Protein AF-0000000087745327 (afdb_homodimer)

Secondary structure (DSSP, 8-state):
----------------------GGGSPPTT-EE-HHHHHHHHHHH-HHHHHHHHHHHHHHHHHHHHHGGGS-EEEEEEEEEE-S--EES-SS-EEEEPEEEETTTTEEEE-B-B-TTT-PBPEETTEEPBSEEEEE-GGGGEE--SEEEEEEEEEEEEEE-TTHHHHHHHHHHHHHHHHHHHHHHHHHHHHHHHHHHHHHHHHHHHHHHHHHHHHHHHHHHHHHHHHHHHHTSS-HHHHHHHHHHHHHHHHHHHHHHHHHHHHHHHHHHHTTS-TT---EETTTT-S-------------HHHHHHH-HHHHHHHHHHHHHHHHHHHHHHTTS-EEEEEEEEEEEESB-BTBSBSS-EEEEEEEEEEEEEEE-TTHHHHHHHHHHHHHHHHHHHHHHHHHHHHHHHHHHHHHHHHHHHHHHHHHHHHHHHHHHHHHHHHHHHHTSS-HHHHHHHHHHHHHHHHHHHHHHHHHHHHHHHHHHHHT---SSTT-/----------------------GGGSPPTT-EE-HHHHHHHHHHH-HHHHHHHHHHHHHHHHHHHHHHTTS-EEEEEEEEEEES--EES-SS-EEEEEEEEETTTTEEEE-BPBPTTT--B-EETTEEPBS-EEEE-GGGGEE--SEEEEEEEEEEEEEEETTHHHHHHHHHHHHHHHHHHHHHHHHHHHHHHHHHHHHHHHHHHHHHHHHHHHHHHHHHHHHHHHHHHHHTSS-HHHHHHHHHHHHHHHHHHHHHHHHHHHHHHHHHHHTTS-TT---EETTTT-S-------------HHHHHHH-HHHHHHHHHHHHHHHHHHHHHHTTS-EEEEEEEEEEEESB-BTBSBSS-EEEEEEEEEEE-----TTHHHHHHHHHHHHHHHHHHHHHHHHHHHHHHHHHHHHHHHHHHHHHHHHHHHHHHHHHHHHHHHHHHHHTSS-HHHHHHHHHHHHHHHHHHHHHHHHHHHHHHHHHHHTT---SSTT-

Nearest PDB structures (foldseek):
  1ek9-assembly1_A  TM=8.538E-01  e=6.662E-20  Escherichia coli
  5bun-assembly1_B  TM=8.657E-01  e=1.248E-19  Salmonella enterica subsp. enterica serovar Typhi
  7ng9-assembly1_A  TM=8.838E-01  e=9.818E-19  Klebsiella quasipneumoniae
  5azs-assembly1_B  TM=8.705E-01  e=4.509E-18  Pseudomonas aeruginosa PAO1
  5azs-assembly1_A  TM=8.547E-01  e=1.731E-17  Pseudomonas aeruginosa PAO1

Sequence (984 aa):
MAKRRLLIALLAPLALGAAAVSPSDIPSEGSVMNLEQCRQLALANNKDLRRSAQQIKVAGYEKDQAFAAYLPSLDFAGGYMYNQKGISVLESDQLLPIKSFNPETKGYEFDFVKNPIDGKPVMVDGKPIPSQVAYLPKEALSYDLHNVFFGAVTLTQPIFMGGKIVAMNKITGYAEQLATAMHDNSAQDVIYAVDAAYWQVVSLKAKQKLAVSYVNLLDTLSHNVSLMVKEGVATKRDQLTVDVKLNSAQIDLTKVDNGLVLSRMALAQVCGLPVHTVFTLADEDAETISTTAPVAKSYDMQQVYASRDDLRALELGVKIYKEKETVARASMMPNLALVGAYSFSNPNMFDGFQKKFNGMFSVGAMLTIPIWHWGSNYNKLRAAKAQTVAANLQLDNAREMVDLQVNQASFKADEAFKTFSMTESNLAKADENLRCAQLGFRDGVMTVDNVMEAQTAWLKAHSENIDARIDVYLCDVYLNKVLGRLDVQAAQMAKRRLLIALLAPLALGAAAVSPSDIPSEGSVMNLEQCRQLALANNKDLRRSAQQIKVAGYEKDQAFAAYLPSLDFAGGYMYNQKGISVLESDQLLPIKSFNPETKGYEFDFVKNPIDGKPVMVDGKPIPSQVAYLPKEALSYDLHNVFFGAVTLTQPIFMGGKIVAMNKITGYAEQLATAMHDNSAQDVIYAVDAAYWQVVSLKAKQKLAVSYVNLLDTLSHNVSLMVKEGVATKRDQLTVDVKLNSAQIDLTKVDNGLVLSRMALAQVCGLPVHTVFTLADEDAETISTTAPVAKSYDMQQVYASRDDLRALELGVKIYKEKETVARASMMPNLALVGAYSFSNPNMFDGFQKKFNGMFSVGAMLTIPIWHWGSNYNKLRAAKAQTVAANLQLDNAREMVDLQVNQASFKADEAFKTFSMTESNLAKADENLRCAQLGFRDGVMTVDNVMEAQTAWLKAHSENIDARIDVYLCDVYLNKVLGRLDVQAAQ

Foldseek 3Di:
DCPPVPPPPCPPPPPPPPVPPPPVLFDDFAAADELLSLLLLLCVFAPVLVVLVVQLVVLVVQLVVLLCLQAKDKDKDWDKDFDPDWDWPDPFKDWAFFFDQDVVVRDTHFAFPADPPPRHFDADVRHTHGPGTDIGGRVNRIADPRIKIKMKIKIKHWDDLLCQSVLSSLLSVLVSVLSVLVSVLVSLVLSLQLLVLLLQLLLLLLLLVLLVVLLVLLVVLLVVLVVCVVVVNHDPVLNVVSVVVSVVSVVVSVVSVVSNLQSQLSSCNSSNHHSNRHYHYPNNPPPDLPQDQLPPDDDDLVLLCVLRSVLVSLVSVLVSLVSVLSNLSSVQAKIKMKMKMKMWMAQDCPPHGRRDIDIDIDIDMDMDHDDDDPCPSVVSSVVSVVVSVVSVVVSVVVSVVLVVQLVVLSVQLVVLVVQLVVLVVQQVVLVVQLVVQVVCVVVVNHDSVSNVVSSVSNSVSSSSNSVSSSSNVSSSSSSCSSSSNNPSVVSD/DPPPPPPPPPPPPPPPPPPDPPPVLFDDFAAADELLSLLLLLCVFAPVLVVLVVQLVVLVVQLVVLVCLQAKDKDKDWDKDFDPDWDFPDPFKDWAFDWDQDPVVRDTDFAFDADPVPRHFDDDVRHTHGPGTDIGGRVVGIADPRIKIKMKMKIKHWDDLLCQSVLSSLLSVLVSVLSVLVSVLVSLVLSLQLLVLQLQLLLLLLLLVLLVVLLVLLVVLLVVQVVCVVVVNHPPVLNVVSVVVSVVSVVVSVVSVVSNLQSQLSSCNSSNHHSNRHYHYPNNPPPDPPQDQLDPDDDDLVLLCVLRSVLVSLVSVLVSLVSVLSNLSSVQAKIKMKMKMKMWMAQDCPPHGRRDIDIDIDIDMDIDHDDDDPCPSVVSSVVSVVVSVVSVVVSVVVSVVLVVQLVVLSVQLVVLVVQLVVLVVQLVVLVVQLVVQVVCVVVVNHDSVSNVVSSVSNSVSSSSNSVSSSSNVSSSSVSCSSSSNNPSPVSD

pLDDT: mean 88.42, std 15.2, range [24.06, 98.75]

Organism: NCBI:txid2094150

InterPro domains:
  IPR003423 Outer membrane efflux protein [PF02321] (302-484)
  IPR051906 Outer membrane protein TolC-like [PTHR30026] (1-487)

Solvent-accessible surface area (backbone atoms only — not comparable to full-atom values): 50349 Å² total; per-residue (Å²): 134,85,82,69,80,72,80,76,73,82,74,72,76,76,71,75,70,69,81,62,68,58,73,82,74,55,75,56,82,68,36,73,41,46,70,68,56,45,43,38,39,19,74,74,37,18,62,69,57,51,53,36,52,50,45,29,49,54,29,47,52,49,25,53,55,38,51,53,64,72,45,64,47,78,50,79,52,69,53,77,45,79,38,96,61,58,51,59,78,43,95,50,67,40,73,40,71,44,62,42,77,35,81,90,72,71,40,74,38,75,41,54,36,54,38,89,86,76,66,44,63,42,62,59,96,84,38,71,39,53,35,36,26,26,44,42,57,29,69,78,47,43,45,85,45,34,63,33,37,40,33,32,42,38,36,41,31,65,73,38,52,42,49,28,59,63,25,47,33,49,34,28,48,38,44,25,53,28,32,47,26,51,35,54,42,47,48,50,52,49,47,52,50,43,52,53,30,53,48,48,32,30,46,32,46,48,47,41,55,48,34,52,52,52,40,51,53,38,49,54,47,43,53,53,42,51,55,30,34,76,71,68,77,40,52,70,65,56,44,51,54,44,48,52,53,39,51,53,41,50,50,51,39,49,51,36,52,51,47,32,53,50,33,43,25,49,36,23,42,55,29,36,41,62,48,82,59,57,64,44,53,62,62,45,77,49,89,67,82,82,72,74,76,77,70,87,74,85,73,56,67,70,57,30,56,69,44,27,36,67,55,48,28,41,52,35,47,31,51,34,34,50,30,46,26,42,37,34,49,14,68,58,34,49,33,34,30,38,37,35,34,43,35,35,24,23,48,32,41,60,67,3,75,40,89,44,80,47,68,43,47,35,42,32,39,43,37,39,34,60,69,43,50,77,54,23,54,56,24,49,25,51,26,31,48,32,49,27,51,30,40,48,34,51,44,53,50,48,52,54,51,48,54,52,48,44,52,50,33,50,50,48,29,52,50,25,48,53,48,29,56,50,29,55,59,42,36,58,52,28,53,51,47,32,52,52,32,54,52,28,39,74,72,67,77,39,52,72,66,52,36,52,50,29,48,51,47,33,51,51,34,52,50,48,33,49,51,26,49,51,43,32,51,52,32,44,52,49,33,33,48,66,46,37,58,59,66,66,56,86,60,103,137,85,78,78,78,74,77,75,76,79,78,73,78,80,74,77,70,72,80,58,72,56,73,82,74,54,74,56,82,68,36,72,42,47,72,67,55,46,42,37,39,20,74,73,37,17,47,69,55,52,30,33,52,30,47,29,51,28,28,47,25,48,26,51,28,38,53,28,65,72,44,57,36,36,35,36,41,33,37,39,38,38,29,74,56,37,42,17,68,38,66,53,64,41,74,21,45,31,26,34,58,36,79,89,73,73,42,76,39,76,41,53,36,50,37,87,86,76,67,44,62,43,60,58,98,84,38,71,38,57,65,46,64,39,82,44,58,30,69,80,46,44,45,84,45,34,62,35,39,39,35,32,41,38,36,42,32,65,73,37,53,41,51,28,61,63,27,46,32,49,32,29,49,39,46,26,52,28,33,47,26,48,35,53,43,46,48,50,52,49,46,50,50,43,51,53,31,53,48,48,34,31,45,33,47,49,46,41,55,48,36,52,52,52,43,51,52,40,51,52,48,44,53,52,43,49,53,30,34,75,71,67,77,41,51,71,64,57,44,52,54,44,49,52,51,39,53,52,42,51,50,50,39,51,51,38,52,51,47,35,55,50,34,43,26,51,35,24,44,54,27,38,43,62,48,83,57,55,63,43,54,62,61,46,77,48,89,68,82,82,71,74,75,78,70,87,74,85,74,55,66,70,57,28,56,70,45,26,35,67,53,51,28,39,52,36,48,30,53,34,34,51,30,45,26,43,37,33,50,14,68,58,35,51,32,34,30,39,38,35,33,44,35,35,25,25,48,32,67,88,87,47,84,40,89,45,80,47,68,48,77,49,77,49,74,48,79,50,66,68,83,82,65,92,54,54,53,57,50,48,25,51,52,31,48,53,48,26,52,54,38,47,50,50,43,52,51,48,53,51,49,49,52,51,48,45,52,50,31,52,50,49,31,52,49,26,47,52,49,30,56,51,29,56,57,42,37,58,52,28,54,50,46,32,52,51,32,54,50,28,39,76,71,66,76,40,50,73,65,53,36,52,50,30,49,51,46,31,51,50,34,52,49,50,32,50,50,26,49,49,43,34,53,50,30,45,52,48,34,34,48,67,47,38,60,59,66,68,56,86,60,102

Radius of gyration: 47.51 Å; Cα contacts (8 Å, |Δi|>4): 1474; chains: 2; bounding box: 69×164×121 Å

Structure (mmCIF, N/CA/C/O backbone):
data_AF-0000000087745327-model_v1
#
loop_
_entity.id
_entity.type
_entity.pdbx_description
1 polymer 'TolC family protein'
#
loop_
_atom_site.group_PDB
_atom_site.id
_atom_site.type_symbol
_atom_site.label_atom_id
_atom_site.label_alt_id
_atom_site.label_comp_id
_atom_site.label_asym_id
_atom_site.label_entity_id
_atom_site.label_seq_id
_atom_site.pdbx_PDB_ins_code
_atom_site.Cartn_x
_atom_site.Cartn_y
_atom_site.Cartn_z
_atom_site.occupancy
_atom_site.B_iso_or_equiv
_atom_site.auth_seq_id
_atom_site.auth_comp_id
_atom_site.auth_asym_id
_atom_site.auth_atom_id
_atom_site.pdbx_PDB_model_num
ATOM 1 N N . MET A 1 1 ? 21.844 -51.781 21.531 1 25.2 1 MET A N 1
ATOM 2 C CA . MET A 1 1 ? 22.344 -50.562 22.156 1 25.2 1 MET A CA 1
ATOM 3 C C . MET A 1 1 ? 22.453 -49.438 21.125 1 25.2 1 MET A C 1
ATOM 5 O O . MET A 1 1 ? 22.984 -49.625 20.031 1 25.2 1 MET A O 1
ATOM 9 N N . ALA A 1 2 ? 21.453 -48.344 21.359 1 25.78 2 ALA A N 1
ATOM 10 C CA . ALA A 1 2 ? 20.641 -47.469 20.516 1 25.78 2 ALA A CA 1
ATOM 11 C C . ALA A 1 2 ? 21.469 -46.375 19.891 1 25.78 2 ALA A C 1
ATOM 13 O O . ALA A 1 2 ? 21.953 -45.469 20.594 1 25.78 2 ALA A O 1
ATOM 14 N N . LYS A 1 3 ? 22.297 -46.656 18.859 1 24.67 3 LYS A N 1
ATOM 15 C CA . LYS A 1 3 ? 23.344 -45.875 18.203 1 24.67 3 LYS A CA 1
ATOM 16 C C . LYS A 1 3 ? 22.797 -44.562 17.672 1 24.67 3 LYS A C 1
ATOM 18 O O . LYS A 1 3 ? 22.297 -44.5 16.547 1 24.67 3 LYS A O 1
ATOM 23 N N . ARG A 1 4 ? 22.016 -43.812 18.531 1 26.84 4 ARG A N 1
ATOM 24 C CA . ARG A 1 4 ? 21.281 -42.594 18.266 1 26.84 4 ARG A CA 1
ATOM 25 C C . ARG A 1 4 ? 22.219 -41.469 17.844 1 26.84 4 ARG A C 1
ATOM 27 O O . ARG A 1 4 ? 22.734 -40.75 18.688 1 26.84 4 ARG A O 1
ATOM 34 N N . ARG A 1 5 ? 23.391 -41.781 17.141 1 29.83 5 ARG A N 1
ATOM 35 C CA . ARG A 1 5 ? 24.328 -40.688 16.922 1 29.83 5 ARG A CA 1
ATOM 36 C C . ARG A 1 5 ? 23.641 -39.5 16.266 1 29.83 5 ARG A C 1
ATOM 38 O O . ARG A 1 5 ? 23.047 -39.625 15.188 1 29.83 5 ARG A O 1
ATOM 45 N N . LEU A 1 6 ? 23.062 -38.594 17.141 1 30.16 6 LEU A N 1
ATOM 46 C CA . LEU A 1 6 ? 22.344 -37.344 16.953 1 30.16 6 LEU A CA 1
ATOM 47 C C . LEU A 1 6 ? 23.125 -36.406 16.062 1 30.16 6 LEU A C 1
ATOM 49 O O . LEU A 1 6 ? 24.281 -36.062 16.359 1 30.16 6 LEU A O 1
ATOM 53 N N . LEU A 1 7 ? 23 -36.469 14.734 1 32.5 7 LEU A N 1
ATOM 54 C CA . LEU A 1 7 ? 23.5 -35.562 13.703 1 32.5 7 LEU A CA 1
ATOM 55 C C . LEU A 1 7 ? 23.203 -34.125 14.078 1 32.5 7 LEU A C 1
ATOM 57 O O . LEU A 1 7 ? 22.047 -33.719 14.141 1 32.5 7 LEU A O 1
ATOM 61 N N . ILE A 1 8 ? 23.938 -33.562 15.141 1 31.84 8 ILE A N 1
ATOM 62 C CA . ILE A 1 8 ? 23.906 -32.156 15.516 1 31.84 8 ILE A CA 1
ATOM 63 C C . ILE A 1 8 ? 24.125 -31.281 14.273 1 31.84 8 ILE A C 1
ATOM 65 O O . ILE A 1 8 ? 25.188 -31.344 13.656 1 31.84 8 ILE A O 1
ATOM 69 N N . ALA A 1 9 ? 23.125 -31.109 13.461 1 35.16 9 ALA A N 1
ATOM 70 C CA . ALA A 1 9 ? 23.047 -30.141 12.375 1 35.16 9 ALA A CA 1
ATOM 71 C C . ALA A 1 9 ? 23.594 -28.781 12.805 1 35.16 9 ALA A C 1
ATOM 73 O O . ALA A 1 9 ? 23.188 -28.219 13.82 1 35.16 9 ALA A O 1
ATOM 74 N N . LEU A 1 10 ? 24.844 -28.531 12.484 1 33.44 10 LEU A N 1
ATOM 75 C CA . LEU A 1 10 ? 25.609 -27.281 12.586 1 33.44 10 LEU A CA 1
ATOM 76 C C . LEU A 1 10 ? 24.781 -26.094 12.102 1 33.44 10 LEU A C 1
ATOM 78 O O . LEU A 1 10 ? 24.5 -25.984 10.906 1 33.44 10 LEU A O 1
ATOM 82 N N . LEU A 1 11 ? 23.703 -25.703 12.812 1 33.78 11 LEU A N 1
ATOM 83 C CA . LEU A 1 11 ? 23.016 -24.422 12.602 1 33.78 11 LEU A CA 1
ATOM 84 C C . LEU A 1 11 ? 24.016 -23.281 12.578 1 33.78 11 LEU A C 1
ATOM 86 O O . LEU A 1 11 ? 24.641 -22.969 13.594 1 33.78 11 LEU A O 1
ATOM 90 N N . ALA A 1 12 ? 24.703 -23.062 11.484 1 36.88 12 ALA A N 1
ATOM 91 C CA . ALA A 1 12 ? 25.516 -21.859 11.32 1 36.88 12 ALA A CA 1
ATOM 92 C C . ALA A 1 12 ? 24.75 -20.609 11.766 1 36.88 12 ALA A C 1
ATOM 94 O O . ALA A 1 12 ? 23.625 -20.375 11.32 1 36.88 12 ALA A O 1
ATOM 95 N N . PRO A 1 13 ? 24.891 -20.094 12.977 1 35.47 13 PRO A N 1
ATOM 96 C CA . PRO A 1 13 ? 24.281 -18.797 13.328 1 35.47 13 PRO A CA 1
ATOM 97 C C . PRO A 1 13 ? 24.516 -17.734 12.258 1 35.47 13 PRO A C 1
ATOM 99 O O . PRO A 1 13 ? 25.656 -17.469 11.883 1 35.47 13 PRO A O 1
ATOM 102 N N . LEU A 1 14 ? 23.672 -17.688 11.242 1 34.78 14 LEU A N 1
ATOM 103 C CA . LEU A 1 14 ? 23.656 -16.438 10.484 1 34.78 14 LEU A CA 1
ATOM 104 C C . LEU A 1 14 ? 23.656 -15.234 11.422 1 34.78 14 LEU A C 1
ATOM 106 O O . LEU A 1 14 ? 22.656 -14.984 12.109 1 34.78 14 LEU A O 1
ATOM 110 N N . ALA A 1 15 ? 24.812 -14.977 12.055 1 34.22 15 ALA A N 1
ATOM 111 C CA . ALA A 1 15 ? 24.969 -13.695 12.727 1 34.22 15 ALA A CA 1
ATOM 112 C C . ALA A 1 15 ? 24.406 -12.555 11.883 1 34.22 15 ALA A C 1
ATOM 114 O O . ALA A 1 15 ? 24.969 -12.219 10.836 1 34.22 15 ALA A O 1
ATOM 115 N N . LEU A 1 16 ? 23.109 -12.383 11.859 1 36.94 16 LEU A N 1
ATOM 116 C CA . LEU A 1 16 ? 22.594 -11.062 11.492 1 36.94 16 LEU A CA 1
ATOM 117 C C . LEU A 1 16 ? 23.438 -9.961 12.117 1 36.94 16 LEU A C 1
ATOM 119 O O . LEU A 1 16 ? 23.422 -9.766 13.336 1 36.94 16 LEU A O 1
ATOM 123 N N . GLY A 1 17 ? 24.656 -9.734 11.57 1 35.28 17 GLY A N 1
ATOM 124 C CA . GLY A 1 17 ? 25.422 -8.562 11.969 1 35.28 17 GLY A CA 1
ATOM 125 C C . GLY A 1 17 ? 24.578 -7.312 12.109 1 35.28 17 GLY A C 1
ATOM 126 O O . GLY A 1 17 ? 24.031 -6.816 11.125 1 35.28 17 GLY A O 1
ATOM 127 N N . ALA A 1 18 ? 23.859 -7.184 13.141 1 40.09 18 ALA A N 1
ATOM 128 C CA . ALA A 1 18 ? 23.5 -5.801 13.422 1 40.09 18 ALA A CA 1
ATOM 129 C C . ALA A 1 18 ? 24.656 -4.852 13.102 1 40.09 18 ALA A C 1
ATOM 131 O O . ALA A 1 18 ? 25.734 -4.977 13.672 1 40.09 18 ALA A O 1
ATOM 132 N N . ALA A 1 19 ? 24.844 -4.297 12 1 44.88 19 ALA A N 1
ATOM 133 C CA . ALA A 1 19 ? 25.828 -3.244 11.727 1 44.88 19 ALA A CA 1
ATOM 134 C C . ALA A 1 19 ? 25.938 -2.279 12.906 1 44.88 19 ALA A C 1
ATOM 136 O O . ALA A 1 19 ? 25.078 -1.405 13.078 1 44.88 19 ALA A O 1
ATOM 137 N N . ALA A 1 20 ? 26.391 -2.754 14.016 1 48.91 20 ALA A N 1
ATOM 138 C CA . ALA A 1 20 ? 26.812 -1.907 15.133 1 48.91 20 ALA A CA 1
ATOM 139 C C . ALA A 1 20 ? 27.562 -0.676 14.625 1 48.91 20 ALA A C 1
ATOM 141 O O . ALA A 1 20 ? 28.266 -0.737 13.617 1 48.91 20 ALA A O 1
ATOM 142 N N . VAL A 1 21 ? 27.047 0.539 14.883 1 54.56 21 VAL A N 1
ATOM 143 C CA . VAL A 1 21 ? 27.812 1.768 14.656 1 54.56 21 VAL A CA 1
ATOM 144 C C . VAL A 1 21 ? 29.297 1.496 14.812 1 54.56 21 VAL A C 1
ATOM 146 O O . VAL A 1 21 ? 29.734 0.887 15.797 1 54.56 21 VAL A O 1
ATOM 149 N N . SER A 1 22 ? 30.016 1.552 13.789 1 54.66 22 SER A N 1
ATOM 150 C CA . SER A 1 22 ? 31.453 1.474 13.992 1 54.66 22 SER A CA 1
ATOM 151 C C . SER A 1 22 ? 31.906 2.396 15.117 1 54.66 22 SER A C 1
ATOM 153 O O . SER A 1 22 ? 31.531 3.57 15.156 1 54.66 22 SER A O 1
ATOM 155 N N . PRO A 1 23 ? 32.344 1.863 16.234 1 54.56 23 PRO A N 1
ATOM 156 C CA . PRO A 1 23 ? 32.844 2.678 17.344 1 54.56 23 PRO A CA 1
ATOM 157 C C . PRO A 1 23 ? 33.625 3.912 16.859 1 54.56 23 PRO A C 1
ATOM 159 O O . PRO A 1 23 ? 33.719 4.895 17.609 1 54.56 23 PRO A O 1
ATOM 162 N N . SER A 1 24 ? 34.125 3.824 15.719 1 54.91 24 SER A N 1
ATOM 163 C CA . SER A 1 24 ? 34.938 4.93 15.234 1 54.91 24 SER A CA 1
ATOM 164 C C . SER A 1 24 ? 34.094 6.16 14.938 1 54.91 24 SER A C 1
ATOM 166 O O . SER A 1 24 ? 34.594 7.277 14.867 1 54.91 24 SER A O 1
ATOM 168 N N . ASP A 1 25 ? 32.781 5.949 14.812 1 63.41 25 ASP A N 1
ATOM 169 C CA . ASP A 1 25 ? 31.984 7.105 14.398 1 63.41 25 ASP A CA 1
ATOM 170 C C . ASP A 1 25 ? 31.391 7.816 15.617 1 63.41 25 ASP A C 1
ATOM 172 O O . ASP A 1 25 ? 30.703 8.828 15.469 1 63.41 25 ASP A O 1
ATOM 176 N N . ILE A 1 26 ? 31.719 7.234 16.781 1 66.94 26 ILE A N 1
ATOM 177 C CA . ILE A 1 26 ? 31.203 7.836 18 1 66.94 26 ILE A CA 1
ATOM 178 C C . ILE A 1 26 ? 32.125 8.961 18.469 1 66.94 26 ILE A C 1
ATOM 180 O O . ILE A 1 26 ? 33.312 8.734 18.703 1 66.94 26 ILE A O 1
ATOM 184 N N . PRO A 1 27 ? 31.609 10.164 18.359 1 69 27 PRO A N 1
ATOM 185 C CA . PRO A 1 27 ? 32.438 11.273 18.828 1 69 27 PRO A CA 1
ATOM 186 C C . PRO A 1 27 ? 32.875 11.102 20.281 1 69 27 PRO A C 1
ATOM 188 O O . PRO A 1 27 ? 32.188 10.492 21.078 1 69 27 PRO A O 1
ATOM 191 N N . SER A 1 28 ? 34.219 11.422 20.516 1 70.06 28 SER A N 1
ATOM 192 C CA . SER A 1 28 ? 34.75 11.383 21.875 1 70.06 28 SER A CA 1
ATOM 193 C C . SER A 1 28 ? 33.938 12.273 22.812 1 70.06 28 SER A C 1
ATOM 195 O O . SER A 1 28 ? 33.312 13.234 22.375 1 70.06 28 SER A O 1
ATOM 197 N N . GLU A 1 29 ? 33.812 11.828 24.031 1 69.75 29 GLU A N 1
ATOM 198 C CA . GLU A 1 29 ? 33.125 12.617 25.047 1 69.75 29 GLU A CA 1
ATOM 199 C C . GLU A 1 29 ? 33.656 14.047 25.109 1 69.75 29 GLU A C 1
ATOM 201 O O . GLU A 1 29 ? 34.875 14.25 25.219 1 69.75 29 GLU A O 1
ATOM 206 N N . GLY A 1 30 ? 32.812 14.961 24.844 1 72.12 30 GLY A N 1
ATOM 207 C CA . GLY A 1 30 ? 33.188 16.359 24.938 1 72.12 30 GLY A CA 1
ATOM 208 C C . GLY A 1 30 ? 33.562 16.969 23.609 1 72.12 30 GLY A C 1
ATOM 209 O O . GLY A 1 30 ? 33.969 18.125 23.547 1 72.12 30 GLY A O 1
ATOM 210 N N . SER A 1 31 ? 33.406 16.219 22.625 1 83.81 31 SER A N 1
ATOM 211 C CA . SER A 1 31 ? 33.781 16.75 21.312 1 83.81 31 SER A CA 1
ATOM 212 C C . SER A 1 31 ? 32.75 17.75 20.797 1 83.81 31 SER A C 1
ATOM 214 O O . SER A 1 31 ? 31.594 17.719 21.203 1 83.81 31 SER A O 1
ATOM 216 N N . VAL A 1 32 ? 33.281 18.75 19.984 1 90.5 32 VAL A N 1
ATOM 217 C CA . VAL A 1 32 ? 32.438 19.766 19.375 1 90.5 32 VAL A CA 1
ATOM 218 C C . VAL A 1 32 ? 32.031 19.344 17.969 1 90.5 32 VAL A C 1
ATOM 220 O O . VAL A 1 32 ? 32.906 19.031 17.141 1 90.5 32 VAL A O 1
ATOM 223 N N . MET A 1 33 ? 30.797 19.172 17.766 1 91.94 33 MET A N 1
ATOM 224 C CA . MET A 1 33 ? 30.297 18.75 16.453 1 91.94 33 MET A CA 1
ATOM 225 C C . MET A 1 33 ? 29.594 19.891 15.742 1 91.94 33 MET A C 1
ATOM 227 O O . MET A 1 33 ? 28.891 20.688 16.359 1 91.94 33 MET A O 1
ATOM 231 N N . ASN A 1 34 ? 29.906 20.016 14.43 1 92.38 34 ASN A N 1
ATOM 232 C CA . ASN A 1 34 ? 29.172 20.984 13.609 1 92.38 34 ASN A CA 1
ATOM 233 C C . ASN A 1 34 ? 28.016 20.312 12.867 1 92.38 34 ASN A C 1
ATOM 235 O O . ASN A 1 34 ? 27.828 19.109 12.969 1 92.38 34 ASN A O 1
ATOM 239 N N . LEU A 1 35 ? 27.25 21.125 12.242 1 92.62 35 LEU A N 1
ATOM 240 C CA . LEU A 1 35 ? 26.047 20.656 11.578 1 92.62 35 LEU A CA 1
ATOM 241 C C . LEU A 1 35 ? 26.391 19.625 10.492 1 92.62 35 LEU A C 1
ATOM 243 O O . LEU A 1 35 ? 25.734 18.594 10.398 1 92.62 35 LEU A O 1
ATOM 247 N N . GLU A 1 36 ? 27.438 19.859 9.711 1 92.06 36 GLU A N 1
ATOM 248 C CA . GLU A 1 36 ? 27.828 18.969 8.625 1 92.06 36 GLU A CA 1
ATOM 249 C C . GLU A 1 36 ? 28.281 17.609 9.156 1 92.06 36 GLU A C 1
ATOM 251 O O . GLU A 1 36 ? 28 16.578 8.555 1 92.06 36 GLU A O 1
ATOM 256 N N . GLN A 1 37 ? 28.953 17.688 10.273 1 92.69 37 GLN A N 1
ATOM 257 C CA . GLN A 1 37 ? 29.391 16.438 10.891 1 92.69 37 GLN A CA 1
ATOM 258 C C . GLN A 1 37 ? 28.203 15.625 11.383 1 92.69 37 GLN A C 1
ATOM 260 O O . GLN A 1 37 ? 28.188 14.398 11.25 1 92.69 37 GLN A O 1
ATOM 265 N N . CYS A 1 38 ? 27.219 16.312 11.953 1 94.69 38 CYS A N 1
ATOM 266 C CA . CYS A 1 38 ? 26.016 15.617 12.398 1 94.69 38 CYS A CA 1
ATOM 267 C C . CYS A 1 38 ? 25.266 14.992 11.227 1 94.69 38 CYS A C 1
ATOM 269 O O . CYS A 1 38 ? 24.781 13.867 11.32 1 94.69 38 CYS A O 1
ATOM 271 N N . ARG A 1 39 ? 25.188 15.734 10.109 1 94.81 39 ARG A N 1
ATOM 272 C CA . ARG A 1 39 ? 24.547 15.219 8.906 1 94.81 39 ARG A CA 1
ATOM 273 C C . ARG A 1 39 ? 25.25 13.961 8.406 1 94.81 39 ARG A C 1
ATOM 275 O O . ARG A 1 39 ? 24.594 12.969 8.078 1 94.81 39 ARG A O 1
ATOM 282 N N . GLN A 1 40 ? 26.578 13.969 8.406 1 93.5 40 GLN A N 1
ATOM 283 C CA . GLN A 1 40 ? 27.359 12.844 7.914 1 93.5 40 GLN A CA 1
ATOM 284 C C . GLN A 1 40 ? 27.188 11.617 8.812 1 93.5 40 GLN A C 1
ATOM 286 O O . GLN A 1 40 ? 27.062 10.492 8.328 1 93.5 40 GLN A O 1
ATOM 291 N N . LEU A 1 41 ? 27.188 11.945 10.094 1 92.94 41 LEU A N 1
ATOM 292 C CA . LEU A 1 41 ? 27 10.844 11.039 1 92.94 41 LEU A CA 1
ATOM 293 C C . LEU A 1 41 ? 25.625 10.203 10.844 1 92.94 41 LEU A C 1
ATOM 295 O O . LEU A 1 41 ? 25.5 8.977 10.906 1 92.94 41 LEU A O 1
ATOM 299 N N . ALA A 1 42 ? 24.594 11.016 10.695 1 95.19 42 ALA A N 1
ATOM 300 C CA . ALA A 1 42 ? 23.234 10.508 10.508 1 95.19 42 ALA A CA 1
ATOM 301 C C . ALA A 1 42 ? 23.141 9.695 9.219 1 95.19 42 ALA A C 1
ATOM 303 O O . ALA A 1 42 ? 22.516 8.625 9.203 1 95.19 42 ALA A O 1
ATOM 304 N N . LEU A 1 43 ? 23.766 10.188 8.148 1 94.31 43 LEU A N 1
ATOM 305 C CA . LEU A 1 43 ? 23.703 9.492 6.867 1 94.31 43 LEU A CA 1
ATOM 306 C C . LEU A 1 43 ? 24.406 8.141 6.949 1 94.31 43 LEU A C 1
ATOM 308 O O . LEU A 1 43 ? 24.016 7.191 6.262 1 94.31 43 LEU A O 1
ATOM 312 N N . ALA A 1 44 ? 25.359 8.055 7.812 1 91.94 44 ALA A N 1
ATOM 313 C CA . ALA A 1 44 ? 26.141 6.832 7.91 1 91.94 44 ALA A CA 1
ATOM 314 C C . ALA A 1 44 ? 25.516 5.855 8.906 1 91.94 44 ALA A C 1
ATOM 316 O O . ALA A 1 44 ? 25.609 4.641 8.727 1 91.94 44 ALA A O 1
ATOM 317 N N . ASN A 1 45 ? 24.828 6.445 9.953 1 92.75 45 ASN A N 1
ATOM 318 C CA . ASN A 1 45 ? 24.547 5.562 11.078 1 92.75 45 ASN A CA 1
ATOM 319 C C . ASN A 1 45 ? 23.047 5.508 11.375 1 92.75 45 ASN A C 1
ATOM 321 O O . ASN A 1 45 ? 22.594 4.66 12.148 1 92.75 45 ASN A O 1
ATOM 325 N N . ASN A 1 46 ? 22.25 6.379 10.836 1 94.88 46 ASN A N 1
ATOM 326 C CA . ASN A 1 46 ? 20.828 6.387 11.133 1 94.88 46 ASN A CA 1
ATOM 327 C C . ASN A 1 46 ? 20.172 5.043 10.805 1 94.88 46 ASN A C 1
ATOM 329 O O . ASN A 1 46 ? 20.328 4.531 9.695 1 94.88 46 ASN A O 1
ATOM 333 N N . LYS A 1 47 ? 19.422 4.508 11.789 1 94.88 47 LYS A N 1
ATOM 334 C CA . LYS A 1 47 ? 18.906 3.15 11.672 1 94.88 47 LYS A CA 1
ATOM 335 C C . LYS A 1 47 ? 17.797 3.076 10.625 1 94.88 47 LYS A C 1
ATOM 337 O O . LYS A 1 47 ? 17.641 2.055 9.953 1 94.88 47 LYS A O 1
ATOM 342 N N . ASP A 1 48 ? 17 4.035 10.508 1 94.31 48 ASP A N 1
ATOM 343 C CA . ASP A 1 48 ? 15.953 4.043 9.484 1 94.31 48 ASP A CA 1
ATOM 344 C C . ASP A 1 48 ? 16.562 4.043 8.078 1 94.31 48 ASP A C 1
ATOM 346 O O . ASP A 1 48 ? 16.047 3.391 7.172 1 94.31 48 ASP A O 1
ATOM 350 N N . LEU A 1 49 ? 17.609 4.805 7.859 1 94.75 49 LEU A N 1
ATOM 351 C CA . LEU A 1 49 ? 18.281 4.844 6.57 1 94.75 49 LEU A CA 1
ATOM 352 C C . LEU A 1 49 ? 18.953 3.504 6.266 1 94.75 49 LEU A C 1
ATOM 354 O O . LEU A 1 49 ? 18.922 3.043 5.121 1 94.75 49 LEU A O 1
ATOM 358 N N . ARG A 1 50 ? 19.469 2.887 7.273 1 95.12 50 ARG A N 1
ATOM 359 C CA . ARG A 1 50 ? 20.078 1.571 7.086 1 95.12 50 ARG A CA 1
ATOM 360 C C . ARG A 1 50 ? 19.031 0.527 6.734 1 95.12 50 ARG A C 1
ATOM 362 O O . ARG A 1 50 ? 19.281 -0.374 5.934 1 95.12 50 ARG A O 1
ATOM 369 N N . ARG A 1 51 ? 17.953 0.636 7.426 1 96.12 51 ARG A N 1
ATOM 370 C CA . ARG A 1 51 ? 16.844 -0.253 7.098 1 96.12 51 ARG A CA 1
ATOM 371 C C . ARG A 1 51 ? 16.422 -0.087 5.645 1 96.12 51 ARG A C 1
ATOM 373 O O . ARG A 1 51 ? 16.172 -1.073 4.945 1 96.12 51 ARG A O 1
ATOM 380 N N . SER A 1 52 ? 16.312 1.12 5.164 1 96 52 SER A N 1
ATOM 381 C CA . SER A 1 52 ? 15.945 1.395 3.781 1 96 52 SER A CA 1
ATOM 382 C C . SER A 1 52 ? 17 0.865 2.812 1 96 52 SER A C 1
ATOM 384 O O . SER A 1 52 ? 16.672 0.424 1.71 1 96 52 SER A O 1
ATOM 386 N N . ALA A 1 53 ? 18.234 0.921 3.197 1 96.62 53 ALA A N 1
ATOM 387 C CA . ALA A 1 53 ? 19.312 0.381 2.369 1 96.62 53 ALA A CA 1
ATOM 388 C C . ALA A 1 53 ? 19.172 -1.128 2.195 1 96.62 53 ALA A C 1
ATOM 390 O O . ALA A 1 53 ? 19.469 -1.667 1.125 1 96.62 53 ALA A O 1
ATOM 391 N N . GLN A 1 54 ? 18.75 -1.807 3.293 1 97.44 54 GLN A N 1
ATOM 392 C CA . GLN A 1 54 ? 18.516 -3.244 3.199 1 97.44 54 GLN A CA 1
ATOM 393 C C . GLN A 1 54 ? 17.391 -3.551 2.215 1 97.44 54 GLN A C 1
ATOM 395 O O . GLN A 1 54 ? 17.422 -4.578 1.535 1 97.44 54 GLN A O 1
ATOM 400 N N . GLN A 1 55 ? 16.484 -2.652 2.135 1 97.62 55 GLN A N 1
ATOM 401 C CA . GLN A 1 55 ? 15.383 -2.857 1.203 1 97.62 55 GLN A CA 1
ATOM 402 C C . GLN A 1 55 ? 15.859 -2.777 -0.244 1 97.62 55 GLN A C 1
ATOM 404 O O . GLN A 1 55 ? 15.32 -3.455 -1.119 1 97.62 55 GLN A O 1
ATOM 409 N N . ILE A 1 56 ? 16.844 -1.949 -0.531 1 98 56 ILE A N 1
ATOM 410 C CA . ILE A 1 56 ? 17.438 -1.906 -1.861 1 98 56 ILE A CA 1
ATOM 411 C C . ILE A 1 56 ? 18.078 -3.256 -2.186 1 98 56 ILE A C 1
ATOM 413 O O . ILE A 1 56 ? 17.922 -3.77 -3.297 1 98 56 ILE A O 1
ATOM 417 N N . LYS A 1 57 ? 18.688 -3.881 -1.182 1 98.12 57 LYS A N 1
ATOM 418 C CA . LYS A 1 57 ? 19.312 -5.191 -1.379 1 98.12 57 LYS A CA 1
ATOM 419 C C . LYS A 1 57 ? 18.25 -6.258 -1.655 1 98.12 57 LYS A C 1
ATOM 421 O O . LYS A 1 57 ? 18.422 -7.105 -2.529 1 98.12 57 LYS A O 1
ATOM 426 N N . VAL A 1 58 ? 17.25 -6.191 -0.882 1 98.19 58 VAL A N 1
ATOM 427 C CA . VAL A 1 58 ? 16.156 -7.137 -1.081 1 98.19 58 VAL A CA 1
ATOM 428 C C . VAL A 1 58 ? 15.641 -7.031 -2.514 1 98.19 58 VAL A C 1
ATOM 430 O O . VAL A 1 58 ? 15.5 -8.047 -3.205 1 98.19 58 VAL A O 1
ATOM 433 N N . ALA A 1 59 ? 15.398 -5.812 -3.018 1 98.19 59 ALA A N 1
ATOM 434 C CA . ALA A 1 59 ? 14.906 -5.59 -4.375 1 98.19 59 ALA A CA 1
ATOM 435 C C . ALA A 1 59 ? 15.93 -6.062 -5.41 1 98.19 59 ALA A C 1
ATOM 437 O O . ALA A 1 59 ? 15.555 -6.586 -6.461 1 98.19 59 ALA A O 1
ATOM 438 N N . GLY A 1 60 ? 17.203 -5.863 -5.074 1 98.31 60 GLY A N 1
ATOM 439 C CA . GLY A 1 60 ? 18.25 -6.336 -5.965 1 98.31 60 GLY A CA 1
ATOM 440 C C . GLY A 1 60 ? 18.266 -7.848 -6.121 1 98.31 60 GLY A C 1
ATOM 441 O O . GLY A 1 60 ? 18.391 -8.359 -7.234 1 98.31 60 GLY A O 1
ATOM 442 N N . TYR A 1 61 ? 18.047 -8.578 -5.023 1 98.19 61 TYR A N 1
ATOM 443 C CA . TYR A 1 61 ? 18.016 -10.039 -5.066 1 98.19 61 TYR A CA 1
ATOM 444 C C . TYR A 1 61 ? 16.781 -10.539 -5.793 1 98.19 61 TYR A C 1
ATOM 446 O O . TYR A 1 61 ? 16.828 -11.555 -6.484 1 98.19 61 TYR A O 1
ATOM 454 N N . GLU A 1 62 ? 15.734 -9.844 -5.703 1 98 62 GLU A N 1
ATOM 455 C CA . GLU A 1 62 ? 14.516 -10.203 -6.422 1 98 62 GLU A CA 1
ATOM 456 C C . GLU A 1 62 ? 14.68 -9.984 -7.922 1 98 62 GLU A C 1
ATOM 458 O O . GLU A 1 62 ? 14.141 -10.758 -8.727 1 98 62 GLU A O 1
ATOM 463 N N . LYS A 1 63 ? 15.359 -8.938 -8.266 1 98.31 63 LYS A N 1
ATOM 464 C CA . LYS A 1 63 ? 15.664 -8.695 -9.68 1 98.31 63 LYS A CA 1
ATOM 465 C C . LYS A 1 63 ? 16.516 -9.828 -10.258 1 98.31 63 LYS A C 1
ATOM 467 O O . LYS A 1 63 ? 16.234 -10.32 -11.352 1 98.31 63 LYS A O 1
ATOM 472 N N . ASP A 1 64 ? 17.484 -10.297 -9.477 1 98 64 ASP A N 1
ATOM 473 C CA . ASP A 1 64 ? 18.328 -11.406 -9.898 1 98 64 ASP A CA 1
ATOM 474 C C . ASP A 1 64 ? 17.516 -12.695 -10.031 1 98 64 ASP A C 1
ATOM 476 O O . ASP A 1 64 ? 17.75 -13.484 -10.953 1 98 64 ASP A O 1
ATOM 480 N N . GLN A 1 65 ? 16.641 -12.828 -9.125 1 97.5 65 GLN A N 1
ATOM 481 C CA . GLN A 1 65 ? 15.758 -13.984 -9.188 1 97.5 65 GLN A CA 1
ATOM 482 C C . GLN A 1 65 ? 14.906 -13.961 -10.445 1 97.5 65 GLN A C 1
ATOM 484 O O . GLN A 1 65 ? 14.719 -14.992 -11.102 1 97.5 65 GLN A O 1
ATOM 489 N N . ALA A 1 66 ? 14.398 -12.828 -10.789 1 96.75 66 ALA A N 1
ATOM 490 C CA . ALA A 1 66 ? 13.578 -12.695 -11.984 1 96.75 66 ALA A CA 1
ATOM 491 C C . ALA A 1 66 ? 14.398 -12.93 -13.25 1 96.75 66 ALA A C 1
ATOM 493 O O . ALA A 1 66 ? 13.898 -13.5 -14.219 1 96.75 66 ALA A O 1
ATOM 494 N N . PHE A 1 67 ? 15.656 -12.547 -13.242 1 97.25 67 PHE A N 1
ATOM 495 C CA . PHE A 1 67 ? 16.531 -12.719 -14.391 1 97.25 67 PHE A CA 1
ATOM 496 C C . PHE A 1 67 ? 16.781 -14.203 -14.656 1 97.25 67 PHE A C 1
ATOM 498 O O . PHE A 1 67 ? 16.922 -14.617 -15.812 1 97.25 67 PHE A O 1
ATOM 505 N N . ALA A 1 68 ? 16.797 -14.984 -13.539 1 96.81 68 ALA A N 1
ATOM 506 C CA . ALA A 1 68 ? 17.062 -16.406 -13.664 1 96.81 68 ALA A CA 1
ATOM 507 C C . ALA A 1 68 ? 15.969 -17.109 -14.461 1 96.81 68 ALA A C 1
ATOM 509 O O . ALA A 1 68 ? 16.188 -18.188 -15.016 1 96.81 68 ALA A O 1
ATOM 510 N N . ALA A 1 69 ? 14.844 -16.453 -14.625 1 95.88 69 ALA A N 1
ATOM 511 C CA . ALA A 1 69 ? 13.719 -17.047 -15.352 1 95.88 69 ALA A CA 1
ATOM 512 C C . ALA A 1 69 ? 13.984 -17.078 -16.844 1 95.88 69 ALA A C 1
ATOM 514 O O . ALA A 1 69 ? 13.344 -17.828 -17.594 1 95.88 69 ALA A O 1
ATOM 515 N N . TYR A 1 70 ? 15 -16.266 -17.406 1 96.06 70 TYR A N 1
ATOM 516 C CA . TYR A 1 70 ? 15.383 -16.266 -18.828 1 96.06 70 TYR A CA 1
ATOM 517 C C . TYR A 1 70 ? 16.188 -17.516 -19.172 1 96.06 70 TYR A C 1
ATOM 519 O O . TYR A 1 70 ? 16.266 -17.891 -20.344 1 96.06 70 TYR A O 1
ATOM 527 N N . LEU A 1 71 ? 16.734 -18.188 -18.109 1 96.75 71 LEU A N 1
ATOM 528 C CA . LEU A 1 71 ? 17.703 -19.25 -18.328 1 96.75 71 LEU A CA 1
ATOM 529 C C . LEU A 1 71 ? 17.078 -20.625 -18.078 1 96.75 71 LEU A C 1
ATOM 531 O O . LEU A 1 71 ? 16.062 -20.734 -17.391 1 96.75 71 LEU A O 1
ATOM 535 N N . PRO A 1 72 ? 17.625 -21.703 -18.688 1 96.69 72 PRO A N 1
ATOM 536 C CA . PRO A 1 72 ? 17.078 -23.047 -18.484 1 96.69 72 PRO A CA 1
ATOM 537 C C . PRO A 1 72 ? 17.203 -23.531 -17.047 1 96.69 72 PRO A C 1
ATOM 539 O O . PRO A 1 72 ? 18.141 -23.172 -16.344 1 96.69 72 PRO A O 1
ATOM 542 N N . SER A 1 73 ? 16.312 -24.219 -16.656 1 97 73 SER A N 1
ATOM 543 C CA . SER A 1 73 ? 16.359 -24.891 -15.359 1 97 73 SER A CA 1
ATOM 544 C C . SER A 1 73 ? 16.672 -26.375 -15.508 1 97 73 SER A C 1
ATOM 546 O O . SER A 1 73 ? 16.266 -27.016 -16.484 1 97 73 SER A O 1
ATOM 548 N N . LEU A 1 74 ? 17.5 -26.891 -14.562 1 97.5 74 LEU A N 1
ATOM 549 C CA . LEU A 1 74 ? 17.906 -28.297 -14.523 1 97.5 74 LEU A CA 1
ATOM 550 C C . LEU A 1 74 ? 17.391 -28.969 -13.258 1 97.5 74 LEU A C 1
ATOM 552 O O . LEU A 1 74 ? 17.734 -28.562 -12.148 1 97.5 74 LEU A O 1
ATOM 556 N N . ASP A 1 75 ? 16.578 -30.016 -13.414 1 97.88 75 ASP A N 1
ATOM 557 C CA . ASP A 1 75 ? 16 -30.703 -12.266 1 97.88 75 ASP A CA 1
ATOM 558 C C . ASP A 1 75 ? 16.141 -32.219 -12.422 1 97.88 75 ASP A C 1
ATOM 560 O O . ASP A 1 75 ? 16.25 -32.719 -13.539 1 97.88 75 ASP A O 1
ATOM 564 N N . PHE A 1 76 ? 16.203 -32.938 -11.266 1 97.25 76 PHE A N 1
ATOM 565 C CA . PHE A 1 76 ? 16.203 -34.406 -11.227 1 97.25 76 PHE A CA 1
ATOM 566 C C . PHE A 1 76 ? 14.961 -34.938 -10.531 1 97.25 76 PHE A C 1
ATOM 568 O O . PHE A 1 76 ? 14.547 -34.406 -9.5 1 97.25 76 PHE A O 1
ATOM 575 N N . ALA A 1 77 ? 14.328 -35.875 -11.234 1 97.25 77 ALA A N 1
ATOM 576 C CA . ALA A 1 77 ? 13.227 -36.625 -10.625 1 97.25 77 ALA A CA 1
ATOM 577 C C . ALA A 1 77 ? 13.422 -38.125 -10.781 1 97.25 77 ALA A C 1
ATOM 579 O O . ALA A 1 77 ? 13.75 -38.594 -11.875 1 97.25 77 ALA A O 1
ATOM 580 N N . GLY A 1 78 ? 13.344 -38.875 -9.75 1 96.06 78 GLY A N 1
ATOM 581 C CA . GLY A 1 78 ? 13.453 -40.312 -9.797 1 96.06 78 GLY A CA 1
ATOM 582 C C . GLY A 1 78 ? 12.734 -41 -8.648 1 96.06 78 GLY A C 1
ATOM 583 O O . GLY A 1 78 ? 12.203 -40.344 -7.754 1 96.06 78 GLY A O 1
ATOM 584 N N . GLY A 1 79 ? 12.562 -42.344 -8.891 1 95.75 79 GLY A N 1
ATOM 585 C CA . GLY A 1 79 ? 11.867 -43.094 -7.855 1 95.75 79 GLY A CA 1
ATOM 586 C C . GLY A 1 79 ? 11.914 -44.594 -8.062 1 95.75 79 GLY A C 1
ATOM 587 O O . GLY A 1 79 ? 12.555 -45.094 -9 1 95.75 79 GLY A O 1
ATOM 588 N N . TYR A 1 80 ? 11.461 -45.312 -6.98 1 96.12 80 TYR A N 1
ATOM 589 C CA . TYR A 1 80 ? 11.258 -46.781 -6.969 1 96.12 80 TYR A CA 1
ATOM 590 C C . TYR A 1 80 ? 9.805 -47.125 -6.695 1 96.12 80 TYR A C 1
ATOM 592 O O . TYR A 1 80 ? 9.156 -46.5 -5.844 1 96.12 80 TYR A O 1
ATOM 600 N N . MET A 1 81 ? 9.352 -47.969 -7.547 1 96.38 81 MET A N 1
ATOM 601 C CA . MET A 1 81 ? 7.969 -48.406 -7.367 1 96.38 81 MET A CA 1
ATOM 602 C C . MET A 1 81 ? 7.883 -49.906 -7.32 1 96.38 81 MET A C 1
ATOM 604 O O . MET A 1 81 ? 8.461 -50.594 -8.164 1 96.38 81 MET A O 1
ATOM 608 N N . TYR A 1 82 ? 7.125 -50.406 -6.344 1 97.25 82 TYR A N 1
ATOM 609 C CA . TYR A 1 82 ? 6.781 -51.812 -6.293 1 97.25 82 TYR A CA 1
ATOM 610 C C . TYR A 1 82 ? 5.332 -52.031 -6.715 1 97.25 82 TYR A C 1
ATOM 612 O O . TYR A 1 82 ? 4.41 -51.5 -6.09 1 97.25 82 TYR A O 1
ATOM 620 N N . ASN A 1 83 ? 5.211 -52.812 -7.797 1 95.81 83 ASN A N 1
ATOM 621 C CA . ASN A 1 83 ? 3.885 -53.156 -8.281 1 95.81 83 ASN A CA 1
ATOM 622 C C . ASN A 1 83 ? 3.531 -54.594 -7.926 1 95.81 83 ASN A C 1
ATOM 624 O O . ASN A 1 83 ? 4.363 -55.5 -8.062 1 95.81 83 ASN A O 1
ATOM 628 N N . GLN A 1 84 ? 2.281 -54.719 -7.469 1 95.69 84 GLN A N 1
ATOM 629 C CA . GLN A 1 84 ? 1.846 -56.031 -7.082 1 95.69 84 GLN A CA 1
ATOM 630 C C . GLN A 1 84 ? 1.798 -56.969 -8.289 1 95.69 84 GLN A C 1
ATOM 632 O O . GLN A 1 84 ? 2.055 -58.188 -8.172 1 95.69 84 GLN A O 1
ATOM 637 N N . LYS A 1 85 ? 1.385 -56.438 -9.484 1 93.5 85 LYS A N 1
ATOM 638 C CA . LYS A 1 85 ? 1.208 -57.25 -10.688 1 93.5 85 LYS A CA 1
ATOM 639 C C . LYS A 1 85 ? 2.062 -56.719 -11.836 1 93.5 85 LYS A C 1
ATOM 641 O O . LYS A 1 85 ? 2.396 -55.531 -11.883 1 93.5 85 LYS A O 1
ATOM 646 N N . GLY A 1 86 ? 2.484 -57.719 -12.648 1 89.69 86 GLY A N 1
ATOM 647 C CA . GLY A 1 86 ? 3.104 -57.344 -13.914 1 89.69 86 GLY A CA 1
ATOM 648 C C . GLY A 1 86 ? 2.104 -57.156 -15.039 1 89.69 86 GLY A C 1
ATOM 649 O O . GLY A 1 86 ? 0.903 -57.031 -14.789 1 89.69 86 GLY A O 1
ATOM 650 N N . ILE A 1 87 ? 2.697 -57 -16.266 1 90.5 87 ILE A N 1
ATOM 651 C CA . ILE A 1 87 ? 1.831 -56.812 -17.422 1 90.5 87 ILE A CA 1
ATOM 652 C C . ILE A 1 87 ? 1.945 -58.031 -18.344 1 90.5 87 ILE A C 1
ATOM 654 O O . ILE A 1 87 ? 3.039 -58.562 -18.547 1 90.5 87 ILE A O 1
ATOM 658 N N . SER A 1 88 ? 0.736 -58.562 -18.781 1 90.56 88 SER A N 1
ATOM 659 C CA . SER A 1 88 ? 0.682 -59.594 -19.797 1 90.56 88 SER A CA 1
ATOM 660 C C . SER A 1 88 ? -0.171 -59.188 -20.984 1 90.56 88 SER A C 1
ATOM 662 O O . SER A 1 88 ? -1.325 -58.781 -20.812 1 90.56 88 SER A O 1
ATOM 664 N N . VAL A 1 89 ? 0.427 -59.219 -22.094 1 85.88 89 VAL A N 1
ATOM 665 C CA . VAL A 1 89 ? -0.279 -58.781 -23.297 1 85.88 89 VAL A CA 1
ATOM 666 C C . VAL A 1 89 ? -1.307 -59.844 -23.703 1 85.88 89 VAL A C 1
ATOM 668 O O . VAL A 1 89 ? -2.391 -59.5 -24.188 1 85.88 89 VAL A O 1
ATOM 671 N N . LEU A 1 90 ? -0.903 -61.094 -23.5 1 90.19 90 LEU A N 1
ATOM 672 C CA . LEU A 1 90 ? -1.775 -62.188 -23.891 1 90.19 90 LEU A CA 1
ATOM 673 C C . LEU A 1 90 ? -2.512 -62.75 -22.672 1 90.19 90 LEU A C 1
ATOM 675 O O . LEU A 1 90 ? -1.94 -62.844 -21.594 1 90.19 90 LEU A O 1
ATOM 679 N N . GLU A 1 91 ? -3.762 -63.062 -22.891 1 90.56 91 GLU A N 1
ATOM 680 C CA . GLU A 1 91 ? -4.555 -63.688 -21.828 1 90.56 91 GLU A CA 1
ATOM 681 C C . GLU A 1 91 ? -4.133 -65.125 -21.594 1 90.56 91 GLU A C 1
ATOM 683 O O . GLU A 1 91 ? -4.145 -65.625 -20.453 1 90.56 91 GLU A O 1
ATOM 688 N N . SER A 1 92 ? -3.795 -65.812 -22.734 1 90.94 92 SER A N 1
ATOM 689 C CA . SER A 1 92 ? -3.381 -67.188 -22.719 1 90.94 92 SER A CA 1
ATOM 690 C C . SER A 1 92 ? -2.469 -67.562 -23.891 1 90.94 92 SER A C 1
ATOM 692 O O . SER A 1 92 ? -2.225 -66.688 -24.75 1 90.94 92 SER A O 1
ATOM 694 N N . ASP A 1 93 ? -1.918 -68.75 -23.844 1 90.62 93 ASP A N 1
ATOM 695 C CA . ASP A 1 93 ? -1.118 -69.188 -24.969 1 90.62 93 ASP A CA 1
ATOM 696 C C . ASP A 1 93 ? -1.902 -69.062 -26.281 1 90.62 93 ASP A C 1
ATOM 698 O O . ASP A 1 93 ? -3.109 -69.312 -26.297 1 90.62 93 ASP A O 1
ATOM 702 N N . GLN A 1 94 ? -1.104 -68.625 -27.281 1 90.38 94 GLN A N 1
ATOM 703 C CA . GLN A 1 94 ? -1.755 -68.5 -28.578 1 90.38 94 GLN A CA 1
ATOM 704 C C . GLN A 1 94 ? -1.263 -69.562 -29.562 1 90.38 94 GLN A C 1
ATOM 706 O O . GLN A 1 94 ? -0.082 -69.875 -29.562 1 90.38 94 GLN A O 1
ATOM 711 N N . LEU A 1 95 ? -2.211 -70.062 -30.344 1 90.19 95 LEU A N 1
ATOM 712 C CA . LEU A 1 95 ? -1.909 -70.938 -31.484 1 90.19 95 LEU A CA 1
ATOM 713 C C . LEU A 1 95 ? -2.162 -70.25 -32.812 1 90.19 95 LEU A C 1
ATOM 715 O O . LEU A 1 95 ? -3.311 -69.938 -33.156 1 90.19 95 LEU A O 1
ATOM 719 N N . LEU A 1 96 ? -1.053 -70 -33.438 1 88.69 96 LEU A N 1
ATOM 720 C CA . LEU A 1 96 ? -1.152 -69.25 -34.719 1 88.69 96 LEU A CA 1
ATOM 721 C C . LEU A 1 96 ? -1.184 -70.188 -35.906 1 88.69 96 LEU A C 1
ATOM 723 O O . LEU A 1 96 ? -0.205 -70.875 -36.156 1 88.69 96 LEU A O 1
ATOM 727 N N . PRO A 1 97 ? -2.246 -70.125 -36.594 1 88.19 97 PRO A N 1
ATOM 728 C CA . PRO A 1 97 ? -2.311 -71 -37.75 1 88.19 97 PRO A CA 1
ATOM 729 C C . PRO A 1 97 ? -1.285 -70.688 -38.812 1 88.19 97 PRO A C 1
ATOM 731 O O . PRO A 1 97 ? -1.015 -69.5 -39.094 1 88.19 97 PRO A O 1
ATOM 734 N N . ILE A 1 98 ? -0.744 -71.688 -39.406 1 86.38 98 ILE A N 1
ATOM 735 C CA . ILE A 1 98 ? 0.272 -71.562 -40.438 1 86.38 98 ILE A CA 1
ATOM 736 C C . ILE A 1 98 ? -0.376 -71.625 -41.844 1 86.38 98 ILE A C 1
ATOM 738 O O . ILE A 1 98 ? -1.266 -72.5 -42.031 1 86.38 98 ILE A O 1
ATOM 742 N N . LYS A 1 99 ? 0.04 -70.812 -42.688 1 85.56 99 LYS A N 1
ATOM 743 C CA . LYS A 1 99 ? -0.369 -70.875 -44.062 1 85.56 99 LYS A CA 1
ATOM 744 C C . LYS A 1 99 ? 0.73 -71.5 -44.938 1 85.56 99 LYS A C 1
ATOM 746 O O . LYS A 1 99 ? 1.917 -71.312 -44.656 1 85.56 99 LYS A O 1
ATOM 751 N N . SER A 1 100 ? 0.361 -72.312 -45.875 1 83.38 100 SER A N 1
ATOM 752 C CA . SER A 1 100 ? 1.306 -72.875 -46.812 1 83.38 100 SER A CA 1
ATOM 753 C C . SER A 1 100 ? 1.095 -72.312 -48.219 1 83.38 100 SER A C 1
ATOM 755 O O . SER A 1 100 ? -0.02 -71.938 -48.594 1 83.38 100 SER A O 1
ATOM 757 N N . PHE A 1 101 ? 2.244 -72.25 -48.812 1 82.88 101 PHE A N 1
ATOM 758 C CA . PHE A 1 101 ? 2.186 -71.75 -50.188 1 82.88 101 PHE A CA 1
ATOM 759 C C . PHE A 1 101 ? 1.587 -72.812 -51.125 1 82.88 101 PHE A C 1
ATOM 761 O O . PHE A 1 101 ? 2.008 -73.938 -51.125 1 82.88 101 PHE A O 1
ATOM 768 N N . ASN A 1 102 ? 0.573 -72.375 -51.812 1 81.56 102 ASN A N 1
ATOM 769 C CA . ASN A 1 102 ? -0.015 -73.25 -52.844 1 81.56 102 ASN A CA 1
ATOM 770 C C . ASN A 1 102 ? 0.463 -72.812 -54.25 1 81.56 102 ASN A C 1
ATOM 772 O O . ASN A 1 102 ? 0.115 -71.688 -54.719 1 81.56 102 ASN A O 1
ATOM 776 N N . PRO A 1 103 ? 1.294 -73.5 -54.938 1 85.69 103 PRO A N 1
ATOM 777 C CA . PRO A 1 103 ? 1.829 -73.125 -56.25 1 85.69 103 PRO A CA 1
ATOM 778 C C . PRO A 1 103 ? 0.734 -72.875 -57.281 1 85.69 103 PRO A C 1
ATOM 780 O O . PRO A 1 103 ? 0.946 -72.125 -58.219 1 85.69 103 PRO A O 1
ATOM 783 N N . GLU A 1 104 ? -0.396 -73.562 -57.125 1 86 104 GLU A N 1
ATOM 784 C CA . GLU A 1 104 ? -1.486 -73.438 -58.062 1 86 104 GLU A CA 1
ATOM 785 C C . GLU A 1 104 ? -2.129 -72.062 -57.969 1 86 104 GLU A C 1
ATOM 787 O O . GLU A 1 104 ? -2.387 -71.375 -58.969 1 86 104 GLU A O 1
ATOM 792 N N . THR A 1 105 ? -2.273 -71.688 -56.656 1 85.69 105 THR A N 1
ATOM 793 C CA . THR A 1 105 ? -2.951 -70.375 -56.469 1 85.69 105 THR A CA 1
ATOM 794 C C . THR A 1 105 ? -1.938 -69.25 -56.25 1 85.69 105 THR A C 1
ATOM 796 O O . THR A 1 105 ? -2.309 -68.125 -56.156 1 85.69 105 THR A O 1
ATOM 799 N N . LYS A 1 106 ? -0.665 -69.688 -56.344 1 89.81 106 LYS A N 1
ATOM 800 C CA . LYS A 1 106 ? 0.442 -68.75 -56.156 1 89.81 106 LYS A CA 1
ATOM 801 C C . LYS A 1 106 ? 0.221 -67.875 -54.938 1 89.81 106 LYS A C 1
ATOM 803 O O . LYS A 1 106 ? 0.441 -66.688 -54.969 1 89.81 106 LYS A O 1
ATOM 808 N N . GLY A 1 107 ? -0.5 -68.438 -53.875 1 86.81 107 GLY A N 1
ATOM 809 C CA . GLY A 1 107 ? -0.743 -67.75 -52.625 1 86.81 107 GLY A CA 1
ATOM 810 C C . GLY A 1 107 ? -0.616 -68.625 -51.406 1 86.81 107 GLY A C 1
ATOM 811 O O . GLY A 1 107 ? -0.428 -69.875 -51.531 1 86.81 107 GLY A O 1
ATOM 812 N N . TYR A 1 108 ? -0.511 -67.938 -50.188 1 86.56 108 TYR A N 1
ATOM 813 C CA . TYR A 1 108 ? -0.477 -68.688 -48.938 1 86.56 108 TYR A CA 1
ATOM 814 C C . TYR A 1 108 ? -1.886 -69.062 -48.5 1 86.56 108 TYR A C 1
ATOM 816 O O . TYR A 1 108 ? -2.775 -68.188 -48.469 1 86.56 108 TYR A O 1
ATOM 824 N N . GLU A 1 109 ? -2.082 -70.312 -48.344 1 84.62 109 GLU A N 1
ATOM 825 C CA . GLU A 1 109 ? -3.383 -70.75 -47.875 1 84.62 109 GLU A CA 1
ATOM 826 C C . GLU A 1 109 ? -3.252 -71.625 -46.594 1 84.62 109 GLU A C 1
ATOM 828 O O . GLU A 1 109 ? -2.191 -72.188 -46.344 1 84.62 109 GLU A O 1
ATOM 833 N N . PHE A 1 110 ? -4.32 -71.5 -45.781 1 85.25 110 PHE A N 1
ATOM 834 C CA . PHE A 1 110 ? -4.328 -72.312 -44.594 1 85.25 110 PHE A CA 1
ATOM 835 C C . PHE A 1 110 ? -4.359 -73.812 -44.938 1 85.25 110 PHE A C 1
ATOM 837 O O . PHE A 1 110 ? -5.043 -74.188 -45.875 1 85.25 110 PHE A O 1
ATOM 844 N N . ASP A 1 111 ? -3.533 -74.562 -44.312 1 79.88 111 ASP A N 1
ATOM 845 C CA . ASP A 1 111 ? -3.588 -76 -44.469 1 79.88 111 ASP A CA 1
ATOM 846 C C . ASP A 1 111 ? -4.469 -76.625 -43.375 1 79.88 111 ASP A C 1
ATOM 848 O O . ASP A 1 111 ? -4.164 -76.562 -42.188 1 79.88 111 ASP A O 1
ATOM 852 N N . PHE A 1 112 ? -5.609 -77.25 -43.812 1 83.69 112 PHE A N 1
ATOM 853 C CA . PHE A 1 112 ? -6.555 -77.812 -42.875 1 83.69 112 PHE A CA 1
ATOM 854 C C . PHE A 1 112 ? -6.426 -79.312 -42.844 1 83.69 112 PHE A C 1
ATOM 856 O O . PHE A 1 112 ? -6.012 -79.938 -43.812 1 83.69 112 PHE A O 1
ATOM 863 N N . VAL A 1 113 ? -6.688 -79.875 -41.656 1 82.81 113 VAL A N 1
ATOM 864 C CA . VAL A 1 113 ? -6.73 -81.312 -41.531 1 82.81 113 VAL A CA 1
ATOM 865 C C . VAL A 1 113 ? -7.902 -81.875 -42.344 1 82.81 113 VAL A C 1
ATOM 867 O O . VAL A 1 113 ? -9.031 -81.438 -42.219 1 82.81 113 VAL A O 1
ATOM 870 N N . LYS A 1 114 ? -7.598 -82.812 -43.281 1 82.12 114 LYS A N 1
ATOM 871 C CA . LYS A 1 114 ? -8.633 -83.375 -44.125 1 82.12 114 LYS A CA 1
ATOM 872 C C . LYS A 1 114 ? -8.984 -84.812 -43.688 1 82.12 114 LYS A C 1
ATOM 874 O O . LYS A 1 114 ? -8.117 -85.5 -43.188 1 82.12 114 LYS A O 1
ATOM 879 N N . ASN A 1 115 ? -10.219 -85.062 -43.656 1 76.56 115 ASN A N 1
ATOM 880 C CA . ASN A 1 115 ? -10.672 -86.438 -43.438 1 76.56 115 ASN A CA 1
ATOM 881 C C . ASN A 1 115 ? -10.203 -87.375 -44.562 1 76.56 115 ASN A C 1
ATOM 883 O O . ASN A 1 115 ? -10.352 -87.062 -45.75 1 76.56 115 ASN A O 1
ATOM 887 N N . PRO A 1 116 ? -9.445 -88.438 -44.281 1 74.81 116 PRO A N 1
ATOM 888 C CA . PRO A 1 116 ? -8.906 -89.312 -45.312 1 74.81 116 PRO A CA 1
ATOM 889 C C . PRO A 1 116 ? -9.992 -89.938 -46.188 1 74.81 116 PRO A C 1
ATOM 891 O O . PRO A 1 116 ? -9.727 -90.312 -47.312 1 74.81 116 PRO A O 1
ATOM 894 N N . ILE A 1 117 ? -11.219 -90 -45.625 1 75.38 117 ILE A N 1
ATOM 895 C CA . ILE A 1 117 ? -12.281 -90.75 -46.344 1 75.38 117 ILE A CA 1
ATOM 896 C C . ILE A 1 117 ? -12.914 -89.812 -47.375 1 75.38 117 ILE A C 1
ATOM 898 O O . ILE A 1 117 ? -13.062 -90.188 -48.531 1 75.38 117 ILE A O 1
ATOM 902 N N . ASP A 1 118 ? -13.25 -88.562 -46.969 1 74.94 118 ASP A N 1
ATOM 903 C CA . ASP A 1 118 ? -14.023 -87.75 -47.906 1 74.94 118 ASP A CA 1
ATOM 904 C C . ASP A 1 118 ? -13.203 -86.562 -48.375 1 74.94 118 ASP A C 1
ATOM 906 O O . ASP A 1 118 ? -13.625 -85.812 -49.281 1 74.94 118 ASP A O 1
ATOM 910 N N . GLY A 1 119 ? -11.961 -86.375 -48 1 74.62 119 GLY A N 1
ATOM 911 C CA . GLY A 1 119 ? -11.055 -85.312 -48.438 1 74.62 119 GLY A CA 1
ATOM 912 C C . GLY A 1 119 ? -11.477 -83.938 -47.969 1 74.62 119 GLY A C 1
ATOM 913 O O . GLY A 1 119 ? -10.883 -82.938 -48.344 1 74.62 119 GLY A O 1
ATOM 914 N N . LYS A 1 120 ? -12.578 -83.875 -47.188 1 78 120 LYS A N 1
ATOM 915 C CA . LYS A 1 120 ? -13.07 -82.562 -46.719 1 78 120 LYS A CA 1
ATOM 916 C C . LYS A 1 120 ? -12.398 -82.188 -45.406 1 78 120 LYS A C 1
ATOM 918 O O . LYS A 1 120 ? -11.977 -83.062 -44.625 1 78 120 LYS A O 1
ATOM 923 N N . PRO A 1 121 ? -12.25 -80.875 -45.125 1 79.56 121 PRO A N 1
ATOM 924 C CA . PRO A 1 121 ? -11.594 -80.438 -43.906 1 79.56 121 PRO A CA 1
ATOM 925 C C . PRO A 1 121 ? -12.375 -80.812 -42.656 1 79.56 121 PRO A C 1
ATOM 927 O O . PRO A 1 121 ? -13.609 -80.812 -42.656 1 79.56 121 PRO A O 1
ATOM 930 N N . VAL A 1 122 ? -11.68 -81.375 -41.625 1 79.19 122 VAL A N 1
ATOM 931 C CA . VAL A 1 122 ? -12.266 -81.75 -40.344 1 79.19 122 VAL A CA 1
ATOM 932 C C . VAL A 1 122 ? -12.711 -80.5 -39.594 1 79.19 122 VAL A C 1
ATOM 934 O O . VAL A 1 122 ? -11.938 -79.562 -39.438 1 79.19 122 VAL A O 1
ATOM 937 N N . MET A 1 123 ? -14.008 -80.375 -39.25 1 78.5 123 MET A N 1
ATOM 938 C CA . MET A 1 123 ? -14.57 -79.188 -38.594 1 78.5 123 MET A CA 1
ATOM 939 C C . MET A 1 123 ? -14.742 -79.5 -37.094 1 78.5 123 MET A C 1
ATOM 941 O O . MET A 1 123 ? -15.273 -80.5 -36.688 1 78.5 123 MET A O 1
ATOM 945 N N . VAL A 1 124 ? -14.094 -78.75 -36.25 1 74.81 124 VAL A N 1
ATOM 946 C CA . VAL A 1 124 ? -14.359 -78.812 -34.812 1 74.81 124 VAL A CA 1
ATOM 947 C C . VAL A 1 124 ? -15.047 -77.5 -34.406 1 74.81 124 VAL A C 1
ATOM 949 O O . VAL A 1 124 ? -14.523 -76.375 -34.625 1 74.81 124 VAL A O 1
ATOM 952 N N . ASP A 1 125 ? -16.25 -77.562 -33.75 1 78.56 125 ASP A N 1
ATOM 953 C CA . ASP A 1 125 ? -17.094 -76.5 -33.312 1 78.56 125 ASP A CA 1
ATOM 954 C C . ASP A 1 125 ? -17.359 -75.5 -34.469 1 78.56 125 ASP A C 1
ATOM 956 O O . ASP A 1 125 ? -17.312 -74.312 -34.281 1 78.56 125 ASP A O 1
ATOM 960 N N . GLY A 1 126 ? -17.375 -76.125 -35.719 1 75.12 126 GLY A N 1
ATOM 961 C CA . GLY A 1 126 ? -17.766 -75.375 -36.906 1 75.12 126 GLY A CA 1
ATOM 962 C C . GLY A 1 126 ? -16.594 -74.688 -37.562 1 75.12 126 GLY A C 1
ATOM 963 O O . GLY A 1 126 ? -16.781 -73.875 -38.531 1 75.12 126 GLY A O 1
ATOM 964 N N . LYS A 1 127 ? -15.461 -74.625 -37.125 1 83.31 127 LYS A N 1
ATOM 965 C CA . LYS A 1 127 ? -14.281 -74.062 -37.75 1 83.31 127 LYS A CA 1
ATOM 966 C C . LYS A 1 127 ? -13.297 -75.125 -38.188 1 83.31 127 LYS A C 1
ATOM 968 O O . LYS A 1 127 ? -13.102 -76.125 -37.5 1 83.31 127 LYS A O 1
ATOM 973 N N . PRO A 1 128 ? -12.727 -74.938 -39.406 1 82.94 128 PRO A N 1
ATOM 974 C CA . PRO A 1 128 ? -11.734 -75.938 -39.844 1 82.94 128 PRO A CA 1
ATOM 975 C C . PRO A 1 128 ? -10.477 -75.938 -38.969 1 82.94 128 PRO A C 1
ATOM 977 O O . PRO A 1 128 ? -10.062 -74.875 -38.5 1 82.94 128 PRO A O 1
ATOM 980 N N . ILE A 1 129 ? -9.992 -77.062 -38.75 1 84.56 129 ILE A N 1
ATOM 981 C CA . ILE A 1 129 ? -8.828 -77.25 -37.875 1 84.56 129 ILE A CA 1
ATOM 982 C C . ILE A 1 129 ? -7.551 -77.125 -38.719 1 84.56 129 ILE A C 1
ATOM 984 O O . ILE A 1 129 ? -7.328 -77.938 -39.625 1 84.56 129 ILE A O 1
ATOM 988 N N . PRO A 1 130 ? -6.727 -76.125 -38.438 1 87 130 PRO A N 1
ATOM 989 C CA . PRO A 1 130 ? -5.453 -76.062 -39.156 1 87 130 PRO A CA 1
ATOM 990 C C . PRO A 1 130 ? -4.539 -77.25 -38.875 1 87 130 PRO A C 1
ATOM 992 O O . PRO A 1 130 ? -4.488 -77.75 -37.75 1 87 130 PRO A O 1
ATOM 995 N N . SER A 1 131 ? -3.908 -77.688 -39.938 1 86.38 131 SER A N 1
ATOM 996 C CA . SER A 1 131 ? -3.025 -78.875 -39.812 1 86.38 131 SER A CA 1
ATOM 997 C C . SER A 1 131 ? -1.831 -78.562 -38.906 1 86.38 131 SER A C 1
ATOM 999 O O . SER A 1 131 ? -1.371 -79.438 -38.156 1 86.38 131 SER A O 1
ATOM 1001 N N . GLN A 1 132 ? -1.341 -77.25 -39.062 1 86.81 132 GLN A N 1
ATOM 1002 C CA . GLN A 1 132 ? -0.184 -76.875 -38.281 1 86.81 132 GLN A CA 1
ATOM 1003 C C . GLN A 1 132 ? -0.417 -75.5 -37.656 1 86.81 132 GLN A C 1
ATOM 1005 O O . GLN A 1 132 ? -1.09 -74.625 -38.25 1 86.81 132 GLN A O 1
ATOM 1010 N N . VAL A 1 133 ? -0.033 -75.375 -36.406 1 89.31 133 VAL A N 1
ATOM 1011 C CA . VAL A 1 133 ? -0.133 -74.062 -35.719 1 89.31 133 VAL A CA 1
ATOM 1012 C C . VAL A 1 133 ? 1.206 -73.75 -35.094 1 89.31 133 VAL A C 1
ATOM 1014 O O . VAL A 1 133 ? 1.947 -74.625 -34.656 1 89.31 133 VAL A O 1
ATOM 1017 N N . ALA A 1 134 ? 1.498 -72.438 -35.125 1 89.88 134 ALA A N 1
ATOM 1018 C CA . ALA A 1 134 ? 2.658 -71.938 -34.375 1 89.88 134 ALA A CA 1
ATOM 1019 C C . ALA A 1 134 ? 2.285 -71.625 -32.938 1 89.88 134 ALA A C 1
ATOM 1021 O O . ALA A 1 134 ? 1.326 -70.875 -32.688 1 89.88 134 ALA A O 1
ATOM 1022 N N . TYR A 1 135 ? 3.053 -72.125 -32.031 1 89.69 135 TYR A N 1
ATOM 1023 C CA . TYR A 1 135 ? 2.791 -71.938 -30.594 1 89.69 135 TYR A CA 1
ATOM 1024 C C . TYR A 1 135 ? 3.461 -70.688 -30.078 1 89.69 135 TYR A C 1
ATOM 1026 O O . TYR A 1 135 ? 4.688 -70.562 -30.141 1 89.69 135 TYR A O 1
ATOM 1034 N N . LEU A 1 136 ? 2.645 -69.812 -29.562 1 90.06 136 LEU A N 1
ATOM 1035 C CA . LEU A 1 136 ? 3.121 -68.562 -28.906 1 90.06 136 LEU A CA 1
ATOM 1036 C C . LEU A 1 136 ? 2.727 -68.562 -27.438 1 90.06 136 LEU A C 1
ATOM 1038 O O . LEU A 1 136 ? 1.568 -68.312 -27.094 1 90.06 136 LEU A O 1
ATOM 1042 N N . PRO A 1 137 ? 3.611 -68.812 -26.578 1 88.69 137 PRO A N 1
ATOM 1043 C CA . PRO A 1 137 ? 3.264 -68.875 -25.156 1 88.69 137 PRO A CA 1
ATOM 1044 C C . PRO A 1 137 ? 2.934 -67.5 -24.578 1 88.69 137 PRO A C 1
ATOM 1046 O O . PRO A 1 137 ? 3.52 -66.5 -24.969 1 88.69 137 PRO A O 1
ATOM 1049 N N . LYS A 1 138 ? 2.053 -67.5 -23.625 1 89.81 138 LYS A N 1
ATOM 1050 C CA . LYS A 1 138 ? 1.664 -66.25 -22.922 1 89.81 138 LYS A CA 1
ATOM 1051 C C . LYS A 1 138 ? 2.879 -65.562 -22.312 1 89.81 138 LYS A C 1
ATOM 1053 O O . LYS A 1 138 ? 2.957 -64.375 -22.297 1 89.81 138 LYS A O 1
ATOM 1058 N N . GLU A 1 139 ? 3.867 -66.312 -21.828 1 85.94 139 GLU A N 1
ATOM 1059 C CA . GLU A 1 139 ? 5.047 -65.812 -21.125 1 85.94 139 GLU A CA 1
ATOM 1060 C C . GLU A 1 139 ? 5.926 -64.938 -22.047 1 85.94 139 GLU A C 1
ATOM 1062 O O . GLU A 1 139 ? 6.688 -64.125 -21.594 1 85.94 139 GLU A O 1
ATOM 1067 N N . ALA A 1 140 ? 5.734 -65.188 -23.359 1 84.12 140 ALA A N 1
ATOM 1068 C CA . ALA A 1 140 ? 6.562 -64.5 -24.344 1 84.12 140 ALA A CA 1
ATOM 1069 C C . ALA A 1 140 ? 6.223 -63 -24.359 1 84.12 140 ALA A C 1
ATOM 1071 O O . ALA A 1 140 ? 7.066 -62.188 -24.719 1 84.12 140 ALA A O 1
ATOM 1072 N N . LEU A 1 141 ? 5.043 -62.719 -23.922 1 89.25 141 LEU A N 1
ATOM 1073 C CA . LEU A 1 141 ? 4.602 -61.344 -23.922 1 89.25 141 LEU A CA 1
ATOM 1074 C C . LEU A 1 141 ? 4.113 -60.906 -22.547 1 89.25 141 LEU A C 1
ATOM 1076 O O . LEU A 1 141 ? 3.098 -60.219 -22.422 1 89.25 141 LEU A O 1
ATOM 1080 N N . SER A 1 142 ? 4.707 -61.531 -21.547 1 89 142 SER A N 1
ATOM 1081 C CA . SER A 1 142 ? 4.496 -61.156 -20.156 1 89 142 SER A CA 1
ATOM 1082 C C . SER A 1 142 ? 5.723 -60.438 -19.594 1 89 142 SER A C 1
ATOM 1084 O O . SER A 1 142 ? 6.848 -60.938 -19.75 1 89 142 SER A O 1
ATOM 1086 N N . TYR A 1 143 ? 5.453 -59.312 -18.953 1 90.75 143 TYR A N 1
ATOM 1087 C CA . TYR A 1 143 ? 6.539 -58.469 -18.469 1 90.75 143 TYR A CA 1
ATOM 1088 C C . TYR A 1 143 ? 6.469 -58.312 -16.953 1 90.75 143 TYR A C 1
ATOM 1090 O O . TYR A 1 143 ? 5.438 -57.906 -16.406 1 90.75 143 TYR A O 1
ATOM 1098 N N . ASP A 1 144 ? 7.598 -58.656 -16.344 1 91.25 144 ASP A N 1
ATOM 1099 C CA . ASP A 1 144 ? 7.699 -58.5 -14.898 1 91.25 144 ASP A CA 1
ATOM 1100 C C . ASP A 1 144 ? 8.016 -57.062 -14.516 1 91.25 144 ASP A C 1
ATOM 1102 O O . ASP A 1 144 ? 9.172 -56.656 -14.562 1 91.25 144 ASP A O 1
ATOM 1106 N N . LEU A 1 145 ? 7.062 -56.375 -14.016 1 92.25 145 LEU A N 1
ATOM 1107 C CA . LEU A 1 145 ? 7.207 -54.969 -13.625 1 92.25 145 LEU A CA 1
ATOM 1108 C C . LEU A 1 145 ? 7.012 -54.812 -12.117 1 92.25 145 LEU A C 1
ATOM 1110 O O . LEU A 1 145 ? 6.543 -53.781 -11.664 1 92.25 145 LEU A O 1
ATOM 1114 N N . HIS A 1 146 ? 7.293 -55.875 -11.367 1 93.19 146 HIS A N 1
ATOM 1115 C CA . HIS A 1 146 ? 7.141 -55.781 -9.922 1 93.19 146 HIS A CA 1
ATOM 1116 C C . HIS A 1 146 ? 8.016 -54.688 -9.336 1 93.19 146 HIS A C 1
ATOM 1118 O O . HIS A 1 146 ? 7.539 -53.844 -8.562 1 93.19 146 HIS A O 1
ATOM 1124 N N . ASN A 1 147 ? 9.32 -54.719 -9.711 1 94.81 147 ASN A N 1
ATOM 1125 C CA . ASN A 1 147 ? 10.25 -53.688 -9.289 1 94.81 147 ASN A CA 1
ATOM 1126 C C . ASN A 1 147 ? 10.602 -52.75 -10.438 1 94.81 147 ASN A C 1
ATOM 1128 O O . ASN A 1 147 ? 11.195 -53.156 -11.43 1 94.81 147 ASN A O 1
ATOM 1132 N N . VAL A 1 148 ? 10.273 -51.562 -10.297 1 95.12 148 VAL A N 1
ATOM 1133 C CA . VAL A 1 148 ? 10.547 -50.594 -11.336 1 95.12 148 VAL A CA 1
ATOM 1134 C C . VAL A 1 148 ? 11.336 -49.406 -10.758 1 95.12 148 VAL A C 1
ATOM 1136 O O . VAL A 1 148 ? 10.891 -48.75 -9.812 1 95.12 148 VAL A O 1
ATOM 1139 N N . PHE A 1 149 ? 12.562 -49.219 -11.219 1 96.88 149 PHE A N 1
ATOM 1140 C CA . PHE A 1 149 ? 13.375 -48.031 -10.93 1 96.88 149 PHE A CA 1
ATOM 1141 C C . PHE A 1 149 ? 13.352 -47.062 -12.102 1 96.88 149 PHE A C 1
ATOM 1143 O O . PHE A 1 149 ? 13.477 -47.469 -13.258 1 96.88 149 PHE A O 1
ATOM 1150 N N . PHE A 1 150 ? 13.117 -45.875 -11.797 1 95.62 150 PHE A N 1
ATOM 1151 C CA . PHE A 1 150 ? 13.094 -44.875 -12.867 1 95.62 150 PHE A CA 1
ATOM 1152 C C . PHE A 1 150 ? 13.688 -43.562 -12.406 1 95.62 150 PHE A C 1
ATOM 1154 O O . PHE A 1 150 ? 13.773 -43.281 -11.211 1 95.62 150 PHE A O 1
ATOM 1161 N N . GLY A 1 151 ? 14.188 -42.75 -13.289 1 96.31 151 GLY A N 1
ATOM 1162 C CA . GLY A 1 151 ? 14.719 -41.406 -13.055 1 96.31 151 GLY A CA 1
ATOM 1163 C C . GLY A 1 151 ? 14.906 -40.625 -14.336 1 96.31 151 GLY A C 1
ATOM 1164 O O . GLY A 1 151 ? 14.938 -41.188 -15.43 1 96.31 151 GLY A O 1
ATOM 1165 N N . ALA A 1 152 ? 14.953 -39.344 -14.195 1 97.25 152 ALA A N 1
ATOM 1166 C CA . ALA A 1 152 ? 15.164 -38.469 -15.359 1 97.25 152 ALA A CA 1
ATOM 1167 C C . ALA A 1 152 ? 15.773 -37.125 -14.945 1 97.25 152 ALA A C 1
ATOM 1169 O O . ALA A 1 152 ? 15.43 -36.594 -13.898 1 97.25 152 ALA A O 1
ATOM 1170 N N . VAL A 1 153 ? 16.781 -36.656 -15.625 1 97.94 153 VAL A N 1
ATOM 1171 C CA . VAL A 1 153 ? 17.281 -35.312 -15.57 1 97.94 153 VAL A CA 1
A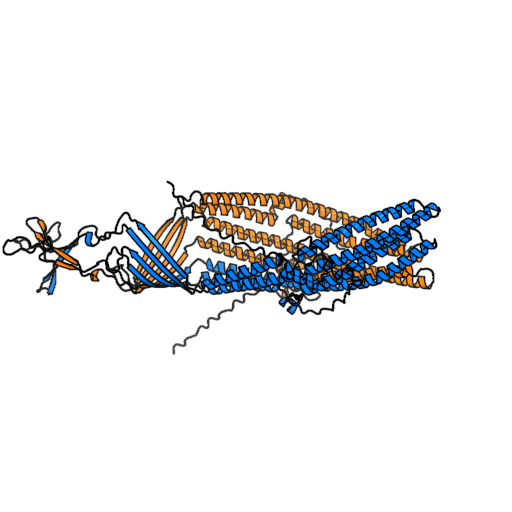TOM 1172 C C . VAL A 1 153 ? 16.656 -34.469 -16.703 1 97.94 153 VAL A C 1
ATOM 1174 O O . VAL A 1 153 ? 16.766 -34.844 -17.875 1 97.94 153 VAL A O 1
ATOM 1177 N N . THR A 1 154 ? 15.984 -33.438 -16.297 1 97.88 154 THR A N 1
ATOM 1178 C CA . THR A 1 154 ? 15.234 -32.688 -17.297 1 97.88 154 THR A CA 1
ATOM 1179 C C . THR A 1 154 ? 15.727 -31.234 -17.344 1 97.88 154 THR A C 1
ATOM 1181 O O . THR A 1 154 ? 15.844 -30.578 -16.312 1 97.88 154 THR A O 1
ATOM 1184 N N . LEU A 1 155 ? 16.047 -30.734 -18.516 1 98 155 LEU A N 1
ATOM 1185 C CA . LEU A 1 155 ? 16.375 -29.344 -18.797 1 98 155 LEU A CA 1
ATOM 1186 C C . LEU A 1 155 ? 15.219 -28.641 -19.5 1 98 155 LEU A C 1
ATOM 1188 O O . LEU A 1 155 ? 14.734 -29.109 -20.531 1 98 155 LEU A O 1
ATOM 1192 N N . THR A 1 156 ? 14.734 -27.578 -18.859 1 97.62 156 THR A N 1
ATOM 1193 C CA . THR A 1 156 ? 13.633 -26.828 -19.438 1 97.62 156 THR A CA 1
ATOM 1194 C C . THR A 1 156 ? 14.055 -25.391 -19.734 1 97.62 156 THR A C 1
ATOM 1196 O O . THR A 1 156 ? 14.531 -24.672 -18.859 1 97.62 156 THR A O 1
ATOM 1199 N N . GLN A 1 157 ? 13.844 -24.938 -20.969 1 97.75 157 GLN A N 1
ATOM 1200 C CA . GLN A 1 157 ? 14.164 -23.578 -21.406 1 97.75 157 GLN A CA 1
ATOM 1201 C C . GLN A 1 157 ? 12.938 -22.875 -21.984 1 97.75 157 GLN A C 1
ATOM 1203 O O . GLN A 1 157 ? 12.492 -23.188 -23.078 1 97.75 157 GLN A O 1
ATOM 1208 N N . PRO A 1 158 ? 12.445 -21.891 -21.188 1 96.75 158 PRO A N 1
ATOM 1209 C CA . PRO A 1 158 ? 11.352 -21.125 -21.781 1 96.75 158 PRO A CA 1
ATOM 1210 C C . PRO A 1 158 ? 11.805 -20.297 -22.984 1 96.75 158 PRO A C 1
ATOM 1212 O O . PRO A 1 158 ? 12.828 -19.625 -22.938 1 96.75 158 PRO A O 1
ATOM 1215 N N . ILE A 1 159 ? 11.094 -20.422 -24.078 1 96.69 159 ILE A N 1
ATOM 1216 C CA . ILE A 1 159 ? 11.422 -19.688 -25.297 1 96.69 159 ILE A CA 1
ATOM 1217 C C . ILE A 1 159 ? 10.492 -18.484 -25.453 1 96.69 159 ILE A C 1
ATOM 1219 O O . ILE A 1 159 ? 10.945 -17.375 -25.719 1 96.69 159 ILE A O 1
ATOM 1223 N N . PHE A 1 160 ?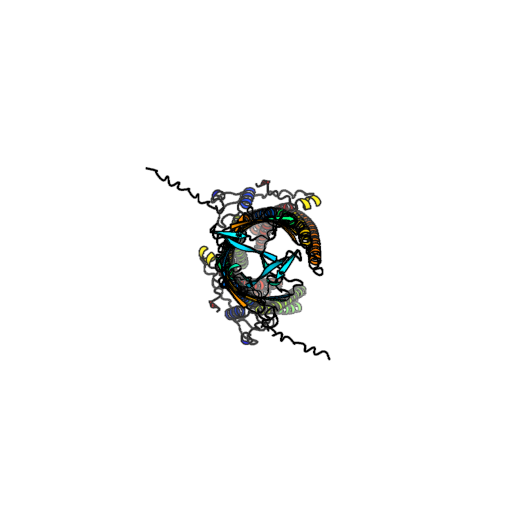 9.273 -18.75 -25.375 1 97.38 160 PHE A N 1
ATOM 1224 C CA . PHE A 1 160 ? 8.258 -17.703 -25.453 1 97.38 160 PHE A CA 1
ATOM 1225 C C . PHE A 1 160 ? 7.164 -17.906 -24.422 1 97.38 160 PHE A C 1
ATOM 1227 O O . PHE A 1 160 ? 6.441 -18.906 -24.469 1 97.38 160 PHE A O 1
ATOM 1234 N N . MET A 1 161 ? 7.043 -16.953 -23.5 1 96.56 161 MET A N 1
ATOM 1235 C CA . MET A 1 161 ? 6.043 -17.016 -22.438 1 96.56 161 MET A CA 1
ATOM 1236 C C . MET A 1 161 ? 5.105 -15.82 -22.484 1 96.56 161 MET A C 1
ATOM 1238 O O . MET A 1 161 ? 4.746 -15.258 -21.453 1 96.56 161 MET A O 1
ATOM 1242 N N . GLY A 1 162 ? 4.801 -15.328 -23.719 1 96.12 162 GLY A N 1
ATOM 1243 C CA . GLY A 1 162 ? 3.877 -14.219 -23.906 1 96.12 162 GLY A CA 1
ATOM 1244 C C . GLY A 1 162 ? 4.434 -12.891 -23.438 1 96.12 162 GLY A C 1
ATOM 1245 O O . GLY A 1 162 ? 3.689 -11.922 -23.266 1 96.12 162 GLY A O 1
ATOM 1246 N N . GLY A 1 163 ? 5.648 -12.82 -23.109 1 96.75 163 GLY A N 1
ATOM 1247 C CA . GLY A 1 163 ? 6.277 -11.594 -22.641 1 96.75 163 GLY A CA 1
ATOM 1248 C C . GLY A 1 163 ? 6.293 -11.469 -21.125 1 96.75 163 GLY A C 1
ATOM 1249 O O . GLY A 1 163 ? 6.707 -10.438 -20.594 1 96.75 163 GLY A O 1
ATOM 1250 N N . LYS A 1 164 ? 5.809 -12.484 -20.391 1 97.5 164 LYS A N 1
ATOM 1251 C CA . LYS A 1 164 ? 5.715 -12.461 -18.938 1 97.5 164 LYS A CA 1
ATOM 1252 C C . LYS A 1 164 ? 7.098 -12.344 -18.297 1 97.5 164 LYS A C 1
ATOM 1254 O O . LYS A 1 164 ? 7.293 -11.562 -17.359 1 97.5 164 LYS A O 1
ATOM 1259 N N . ILE A 1 165 ? 8.07 -13.078 -18.797 1 97.5 165 ILE A N 1
ATOM 1260 C CA . ILE A 1 165 ? 9.414 -13.086 -18.234 1 97.5 165 ILE A CA 1
ATOM 1261 C C . ILE A 1 165 ? 10.055 -11.711 -18.406 1 97.5 165 ILE A C 1
ATOM 1263 O O . ILE A 1 165 ? 10.625 -11.164 -17.453 1 97.5 165 ILE A O 1
ATOM 1267 N N . VAL A 1 166 ? 9.977 -11.148 -19.641 1 97.81 166 VAL A N 1
ATOM 1268 C CA . VAL A 1 166 ? 10.531 -9.828 -19.906 1 97.81 166 VAL A CA 1
ATOM 1269 C C . VAL A 1 166 ? 9.859 -8.797 -19.016 1 97.81 166 VAL A C 1
ATOM 1271 O O . VAL A 1 166 ? 10.531 -7.957 -18.406 1 97.81 166 VAL A O 1
ATOM 1274 N N . ALA A 1 167 ? 8.508 -8.898 -18.906 1 98.19 167 ALA A N 1
ATOM 1275 C CA . ALA A 1 167 ? 7.75 -7.953 -18.078 1 98.19 167 ALA A CA 1
ATOM 1276 C C . ALA A 1 167 ? 8.141 -8.07 -16.609 1 98.19 167 ALA A C 1
ATOM 1278 O O . ALA A 1 167 ? 8.32 -7.055 -15.922 1 98.19 167 ALA A O 1
ATOM 1279 N N . MET A 1 168 ? 8.289 -9.273 -16.125 1 98.12 168 MET A N 1
ATOM 1280 C CA . MET A 1 168 ? 8.664 -9.484 -14.734 1 98.12 168 MET A CA 1
ATOM 1281 C C . MET A 1 168 ? 10.055 -8.938 -14.453 1 98.12 168 MET A C 1
ATOM 1283 O O . MET A 1 168 ? 10.312 -8.391 -13.375 1 98.12 168 MET A O 1
ATOM 1287 N N . ASN A 1 169 ? 10.969 -9.117 -15.391 1 98.31 169 ASN A N 1
ATOM 1288 C CA . ASN A 1 169 ? 12.305 -8.547 -15.242 1 98.31 169 ASN A CA 1
ATOM 1289 C C . ASN A 1 169 ? 12.258 -7.02 -15.18 1 98.31 169 ASN A C 1
ATOM 1291 O O . ASN A 1 169 ? 12.953 -6.41 -14.367 1 98.31 169 ASN A O 1
ATOM 1295 N N . LYS A 1 170 ? 11.461 -6.445 -16 1 98.5 170 LYS A N 1
ATOM 1296 C CA . LYS A 1 170 ? 11.305 -4.996 -15.961 1 98.5 170 LYS A CA 1
ATOM 1297 C C . LYS A 1 170 ? 10.688 -4.539 -14.648 1 98.5 170 LYS A C 1
ATOM 1299 O O . LYS A 1 170 ? 11.125 -3.547 -14.055 1 98.5 170 LYS A O 1
ATOM 1304 N N . ILE A 1 171 ? 9.641 -5.238 -14.148 1 98.56 171 ILE A N 1
ATOM 1305 C CA . ILE A 1 171 ? 8.961 -4.906 -12.906 1 98.56 171 ILE A CA 1
ATOM 1306 C C . ILE A 1 171 ? 9.969 -4.887 -11.758 1 98.56 171 ILE A C 1
ATOM 1308 O O . ILE A 1 171 ? 10.023 -3.926 -10.984 1 98.56 171 ILE A O 1
ATOM 1312 N N . THR A 1 172 ? 10.781 -5.961 -11.672 1 98.31 172 THR A N 1
ATOM 1313 C CA . THR A 1 172 ? 11.742 -6.043 -10.578 1 98.31 172 THR A CA 1
ATOM 1314 C C . THR A 1 172 ? 12.844 -5.004 -10.75 1 98.31 172 THR A C 1
ATOM 1316 O O . THR A 1 172 ? 13.383 -4.492 -9.766 1 98.31 172 THR A O 1
ATOM 1319 N N . GLY A 1 173 ? 13.242 -4.711 -12.016 1 98.62 173 GLY A N 1
ATOM 1320 C CA . GLY A 1 173 ? 14.156 -3.607 -12.25 1 98.62 173 GLY A CA 1
ATOM 1321 C C . GLY A 1 173 ? 13.625 -2.275 -11.75 1 98.62 173 GLY A C 1
ATOM 1322 O O . GLY A 1 173 ? 14.328 -1.54 -11.055 1 98.62 173 GLY A O 1
ATOM 1323 N N . TYR A 1 174 ? 12.391 -1.94 -12.117 1 98.75 174 TYR A N 1
ATOM 1324 C CA . TYR A 1 174 ? 11.75 -0.72 -11.641 1 98.75 174 TYR A CA 1
ATOM 1325 C C . TYR A 1 174 ? 11.609 -0.735 -10.125 1 98.75 174 TYR A C 1
ATOM 1327 O O . TYR A 1 174 ? 11.742 0.304 -9.469 1 98.75 174 TYR A O 1
ATOM 1335 N N . ALA A 1 175 ? 11.336 -1.894 -9.555 1 98.31 175 ALA A N 1
ATOM 1336 C CA . ALA A 1 175 ? 11.203 -2.018 -8.109 1 98.31 175 ALA A CA 1
ATOM 1337 C C . ALA A 1 175 ? 12.516 -1.678 -7.402 1 98.31 175 ALA A C 1
ATOM 1339 O O . ALA A 1 175 ? 12.508 -1.079 -6.324 1 98.31 175 ALA A O 1
ATOM 1340 N N . GLU A 1 176 ? 13.609 -2.098 -7.996 1 98.44 176 GLU A N 1
ATOM 1341 C CA . GLU A 1 176 ? 14.906 -1.748 -7.43 1 98.44 176 GLU A CA 1
ATOM 1342 C C . GLU A 1 176 ? 15.148 -0.242 -7.484 1 98.44 176 GLU A C 1
ATOM 1344 O O . GLU A 1 176 ? 15.602 0.357 -6.504 1 98.44 176 GLU A O 1
ATOM 1349 N N . GLN A 1 177 ? 14.867 0.344 -8.602 1 98.44 177 GLN A N 1
ATOM 1350 C CA . GLN A 1 177 ? 14.977 1.793 -8.727 1 98.44 177 GLN A CA 1
ATOM 1351 C C . GLN A 1 177 ? 14.062 2.506 -7.742 1 98.44 177 GLN A C 1
ATOM 1353 O O . GLN A 1 177 ? 14.422 3.543 -7.184 1 98.44 177 GLN A O 1
ATOM 1358 N N . LEU A 1 178 ? 12.852 1.982 -7.586 1 98.06 178 LEU A N 1
ATOM 1359 C CA . LEU A 1 178 ? 11.891 2.541 -6.648 1 98.06 178 LEU A CA 1
ATOM 1360 C C . LEU A 1 178 ? 12.43 2.506 -5.223 1 98.06 178 LEU A C 1
ATOM 1362 O O . LEU A 1 178 ? 12.312 3.484 -4.48 1 98.06 178 LEU A O 1
ATOM 1366 N N . ALA A 1 179 ? 13.031 1.387 -4.84 1 97.62 179 ALA A N 1
ATOM 1367 C CA . ALA A 1 179 ? 13.625 1.266 -3.512 1 97.62 179 ALA A CA 1
ATOM 1368 C C . ALA A 1 179 ? 14.742 2.291 -3.316 1 97.62 179 ALA A C 1
ATOM 1370 O O . ALA A 1 179 ? 14.883 2.867 -2.236 1 97.62 179 ALA A O 1
ATOM 1371 N N . THR A 1 180 ? 15.523 2.506 -4.363 1 97.56 180 THR A N 1
ATOM 1372 C CA . THR A 1 180 ? 16.594 3.494 -4.305 1 97.56 180 THR A CA 1
ATOM 1373 C C . THR A 1 180 ? 16.016 4.898 -4.137 1 97.56 180 THR A C 1
ATOM 1375 O O . THR A 1 180 ? 16.516 5.684 -3.324 1 97.56 180 THR A O 1
ATOM 1378 N N . ALA A 1 181 ? 14.977 5.191 -4.887 1 96.44 181 ALA A N 1
ATOM 1379 C CA . ALA A 1 181 ? 14.336 6.496 -4.77 1 96.44 181 ALA A CA 1
ATOM 1380 C C . ALA A 1 181 ? 13.773 6.703 -3.365 1 96.44 181 ALA A C 1
ATOM 1382 O O . ALA A 1 181 ? 13.867 7.797 -2.805 1 96.44 181 ALA A O 1
ATOM 1383 N N . MET A 1 182 ? 13.188 5.73 -2.789 1 96.62 182 MET A N 1
ATOM 1384 C CA . MET A 1 182 ? 12.641 5.809 -1.437 1 96.62 182 MET A CA 1
ATOM 1385 C C . MET A 1 182 ? 13.758 6.016 -0.413 1 96.62 182 MET A C 1
ATOM 1387 O O . MET A 1 182 ? 13.578 6.746 0.565 1 96.62 182 MET A O 1
ATOM 1391 N N . HIS A 1 183 ? 14.875 5.336 -0.658 1 96.44 183 HIS A N 1
ATOM 1392 C CA . HIS A 1 183 ? 16.031 5.531 0.206 1 96.44 183 HIS A CA 1
ATOM 1393 C C . HIS A 1 183 ? 16.516 6.973 0.151 1 96.44 183 HIS A C 1
ATOM 1395 O O . HIS A 1 183 ? 16.812 7.574 1.188 1 96.44 183 HIS A O 1
ATOM 1401 N N . ASP A 1 184 ? 16.609 7.484 -1.046 1 94.62 184 ASP A N 1
ATOM 1402 C CA . ASP A 1 184 ? 17.062 8.867 -1.219 1 94.62 184 ASP A CA 1
ATOM 1403 C C . ASP A 1 184 ? 16.094 9.844 -0.544 1 94.62 184 ASP A C 1
ATOM 1405 O O . ASP A 1 184 ? 16.516 10.828 0.058 1 94.62 184 ASP A O 1
ATOM 1409 N N . ASN A 1 185 ? 14.812 9.586 -0.653 1 94.12 185 ASN A N 1
ATOM 1410 C CA . ASN A 1 185 ? 13.812 10.406 0.025 1 94.12 185 ASN A CA 1
ATOM 1411 C C . ASN A 1 185 ? 13.969 10.344 1.541 1 94.12 185 ASN A C 1
ATOM 1413 O O . ASN A 1 185 ? 13.852 11.359 2.229 1 94.12 185 ASN A O 1
ATOM 1417 N N . SER A 1 186 ? 14.242 9.18 2.027 1 94.12 186 SER A N 1
ATOM 1418 C CA . SER A 1 186 ? 14.461 9 3.459 1 94.12 186 SER A CA 1
ATOM 1419 C C . SER A 1 186 ? 15.711 9.734 3.926 1 94.12 186 SER A C 1
ATOM 1421 O O . SER A 1 186 ? 15.75 10.266 5.039 1 94.12 186 SER A O 1
ATOM 1423 N N . ALA A 1 187 ? 16.703 9.711 3.068 1 94.44 187 ALA A N 1
ATOM 1424 C CA . ALA A 1 187 ? 17.922 10.43 3.395 1 94.44 187 ALA A CA 1
ATOM 1425 C C . ALA A 1 187 ? 17.656 11.922 3.559 1 94.44 187 ALA A C 1
ATOM 1427 O O . ALA A 1 187 ? 18.172 12.555 4.48 1 94.44 187 ALA A O 1
ATOM 1428 N N . GLN A 1 188 ? 16.859 12.453 2.713 1 93.44 188 GLN A N 1
ATOM 1429 C CA . GLN A 1 188 ? 16.5 13.867 2.816 1 93.44 188 GLN A CA 1
ATOM 1430 C C . GLN A 1 188 ? 15.711 14.141 4.094 1 93.44 188 GLN A C 1
ATOM 1432 O O . GLN A 1 188 ? 15.914 15.164 4.746 1 93.44 188 GLN A O 1
ATOM 1437 N N . ASP A 1 189 ? 14.805 13.242 4.418 1 94.12 189 ASP A N 1
ATOM 1438 C CA . ASP A 1 189 ? 14.031 13.375 5.648 1 94.12 189 ASP A CA 1
ATOM 1439 C C . ASP A 1 189 ? 14.945 13.352 6.875 1 94.12 189 ASP A C 1
ATOM 1441 O O . ASP A 1 189 ? 14.734 14.109 7.824 1 94.12 189 ASP A O 1
ATOM 1445 N N . VAL A 1 190 ? 15.945 12.508 6.797 1 95 190 VAL A N 1
ATOM 1446 C CA . VAL A 1 190 ? 16.875 12.375 7.922 1 95 190 VAL A CA 1
ATOM 1447 C C . VAL A 1 190 ? 17.703 13.648 8.055 1 95 190 VAL A C 1
ATOM 1449 O O . VAL A 1 190 ? 17.922 14.141 9.164 1 95 190 VAL A O 1
ATOM 1452 N N . ILE A 1 191 ? 18.172 14.195 6.969 1 94.44 191 ILE A N 1
ATOM 1453 C CA . ILE A 1 191 ? 18.953 15.43 6.996 1 94.44 191 ILE A CA 1
ATOM 1454 C C . ILE A 1 191 ? 18.109 16.562 7.598 1 94.44 191 ILE A C 1
ATOM 1456 O O . ILE A 1 191 ? 18.609 17.312 8.438 1 94.44 191 ILE A O 1
ATOM 1460 N N . TYR A 1 192 ? 16.859 16.656 7.207 1 94.5 192 TYR A N 1
ATOM 1461 C CA . TYR A 1 192 ? 15.977 17.672 7.766 1 94.5 192 TYR A CA 1
ATOM 1462 C C . TYR A 1 192 ? 15.766 17.453 9.258 1 94.5 192 TYR A C 1
ATOM 1464 O O . TYR A 1 192 ? 15.742 18.422 10.039 1 94.5 192 TYR A O 1
ATOM 1472 N N . ALA A 1 193 ? 15.617 16.25 9.602 1 95.56 193 ALA A N 1
ATOM 1473 C CA . ALA A 1 193 ? 15.414 15.93 11.016 1 95.56 193 ALA A CA 1
ATOM 1474 C C . ALA A 1 193 ? 16.641 16.297 11.844 1 95.56 193 ALA A C 1
ATOM 1476 O O . ALA A 1 193 ? 16.516 16.797 12.961 1 95.56 193 ALA A O 1
ATOM 1477 N N . VAL A 1 194 ? 17.828 16.078 11.273 1 96.12 194 VAL A N 1
ATOM 1478 C CA . VAL A 1 194 ? 19.062 16.422 11.953 1 96.12 194 VAL A CA 1
ATOM 1479 C C . VAL A 1 194 ? 19.156 17.938 12.117 1 96.12 194 VAL A C 1
ATOM 1481 O O . VAL A 1 194 ? 19.469 18.438 13.203 1 96.12 194 VAL A O 1
ATOM 1484 N N . ASP A 1 195 ? 18.828 18.672 11.055 1 94.75 195 ASP A N 1
ATOM 1485 C CA . ASP A 1 195 ? 18.875 20.125 11.117 1 94.75 195 ASP A CA 1
ATOM 1486 C C . ASP A 1 195 ? 17.906 20.656 12.188 1 94.75 195 ASP A C 1
ATOM 1488 O O . ASP A 1 195 ? 18.281 21.531 12.977 1 94.75 195 ASP A O 1
ATOM 1492 N N . ALA A 1 196 ? 16.719 20.094 12.18 1 94.94 196 ALA A N 1
ATOM 1493 C CA . ALA A 1 196 ? 15.711 20.516 13.148 1 94.94 196 ALA A CA 1
ATOM 1494 C C . ALA A 1 196 ? 16.172 20.219 14.578 1 94.94 196 ALA A C 1
ATOM 1496 O O . ALA A 1 196 ? 16.047 21.078 15.461 1 94.94 196 ALA A O 1
ATOM 1497 N N . ALA A 1 197 ? 16.766 19.109 14.742 1 96.5 197 ALA A N 1
ATOM 1498 C CA . ALA A 1 197 ? 17.219 18.734 16.078 1 96.5 197 ALA A CA 1
ATOM 1499 C C . ALA A 1 197 ? 18.438 19.562 16.484 1 96.5 197 ALA A C 1
ATOM 1501 O O . ALA A 1 197 ? 18.547 19.984 17.641 1 96.5 197 ALA A O 1
ATOM 1502 N N . TYR A 1 198 ? 19.422 19.797 15.594 1 95.69 198 TYR A N 1
ATOM 1503 C CA . TYR A 1 198 ? 20.625 20.578 15.844 1 95.69 198 TYR A CA 1
ATOM 1504 C C . TYR A 1 198 ? 20.281 22 16.297 1 95.69 198 TYR A C 1
ATOM 1506 O O . TYR A 1 198 ? 20.75 22.453 17.328 1 95.69 198 TYR A O 1
ATOM 1514 N N . TRP A 1 199 ? 19.375 22.531 15.531 1 94.12 199 TRP A N 1
ATOM 1515 C CA . TRP A 1 199 ? 19.047 23.922 15.812 1 94.12 199 TRP A CA 1
ATOM 1516 C C . TRP A 1 199 ? 18.125 24.031 17.031 1 94.12 199 TRP A C 1
ATOM 1518 O O . TRP A 1 199 ? 18.062 25.078 17.688 1 94.12 199 TRP A O 1
ATOM 1528 N N . GLN A 1 200 ? 17.391 22.969 17.312 1 94.56 200 GLN A N 1
ATOM 1529 C CA . GLN A 1 200 ? 16.625 22.953 18.547 1 94.56 200 GLN A CA 1
ATOM 1530 C C . GLN A 1 200 ? 17.547 22.969 19.766 1 94.56 200 GLN A C 1
ATOM 1532 O O . GLN A 1 200 ? 17.266 23.672 20.75 1 94.56 200 GLN A O 1
ATOM 1537 N N . VAL A 1 201 ? 18.656 22.266 19.703 1 95.5 201 VAL A N 1
ATOM 1538 C CA . VAL A 1 201 ? 19.625 22.281 20.781 1 95.5 201 VAL A CA 1
ATOM 1539 C C . VAL A 1 201 ? 20.234 23.672 20.922 1 95.5 201 VAL A C 1
ATOM 1541 O O . VAL A 1 201 ? 20.344 24.203 22.031 1 95.5 201 VAL A O 1
ATOM 1544 N N . VAL A 1 202 ? 20.594 24.234 19.812 1 94.44 202 VAL A N 1
ATOM 1545 C CA . VAL A 1 202 ? 21.188 25.562 19.812 1 94.44 202 VAL A CA 1
ATOM 1546 C C . VAL A 1 202 ? 20.188 26.578 20.391 1 94.44 202 VAL A C 1
ATOM 1548 O O . VAL A 1 202 ? 20.562 27.438 21.188 1 94.44 202 VAL A O 1
ATOM 1551 N N . SER A 1 203 ? 18.891 26.422 19.984 1 93.56 203 SER A N 1
ATOM 1552 C CA . SER A 1 203 ? 17.844 27.312 20.469 1 93.56 203 SER A CA 1
ATOM 1553 C C . SER A 1 203 ? 17.656 27.188 21.969 1 93.56 203 SER A C 1
ATOM 1555 O O . SER A 1 203 ? 17.609 28.188 22.688 1 93.56 203 SER A O 1
ATOM 1557 N N . LEU A 1 204 ? 17.641 26 22.453 1 95 204 LEU A N 1
ATOM 1558 C CA . LEU A 1 204 ? 17.406 25.766 23.875 1 95 204 LEU A CA 1
ATOM 1559 C C . LEU A 1 204 ? 18.609 26.203 24.703 1 95 204 LEU A C 1
ATOM 1561 O O . LEU A 1 204 ? 18.453 26.672 25.828 1 95 204 LEU A O 1
ATOM 1565 N N . LYS A 1 205 ? 19.797 26.016 24.219 1 95.19 205 LYS A N 1
ATOM 1566 C CA . LYS A 1 205 ? 20.984 26.5 24.922 1 95.19 205 LYS A CA 1
ATOM 1567 C C . LYS A 1 205 ? 20.969 28.031 25.047 1 95.19 205 LYS A C 1
ATOM 1569 O O . LYS A 1 205 ? 21.281 28.578 26.094 1 95.19 205 LYS A O 1
ATOM 1574 N N . ALA A 1 206 ? 20.625 28.672 23.922 1 93.81 206 ALA A N 1
ATOM 1575 C CA . ALA A 1 206 ? 20.5 30.125 23.969 1 93.81 206 ALA A CA 1
ATOM 1576 C C . ALA A 1 206 ? 19.422 30.562 24.953 1 93.81 206 ALA A C 1
ATOM 1578 O O . ALA A 1 206 ? 19.594 31.531 25.688 1 93.81 206 ALA A O 1
ATOM 1579 N N . LYS A 1 207 ? 18.344 29.859 24.984 1 94.75 207 LYS A N 1
ATOM 1580 C CA . LYS A 1 207 ? 17.25 30.172 25.906 1 94.75 207 LYS A CA 1
ATOM 1581 C C . LYS A 1 207 ? 17.641 29.891 27.344 1 94.75 207 LYS A C 1
ATOM 1583 O O . LYS A 1 207 ? 17.172 30.562 28.266 1 94.75 207 LYS A O 1
ATOM 1588 N N . GLN A 1 208 ? 18.484 28.906 27.516 1 95.81 208 GLN A N 1
ATOM 1589 C CA . GLN A 1 208 ? 19 28.641 28.844 1 95.81 208 GLN A CA 1
ATOM 1590 C C . GLN A 1 208 ? 19.828 29.812 29.359 1 95.81 208 GLN A C 1
ATOM 1592 O O . GLN A 1 208 ? 19.656 30.234 30.516 1 95.81 208 GLN A O 1
ATOM 1597 N N . LYS A 1 209 ? 20.672 30.312 28.547 1 95 209 LYS A N 1
ATOM 1598 C CA . LYS A 1 209 ? 21.469 31.469 28.922 1 95 209 LYS A CA 1
ATOM 1599 C C . LYS A 1 209 ? 20.578 32.656 29.234 1 95 209 LYS A C 1
ATOM 1601 O O . LYS A 1 209 ? 20.828 33.406 30.203 1 95 209 LYS A O 1
ATOM 1606 N N . LEU A 1 210 ? 19.594 32.719 28.359 1 94.62 210 LEU A N 1
ATOM 1607 C CA . LEU A 1 210 ? 18.641 33.812 28.562 1 94.62 210 LEU A CA 1
ATOM 1608 C C . LEU A 1 210 ? 17.891 33.625 29.875 1 94.62 210 LEU A C 1
ATOM 1610 O O . LEU A 1 210 ? 17.688 34.594 30.625 1 94.62 210 LEU A O 1
ATOM 1614 N N . ALA A 1 211 ? 17.469 32.438 30.156 1 96.31 211 ALA A N 1
ATOM 1615 C CA . ALA A 1 211 ? 16.734 32.156 31.391 1 96.31 211 ALA A CA 1
ATOM 1616 C C . ALA A 1 211 ? 17.594 32.406 32.625 1 96.31 211 ALA A C 1
ATOM 1618 O O . ALA A 1 211 ? 17.109 32.906 33.625 1 96.31 211 ALA A O 1
ATOM 1619 N N . VAL A 1 212 ? 18.828 32.094 32.562 1 96.56 212 VAL A N 1
ATOM 1620 C CA . VAL A 1 212 ? 19.766 32.344 33.656 1 96.56 212 VAL A CA 1
ATOM 1621 C C . VAL A 1 212 ? 19.891 33.844 33.875 1 96.56 212 VAL A C 1
ATOM 1623 O O . VAL A 1 212 ? 19.844 34.312 35.031 1 96.56 212 VAL A O 1
ATOM 1626 N N . SER A 1 213 ? 20.016 34.531 32.781 1 95.38 213 SER A N 1
ATOM 1627 C CA . SER A 1 213 ? 20.109 36 32.875 1 95.38 213 SER A CA 1
ATOM 1628 C C . SER A 1 213 ? 18.844 36.594 33.5 1 95.38 213 SER A C 1
ATOM 1630 O O . SER A 1 213 ? 18.922 37.531 34.281 1 95.38 213 SER A O 1
ATOM 1632 N N . TYR A 1 214 ? 17.672 36.125 33.125 1 95.56 214 TYR A N 1
ATOM 1633 C CA . TYR A 1 214 ? 16.391 36.594 33.625 1 95.56 214 TYR A CA 1
ATOM 1634 C C . TYR A 1 214 ? 16.281 36.312 35.125 1 95.56 214 TYR A C 1
ATOM 1636 O O . TYR A 1 214 ? 15.844 37.188 35.875 1 95.56 214 TYR A O 1
ATOM 1644 N N . VAL A 1 215 ? 16.766 35.125 35.562 1 96.56 215 VAL A N 1
ATOM 1645 C CA . VAL A 1 215 ? 16.75 34.781 37 1 96.56 215 VAL A CA 1
ATOM 1646 C C . VAL A 1 215 ? 17.688 35.719 37.75 1 96.56 215 VAL A C 1
ATOM 1648 O O . VAL A 1 215 ? 17.344 36.188 38.844 1 96.56 215 VAL A O 1
ATOM 1651 N N . ASN A 1 216 ? 18.812 36 37.25 1 96.19 216 ASN A N 1
ATOM 1652 C CA . ASN A 1 216 ? 19.766 36.906 37.906 1 96.19 216 ASN A CA 1
ATOM 1653 C C . ASN A 1 216 ? 19.188 38.312 38.031 1 96.19 216 ASN A C 1
ATOM 1655 O O . ASN A 1 216 ? 19.391 39 39.062 1 96.19 216 ASN A O 1
ATOM 1659 N N . LEU A 1 217 ? 18.516 38.688 36.969 1 94.25 217 LEU A N 1
ATOM 1660 C CA . LEU A 1 217 ? 17.875 40.031 37 1 94.25 217 LEU A CA 1
ATOM 1661 C C . LEU A 1 217 ? 16.844 40.094 38.125 1 94.25 217 LEU A C 1
ATOM 1663 O O . LEU A 1 217 ? 16.781 41.062 38.875 1 94.25 217 LEU A O 1
ATOM 1667 N N . LEU A 1 218 ? 16.047 39.062 38.25 1 95.31 218 LEU A N 1
ATOM 1668 C CA . LEU A 1 218 ? 15.008 39 39.25 1 95.31 218 LEU A CA 1
ATOM 1669 C C . LEU A 1 218 ? 15.609 38.875 40.656 1 95.31 218 LEU A C 1
ATOM 1671 O O . LEU A 1 218 ? 15.078 39.406 41.625 1 95.31 218 LEU A O 1
ATOM 1675 N N . ASP A 1 219 ? 16.672 38.156 40.75 1 95 219 ASP A N 1
ATOM 1676 C CA . ASP A 1 219 ? 17.359 38 42 1 95 219 ASP A CA 1
ATOM 1677 C C . ASP A 1 219 ? 17.906 39.344 42.5 1 95 219 ASP A C 1
ATOM 1679 O O . ASP A 1 219 ? 17.797 39.656 43.688 1 95 219 ASP A O 1
ATOM 1683 N N . THR A 1 220 ? 18.5 40.094 41.656 1 94.12 220 THR A N 1
ATOM 1684 C CA . THR A 1 220 ? 19.016 41.438 41.969 1 94.12 220 THR A CA 1
ATOM 1685 C C . THR A 1 220 ? 17.859 42.344 42.406 1 94.12 220 THR A C 1
ATOM 1687 O O . THR A 1 220 ? 18 43.125 43.344 1 94.12 220 THR A O 1
ATOM 1690 N N . LEU A 1 221 ? 16.766 42.219 41.656 1 93.69 221 LEU A N 1
ATOM 1691 C CA . LEU A 1 221 ? 15.602 43 42 1 93.69 221 LEU A CA 1
ATOM 1692 C C . LEU A 1 221 ? 15.062 42.625 43.375 1 93.69 221 LEU A C 1
ATOM 1694 O O . LEU A 1 221 ? 14.695 43.5 44.156 1 93.69 221 LEU A O 1
ATOM 1698 N N . SER A 1 222 ? 14.992 41.375 43.625 1 94.44 222 SER A N 1
ATOM 1699 C CA . SER A 1 222 ? 14.523 40.875 44.906 1 94.44 222 SER A CA 1
ATOM 1700 C C . SER A 1 222 ? 15.398 41.375 46.062 1 94.44 222 SER A C 1
ATOM 1702 O O . SER A 1 222 ? 14.891 41.812 47.094 1 94.44 222 SER A O 1
ATOM 1704 N N . HIS A 1 223 ? 16.656 41.406 45.875 1 93.81 223 HIS A N 1
ATOM 1705 C CA . HIS A 1 223 ? 17.594 41.906 46.875 1 93.81 223 HIS A CA 1
ATOM 1706 C C . HIS A 1 223 ? 17.391 43.406 47.094 1 93.81 223 HIS A C 1
ATOM 1708 O O . HIS A 1 223 ? 17.359 43.844 48.25 1 93.81 223 HIS A O 1
ATOM 1714 N N . ASN A 1 224 ? 17.25 44.125 46.031 1 92.56 224 ASN A N 1
ATOM 1715 C CA . ASN A 1 224 ? 17.062 45.562 46.156 1 92.56 224 ASN A CA 1
ATOM 1716 C C . ASN A 1 224 ? 15.758 45.906 46.844 1 92.56 224 ASN A C 1
ATOM 1718 O O . ASN A 1 224 ? 15.727 46.781 47.719 1 92.56 224 ASN A O 1
ATOM 1722 N N . VAL A 1 225 ? 14.719 45.188 46.469 1 93.5 225 VAL A N 1
ATOM 1723 C CA . VAL A 1 225 ? 13.414 45.438 47.062 1 93.5 225 VAL A CA 1
ATOM 1724 C C . VAL A 1 225 ? 13.445 45.031 48.562 1 93.5 225 VAL A C 1
ATOM 1726 O O . VAL A 1 225 ? 12.812 45.719 49.375 1 93.5 225 VAL A O 1
ATOM 1729 N N . SER A 1 226 ? 14.141 44.031 48.938 1 93.44 226 SER A N 1
ATOM 1730 C CA . SER A 1 226 ? 14.289 43.656 50.312 1 93.44 226 SER A CA 1
ATOM 1731 C C . SER A 1 226 ? 14.945 44.75 51.156 1 93.44 226 SER A C 1
ATOM 1733 O O . SER A 1 226 ? 14.516 45 52.281 1 93.44 226 SER A O 1
ATOM 1735 N N . LEU A 1 227 ? 15.914 45.406 50.562 1 92.19 227 LEU A N 1
ATOM 1736 C CA . LEU A 1 227 ? 16.578 46.5 51.25 1 92.19 227 LEU A CA 1
ATOM 1737 C C . LEU A 1 227 ? 15.648 47.719 51.375 1 92.19 227 LEU A C 1
ATOM 1739 O O . LEU A 1 227 ? 15.648 48.375 52.406 1 92.19 227 LEU A O 1
ATOM 1743 N N . MET A 1 228 ? 14.875 47.906 50.438 1 92 228 MET A N 1
ATOM 1744 C CA . MET A 1 228 ? 13.945 49.031 50.438 1 92 228 MET A CA 1
ATOM 1745 C C . MET A 1 228 ? 12.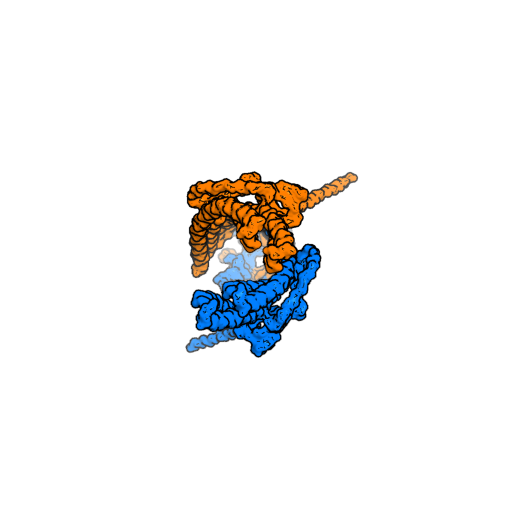828 48.812 51.438 1 92 228 MET A C 1
ATOM 1747 O O . MET A 1 228 ? 12.336 49.75 52.031 1 92 228 MET A O 1
ATOM 1751 N N . VAL A 1 229 ? 12.398 47.594 51.594 1 91.69 229 VAL A N 1
ATOM 1752 C CA . VAL A 1 229 ? 11.383 47.281 52.594 1 91.69 229 VAL A CA 1
ATOM 1753 C C . VAL A 1 229 ? 11.938 47.531 53.969 1 91.69 229 VAL A C 1
ATOM 1755 O O . VAL A 1 229 ? 11.234 48.062 54.844 1 91.69 229 VAL A O 1
ATOM 1758 N N . LYS A 1 230 ? 13.117 47.219 54.156 1 91.5 230 LYS A N 1
ATOM 1759 C CA . LYS A 1 230 ? 13.773 47.438 55.438 1 91.5 230 LYS A CA 1
ATOM 1760 C C . LYS A 1 230 ? 13.883 48.906 55.75 1 91.5 230 LYS A C 1
ATOM 1762 O O . LYS A 1 230 ? 13.797 49.344 56.906 1 91.5 230 LYS A O 1
ATOM 1767 N N . GLU A 1 231 ? 13.969 49.688 54.688 1 91 231 GLU A N 1
ATOM 1768 C CA . GLU A 1 231 ? 14.102 51.125 54.812 1 91 231 GLU A CA 1
ATOM 1769 C C . GLU A 1 231 ? 12.734 51.812 54.812 1 91 231 GLU A C 1
ATOM 1771 O O . GLU A 1 231 ? 12.633 53.031 55 1 91 231 GLU A O 1
ATOM 1776 N N . GLY A 1 232 ? 11.586 51.094 54.562 1 87.19 232 GLY A N 1
ATOM 1777 C CA . GLY A 1 232 ? 10.219 51.562 54.594 1 87.19 232 GLY A CA 1
ATOM 1778 C C . GLY A 1 232 ? 9.797 52.25 53.312 1 87.19 232 GLY A C 1
ATOM 1779 O O . GLY A 1 232 ? 8.828 53.031 53.312 1 87.19 232 GLY A O 1
ATOM 1780 N N . VAL A 1 233 ? 10.547 52 52.25 1 86.75 233 VAL A N 1
ATOM 1781 C CA . VAL A 1 233 ? 10.281 52.688 51 1 86.75 233 VAL A CA 1
ATOM 1782 C C . VAL A 1 233 ? 9.492 51.781 50.062 1 86.75 233 VAL A C 1
ATOM 1784 O O . VAL A 1 233 ? 8.859 52.25 49.094 1 86.75 233 VAL A O 1
ATOM 1787 N N . ALA A 1 234 ? 9.578 50.469 50.344 1 87.88 234 ALA A N 1
ATOM 1788 C CA . ALA A 1 234 ? 8.797 49.5 49.594 1 87.88 234 ALA A CA 1
ATOM 1789 C C . ALA A 1 234 ? 7.918 48.656 50.5 1 87.88 234 ALA A C 1
ATOM 1791 O O . ALA A 1 234 ? 8.086 48.656 51.719 1 87.88 234 ALA A O 1
ATOM 1792 N N . THR A 1 235 ? 6.887 48.031 49.969 1 91.19 235 THR A N 1
ATOM 1793 C CA . THR A 1 235 ? 5.945 47.25 50.781 1 91.19 235 THR A CA 1
ATOM 1794 C C . THR A 1 235 ? 6.305 45.781 50.75 1 91.19 235 THR A C 1
ATOM 1796 O O . THR A 1 235 ? 7.035 45.312 49.875 1 91.19 235 THR A O 1
ATOM 1799 N N . LYS A 1 236 ? 5.742 45.094 51.688 1 92.5 236 LYS A N 1
ATOM 1800 C CA . LYS A 1 236 ? 5.906 43.656 51.719 1 92.5 236 LYS A CA 1
ATOM 1801 C C . LYS A 1 236 ? 5.223 43 50.531 1 92.5 236 LYS A C 1
ATOM 1803 O O . LYS A 1 236 ? 5.664 41.938 50.062 1 92.5 236 LYS A O 1
ATOM 1808 N N . ARG A 1 237 ? 4.242 43.625 50.094 1 91.62 237 ARG A N 1
ATOM 1809 C CA . ARG A 1 237 ? 3.553 43.125 48.906 1 91.62 237 ARG A CA 1
ATOM 1810 C C . ARG A 1 237 ? 4.48 43.156 47.688 1 91.62 237 ARG A C 1
ATOM 1812 O O . ARG A 1 237 ? 4.477 42.219 46.906 1 91.62 237 ARG A O 1
ATOM 1819 N N . ASP A 1 238 ? 5.266 44.156 47.594 1 92.75 238 ASP A N 1
ATOM 1820 C CA . ASP A 1 238 ? 6.223 44.25 46.5 1 92.75 238 ASP A CA 1
ATOM 1821 C C . ASP A 1 238 ? 7.242 43.125 46.531 1 92.75 238 ASP A C 1
ATOM 1823 O O . ASP A 1 238 ? 7.559 42.531 45.5 1 92.75 238 ASP A O 1
ATOM 1827 N N . GLN A 1 239 ? 7.66 42.906 47.719 1 92.94 239 GLN A N 1
ATOM 1828 C CA . GLN A 1 239 ? 8.641 41.844 47.906 1 92.94 239 GLN A CA 1
ATOM 1829 C C . GLN A 1 239 ? 8.062 40.5 47.531 1 92.94 239 GLN A C 1
ATOM 1831 O O . GLN A 1 239 ? 8.711 39.719 46.844 1 92.94 239 GLN A O 1
ATOM 1836 N N . LEU A 1 240 ? 6.863 40.25 47.969 1 94.12 240 LEU A N 1
ATOM 1837 C CA . LEU A 1 240 ? 6.219 39 47.688 1 94.12 240 LEU A CA 1
ATOM 1838 C C . LEU A 1 240 ? 6 38.812 46.188 1 94.12 240 LEU A C 1
ATOM 1840 O O . LEU A 1 240 ? 6.137 37.719 45.656 1 94.12 240 LEU A O 1
ATOM 1844 N N . THR A 1 241 ? 5.66 39.844 45.438 1 94.56 241 THR A N 1
ATOM 1845 C CA . THR A 1 241 ? 5.422 39.781 44 1 94.56 241 THR A CA 1
ATOM 1846 C C . THR A 1 241 ? 6.703 39.438 43.25 1 94.56 241 THR A C 1
ATOM 1848 O O . THR A 1 241 ? 6.684 38.625 42.312 1 94.56 241 THR A O 1
ATOM 1851 N N . VAL A 1 242 ? 7.789 40 43.656 1 94.88 242 VAL A N 1
ATOM 1852 C CA . VAL A 1 242 ? 9.07 39.719 43 1 94.88 242 VAL A CA 1
ATOM 1853 C C . VAL A 1 242 ? 9.492 38.281 43.281 1 94.88 242 VAL A C 1
ATOM 1855 O O . VAL A 1 242 ? 9.992 37.594 42.406 1 94.88 242 VAL A O 1
ATOM 1858 N N . ASP A 1 243 ? 9.211 37.875 44.5 1 95.06 243 ASP A N 1
ATOM 1859 C CA . ASP A 1 243 ? 9.609 36.531 44.906 1 95.06 243 ASP A CA 1
ATOM 1860 C C . ASP A 1 243 ? 8.812 35.469 44.125 1 95.06 243 ASP A C 1
ATOM 1862 O O . ASP A 1 243 ? 9.352 34.438 43.75 1 95.06 243 ASP A O 1
ATOM 1866 N N . VAL A 1 244 ? 7.602 35.75 43.969 1 95.5 244 VAL A N 1
ATOM 1867 C CA . VAL A 1 244 ? 6.766 34.812 43.188 1 95.5 244 VAL A CA 1
ATOM 1868 C C . VAL A 1 244 ? 7.289 34.719 41.781 1 95.5 244 VAL A C 1
ATOM 1870 O O . VAL A 1 244 ? 7.379 33.656 41.188 1 95.5 244 VAL A O 1
ATOM 1873 N N . LYS A 1 245 ? 7.551 35.844 41.125 1 96 245 LYS A N 1
ATOM 1874 C CA . LYS A 1 245 ? 8.078 35.875 39.781 1 96 245 LYS A CA 1
ATOM 1875 C C . LYS A 1 245 ? 9.438 35.188 39.688 1 96 245 LYS A C 1
ATOM 1877 O O . LYS A 1 245 ? 9.742 34.5 38.719 1 96 245 LYS A O 1
ATOM 1882 N N . LEU A 1 246 ? 10.305 35.375 40.719 1 95.56 246 LEU A N 1
ATOM 1883 C CA . LEU A 1 246 ? 11.602 34.719 40.781 1 95.56 246 LEU A CA 1
ATOM 1884 C C . LEU A 1 246 ? 11.438 33.219 40.844 1 95.56 246 LEU A C 1
ATOM 1886 O O . LEU A 1 246 ? 12.156 32.469 40.125 1 95.56 246 LEU A O 1
ATOM 1890 N N . ASN A 1 247 ? 10.469 32.75 41.625 1 95.94 247 ASN A N 1
ATOM 1891 C CA . ASN A 1 247 ? 10.195 31.312 41.688 1 95.94 247 ASN A CA 1
ATOM 1892 C C . ASN A 1 247 ? 9.727 30.75 40.344 1 95.94 247 ASN A C 1
ATOM 1894 O O . ASN A 1 247 ? 10.133 29.656 39.969 1 95.94 247 ASN A O 1
ATOM 1898 N N . SER A 1 248 ? 8.836 31.453 39.719 1 96.25 248 SER A N 1
ATOM 1899 C CA . SER A 1 248 ? 8.359 31.047 38.406 1 96.25 248 SER A CA 1
ATOM 1900 C C . SER A 1 248 ? 9.5 30.984 37.375 1 96.25 248 SER A C 1
ATOM 1902 O O . SER A 1 248 ? 9.531 30.094 36.531 1 96.25 248 SER A O 1
ATOM 1904 N N . ALA A 1 249 ? 10.359 31.938 37.438 1 96.5 249 ALA A N 1
ATOM 1905 C CA . ALA A 1 249 ? 11.508 31.969 36.531 1 96.5 249 ALA A CA 1
ATOM 1906 C C . ALA A 1 249 ? 12.438 30.797 36.781 1 96.5 249 ALA A C 1
ATOM 1908 O O . ALA A 1 249 ? 13.031 30.25 35.844 1 96.5 249 ALA A O 1
ATOM 1909 N N . GLN A 1 250 ? 12.539 30.391 38.062 1 96.75 250 GLN A N 1
ATOM 1910 C CA . GLN A 1 250 ? 13.375 29.25 38.375 1 96.75 250 GLN A CA 1
ATOM 1911 C C . GLN A 1 250 ? 12.773 27.953 37.812 1 96.75 250 GLN A C 1
ATOM 1913 O O . GLN A 1 250 ? 13.508 27.062 37.375 1 96.75 250 GLN A O 1
ATOM 1918 N N . ILE A 1 251 ? 11.508 27.875 37.875 1 96 251 ILE A N 1
ATOM 1919 C CA . ILE A 1 251 ? 10.82 26.719 37.312 1 96 251 ILE A CA 1
ATOM 1920 C C . ILE A 1 251 ? 11.055 26.703 35.781 1 96 251 ILE A C 1
ATOM 1922 O O . ILE A 1 251 ? 11.328 25.641 35.219 1 96 251 ILE A O 1
ATOM 1926 N N . ASP A 1 252 ? 10.875 27.812 35.125 1 96.12 252 ASP A N 1
ATOM 1927 C CA . ASP A 1 252 ? 11.086 27.906 33.688 1 96.12 252 ASP A CA 1
ATOM 1928 C C . ASP A 1 252 ? 12.516 27.531 33.312 1 96.12 252 ASP A C 1
ATOM 1930 O O . ASP A 1 252 ? 12.75 26.891 32.281 1 96.12 252 ASP A O 1
ATOM 1934 N N . LEU A 1 253 ? 13.5 27.984 34.125 1 97 253 LEU A N 1
ATOM 1935 C CA . LEU A 1 253 ? 14.891 27.609 33.875 1 97 253 LEU A CA 1
ATOM 1936 C C . LEU A 1 253 ? 15.055 26.094 33.969 1 97 253 LEU A C 1
ATOM 1938 O O . LEU A 1 253 ? 15.742 25.5 33.125 1 97 253 LEU A O 1
ATOM 1942 N N . THR A 1 254 ? 14.375 25.438 34.906 1 97.19 254 THR A N 1
ATOM 1943 C CA . THR A 1 254 ? 14.422 23.984 35.031 1 97.19 254 THR A CA 1
ATOM 1944 C C . THR A 1 254 ? 13.836 23.312 33.781 1 97.19 254 THR A C 1
ATOM 1946 O O . THR A 1 254 ? 14.375 22.328 33.312 1 97.19 254 THR A O 1
ATOM 1949 N N . LYS A 1 255 ? 12.711 23.812 33.312 1 97 255 LYS A N 1
ATOM 1950 C CA . LYS A 1 255 ? 12.078 23.281 32.125 1 97 255 LYS A CA 1
ATOM 1951 C C . LYS A 1 255 ? 13.023 23.359 30.922 1 97 255 LYS A C 1
ATOM 1953 O O . LYS A 1 255 ? 13.109 22.422 30.125 1 97 255 LYS A O 1
ATOM 1958 N N . VAL A 1 256 ? 13.648 24.484 30.75 1 97.38 256 VAL A N 1
ATOM 1959 C CA . VAL A 1 256 ? 14.57 24.688 29.641 1 97.38 256 VAL A CA 1
ATOM 1960 C C . VAL A 1 256 ? 15.758 23.719 29.766 1 97.38 256 VAL A C 1
ATOM 1962 O O . VAL A 1 256 ? 16.219 23.156 28.781 1 97.38 256 VAL A O 1
ATOM 1965 N N . ASP A 1 257 ? 16.25 23.531 31.016 1 96.81 257 ASP A N 1
ATOM 1966 C CA . ASP A 1 257 ? 17.359 22.625 31.266 1 96.81 257 ASP A CA 1
ATOM 1967 C C . ASP A 1 257 ? 16.984 21.188 30.859 1 96.81 257 ASP A C 1
ATOM 1969 O O . ASP A 1 257 ? 17.766 20.5 30.203 1 96.81 257 ASP A O 1
ATOM 1973 N N . ASN A 1 258 ? 15.844 20.797 31.312 1 96.88 258 ASN A N 1
ATOM 1974 C CA . ASN A 1 258 ? 15.359 19.469 30.953 1 96.88 258 ASN A CA 1
ATOM 1975 C C . ASN A 1 258 ? 15.18 19.344 29.438 1 96.88 258 ASN A C 1
ATOM 1977 O O . ASN A 1 258 ? 15.508 18.297 28.859 1 96.88 258 ASN A O 1
ATOM 1981 N N . GLY A 1 259 ? 14.586 20.375 28.875 1 97 259 GLY A N 1
ATOM 1982 C CA . GLY A 1 259 ? 14.414 20.375 27.438 1 97 259 GLY A CA 1
ATOM 1983 C C . GLY A 1 259 ? 15.727 20.281 26.688 1 97 259 GLY A C 1
ATOM 1984 O O . GLY A 1 259 ? 15.797 19.609 25.641 1 97 259 GLY A O 1
ATOM 1985 N N . LEU A 1 260 ? 16.703 20.953 27.156 1 96 260 LEU A N 1
ATOM 1986 C CA . LEU A 1 260 ? 18.031 20.922 26.531 1 96 260 LEU A CA 1
ATOM 1987 C C . LEU A 1 260 ? 18.609 19.5 26.562 1 96 260 LEU A C 1
ATOM 1989 O O . LEU A 1 260 ? 19.109 19.016 25.547 1 96 260 LEU A O 1
ATOM 1993 N N . VAL A 1 261 ? 18.469 18.797 27.672 1 95.56 261 VAL A N 1
ATOM 1994 C CA . VAL A 1 261 ? 18.953 17.438 27.812 1 95.56 261 VAL A CA 1
ATOM 1995 C C . VAL A 1 261 ? 18.219 16.516 26.844 1 95.56 261 VAL A C 1
ATOM 1997 O O . VAL A 1 261 ? 18.828 15.727 26.141 1 95.56 261 VAL A O 1
ATOM 2000 N N . LEU A 1 262 ? 16.906 16.656 26.828 1 96.31 262 LEU A N 1
ATOM 2001 C CA . LEU A 1 262 ? 16.094 15.805 25.953 1 96.31 262 LEU A CA 1
ATOM 2002 C C . LEU A 1 262 ? 16.406 16.078 24.484 1 96.31 262 LEU A C 1
ATOM 2004 O O . LEU A 1 262 ? 16.406 15.148 23.672 1 96.31 262 LEU A O 1
ATOM 2008 N N . SER A 1 263 ? 16.562 17.344 24.156 1 97.06 263 SER A N 1
ATOM 2009 C CA . SER A 1 263 ? 16.875 17.672 22.766 1 97.06 263 SER A CA 1
ATOM 2010 C C . SER A 1 263 ? 18.234 17.109 22.344 1 97.06 263 SER A C 1
ATOM 2012 O O . SER A 1 263 ? 18.406 16.688 21.203 1 97.06 263 SER A O 1
ATOM 2014 N N . ARG A 1 264 ? 19.188 17.125 23.234 1 95.25 264 ARG A N 1
ATOM 2015 C CA . ARG A 1 264 ? 20.484 16.531 22.953 1 95.25 264 ARG A CA 1
ATOM 2016 C C . ARG A 1 264 ? 20.375 15.031 22.734 1 95.25 264 ARG A C 1
ATOM 2018 O O . ARG A 1 264 ? 21.016 14.477 21.844 1 95.25 264 ARG A O 1
ATOM 2025 N N . MET A 1 265 ? 19.578 14.438 23.547 1 95.5 265 MET A N 1
ATOM 2026 C CA . MET A 1 265 ? 19.328 13.008 23.391 1 95.5 265 MET A CA 1
ATOM 2027 C C . MET A 1 265 ? 18.672 12.711 22.047 1 95.5 265 MET A C 1
ATOM 2029 O O . MET A 1 265 ? 19.031 11.742 21.375 1 95.5 265 MET A O 1
ATOM 2033 N N . ALA A 1 266 ? 17.719 13.492 21.719 1 96.62 266 ALA A N 1
ATOM 2034 C CA . ALA A 1 266 ? 17.031 13.32 20.438 1 96.62 266 ALA A CA 1
ATOM 2035 C C . ALA A 1 266 ? 17.984 13.492 19.266 1 96.62 266 ALA A C 1
ATOM 2037 O O . ALA A 1 266 ? 17.906 12.766 18.281 1 96.62 266 ALA A O 1
ATOM 2038 N N . LEU A 1 267 ? 18.859 14.492 19.359 1 96.75 267 LEU A N 1
ATOM 2039 C CA . LEU A 1 267 ? 19.859 14.711 18.312 1 96.75 267 LEU A CA 1
ATOM 2040 C C . LEU A 1 267 ? 20.781 13.5 18.188 1 96.75 267 LEU A C 1
ATOM 2042 O O . LEU A 1 267 ? 21.094 13.062 17.078 1 96.75 267 LEU A O 1
ATOM 2046 N N . ALA A 1 268 ? 21.188 12.969 19.312 1 95.25 268 ALA A N 1
ATOM 2047 C CA . ALA A 1 268 ? 22.016 11.773 19.297 1 95.25 268 ALA A CA 1
ATOM 2048 C C . ALA A 1 268 ? 21.312 10.617 18.594 1 95.25 268 ALA A C 1
ATOM 2050 O O . ALA A 1 268 ? 21.906 9.914 17.781 1 95.25 268 ALA A O 1
ATOM 2051 N N . GLN A 1 269 ? 20.062 10.438 18.938 1 95.88 269 GLN A N 1
ATOM 2052 C CA . GLN A 1 269 ? 19.281 9.367 18.328 1 95.88 269 GLN A CA 1
ATOM 2053 C C . GLN A 1 269 ? 19.188 9.523 16.812 1 95.88 269 GLN A C 1
ATOM 2055 O O . GLN A 1 269 ? 19.359 8.555 16.078 1 95.88 269 GLN A O 1
ATOM 2060 N N . VAL A 1 270 ? 18.891 10.703 16.297 1 96.19 270 VAL A N 1
ATOM 2061 C CA . VAL A 1 270 ? 18.734 10.945 14.867 1 96.19 270 VAL A CA 1
ATOM 2062 C C . VAL A 1 270 ? 20.062 10.75 14.148 1 96.19 270 VAL A C 1
ATOM 2064 O O . VAL A 1 270 ? 20.109 10.336 12.992 1 96.19 270 VAL A O 1
ATOM 2067 N N . CYS A 1 271 ? 21.172 11.031 14.859 1 95.12 271 CYS A N 1
ATOM 2068 C CA . CYS A 1 271 ? 22.516 10.867 14.297 1 95.12 271 CYS A CA 1
ATOM 2069 C C . CYS A 1 271 ? 22.938 9.406 14.328 1 95.12 271 CYS A C 1
ATOM 2071 O O . CYS A 1 271 ? 24 9.055 13.82 1 95.12 271 CYS A O 1
ATOM 2073 N N . GLY A 1 272 ? 22.156 8.547 14.922 1 93.56 272 GLY A N 1
ATOM 2074 C CA . GLY A 1 272 ? 22.453 7.121 14.984 1 93.56 272 GLY A CA 1
ATOM 2075 C C . GLY A 1 272 ? 23.422 6.758 16.094 1 93.56 272 GLY A C 1
ATOM 2076 O O . GLY A 1 272 ? 24.062 5.711 16.047 1 93.56 272 GLY A O 1
ATOM 2077 N N . LEU A 1 273 ? 23.562 7.66 17.078 1 92.38 273 LEU A N 1
ATOM 2078 C CA . LEU A 1 273 ? 24.422 7.449 18.234 1 92.38 273 LEU A CA 1
ATOM 2079 C C . LEU A 1 273 ? 23.625 6.965 19.438 1 92.38 273 LEU A C 1
ATOM 2081 O O . LEU A 1 273 ? 22.391 7.105 19.469 1 92.38 273 LEU A O 1
ATOM 2085 N N . PRO A 1 274 ? 24.312 6.352 20.359 1 92.19 274 PRO A N 1
ATOM 2086 C CA . PRO A 1 274 ? 23.594 6.082 21.609 1 92.19 274 PRO A CA 1
ATOM 2087 C C . PRO A 1 274 ? 22.984 7.34 22.219 1 92.19 274 PRO A C 1
ATOM 2089 O O . PRO A 1 274 ? 23.609 8.406 22.203 1 92.19 274 PRO A O 1
ATOM 2092 N N . VAL A 1 275 ? 21.781 7.234 22.719 1 91.81 275 VAL A N 1
ATOM 2093 C CA . VAL A 1 275 ? 20.969 8.375 23.141 1 91.81 275 VAL A CA 1
ATOM 2094 C C . VAL A 1 275 ? 21.672 9.133 24.25 1 91.81 275 VAL A C 1
ATOM 2096 O O . VAL A 1 275 ? 21.484 10.344 24.406 1 91.81 275 VAL A O 1
ATOM 2099 N N . HIS A 1 276 ? 22.641 8.539 25 1 90.5 276 HIS A N 1
ATOM 2100 C CA . HIS A 1 276 ? 23.281 9.18 26.141 1 90.5 276 HIS A CA 1
ATOM 2101 C C . HIS A 1 276 ? 24.656 9.727 25.766 1 90.5 276 HIS A C 1
ATOM 2103 O O . HIS A 1 276 ? 25.422 10.125 26.641 1 90.5 276 HIS A O 1
ATOM 2109 N N . THR A 1 277 ? 24.984 9.734 24.516 1 89.19 277 THR A N 1
ATOM 2110 C CA . THR A 1 277 ? 26.25 10.328 24.062 1 89.19 277 THR A CA 1
ATOM 2111 C C . THR A 1 277 ? 26.266 11.828 24.328 1 89.19 277 THR A C 1
ATOM 2113 O O . THR A 1 277 ? 25.312 12.539 23.984 1 89.19 277 THR A O 1
ATOM 2116 N N . VAL A 1 278 ? 27.328 12.273 24.969 1 86.56 278 VAL A N 1
ATOM 2117 C CA . VAL A 1 278 ? 27.391 13.68 25.328 1 86.56 278 VAL A CA 1
ATOM 2118 C C . VAL A 1 278 ? 28.375 14.406 24.406 1 86.56 278 VAL A C 1
ATOM 2120 O O . VAL A 1 278 ? 29.531 14 24.266 1 86.56 278 VAL A O 1
ATOM 2123 N N . PHE A 1 279 ? 27.906 15.312 23.641 1 88 279 PHE A N 1
ATOM 2124 C CA . PHE A 1 279 ? 28.719 16.188 22.797 1 88 279 PHE A CA 1
ATOM 2125 C C . PHE A 1 279 ? 28.156 17.594 22.766 1 88 279 PHE A C 1
ATOM 2127 O O . PHE A 1 279 ? 27.016 17.812 23.188 1 88 279 PHE A O 1
ATOM 2134 N N . THR A 1 280 ? 29.016 18.547 22.453 1 90.81 280 THR A N 1
ATOM 2135 C CA . THR A 1 280 ? 28.594 19.922 22.328 1 90.81 280 THR A CA 1
ATOM 2136 C C . THR A 1 280 ? 28.578 20.375 20.875 1 90.81 280 THR A C 1
ATOM 2138 O O . THR A 1 280 ? 29.219 19.734 20.016 1 90.81 280 THR A O 1
ATOM 2141 N N . LEU A 1 281 ? 27.75 21.344 20.609 1 93.62 281 LEU A N 1
ATOM 2142 C CA . LEU A 1 281 ? 27.625 21.797 19.234 1 93.62 281 LEU A CA 1
ATOM 2143 C C . LEU A 1 281 ? 28.422 23.078 19 1 93.62 281 LEU A C 1
ATOM 2145 O O . LEU A 1 281 ? 28.547 23.906 19.922 1 93.62 281 LEU A O 1
ATOM 2149 N N . ALA A 1 282 ? 28.922 23.234 17.812 1 90.44 282 ALA A N 1
ATOM 2150 C CA . ALA A 1 282 ? 29.766 24.391 17.469 1 90.44 282 ALA A CA 1
ATOM 2151 C C . ALA A 1 282 ? 28.984 25.688 17.562 1 90.44 282 ALA A C 1
ATOM 2153 O O . ALA A 1 282 ? 29.547 26.734 17.922 1 90.44 282 ALA A O 1
ATOM 2154 N N . ASP A 1 283 ? 27.672 25.656 17.375 1 89.12 283 ASP A N 1
ATOM 2155 C CA . ASP A 1 283 ? 26.875 26.875 17.297 1 89.12 283 ASP A CA 1
ATOM 2156 C C . ASP A 1 283 ? 26.203 27.188 18.625 1 89.12 283 ASP A C 1
ATOM 2158 O O . ASP A 1 283 ? 25.5 28.188 18.75 1 89.12 283 ASP A O 1
ATOM 2162 N N . GLU A 1 284 ? 26.453 26.453 19.594 1 87.75 284 GLU A N 1
ATOM 2163 C CA . GLU A 1 284 ? 25.812 26.656 20.891 1 87.75 284 GLU A CA 1
ATOM 2164 C C . GLU A 1 284 ? 26.281 27.953 21.547 1 87.75 284 GLU A C 1
ATOM 2166 O O . GLU A 1 284 ? 25.516 28.609 22.266 1 87.75 284 GLU A O 1
ATOM 2171 N N . ASP A 1 285 ? 27.562 28.219 21.344 1 77.19 285 ASP A N 1
ATOM 2172 C CA . ASP A 1 285 ? 28.078 29.406 22.016 1 77.19 285 ASP A CA 1
ATOM 2173 C C . ASP A 1 285 ? 28.266 30.562 21.047 1 77.19 285 ASP A C 1
ATOM 2175 O O . ASP A 1 285 ? 28.891 31.578 21.375 1 77.19 285 ASP A O 1
ATOM 2179 N N . ALA A 1 286 ? 27.766 30.297 19.781 1 70 286 ALA A N 1
ATOM 2180 C CA . ALA A 1 286 ? 27.922 31.375 18.812 1 70 286 ALA A CA 1
ATOM 2181 C C . ALA A 1 286 ? 26.969 32.531 19.125 1 70 286 ALA A C 1
ATOM 2183 O O . ALA A 1 286 ? 25.844 32.312 19.578 1 70 286 ALA A O 1
ATOM 2184 N N . GLU A 1 287 ? 27.5 33.719 19.375 1 61.12 287 GLU A N 1
ATOM 2185 C CA . GLU A 1 287 ? 26.703 34.906 19.719 1 61.12 287 GLU A CA 1
ATOM 2186 C C . GLU A 1 287 ? 25.656 35.188 18.641 1 61.12 287 GLU A C 1
ATOM 2188 O O . GLU A 1 287 ? 24.562 35.656 18.953 1 61.12 287 GLU A O 1
ATOM 2193 N N . THR A 1 288 ? 26.047 35.094 17.25 1 59.59 288 THR A N 1
ATOM 2194 C CA . THR A 1 288 ? 25.094 35.469 16.203 1 59.59 288 THR A CA 1
ATOM 2195 C C . THR A 1 288 ? 24.859 34.312 15.242 1 59.59 288 THR A C 1
ATOM 2197 O O . THR A 1 288 ? 25.797 33.781 14.68 1 59.59 288 THR A O 1
ATOM 2200 N N . ILE A 1 289 ? 23.719 33.594 15.484 1 60.72 289 ILE A N 1
ATOM 2201 C CA . ILE A 1 289 ? 23.297 32.688 14.422 1 60.72 289 ILE A CA 1
ATOM 2202 C C . ILE A 1 289 ? 23.094 33.469 13.125 1 60.72 289 ILE A C 1
ATOM 2204 O O . ILE A 1 289 ? 22.25 34.375 13.055 1 60.72 289 ILE A O 1
ATOM 2208 N N . SER A 1 290 ? 24.234 33.688 12.297 1 56.69 290 SER A N 1
ATOM 2209 C CA . SER A 1 290 ? 24.156 34.469 11.055 1 56.69 290 SER A CA 1
ATOM 2210 C C . SER A 1 290 ? 23.062 33.938 10.141 1 56.69 290 SER A C 1
ATOM 2212 O O . SER A 1 290 ? 23.031 32.75 9.828 1 56.69 290 SER A O 1
ATOM 2214 N N . THR A 1 291 ? 21.891 34.594 10.203 1 60.84 291 THR A N 1
ATOM 2215 C CA . THR A 1 291 ? 20.828 34.188 9.297 1 60.84 291 THR A CA 1
ATOM 2216 C C . THR A 1 291 ? 20.891 34.938 7.984 1 60.84 291 THR A C 1
ATOM 2218 O O . THR A 1 291 ? 20.922 36.188 7.98 1 60.84 291 THR A O 1
ATOM 2221 N N . THR A 1 292 ? 21.531 34.375 6.965 1 56.47 292 THR A N 1
ATOM 2222 C CA . THR A 1 292 ? 21.484 35 5.656 1 56.47 292 THR A CA 1
ATOM 2223 C C . THR A 1 292 ? 20.078 34.906 5.059 1 56.47 292 THR A C 1
ATOM 2225 O O . THR A 1 292 ? 19.391 33.906 5.277 1 56.47 292 THR A O 1
ATOM 2228 N N . ALA A 1 293 ? 19.484 36.094 4.508 1 55.41 293 ALA A N 1
ATOM 2229 C CA . ALA A 1 293 ? 18.188 36.188 3.844 1 55.41 293 ALA A CA 1
ATOM 2230 C C . ALA A 1 293 ? 17.969 35 2.912 1 55.41 293 ALA A C 1
ATOM 2232 O O . ALA A 1 293 ? 18.891 34.562 2.236 1 55.41 293 ALA A O 1
ATOM 2233 N N . PRO A 1 294 ? 16.719 34.438 3.15 1 58.59 294 PRO A N 1
ATOM 2234 C CA . PRO A 1 294 ? 16.422 33.375 2.166 1 58.59 294 PRO A CA 1
ATOM 2235 C C . PRO A 1 294 ? 16.562 33.875 0.727 1 58.59 294 PRO A C 1
ATOM 2237 O O . PRO A 1 294 ? 16.125 35 0.408 1 58.59 294 PRO A O 1
ATOM 2240 N N . VAL A 1 295 ? 17.594 33.625 -0.035 1 52.94 295 VAL A N 1
ATOM 2241 C CA . VAL A 1 295 ? 17.719 34 -1.441 1 52.94 295 VAL A CA 1
ATOM 2242 C C . VAL A 1 295 ? 16.422 33.656 -2.174 1 52.94 295 VAL A C 1
ATOM 2244 O O . VAL A 1 295 ? 15.867 32.562 -2.004 1 52.94 295 VAL A O 1
ATOM 2247 N N . ALA A 1 296 ? 15.625 34.844 -2.564 1 55.44 296 ALA A N 1
ATOM 2248 C CA . ALA A 1 296 ? 14.461 34.688 -3.436 1 55.44 296 ALA A CA 1
ATOM 2249 C C . ALA A 1 296 ? 14.648 33.531 -4.395 1 55.44 296 ALA A C 1
ATOM 2251 O O . ALA A 1 296 ? 15.445 33.594 -5.332 1 55.44 296 ALA A O 1
ATOM 2252 N N . LYS A 1 297 ? 14.281 32.25 -4.078 1 62.28 297 LYS A N 1
ATOM 2253 C CA . LYS A 1 297 ? 14.602 31.109 -4.934 1 62.28 297 LYS A CA 1
ATOM 2254 C C . LYS A 1 297 ? 13.531 30.906 -6 1 62.28 297 LYS A C 1
ATOM 2256 O O . LYS A 1 297 ? 12.352 30.719 -5.676 1 62.28 297 LYS A O 1
ATOM 2261 N N . SER A 1 298 ? 13.742 31.75 -7.156 1 74.38 298 SER A N 1
ATOM 2262 C CA . SER A 1 298 ? 12.961 31.359 -8.32 1 74.38 298 SER A CA 1
ATOM 2263 C C . SER A 1 298 ? 13.133 29.875 -8.641 1 74.38 298 SER A C 1
ATOM 2265 O O . SER A 1 298 ? 14.25 29.359 -8.57 1 74.38 298 SER A O 1
ATOM 2267 N N . TYR A 1 299 ? 12.07 29.234 -8.547 1 83.75 299 TYR A N 1
ATOM 2268 C CA . TYR A 1 299 ? 12.117 27.828 -8.914 1 83.75 299 TYR A CA 1
ATOM 2269 C C . TYR A 1 299 ? 11.148 27.531 -10.055 1 83.75 299 TYR A C 1
ATOM 2271 O O . TYR A 1 299 ? 10.164 28.234 -10.242 1 83.75 299 TYR A O 1
ATOM 2279 N N . ASP A 1 300 ? 11.688 26.656 -10.867 1 89.12 300 ASP A N 1
ATOM 2280 C CA . ASP A 1 300 ? 10.875 26.109 -11.945 1 89.12 300 ASP A CA 1
ATOM 2281 C C . ASP A 1 300 ? 10.18 24.828 -11.508 1 89.12 300 ASP A C 1
ATOM 2283 O O . ASP A 1 300 ? 10.844 23.844 -11.164 1 89.12 300 ASP A O 1
ATOM 2287 N N . MET A 1 301 ? 8.914 24.906 -11.562 1 91.06 301 MET A N 1
ATOM 2288 C CA . MET A 1 301 ? 8.133 23.781 -11.062 1 91.06 301 MET A CA 1
ATOM 2289 C C . MET A 1 301 ? 8.445 22.516 -11.844 1 91.06 301 MET A C 1
ATOM 2291 O O . MET A 1 301 ? 8.414 21.422 -11.289 1 91.06 301 MET A O 1
ATOM 2295 N N . GLN A 1 302 ? 8.75 22.672 -13.047 1 91.62 302 GLN A N 1
ATOM 2296 C CA . GLN A 1 302 ? 9.078 21.484 -13.844 1 91.62 302 GLN A CA 1
ATOM 2297 C C . GLN A 1 302 ? 10.359 20.828 -13.336 1 91.62 302 GLN A C 1
ATOM 2299 O O . GLN A 1 302 ? 10.453 19.594 -13.289 1 91.62 302 GLN A O 1
ATOM 2304 N N . GLN A 1 303 ? 11.266 21.594 -12.961 1 91.88 303 GLN A N 1
ATOM 2305 C CA . GLN A 1 303 ? 12.5 21.078 -12.391 1 91.88 303 GLN A CA 1
ATOM 2306 C C . GLN A 1 303 ? 12.266 20.469 -11.016 1 91.88 303 GLN A C 1
ATOM 2308 O O . GLN A 1 303 ? 12.883 19.469 -10.656 1 91.88 303 GLN A O 1
ATOM 2313 N N . VAL A 1 304 ? 11.375 21.078 -10.266 1 93.88 304 VAL A N 1
ATOM 2314 C CA . VAL A 1 304 ? 11.039 20.562 -8.938 1 93.88 304 VAL A CA 1
ATOM 2315 C C . VAL A 1 304 ? 10.43 19.172 -9.055 1 93.88 304 VAL A C 1
ATOM 2317 O O . VAL A 1 304 ? 10.812 18.266 -8.328 1 93.88 304 VAL A O 1
ATOM 2320 N N . TYR A 1 305 ? 9.555 19.016 -10.062 1 94.06 305 TYR A N 1
ATOM 2321 C CA . TYR A 1 305 ? 8.922 17.719 -10.273 1 94.06 305 TYR A CA 1
ATOM 2322 C C . TYR A 1 305 ? 9.961 16.656 -10.594 1 94.06 305 TYR A C 1
ATOM 2324 O O . TYR A 1 305 ? 9.844 15.508 -10.133 1 94.06 305 TYR A O 1
ATOM 2332 N N . ALA A 1 306 ? 10.953 17.016 -11.281 1 92 306 ALA A N 1
ATOM 2333 C CA . ALA A 1 306 ? 11.961 16.062 -11.727 1 92 306 ALA A CA 1
ATOM 2334 C C . ALA A 1 306 ? 12.945 15.742 -10.609 1 92 306 ALA A C 1
ATOM 2336 O O . ALA A 1 306 ? 13.547 14.664 -10.594 1 92 306 ALA A O 1
ATOM 2337 N N . SER A 1 307 ? 13.07 16.625 -9.695 1 91.56 307 SER A N 1
ATOM 2338 C CA . SER A 1 307 ? 14.086 16.469 -8.656 1 91.56 307 SER A CA 1
ATOM 2339 C C . SER A 1 307 ? 13.531 15.758 -7.43 1 91.56 307 SER A C 1
ATOM 2341 O O . SER A 1 307 ? 14.281 15.305 -6.57 1 91.56 307 SER A O 1
ATOM 2343 N N . ARG A 1 308 ? 12.227 15.641 -7.363 1 93.88 308 ARG A N 1
ATOM 2344 C CA . ARG A 1 308 ? 11.594 15.055 -6.188 1 93.88 308 ARG A CA 1
ATOM 2345 C C . ARG A 1 308 ? 11.594 13.531 -6.27 1 93.88 308 ARG A C 1
ATOM 2347 O O . ARG A 1 308 ? 11.016 12.953 -7.191 1 93.88 308 ARG A O 1
ATOM 2354 N N . ASP A 1 309 ? 12.211 12.898 -5.207 1 93.94 309 ASP A N 1
ATOM 2355 C CA . ASP A 1 309 ? 12.344 11.445 -5.191 1 93.94 309 ASP A CA 1
ATOM 2356 C C . ASP A 1 309 ? 11 10.766 -4.941 1 93.94 309 ASP A C 1
ATOM 2358 O O . ASP A 1 309 ? 10.766 9.656 -5.414 1 93.94 309 ASP A O 1
ATOM 2362 N N . ASP A 1 310 ? 10.125 11.391 -4.227 1 94.75 310 ASP A N 1
ATOM 2363 C CA . ASP A 1 310 ? 8.812 10.805 -3.973 1 94.75 310 ASP A CA 1
ATOM 2364 C C . ASP A 1 310 ? 7.984 10.719 -5.258 1 94.75 310 ASP A C 1
ATOM 2366 O O . ASP A 1 310 ? 7.293 9.734 -5.492 1 94.75 310 ASP A O 1
ATOM 2370 N N . LEU A 1 311 ? 8.062 11.781 -6.098 1 96.69 311 LEU A N 1
ATOM 2371 C CA . LEU A 1 311 ? 7.383 11.742 -7.387 1 96.69 311 LEU A CA 1
ATOM 2372 C C . LEU A 1 311 ? 8.016 10.703 -8.305 1 96.69 311 LEU A C 1
ATOM 2374 O O . LEU A 1 311 ? 7.316 10.008 -9.039 1 96.69 311 LEU A O 1
ATOM 2378 N N . ARG A 1 312 ? 9.344 10.633 -8.242 1 96.31 312 ARG A N 1
ATOM 2379 C CA . ARG A 1 312 ? 10.031 9.617 -9.031 1 96.31 312 ARG A CA 1
ATOM 2380 C C . ARG A 1 312 ? 9.578 8.211 -8.633 1 96.31 312 ARG A C 1
ATOM 2382 O O . ARG A 1 312 ? 9.367 7.359 -9.5 1 96.31 312 ARG A O 1
ATOM 2389 N N . ALA A 1 313 ? 9.445 7.965 -7.332 1 97.06 313 ALA A N 1
ATOM 2390 C CA . ALA A 1 313 ? 8.961 6.68 -6.84 1 97.06 313 ALA A CA 1
ATOM 2391 C C . ALA A 1 313 ? 7.57 6.371 -7.383 1 97.06 313 ALA A C 1
ATOM 2393 O O . ALA A 1 313 ? 7.301 5.246 -7.816 1 97.06 313 ALA A O 1
ATOM 2394 N N . LEU A 1 314 ? 6.668 7.375 -7.422 1 97.44 314 LEU A N 1
ATOM 2395 C CA . LEU A 1 314 ? 5.316 7.184 -7.926 1 97.44 314 LEU A CA 1
ATOM 2396 C C . LEU A 1 314 ? 5.324 6.938 -9.43 1 97.44 314 LEU A C 1
ATOM 2398 O O . LEU A 1 314 ? 4.527 6.148 -9.938 1 97.44 314 LEU A O 1
ATOM 2402 N N . GLU A 1 315 ? 6.23 7.633 -10.141 1 98.12 315 GLU A N 1
ATOM 2403 C CA . GLU A 1 315 ? 6.371 7.402 -11.578 1 98.12 315 GLU A CA 1
ATOM 2404 C C . GLU A 1 315 ? 6.801 5.965 -11.867 1 98.12 315 GLU A C 1
ATOM 2406 O O . GLU A 1 315 ? 6.277 5.328 -12.781 1 98.12 315 GLU A O 1
ATOM 2411 N N . LEU A 1 316 ? 7.785 5.5 -11.07 1 98.38 316 LEU A N 1
ATOM 2412 C CA . LEU A 1 316 ? 8.219 4.113 -11.203 1 98.38 316 LEU A CA 1
ATOM 2413 C C . LEU A 1 316 ? 7.086 3.156 -10.852 1 98.38 316 LEU A C 1
ATOM 2415 O O . LEU A 1 316 ? 6.949 2.094 -11.469 1 98.38 316 LEU A O 1
ATOM 2419 N N . GLY A 1 317 ? 6.27 3.537 -9.875 1 97.88 317 GLY A N 1
ATOM 2420 C CA . GLY A 1 317 ? 5.082 2.758 -9.562 1 97.88 317 GLY A CA 1
ATOM 2421 C C . GLY A 1 317 ? 4.141 2.611 -10.75 1 97.88 317 GLY A C 1
ATOM 2422 O O . GLY A 1 317 ? 3.639 1.519 -11.016 1 97.88 317 GLY A O 1
ATOM 2423 N N . VAL A 1 318 ? 3.908 3.689 -11.484 1 98.44 318 VAL A N 1
ATOM 2424 C CA . VAL A 1 318 ? 3.059 3.664 -12.672 1 98.44 318 VAL A CA 1
ATOM 2425 C C . VAL A 1 318 ? 3.662 2.729 -13.719 1 98.44 318 VAL A C 1
ATOM 2427 O O . VAL A 1 318 ? 2.945 1.945 -14.352 1 98.44 318 VAL A O 1
ATOM 2430 N N . LYS A 1 319 ? 4.961 2.77 -13.891 1 98.56 319 LYS A N 1
ATOM 2431 C CA . LYS A 1 319 ? 5.637 1.887 -14.836 1 98.56 319 LYS A CA 1
ATOM 2432 C C . LYS A 1 319 ? 5.473 0.423 -14.438 1 98.56 319 LYS A C 1
ATOM 2434 O O . LYS A 1 319 ? 5.297 -0.444 -15.297 1 98.56 319 LYS A O 1
ATOM 2439 N N . ILE A 1 320 ? 5.559 0.154 -13.164 1 98.62 320 ILE A N 1
ATOM 2440 C CA . ILE A 1 320 ? 5.375 -1.202 -12.664 1 98.62 320 ILE A CA 1
ATOM 2441 C C . ILE A 1 320 ? 3.971 -1.693 -13 1 98.62 320 ILE A C 1
ATOM 2443 O O . ILE A 1 320 ? 3.799 -2.807 -13.5 1 98.62 320 ILE A O 1
ATOM 2447 N N . TYR A 1 321 ? 2.953 -0.859 -12.766 1 98.56 321 TYR A N 1
ATOM 2448 C CA . TYR A 1 321 ? 1.581 -1.247 -13.07 1 98.56 321 TYR A CA 1
ATOM 2449 C C . TYR A 1 321 ? 1.395 -1.464 -14.562 1 98.56 321 TYR A C 1
ATOM 2451 O O . TYR A 1 321 ? 0.634 -2.342 -14.977 1 98.56 321 TYR A O 1
ATOM 2459 N N . LYS A 1 322 ? 2.049 -0.638 -15.359 1 98.56 322 LYS A N 1
ATOM 2460 C CA . LYS A 1 322 ? 1.982 -0.823 -16.812 1 98.56 322 LYS A CA 1
ATOM 2461 C C . LYS A 1 322 ? 2.549 -2.18 -17.219 1 98.56 322 LYS A C 1
ATOM 2463 O O . LYS A 1 322 ? 1.985 -2.861 -18.078 1 98.56 322 LYS A O 1
ATOM 2468 N N . GLU A 1 323 ? 3.672 -2.58 -16.594 1 98.56 323 GLU A N 1
ATOM 2469 C CA . GLU A 1 323 ? 4.25 -3.891 -16.875 1 98.56 323 GLU A CA 1
ATOM 2470 C C . GLU A 1 323 ? 3.357 -5.012 -16.344 1 98.56 323 GLU A C 1
ATOM 2472 O O . GLU A 1 323 ? 3.334 -6.109 -16.906 1 98.56 323 GLU A O 1
ATOM 2477 N N . LYS A 1 324 ? 2.625 -4.746 -15.305 1 98.38 324 LYS A N 1
ATOM 2478 C CA . LYS A 1 324 ? 1.676 -5.734 -14.797 1 98.38 324 LYS A CA 1
ATOM 2479 C C . LYS A 1 324 ? 0.555 -5.984 -15.797 1 98.38 324 LYS A C 1
ATOM 2481 O O . LYS A 1 324 ? -0.004 -7.082 -15.852 1 98.38 324 LYS A O 1
ATOM 2486 N N . GLU A 1 325 ? 0.226 -4.953 -16.625 1 98.38 325 GLU A N 1
ATOM 2487 C CA . GLU A 1 325 ? -0.69 -5.168 -17.734 1 98.38 325 GLU A CA 1
ATOM 2488 C C . GLU A 1 325 ? -0.139 -6.203 -18.703 1 98.38 325 GLU A C 1
ATOM 2490 O O . GLU A 1 325 ? -0.878 -7.062 -19.188 1 98.38 325 GLU A O 1
ATOM 2495 N N . THR A 1 326 ? 1.161 -6.059 -18.953 1 98.06 326 THR A N 1
ATOM 2496 C CA . THR A 1 326 ? 1.812 -6.984 -19.875 1 98.06 326 THR A CA 1
ATOM 2497 C C . THR A 1 326 ? 1.8 -8.406 -19.312 1 98.06 326 THR A C 1
ATOM 2499 O O . THR A 1 326 ? 1.604 -9.367 -20.047 1 98.06 326 THR A O 1
ATOM 2502 N N . VAL A 1 327 ? 1.986 -8.492 -18.031 1 97.88 327 VAL A N 1
ATOM 2503 C CA . VAL A 1 327 ? 1.926 -9.797 -17.375 1 97.88 327 VAL A CA 1
ATOM 2504 C C . VAL A 1 327 ? 0.521 -10.383 -17.531 1 97.88 327 VAL A C 1
ATOM 2506 O O . VAL A 1 327 ? 0.363 -11.57 -17.812 1 97.88 327 VAL A O 1
ATOM 2509 N N . ALA A 1 328 ? -0.502 -9.539 -17.328 1 97.38 328 ALA A N 1
ATOM 2510 C CA . ALA A 1 328 ? -1.884 -9.992 -17.469 1 97.38 328 ALA A CA 1
ATOM 2511 C C . ALA A 1 328 ? -2.18 -10.391 -18.906 1 97.38 328 ALA A C 1
ATOM 2513 O O . ALA A 1 328 ? -2.869 -11.383 -19.156 1 97.38 328 ALA A O 1
ATOM 2514 N N . ARG A 1 329 ? -1.64 -9.672 -19.875 1 97.25 329 ARG A N 1
ATOM 2515 C CA . ARG A 1 329 ? -1.828 -9.984 -21.281 1 97.25 329 ARG A CA 1
ATOM 2516 C C . ARG A 1 329 ? -1.152 -11.297 -21.656 1 97.25 329 ARG A C 1
ATOM 2518 O O . ARG A 1 329 ? -1.662 -12.055 -22.484 1 97.25 329 ARG A O 1
ATOM 2525 N N . ALA A 1 330 ? -0.065 -11.555 -20.938 1 97.12 330 ALA A N 1
ATOM 2526 C CA . ALA A 1 330 ? 0.71 -12.758 -21.219 1 97.12 330 ALA A CA 1
ATOM 2527 C C . ALA A 1 330 ? -0.094 -14.016 -20.906 1 97.12 330 ALA A C 1
ATOM 2529 O O . ALA A 1 330 ? 0.151 -15.078 -21.484 1 97.12 330 ALA A O 1
ATOM 2530 N N . SER A 1 331 ? -1.064 -13.891 -20.047 1 93.69 331 SER A N 1
ATOM 2531 C CA . SER A 1 331 ? -1.875 -15.047 -19.656 1 93.69 331 SER A CA 1
ATOM 2532 C C . SER A 1 331 ? -2.762 -15.5 -20.812 1 93.69 331 SER A C 1
ATOM 2534 O O . SER A 1 331 ? -3.24 -16.641 -20.828 1 93.69 331 SER A O 1
ATOM 2536 N N . MET A 1 332 ? -2.941 -14.703 -21.859 1 95.69 332 MET A N 1
ATOM 2537 C CA . MET A 1 332 ? -3.768 -15.047 -23.016 1 95.69 332 MET A CA 1
ATOM 2538 C C . MET A 1 332 ? -2.902 -15.469 -24.203 1 95.69 332 MET A C 1
ATOM 2540 O O . MET A 1 332 ? -3.424 -15.852 -25.25 1 95.69 332 MET A O 1
ATOM 2544 N N . MET A 1 333 ? -1.621 -15.438 -24.031 1 97 333 MET A N 1
ATOM 2545 C CA . MET A 1 333 ? -0.694 -15.727 -25.109 1 97 333 MET A CA 1
ATOM 2546 C C . MET A 1 333 ? -0.198 -17.172 -25.047 1 97 333 MET A C 1
ATOM 2548 O O . MET A 1 333 ? -0.241 -17.781 -23.969 1 97 333 MET A O 1
ATOM 2552 N N . PRO A 1 334 ? 0.257 -17.734 -26.141 1 97 334 PRO A N 1
ATOM 2553 C CA . PRO A 1 334 ? 0.839 -19.078 -26.109 1 97 334 PRO A CA 1
ATOM 2554 C C . PRO A 1 334 ? 2.15 -19.141 -25.328 1 97 334 PRO A C 1
ATOM 2556 O O . PRO A 1 334 ? 2.863 -18.141 -25.234 1 97 334 PRO A O 1
ATOM 2559 N N . ASN A 1 335 ? 2.393 -20.234 -24.75 1 97.38 335 ASN A N 1
ATOM 2560 C CA . ASN A 1 335 ? 3.658 -20.531 -24.078 1 97.38 335 ASN A CA 1
ATOM 2561 C C . ASN A 1 335 ? 4.438 -21.625 -24.797 1 97.38 335 ASN A C 1
ATOM 2563 O O . ASN A 1 335 ? 3.889 -22.688 -25.109 1 97.38 335 ASN A O 1
ATOM 2567 N N . LEU A 1 336 ? 5.688 -21.344 -25.156 1 98.06 336 LEU A N 1
ATOM 2568 C CA . LEU A 1 336 ? 6.57 -22.281 -25.828 1 98.06 336 LEU A CA 1
ATOM 2569 C C . LEU A 1 336 ? 7.824 -22.547 -25 1 98.06 336 LEU A C 1
ATOM 2571 O O . LEU A 1 336 ? 8.492 -21.609 -24.562 1 98.06 336 LEU A O 1
ATOM 2575 N N . ALA A 1 337 ? 8.109 -23.781 -24.766 1 97.88 337 ALA A N 1
ATOM 2576 C CA . ALA A 1 337 ? 9.305 -24.156 -24.016 1 97.88 337 ALA A CA 1
ATOM 2577 C C . ALA A 1 337 ? 10.039 -25.312 -24.688 1 97.88 337 ALA A C 1
ATOM 2579 O O . ALA A 1 337 ? 9.414 -26.188 -25.297 1 97.88 337 ALA A O 1
ATOM 2580 N N . LEU A 1 338 ? 11.352 -25.297 -24.641 1 98.12 338 LEU A N 1
ATOM 2581 C CA . LEU A 1 338 ? 12.188 -26.422 -25.031 1 98.12 338 LEU A CA 1
ATOM 2582 C C . LEU A 1 338 ? 12.5 -27.312 -23.844 1 98.12 338 LEU A C 1
ATOM 2584 O O . LEU A 1 338 ? 12.781 -26.812 -22.75 1 98.12 338 LEU A O 1
ATOM 2588 N N . VAL A 1 339 ? 12.383 -28.516 -24.062 1 97.56 339 VAL A N 1
ATOM 2589 C CA . VAL A 1 339 ? 12.641 -29.453 -22.969 1 97.56 339 VAL A CA 1
ATOM 2590 C C . VAL A 1 339 ? 13.648 -30.5 -23.438 1 97.56 339 VAL A C 1
ATOM 2592 O O . VAL A 1 339 ? 13.531 -31.062 -24.531 1 97.56 339 VAL A O 1
ATOM 2595 N N . GLY A 1 340 ? 14.656 -30.719 -22.719 1 97.31 340 GLY A N 1
ATOM 2596 C CA . GLY A 1 340 ? 15.602 -31.812 -22.844 1 97.31 340 GLY A CA 1
ATOM 2597 C C . GLY A 1 340 ? 15.672 -32.688 -21.609 1 97.31 340 GLY A C 1
ATOM 2598 O O . GLY A 1 340 ? 15.719 -32.188 -20.484 1 97.31 340 GLY A O 1
ATOM 2599 N N . ALA A 1 341 ? 15.57 -33.938 -21.875 1 97.06 341 ALA A N 1
ATOM 2600 C CA . ALA A 1 341 ? 15.586 -34.844 -20.703 1 97.06 341 ALA A CA 1
ATOM 2601 C C . ALA A 1 341 ? 16.406 -36.094 -20.969 1 97.06 341 ALA A C 1
ATOM 2603 O O . ALA A 1 341 ? 16.484 -36.562 -22.109 1 97.06 341 ALA A O 1
ATOM 2604 N N . TYR A 1 342 ? 17.172 -36.531 -20.016 1 97.5 342 TYR A N 1
ATOM 2605 C CA . TYR A 1 342 ? 17.781 -37.875 -19.984 1 97.5 342 TYR A CA 1
ATOM 2606 C C . TYR A 1 342 ? 17.078 -38.75 -18.969 1 97.5 342 TYR A C 1
ATOM 2608 O O . TYR A 1 342 ? 17.156 -38.531 -17.766 1 97.5 342 TYR A O 1
ATOM 2616 N N . SER A 1 343 ? 16.422 -39.719 -19.453 1 96.38 343 SER A N 1
ATOM 2617 C CA . SER A 1 343 ? 15.672 -40.594 -18.578 1 96.38 343 SER A CA 1
ATOM 2618 C C . SER A 1 343 ? 16.281 -42 -18.562 1 96.38 343 SER A C 1
ATOM 2620 O O . SER A 1 343 ? 16.844 -42.438 -19.547 1 96.38 343 SER A O 1
ATOM 2622 N N . PHE A 1 344 ? 16.172 -42.688 -17.422 1 95.69 344 PHE A N 1
ATOM 2623 C CA . PHE A 1 344 ? 16.625 -44.062 -17.266 1 95.69 344 PHE A CA 1
ATOM 2624 C C . PHE A 1 344 ? 15.625 -44.875 -16.453 1 95.69 344 PHE A C 1
ATOM 2626 O O . PHE A 1 344 ? 14.867 -44.312 -15.664 1 95.69 344 PHE A O 1
ATOM 2633 N N . SER A 1 345 ? 15.555 -46.031 -16.719 1 95 345 SER A N 1
ATOM 2634 C CA . SER A 1 345 ? 14.648 -46.906 -15.984 1 95 345 SER A CA 1
ATOM 2635 C C . SER A 1 345 ? 15.188 -48.344 -15.938 1 95 345 SER A C 1
ATOM 2637 O O . SER A 1 345 ? 16.031 -48.719 -16.75 1 95 345 SER A O 1
ATOM 2639 N N . ASN A 1 346 ? 14.742 -49.094 -14.977 1 94.94 346 ASN A N 1
ATOM 2640 C CA . ASN A 1 346 ? 14.922 -50.531 -14.789 1 94.94 346 ASN A CA 1
ATOM 2641 C C . ASN A 1 346 ? 13.648 -51.188 -14.258 1 94.94 346 ASN A C 1
ATOM 2643 O O . ASN A 1 346 ? 13.227 -50.906 -13.133 1 94.94 346 ASN A O 1
ATOM 2647 N N . PRO A 1 347 ? 13.117 -52.156 -15.023 1 93.12 347 PRO A N 1
ATOM 2648 C CA . PRO A 1 347 ? 13.477 -52.656 -16.344 1 93.12 347 PRO A CA 1
ATOM 2649 C C . PRO A 1 347 ? 13.273 -51.625 -17.453 1 93.12 347 PRO A C 1
ATOM 2651 O O . PRO A 1 347 ? 12.766 -50.531 -17.203 1 93.12 347 PRO A O 1
ATOM 2654 N N . ASN A 1 348 ? 13.891 -51.875 -18.719 1 90.38 348 ASN A N 1
ATOM 2655 C CA . ASN A 1 348 ? 13.695 -51.031 -19.891 1 90.38 348 ASN A CA 1
ATOM 2656 C C . ASN A 1 348 ? 13.148 -51.812 -21.078 1 90.38 348 ASN A C 1
ATOM 2658 O O . ASN A 1 348 ? 13.156 -53.062 -21.062 1 90.38 348 ASN A O 1
ATOM 2662 N N . MET A 1 349 ? 12.602 -51.062 -22.109 1 88.56 349 MET A N 1
ATOM 2663 C CA . MET A 1 349 ? 11.984 -51.719 -23.25 1 88.56 349 MET A CA 1
ATOM 2664 C C . MET A 1 349 ? 12.586 -51.219 -24.562 1 88.56 349 MET A C 1
ATOM 2666 O O . MET A 1 349 ? 11.93 -51.25 -25.609 1 88.56 349 MET A O 1
ATOM 2670 N N . PHE A 1 350 ? 13.852 -50.781 -24.547 1 88.06 350 PHE A N 1
ATOM 2671 C CA . PHE A 1 350 ? 14.477 -50.219 -25.75 1 88.06 350 PHE A CA 1
ATOM 2672 C C . PHE A 1 350 ? 14.875 -51.344 -26.719 1 88.06 350 PHE A C 1
ATOM 2674 O O . PHE A 1 350 ? 14.789 -51.156 -27.938 1 88.06 350 PHE A O 1
ATOM 2681 N N . ASP A 1 351 ? 15.391 -52.375 -26.156 1 86.19 351 ASP A N 1
ATOM 2682 C CA . ASP A 1 351 ? 15.766 -53.562 -26.906 1 86.19 351 ASP A CA 1
ATOM 2683 C C . ASP A 1 351 ? 15.086 -54.812 -26.344 1 86.19 351 ASP A C 1
ATOM 2685 O O . ASP A 1 351 ? 15.75 -55.812 -26.062 1 86.19 351 ASP A O 1
ATOM 2689 N N . GLY A 1 352 ? 13.711 -54.656 -26.219 1 86.88 352 GLY A N 1
ATOM 2690 C CA . GLY A 1 352 ? 12.977 -55.688 -25.531 1 86.88 352 GLY A CA 1
ATOM 2691 C C . GLY A 1 352 ? 12.891 -55.469 -24.031 1 86.88 352 GLY A C 1
ATOM 2692 O O . GLY A 1 352 ? 13.445 -54.5 -23.516 1 86.88 352 GLY A O 1
ATOM 2693 N N . PHE A 1 353 ? 12.18 -56.312 -23.422 1 86.81 353 PHE A N 1
ATOM 2694 C CA . PHE A 1 353 ? 12.062 -56.188 -21.984 1 86.81 353 PHE A CA 1
ATOM 2695 C C . PHE A 1 353 ? 13.328 -56.719 -21.297 1 86.81 353 PHE A C 1
ATOM 2697 O O . PHE A 1 353 ? 13.648 -57.906 -21.391 1 86.81 353 PHE A O 1
ATOM 2704 N N . GLN A 1 354 ? 14.094 -55.844 -20.703 1 89.69 354 GLN A N 1
ATOM 2705 C CA . GLN A 1 354 ? 15.328 -56.188 -20 1 89.69 354 GLN A CA 1
ATOM 2706 C C . GLN A 1 354 ? 15.328 -55.656 -18.578 1 89.69 354 GLN A C 1
ATOM 2708 O O . GLN A 1 354 ? 14.969 -54.5 -18.344 1 89.69 354 GLN A O 1
ATOM 2713 N N . LYS A 1 355 ? 15.773 -56.438 -17.609 1 90.94 355 LYS A N 1
ATOM 2714 C CA . LYS A 1 355 ? 15.867 -56.031 -16.219 1 90.94 355 LYS A CA 1
ATOM 2715 C C . LYS A 1 355 ? 17.234 -55.406 -15.922 1 90.94 355 LYS A C 1
ATOM 2717 O O . LYS A 1 355 ? 17.969 -55.875 -15.062 1 90.94 355 LYS A O 1
ATOM 2722 N N . LYS A 1 356 ? 17.578 -54.438 -16.609 1 92.94 356 LYS A N 1
ATOM 2723 C CA . LYS A 1 356 ? 18.812 -53.656 -16.422 1 92.94 356 LYS A CA 1
ATOM 2724 C C . LYS A 1 356 ? 18.562 -52.188 -16.625 1 92.94 356 LYS A C 1
ATOM 2726 O O . LYS A 1 356 ? 17.625 -51.781 -17.328 1 92.94 356 LYS A O 1
ATOM 2731 N N . PHE A 1 357 ? 19.484 -51.406 -16.078 1 93.69 357 PHE A N 1
ATOM 2732 C CA . PHE A 1 357 ? 19.359 -49.969 -16.234 1 93.69 357 PHE A CA 1
ATOM 2733 C C . PHE A 1 357 ? 19.766 -49.531 -17.641 1 93.69 357 PHE A C 1
ATOM 2735 O O . PHE A 1 357 ? 20.781 -50 -18.172 1 93.69 357 PHE A O 1
ATOM 2742 N N . ASN A 1 358 ? 18.984 -48.781 -18.25 1 93.12 358 ASN A N 1
ATOM 2743 C CA . ASN A 1 358 ? 19.266 -48.125 -19.516 1 93.12 358 ASN A CA 1
ATOM 2744 C C . ASN A 1 358 ? 18.531 -46.812 -19.641 1 93.12 358 ASN A C 1
ATOM 2746 O O . ASN A 1 358 ? 17.562 -46.562 -18.922 1 93.12 358 ASN A O 1
ATOM 2750 N N . GLY A 1 359 ? 19.188 -45.906 -20.406 1 93 359 GLY A N 1
ATOM 2751 C CA . GLY A 1 359 ? 18.578 -44.594 -20.5 1 93 359 GLY A CA 1
ATOM 2752 C C . GLY A 1 359 ? 18.516 -44.094 -21.938 1 93 359 GLY A C 1
ATOM 2753 O O . GLY A 1 359 ? 18.938 -44.781 -22.859 1 93 359 GLY A O 1
ATOM 2754 N N . MET A 1 360 ? 17.844 -43.094 -22.094 1 94.5 360 MET A N 1
ATOM 2755 C CA . MET A 1 360 ? 17.734 -42.438 -23.391 1 94.5 360 MET A CA 1
ATOM 2756 C C . MET A 1 360 ? 17.641 -40.906 -23.203 1 94.5 360 MET A C 1
ATOM 2758 O O . MET A 1 360 ? 17.125 -40.438 -22.188 1 94.5 360 MET A O 1
ATOM 2762 N N . PHE A 1 361 ? 18.094 -40.188 -24.219 1 96.25 361 PHE A N 1
ATOM 2763 C CA . PHE A 1 361 ? 17.891 -38.75 -24.219 1 96.25 361 PHE A CA 1
ATOM 2764 C C . PHE A 1 361 ? 16.719 -38.375 -25.109 1 96.25 361 PHE A C 1
ATOM 2766 O O . PHE A 1 361 ? 16.469 -39.031 -26.109 1 96.25 361 PHE A O 1
ATOM 2773 N N . SER A 1 362 ? 15.969 -37.531 -24.719 1 96.75 362 SER A N 1
ATOM 2774 C CA . SER A 1 362 ? 14.875 -36.969 -25.484 1 96.75 362 SER A CA 1
ATOM 2775 C C . SER A 1 362 ? 14.945 -35.438 -25.516 1 96.75 362 SER A C 1
ATOM 2777 O O . SER A 1 362 ? 15.344 -34.812 -24.531 1 96.75 362 SER A O 1
ATOM 2779 N N . VAL A 1 363 ? 14.711 -34.781 -26.688 1 97.44 363 VAL A N 1
ATOM 2780 C CA . VAL A 1 363 ? 14.664 -33.344 -26.859 1 97.44 363 VAL A CA 1
ATOM 2781 C C . VAL A 1 363 ? 13.383 -32.938 -27.578 1 97.44 363 VAL A C 1
ATOM 2783 O O . VAL A 1 363 ? 12.961 -33.625 -28.516 1 97.44 363 VAL A O 1
ATOM 2786 N N . GLY A 1 364 ? 12.758 -31.969 -27.047 1 97.25 364 GLY A N 1
ATOM 2787 C CA . GLY A 1 364 ? 11.508 -31.578 -27.688 1 97.25 364 GLY A CA 1
ATOM 2788 C C . GLY A 1 364 ? 11.07 -30.172 -27.344 1 97.25 364 GLY A C 1
ATOM 2789 O O . GLY A 1 364 ? 11.773 -29.453 -26.609 1 97.25 364 GLY A O 1
ATOM 2790 N N . ALA A 1 365 ? 9.953 -29.703 -28.016 1 97.88 365 ALA A N 1
ATOM 2791 C CA . ALA A 1 365 ? 9.312 -28.406 -27.797 1 97.88 365 ALA A CA 1
ATOM 2792 C C . ALA A 1 365 ? 7.848 -28.594 -27.391 1 97.88 365 ALA A C 1
ATOM 2794 O O . ALA A 1 365 ? 7.148 -29.453 -27.938 1 97.88 365 ALA A O 1
ATOM 2795 N N . MET A 1 366 ? 7.543 -27.891 -26.312 1 97.69 366 MET A N 1
ATOM 2796 C CA . MET A 1 366 ? 6.176 -27.953 -25.812 1 97.69 366 MET A CA 1
ATOM 2797 C C . MET A 1 366 ? 5.473 -26.609 -25.969 1 97.69 366 MET A C 1
ATOM 2799 O O . MET A 1 366 ? 6.027 -25.562 -25.625 1 97.69 366 MET A O 1
ATOM 2803 N N . LEU A 1 367 ? 4.211 -26.656 -26.578 1 97.94 367 LEU A N 1
ATOM 2804 C CA . LEU A 1 367 ? 3.41 -25.453 -26.812 1 97.94 367 LEU A CA 1
ATOM 2805 C C . LEU A 1 367 ? 2.07 -25.547 -26.094 1 97.94 367 LEU A C 1
ATOM 2807 O O . LEU A 1 367 ? 1.373 -26.562 -26.188 1 97.94 367 LEU A O 1
ATOM 2811 N N . THR A 1 368 ? 1.726 -24.562 -25.281 1 97.62 368 THR A N 1
ATOM 2812 C CA . THR A 1 368 ? 0.418 -24.453 -24.641 1 97.62 368 THR A CA 1
ATOM 2813 C C . THR A 1 368 ? -0.275 -23.156 -25.047 1 97.62 368 THR A C 1
ATOM 2815 O O . THR A 1 368 ? 0.32 -22.078 -24.969 1 97.62 368 THR A O 1
ATOM 2818 N N . ILE A 1 369 ? -1.556 -23.203 -25.469 1 97.19 369 ILE A N 1
ATOM 2819 C CA . ILE A 1 369 ? -2.309 -22.047 -25.938 1 97.19 369 ILE A CA 1
ATOM 2820 C C . ILE A 1 369 ? -3.678 -22.016 -25.266 1 97.19 369 ILE A C 1
ATOM 2822 O O . ILE A 1 369 ? -4.504 -22.906 -25.484 1 97.19 369 ILE A O 1
ATOM 2826 N N . PRO A 1 370 ? -3.902 -21.031 -24.438 1 96.12 370 PRO A N 1
ATOM 2827 C CA . PRO A 1 370 ? -5.285 -20.859 -23.984 1 96.12 370 PRO A CA 1
ATOM 2828 C C . PRO A 1 370 ? -6.215 -20.406 -25.125 1 96.12 370 PRO A C 1
ATOM 2830 O O . PRO A 1 370 ? -5.945 -19.406 -25.781 1 96.12 370 PRO A O 1
ATOM 2833 N N . ILE A 1 371 ? -7.246 -21.125 -25.281 1 96.19 371 ILE A N 1
ATOM 2834 C CA . ILE A 1 371 ? -8.078 -20.859 -26.453 1 96.19 371 ILE A CA 1
ATOM 2835 C C . ILE A 1 371 ? -9.289 -20.031 -26.047 1 96.19 371 ILE A C 1
ATOM 2837 O O . ILE A 1 371 ? -9.516 -18.938 -26.594 1 96.19 371 ILE A O 1
ATOM 2841 N N . TRP A 1 372 ? -10.086 -20.562 -25.172 1 96 372 TRP A N 1
ATOM 2842 C CA . TRP A 1 372 ? -11.328 -19.875 -24.844 1 96 372 TRP A CA 1
ATOM 2843 C C . TRP A 1 372 ? -11.633 -20 -23.344 1 96 372 TRP A C 1
ATOM 2845 O O . TRP A 1 372 ? -11.836 -21.109 -22.844 1 96 372 TRP A O 1
ATOM 2855 N N . HIS A 1 373 ? -11.695 -18.859 -22.672 1 95.44 373 HIS A N 1
ATOM 2856 C CA . HIS A 1 373 ? -11.953 -18.828 -21.234 1 95.44 373 HIS A CA 1
ATOM 2857 C C . HIS A 1 373 ? -13.008 -17.797 -20.875 1 95.44 373 HIS A C 1
ATOM 2859 O O . HIS A 1 373 ? -12.945 -17.156 -19.828 1 95.44 373 HIS A O 1
ATOM 2865 N N . TRP A 1 374 ? -13.945 -17.547 -21.797 1 95.75 374 TRP A N 1
ATOM 2866 C CA . TRP A 1 374 ? -15.125 -16.719 -21.625 1 95.75 374 TRP A CA 1
ATOM 2867 C C . TRP A 1 374 ? -14.742 -15.336 -21.109 1 95.75 374 TRP A C 1
ATOM 2869 O O . TRP A 1 374 ? -15.398 -14.805 -20.203 1 95.75 374 TRP A O 1
ATOM 2879 N N . GLY A 1 375 ? -13.664 -14.836 -21.422 1 95.31 375 GLY A N 1
ATOM 2880 C CA . GLY A 1 375 ? -13.266 -13.469 -21.125 1 95.31 375 GLY A CA 1
ATOM 2881 C C . GLY A 1 375 ? -12.578 -13.336 -19.781 1 95.31 375 GLY A C 1
ATOM 2882 O O . GLY A 1 375 ? -12.281 -12.219 -19.344 1 95.31 375 GLY A O 1
ATOM 2883 N N . SER A 1 376 ? -12.305 -14.367 -19.062 1 95.5 376 SER A N 1
ATOM 2884 C CA . SER A 1 376 ? -11.656 -14.297 -17.766 1 95.5 376 SER A CA 1
ATOM 2885 C C . SER A 1 376 ? -10.305 -13.602 -17.859 1 95.5 376 SER A C 1
ATOM 2887 O O . SER A 1 376 ? -10.047 -12.633 -17.141 1 95.5 376 SER A O 1
ATOM 2889 N N . ASN A 1 377 ? -9.477 -14.023 -18.797 1 94.88 377 ASN A N 1
ATOM 2890 C CA . ASN A 1 377 ? -8.156 -13.43 -18.969 1 94.88 377 ASN A CA 1
ATOM 2891 C C . ASN A 1 377 ? -8.25 -11.992 -19.469 1 94.88 377 ASN A C 1
ATOM 2893 O O . ASN A 1 377 ? -7.441 -11.141 -19.094 1 94.88 377 ASN A O 1
ATOM 2897 N N . TYR A 1 378 ? -9.195 -11.773 -20.312 1 96.62 378 TYR A N 1
ATOM 2898 C CA . TYR A 1 378 ? -9.383 -10.422 -20.812 1 96.62 378 TYR A CA 1
ATOM 2899 C C . TYR A 1 378 ? -9.797 -9.469 -19.703 1 96.62 378 TYR A C 1
ATOM 2901 O O . TYR A 1 378 ? -9.336 -8.328 -19.641 1 96.62 378 TYR A O 1
ATOM 2909 N N . ASN A 1 379 ? -10.688 -9.953 -18.859 1 97.5 379 ASN A N 1
ATOM 2910 C CA . ASN A 1 379 ? -11.117 -9.133 -17.734 1 97.5 379 ASN A CA 1
ATOM 2911 C C . ASN A 1 379 ? -9.977 -8.906 -16.734 1 97.5 379 ASN A C 1
ATOM 2913 O O . ASN A 1 379 ? -9.898 -7.855 -16.094 1 97.5 379 ASN A O 1
ATOM 2917 N N . LYS A 1 380 ? -9.109 -9.875 -16.594 1 96.88 380 LYS A N 1
ATOM 2918 C CA . LYS A 1 380 ? -7.906 -9.672 -15.781 1 96.88 380 LYS A CA 1
ATOM 2919 C C . LYS A 1 380 ? -7.055 -8.539 -16.344 1 96.88 380 LYS A C 1
ATOM 2921 O O . LYS A 1 380 ? -6.516 -7.727 -15.578 1 96.88 380 LYS A O 1
ATOM 2926 N N . LEU A 1 381 ? -6.879 -8.445 -17.703 1 97.75 381 LEU A N 1
ATOM 2927 C CA . LEU A 1 381 ? -6.148 -7.367 -18.359 1 97.75 381 LEU A CA 1
ATOM 2928 C C . LEU A 1 381 ? -6.84 -6.027 -18.125 1 97.75 381 LEU A C 1
ATOM 2930 O O . LEU A 1 381 ? -6.184 -5.031 -17.828 1 97.75 381 LEU A O 1
ATOM 2934 N N . ARG A 1 382 ? -8.148 -6.059 -18.25 1 98 382 ARG A N 1
ATOM 2935 C CA . ARG A 1 382 ? -8.898 -4.82 -18.047 1 98 382 ARG A CA 1
ATOM 2936 C C . ARG A 1 382 ? -8.758 -4.32 -16.609 1 98 382 ARG A C 1
ATOM 2938 O O . ARG A 1 382 ? -8.648 -3.115 -16.375 1 98 382 ARG A O 1
ATOM 2945 N N . ALA A 1 383 ? -8.812 -5.246 -15.648 1 98 383 ALA A N 1
ATOM 2946 C CA . ALA A 1 383 ? -8.594 -4.875 -14.25 1 98 383 ALA A CA 1
ATOM 2947 C C . ALA A 1 383 ? -7.207 -4.262 -14.062 1 98 383 ALA A C 1
ATOM 2949 O O . ALA A 1 383 ? -7.059 -3.254 -13.367 1 98 383 ALA A O 1
ATOM 2950 N N . ALA A 1 384 ? -6.207 -4.863 -14.703 1 98.19 384 ALA A N 1
ATOM 2951 C CA . ALA A 1 384 ? -4.844 -4.344 -14.609 1 98.19 384 ALA A CA 1
ATOM 2952 C C . ALA A 1 384 ? -4.754 -2.945 -15.219 1 98.19 384 ALA A C 1
ATOM 2954 O O . ALA A 1 384 ? -4.062 -2.072 -14.68 1 98.19 384 ALA A O 1
ATOM 2955 N N . LYS A 1 385 ? -5.402 -2.727 -16.328 1 98.56 385 LYS A N 1
ATOM 2956 C CA . LYS A 1 385 ? -5.414 -1.411 -16.953 1 98.56 385 LYS A CA 1
ATOM 2957 C C . LYS A 1 385 ? -6.059 -0.368 -16.047 1 98.56 385 LYS A C 1
ATOM 2959 O O . LYS A 1 385 ? -5.57 0.758 -15.945 1 98.56 385 LYS A O 1
ATOM 2964 N N . ALA A 1 386 ? -7.164 -0.752 -15.422 1 98.44 386 ALA A N 1
ATOM 2965 C CA . ALA A 1 386 ? -7.828 0.159 -14.492 1 98.44 386 ALA A CA 1
ATOM 2966 C C . ALA A 1 386 ? -6.91 0.514 -13.328 1 98.44 386 ALA A C 1
ATOM 2968 O O . ALA A 1 386 ? -6.91 1.652 -12.852 1 98.44 386 ALA A O 1
ATOM 2969 N N . GLN A 1 387 ? -6.133 -0.409 -12.914 1 98.06 387 GLN A N 1
ATOM 2970 C CA . GLN A 1 387 ? -5.176 -0.149 -11.844 1 98.06 387 GLN A CA 1
ATOM 2971 C C . GLN A 1 387 ? -4.094 0.823 -12.305 1 98.06 387 GLN A C 1
ATOM 2973 O O . GLN A 1 387 ? -3.629 1.656 -11.523 1 98.06 387 GLN A O 1
ATOM 2978 N N . THR A 1 388 ? -3.648 0.681 -13.531 1 98.44 388 THR A N 1
ATOM 2979 C CA . THR A 1 388 ? -2.666 1.608 -14.086 1 98.44 388 THR A CA 1
ATOM 2980 C C . THR A 1 388 ? -3.227 3.027 -14.125 1 98.44 388 THR A C 1
ATOM 2982 O O . THR A 1 388 ? -2.533 3.984 -13.773 1 98.44 388 THR A O 1
ATOM 2985 N N . VAL A 1 389 ? -4.496 3.145 -14.5 1 98.38 389 VAL A N 1
ATOM 2986 C CA . VAL A 1 389 ? -5.141 4.453 -14.531 1 98.38 389 VAL A CA 1
ATOM 2987 C C . VAL A 1 389 ? -5.215 5.027 -13.117 1 98.38 389 VAL A C 1
ATOM 2989 O O . VAL A 1 389 ? -4.934 6.211 -12.906 1 98.38 389 VAL A O 1
ATOM 2992 N N . ALA A 1 390 ? -5.59 4.234 -12.141 1 97.5 390 ALA A N 1
ATOM 2993 C CA . ALA A 1 390 ? -5.645 4.664 -10.75 1 97.5 390 ALA A CA 1
ATOM 2994 C C . ALA A 1 390 ? -4.277 5.152 -10.273 1 97.5 390 ALA A C 1
ATOM 2996 O O . ALA A 1 390 ? -4.184 6.156 -9.562 1 97.5 390 ALA A O 1
ATOM 2997 N N . ALA A 1 391 ? -3.227 4.473 -10.688 1 97.56 391 ALA A N 1
ATOM 2998 C CA . ALA A 1 391 ? -1.874 4.863 -10.297 1 97.56 391 ALA A CA 1
ATOM 2999 C C . ALA A 1 391 ? -1.489 6.203 -10.922 1 97.56 391 ALA A C 1
ATOM 3001 O O . ALA A 1 391 ? -0.826 7.023 -10.281 1 97.56 391 ALA A O 1
ATOM 3002 N N . ASN A 1 392 ? -1.875 6.402 -12.141 1 98.06 392 ASN A N 1
ATOM 3003 C CA . ASN A 1 392 ? -1.614 7.68 -12.797 1 98.06 392 ASN A CA 1
ATOM 3004 C C . ASN A 1 392 ? -2.332 8.828 -12.094 1 98.06 392 ASN A C 1
ATOM 3006 O O . ASN A 1 392 ? -1.771 9.914 -11.945 1 98.06 392 ASN A O 1
ATOM 3010 N N . LEU A 1 393 ? -3.551 8.578 -11.703 1 97 393 LEU A N 1
ATOM 3011 C CA . LEU A 1 393 ? -4.312 9.594 -10.977 1 97 393 LEU A CA 1
ATOM 3012 C C . LEU A 1 393 ? -3.658 9.914 -9.641 1 97 393 LEU A C 1
ATOM 3014 O O . LEU A 1 393 ? -3.646 11.07 -9.211 1 97 393 LEU A O 1
ATOM 3018 N N . GLN A 1 394 ? -3.105 8.984 -8.992 1 96.81 394 GLN A N 1
ATOM 3019 C CA . GLN A 1 394 ? -2.375 9.195 -7.75 1 96.81 394 GLN A CA 1
ATOM 3020 C C . GLN A 1 394 ? -1.134 10.055 -7.98 1 96.81 394 GLN A C 1
ATOM 3022 O O . GLN A 1 394 ? -0.82 10.93 -7.172 1 96.81 394 GLN A O 1
ATOM 3027 N N . LEU A 1 395 ? -0.415 9.766 -9.07 1 97.12 395 LEU A N 1
ATOM 3028 C CA . LEU A 1 395 ? 0.753 10.562 -9.43 1 97.12 395 LEU A CA 1
ATOM 3029 C C . LEU A 1 395 ? 0.364 12.016 -9.695 1 97.12 395 LEU A C 1
ATOM 3031 O O . LEU A 1 395 ? 1.03 12.938 -9.219 1 97.12 395 LEU A O 1
ATOM 3035 N N . ASP A 1 396 ? -0.743 12.188 -10.359 1 95.88 396 ASP A N 1
ATOM 3036 C CA . ASP A 1 396 ? -1.216 13.531 -10.656 1 95.88 396 ASP A CA 1
ATOM 3037 C C . ASP A 1 396 ? -1.59 14.281 -9.375 1 95.88 396 ASP A C 1
ATOM 3039 O O . ASP A 1 396 ? -1.265 15.461 -9.219 1 95.88 396 ASP A O 1
ATOM 3043 N N . ASN A 1 397 ? -2.264 13.609 -8.484 1 95.62 397 ASN A N 1
ATOM 3044 C CA . ASN A 1 397 ? -2.607 14.203 -7.195 1 95.62 397 ASN A CA 1
ATOM 3045 C C . ASN A 1 397 ? -1.361 14.586 -6.402 1 95.62 397 ASN A C 1
ATOM 3047 O O . ASN A 1 397 ? -1.308 15.664 -5.805 1 95.62 397 ASN A O 1
ATOM 3051 N N . ALA A 1 398 ? -0.397 13.742 -6.477 1 95.88 398 ALA A N 1
ATOM 3052 C CA . ALA A 1 398 ? 0.849 14.008 -5.762 1 95.88 398 ALA A CA 1
ATOM 3053 C C . ALA A 1 398 ? 1.563 15.227 -6.336 1 95.88 398 ALA A C 1
ATOM 3055 O O . ALA A 1 398 ? 2.141 16.016 -5.59 1 95.88 398 ALA A O 1
ATOM 3056 N N . ARG A 1 399 ? 1.552 15.383 -7.582 1 95.56 399 ARG A N 1
ATOM 3057 C CA . ARG A 1 399 ? 2.162 16.531 -8.227 1 95.56 399 ARG A CA 1
ATOM 3058 C C . ARG A 1 399 ? 1.503 17.828 -7.766 1 95.56 399 ARG A C 1
ATOM 3060 O O . ARG A 1 399 ? 2.191 18.812 -7.457 1 95.56 399 ARG A O 1
ATOM 3067 N N . GLU A 1 400 ? 0.204 17.797 -7.684 1 94.25 400 GLU A N 1
ATOM 3068 C CA . GLU A 1 400 ? -0.528 18.969 -7.223 1 94.25 400 GLU A CA 1
ATOM 3069 C C . GLU A 1 400 ? -0.227 19.266 -5.754 1 94.25 400 GLU A C 1
ATOM 3071 O O . GLU A 1 400 ? -0.093 20.422 -5.363 1 94.25 400 GLU A O 1
ATOM 3076 N N . MET A 1 401 ? -0.087 18.25 -4.988 1 95 401 MET A N 1
ATOM 3077 C CA . MET A 1 401 ? 0.228 18.422 -3.576 1 95 401 MET A CA 1
ATOM 3078 C C . MET A 1 401 ? 1.638 18.984 -3.398 1 95 401 MET A C 1
ATOM 3080 O O . MET A 1 401 ? 1.891 19.766 -2.484 1 95 401 MET A O 1
ATOM 3084 N N . VAL A 1 402 ? 2.537 18.562 -4.285 1 95.38 402 VAL A N 1
ATOM 3085 C CA . VAL A 1 402 ? 3.896 19.094 -4.25 1 95.38 402 VAL A CA 1
ATOM 3086 C C . VAL A 1 402 ? 3.879 20.578 -4.586 1 95.38 402 VAL A C 1
ATOM 3088 O O . VAL A 1 402 ? 4.582 21.375 -3.959 1 95.38 402 VAL A O 1
ATOM 3091 N N . ASP A 1 403 ? 3.064 20.938 -5.508 1 94.06 403 ASP A N 1
ATOM 3092 C CA . ASP A 1 403 ? 2.922 22.344 -5.863 1 94.06 403 ASP A CA 1
ATOM 3093 C C . ASP A 1 403 ? 2.443 23.172 -4.668 1 94.06 403 ASP A C 1
ATOM 3095 O O . ASP A 1 403 ? 3.01 24.219 -4.359 1 94.06 403 ASP A O 1
ATOM 3099 N N . LEU A 1 404 ? 1.479 22.656 -3.982 1 92.69 404 LEU A N 1
ATOM 3100 C CA . LEU A 1 404 ? 0.965 23.312 -2.789 1 92.69 404 LEU A CA 1
ATOM 3101 C C . LEU A 1 404 ? 2.035 23.391 -1.706 1 92.69 404 LEU A C 1
ATOM 3103 O O . LEU A 1 404 ? 2.193 24.438 -1.056 1 92.69 404 LEU A O 1
ATOM 3107 N N . GLN A 1 405 ? 2.729 22.391 -1.595 1 94.5 405 GLN A N 1
ATOM 3108 C CA . GLN A 1 405 ? 3.764 22.312 -0.567 1 94.5 405 GLN A CA 1
ATOM 3109 C C . GLN A 1 405 ? 4.883 23.312 -0.842 1 94.5 405 GLN A C 1
ATOM 3111 O O . GLN A 1 405 ? 5.383 23.953 0.078 1 94.5 405 GLN A O 1
ATOM 3116 N N . VAL A 1 406 ? 5.297 23.422 -2.082 1 94.31 406 VAL A N 1
ATOM 3117 C CA . VAL A 1 406 ? 6.363 24.344 -2.457 1 94.31 406 VAL A CA 1
ATOM 3118 C C . VAL A 1 406 ? 5.922 25.781 -2.193 1 94.31 406 VAL A C 1
ATOM 3120 O O . VAL A 1 406 ? 6.676 26.578 -1.612 1 94.31 406 VAL A O 1
ATOM 3123 N N . ASN A 1 407 ? 4.703 26.125 -2.535 1 93.25 407 ASN A N 1
ATOM 3124 C CA . ASN A 1 407 ? 4.195 27.469 -2.279 1 93.25 407 ASN A CA 1
ATOM 3125 C C . ASN A 1 407 ? 4.078 27.75 -0.784 1 93.25 407 ASN A C 1
ATOM 3127 O O . ASN A 1 407 ? 4.449 28.828 -0.321 1 93.25 407 ASN A O 1
ATOM 3131 N N . GLN A 1 408 ? 3.625 26.75 -0.07 1 93.69 408 GLN A N 1
ATOM 3132 C CA . GLN A 1 408 ? 3.527 26.891 1.379 1 93.69 408 GLN A CA 1
ATOM 3133 C C . GLN A 1 408 ? 4.898 27.125 2.002 1 93.69 408 GLN A C 1
ATOM 3135 O O . GLN A 1 408 ? 5.062 28.016 2.842 1 93.69 408 GLN A O 1
ATOM 3140 N N . ALA A 1 409 ? 5.824 26.344 1.544 1 94.5 409 ALA A N 1
ATOM 3141 C CA . ALA A 1 409 ? 7.176 26.469 2.078 1 94.5 409 ALA A CA 1
ATOM 3142 C C . ALA A 1 409 ? 7.785 27.828 1.711 1 94.5 409 ALA A C 1
ATOM 3144 O O . ALA A 1 409 ? 8.469 28.438 2.527 1 94.5 409 ALA A O 1
ATOM 3145 N N . SER A 1 410 ? 7.547 28.312 0.54 1 93.5 410 SER A N 1
ATOM 3146 C CA . SER A 1 410 ? 8.062 29.594 0.086 1 93.5 410 SER A CA 1
ATOM 3147 C C . SER A 1 410 ? 7.469 30.75 0.898 1 93.5 410 SER A C 1
ATOM 3149 O O . SER A 1 410 ? 8.203 31.609 1.377 1 93.5 410 SER A O 1
ATOM 3151 N N . PHE A 1 411 ? 6.148 30.688 1.098 1 92.31 411 PHE A N 1
ATOM 3152 C CA . PHE A 1 411 ? 5.484 31.719 1.881 1 92.31 411 PHE A CA 1
ATOM 3153 C C . PHE A 1 411 ? 5.969 31.688 3.326 1 92.31 411 PHE A C 1
ATOM 3155 O O . PHE A 1 411 ? 6.207 32.75 3.922 1 92.31 411 PHE A O 1
ATOM 3162 N N . LYS A 1 412 ? 6.152 30.5 3.848 1 93.69 412 LYS A N 1
ATOM 3163 C CA . LYS A 1 412 ? 6.602 30.375 5.23 1 93.69 412 LYS A CA 1
ATOM 3164 C C . LYS A 1 412 ? 8.023 30.906 5.398 1 93.69 412 LYS A C 1
ATOM 3166 O O . LYS A 1 412 ? 8.359 31.5 6.426 1 93.69 412 LYS A O 1
ATOM 3171 N N . ALA A 1 413 ? 8.867 30.703 4.41 1 92.69 413 ALA A N 1
ATOM 3172 C CA . ALA A 1 413 ? 10.234 31.219 4.453 1 92.69 413 ALA A CA 1
ATOM 3173 C C . ALA A 1 413 ? 10.234 32.75 4.434 1 92.69 413 ALA A C 1
ATOM 3175 O O . ALA A 1 413 ? 10.969 33.375 5.199 1 92.69 413 ALA A O 1
ATOM 3176 N N . ASP A 1 414 ? 9.367 33.281 3.637 1 91.12 414 ASP A N 1
ATOM 3177 C CA . ASP A 1 414 ? 9.258 34.719 3.559 1 91.12 414 ASP A CA 1
ATOM 3178 C C . ASP A 1 414 ? 8.727 35.312 4.867 1 91.12 414 ASP A C 1
ATOM 3180 O O . ASP A 1 414 ? 9.219 36.344 5.34 1 91.12 414 ASP A O 1
ATOM 3184 N N . GLU A 1 415 ? 7.758 34.625 5.398 1 92 415 GLU A N 1
ATOM 3185 C CA . GLU A 1 415 ? 7.176 35.062 6.664 1 92 415 GLU A CA 1
ATOM 3186 C C . GLU A 1 415 ? 8.203 34.969 7.797 1 92 415 GLU A C 1
ATOM 3188 O O . GLU A 1 415 ? 8.25 35.844 8.656 1 92 415 GLU A O 1
ATOM 3193 N N . ALA A 1 416 ? 8.969 33.969 7.742 1 93.56 416 ALA A N 1
ATOM 3194 C CA . ALA A 1 416 ? 9.984 33.781 8.773 1 93.56 416 ALA A CA 1
ATOM 3195 C C . ALA A 1 416 ? 11.016 34.906 8.727 1 93.56 416 ALA A C 1
ATOM 3197 O O . ALA A 1 416 ? 11.422 35.438 9.766 1 93.56 416 ALA A O 1
ATOM 3198 N N . PHE A 1 417 ? 11.406 35.312 7.594 1 91.44 417 PHE A N 1
ATOM 3199 C CA . PHE A 1 417 ? 12.391 36.375 7.441 1 91.44 417 PHE A CA 1
ATOM 3200 C C . PHE A 1 417 ? 11.82 37.719 7.91 1 91.44 417 PHE A C 1
ATOM 3202 O O . PHE A 1 417 ? 12.5 38.5 8.594 1 91.44 417 PHE A O 1
ATOM 3209 N N . LYS A 1 418 ? 10.57 38 7.547 1 90.12 418 LYS A N 1
ATOM 3210 C CA . LYS A 1 418 ? 9.922 39.219 7.984 1 90.12 418 LYS A CA 1
ATOM 3211 C C . LYS A 1 418 ? 9.781 39.25 9.5 1 90.12 418 LYS A C 1
ATOM 3213 O O . LYS A 1 418 ? 9.992 40.312 10.125 1 90.12 418 LYS A O 1
ATOM 3218 N N . THR A 1 419 ? 9.461 38.094 10.016 1 91.56 419 THR A N 1
ATOM 3219 C CA . THR A 1 419 ? 9.328 38 11.461 1 91.56 419 THR A CA 1
ATOM 3220 C C . THR A 1 419 ? 10.672 38.219 12.148 1 91.56 419 THR A C 1
ATOM 3222 O O . THR A 1 419 ? 10.742 38.906 13.164 1 91.56 419 THR A O 1
ATOM 3225 N N . PHE A 1 420 ? 11.719 37.781 11.641 1 92.56 420 PHE A N 1
ATOM 3226 C CA . PHE A 1 420 ? 13.055 37.969 12.188 1 92.56 420 PHE A CA 1
ATOM 3227 C C . PHE A 1 420 ? 13.438 39.438 12.195 1 92.56 420 PHE A C 1
ATOM 3229 O O . PHE A 1 420 ? 13.914 39.969 13.203 1 92.56 420 PHE A O 1
ATOM 3236 N N . SER A 1 421 ? 13.172 40.031 11.031 1 90 421 SER A N 1
ATOM 3237 C CA . SER A 1 421 ? 13.484 41.469 10.922 1 90 421 SER A CA 1
ATOM 3238 C C . SER A 1 421 ? 12.727 42.281 11.961 1 90 421 SER A C 1
ATOM 3240 O O . SER A 1 421 ? 13.281 43.188 12.562 1 90 421 SER A O 1
ATOM 3242 N N . MET A 1 422 ? 11.531 41.844 12.195 1 89.25 422 MET A N 1
ATOM 3243 C CA . MET A 1 422 ? 10.711 42.531 13.18 1 89.25 422 MET A CA 1
ATOM 3244 C C . MET A 1 422 ? 11.25 42.312 14.594 1 89.25 422 MET A C 1
ATOM 3246 O O . MET A 1 422 ? 11.328 43.25 15.383 1 89.25 422 MET A O 1
ATOM 3250 N N . THR A 1 423 ? 11.633 41.125 14.883 1 91.31 423 THR A N 1
ATOM 3251 C CA . THR A 1 423 ? 12.117 40.812 16.219 1 91.31 423 THR A CA 1
ATOM 3252 C C . THR A 1 423 ? 13.453 41.5 16.5 1 91.31 423 THR A C 1
ATOM 3254 O O . THR A 1 423 ? 13.742 41.875 17.641 1 91.31 423 THR A O 1
ATOM 3257 N N . GLU A 1 424 ? 14.25 41.688 15.508 1 88.69 424 GLU A N 1
ATOM 3258 C CA . GLU A 1 424 ? 15.516 42.406 15.664 1 88.69 424 GLU A CA 1
ATOM 3259 C C . GLU A 1 424 ? 15.273 43.875 16.094 1 88.69 424 GLU A C 1
ATOM 3261 O O . GLU A 1 424 ? 15.969 44.375 16.984 1 88.69 424 GLU A O 1
ATOM 3266 N N . SER A 1 425 ? 14.289 44.406 15.469 1 86.06 425 SER A N 1
ATOM 3267 C CA . SER A 1 425 ? 13.945 45.781 15.828 1 86.06 425 SER A CA 1
ATOM 3268 C C . SER A 1 425 ? 13.383 45.844 17.25 1 86.06 425 SER A C 1
ATOM 3270 O O . SER A 1 425 ? 13.594 46.844 17.953 1 86.06 425 SER A O 1
ATOM 3272 N N . ASN A 1 426 ? 12.703 44.812 17.641 1 86.5 426 ASN A N 1
ATOM 3273 C CA . ASN A 1 426 ? 12.094 44.781 18.969 1 86.5 426 ASN A CA 1
ATOM 3274 C C . ASN A 1 426 ? 13.148 44.562 20.047 1 86.5 426 ASN A C 1
ATOM 3276 O O . ASN A 1 426 ? 12.961 45 21.188 1 86.5 426 ASN A O 1
ATOM 3280 N N . LEU A 1 427 ? 14.227 43.969 19.734 1 88.88 427 LEU A N 1
ATOM 3281 C CA . LEU A 1 427 ? 15.289 43.719 20.688 1 88.88 427 LEU A CA 1
ATOM 3282 C C . LEU A 1 427 ? 15.898 45.031 21.203 1 88.88 427 LEU A C 1
ATOM 3284 O O . LEU A 1 427 ? 16.062 45.188 22.406 1 88.88 427 LEU A O 1
ATOM 3288 N N . ALA A 1 428 ? 16.156 45.875 20.281 1 84.5 428 ALA A N 1
ATOM 3289 C CA . ALA A 1 428 ? 16.75 47.156 20.641 1 84.5 428 ALA A CA 1
ATOM 3290 C C . ALA A 1 428 ? 15.828 47.938 21.547 1 84.5 428 ALA A C 1
ATOM 3292 O O . ALA A 1 428 ? 16.281 48.562 22.516 1 84.5 428 ALA A O 1
ATOM 3293 N N . LYS A 1 429 ? 14.641 47.812 21.266 1 84.12 429 LYS A N 1
ATOM 3294 C CA . LYS A 1 429 ? 13.656 48.562 22.047 1 84.12 429 LYS A CA 1
ATOM 3295 C C . LYS A 1 429 ? 13.5 47.969 23.438 1 84.12 429 LYS A C 1
ATOM 3297 O O . LYS A 1 429 ? 13.344 48.688 24.422 1 84.12 429 LYS A O 1
ATOM 3302 N N . ALA A 1 430 ? 13.492 46.656 23.516 1 87.69 430 ALA A N 1
ATOM 3303 C CA . ALA A 1 430 ? 13.344 45.969 24.797 1 87.69 430 ALA A CA 1
ATOM 3304 C C . ALA A 1 430 ? 14.555 46.219 25.688 1 87.69 430 ALA A C 1
ATOM 3306 O O . ALA A 1 430 ? 14.406 46.438 26.906 1 87.69 430 ALA A O 1
ATOM 3307 N N . ASP A 1 431 ? 15.695 46.344 25.156 1 89.88 431 ASP A N 1
ATOM 3308 C CA . ASP A 1 431 ? 16.906 46.625 25.906 1 89.88 431 ASP A CA 1
ATOM 3309 C C . ASP A 1 431 ? 16.875 48.031 26.484 1 89.88 431 ASP A C 1
ATOM 3311 O O . ASP A 1 431 ? 17.203 48.25 27.641 1 89.88 431 ASP A O 1
ATOM 3315 N N . GLU A 1 432 ? 16.484 48.906 25.609 1 87.56 432 GLU A N 1
ATOM 3316 C CA . GLU A 1 432 ? 16.406 50.312 26.062 1 87.56 432 GLU A CA 1
ATOM 3317 C C . GLU A 1 432 ? 15.32 50.469 27.109 1 87.56 432 GLU A C 1
ATOM 3319 O O . GLU A 1 432 ? 15.5 51.25 28.078 1 87.56 432 GLU A O 1
ATOM 3324 N N . ASN A 1 433 ? 14.258 49.812 26.922 1 85.44 433 ASN A N 1
ATOM 3325 C CA . ASN A 1 433 ? 13.172 49.844 27.906 1 85.44 433 ASN A CA 1
ATOM 3326 C C . ASN A 1 433 ? 13.625 49.344 29.266 1 85.44 433 ASN A C 1
ATOM 3328 O O . ASN A 1 433 ? 13.273 49.906 30.297 1 85.44 433 ASN A O 1
ATOM 3332 N N . LEU A 1 434 ? 14.336 48.312 29.297 1 90.44 434 LEU A N 1
ATOM 3333 C CA . LEU A 1 434 ? 14.836 47.75 30.547 1 90.44 434 LEU A CA 1
ATOM 3334 C C . LEU A 1 434 ? 15.828 48.688 31.203 1 90.44 434 LEU A C 1
ATOM 3336 O O . LEU A 1 434 ? 15.773 48.906 32.406 1 90.44 434 LEU A O 1
ATOM 3340 N N . ARG A 1 435 ? 16.656 49.281 30.391 1 91 435 ARG A N 1
ATOM 3341 C CA . ARG A 1 435 ? 17.641 50.25 30.906 1 91 435 ARG A CA 1
ATOM 3342 C C . ARG A 1 435 ? 16.938 51.438 31.562 1 91 435 ARG A C 1
ATOM 3344 O O . ARG A 1 435 ? 17.297 51.844 32.656 1 91 435 ARG A O 1
ATOM 3351 N N . CYS A 1 436 ? 15.961 51.938 30.891 1 87.25 436 CYS A N 1
ATOM 3352 C CA . CYS A 1 436 ? 15.219 53.062 31.406 1 87.25 436 CYS A CA 1
ATOM 3353 C C . CYS A 1 436 ? 14.477 52.719 32.688 1 87.25 436 CYS A C 1
ATOM 3355 O O . CYS A 1 436 ? 14.438 53.531 33.625 1 87.25 436 CYS A O 1
ATOM 3357 N N . ALA A 1 437 ? 13.914 51.5 32.719 1 88.56 437 ALA A N 1
ATOM 3358 C CA . ALA A 1 437 ? 13.172 51.062 33.906 1 88.56 437 ALA A CA 1
ATOM 3359 C C . ALA A 1 437 ? 14.109 50.875 35.094 1 88.56 437 ALA A C 1
ATOM 3361 O O . ALA A 1 437 ? 13.758 51.25 36.219 1 88.56 437 ALA A O 1
ATOM 3362 N N . GLN A 1 438 ? 15.242 50.438 34.875 1 90.12 438 GLN A N 1
ATOM 3363 C CA . GLN A 1 438 ? 16.219 50.25 35.969 1 90.12 438 GLN A CA 1
ATOM 3364 C C . GLN A 1 438 ? 16.719 51.562 36.5 1 90.12 438 GLN A C 1
ATOM 3366 O O . GLN A 1 438 ? 16.828 51.75 37.719 1 90.12 438 GLN A O 1
ATOM 3371 N N . LEU A 1 439 ? 16.922 52.531 35.594 1 88.56 439 LEU A N 1
ATOM 3372 C CA . LEU A 1 439 ? 17.375 53.844 36 1 88.56 439 LEU A CA 1
ATOM 3373 C C . LEU A 1 439 ? 16.266 54.594 36.75 1 88.56 439 LEU A C 1
ATOM 3375 O O . LEU A 1 439 ? 16.531 55.281 37.75 1 88.56 439 LEU A O 1
ATOM 3379 N N . GLY A 1 440 ? 15.148 54.469 36.25 1 88 440 GLY A N 1
ATOM 3380 C CA . GLY A 1 440 ? 14.016 55.094 36.875 1 88 440 GLY A CA 1
ATOM 3381 C C . GLY A 1 440 ? 13.727 54.562 38.281 1 88 440 GLY A C 1
ATOM 3382 O O . GLY A 1 440 ? 13.281 55.281 39.156 1 88 440 GLY A O 1
ATOM 3383 N N . PHE A 1 441 ? 13.875 53.312 38.406 1 88.25 441 PHE A N 1
ATOM 3384 C CA . PHE A 1 441 ? 13.68 52.688 39.719 1 88.25 441 PHE A CA 1
ATOM 3385 C C . PHE A 1 441 ? 14.727 53.156 40.719 1 88.25 441 PHE A C 1
ATOM 3387 O O . PHE A 1 441 ? 14.406 53.438 41.875 1 88.25 441 PHE A O 1
ATOM 3394 N N . ARG A 1 442 ? 15.883 53.344 40.25 1 85.12 442 ARG A N 1
ATOM 3395 C CA . ARG A 1 442 ? 16.969 53.812 41.094 1 85.12 442 ARG A CA 1
ATOM 3396 C C . ARG A 1 442 ? 16.734 55.281 41.531 1 85.12 442 ARG A C 1
ATOM 3398 O O . ARG A 1 442 ? 17.047 55.625 42.688 1 85.12 442 ARG A O 1
ATOM 3405 N N . ASP A 1 443 ? 16.125 55.969 40.656 1 87.5 443 ASP A N 1
ATOM 3406 C CA . ASP A 1 443 ? 15.859 57.406 40.938 1 87.5 443 ASP A CA 1
ATOM 3407 C C . ASP A 1 443 ? 14.539 57.594 41.656 1 87.5 443 ASP A C 1
ATOM 3409 O O . ASP A 1 443 ? 14.18 58.688 42.031 1 87.5 443 ASP A O 1
ATOM 3413 N N . GLY A 1 444 ? 13.734 56.5 41.812 1 82.94 444 GLY A N 1
ATOM 3414 C CA . GLY A 1 444 ? 12.5 56.531 42.594 1 82.94 444 GLY A CA 1
ATOM 3415 C C . GLY A 1 444 ? 11.305 56.969 41.75 1 82.94 444 GLY A C 1
ATOM 3416 O O . GLY A 1 444 ? 10.234 57.25 42.312 1 82.94 444 GLY A O 1
ATOM 3417 N N . VAL A 1 445 ? 11.477 56.938 40.469 1 84.31 445 VAL A N 1
ATOM 3418 C CA . VAL A 1 445 ? 10.422 57.469 39.594 1 84.31 445 VAL A CA 1
ATOM 3419 C C . VAL A 1 445 ? 9.586 56.312 39.062 1 84.31 445 VAL A C 1
ATOM 3421 O O . VAL A 1 445 ? 8.445 56.5 38.625 1 84.31 445 VAL A O 1
ATOM 3424 N N . MET A 1 446 ? 10.141 55.094 39.125 1 86.62 446 MET A N 1
ATOM 3425 C CA . MET A 1 446 ? 9.43 53.906 38.625 1 86.62 446 MET A CA 1
ATOM 3426 C C . MET A 1 446 ? 9.195 52.906 39.719 1 86.62 446 MET A C 1
ATOM 3428 O O . MET A 1 446 ? 9.984 52.844 40.688 1 86.62 446 MET A O 1
ATOM 3432 N N . THR A 1 447 ? 8.102 52.188 39.594 1 88.69 447 THR A N 1
ATOM 3433 C CA . THR A 1 447 ? 7.734 51.219 40.625 1 88.69 447 THR A CA 1
ATOM 3434 C C . THR A 1 447 ? 8.328 49.844 40.312 1 88.69 447 THR A C 1
ATOM 3436 O O . THR A 1 447 ? 8.883 49.625 39.25 1 88.69 447 THR A O 1
ATOM 3439 N N . VAL A 1 448 ? 8.195 49 41.281 1 89.69 448 VAL A N 1
ATOM 3440 C CA . VAL A 1 448 ? 8.672 47.625 41.156 1 89.69 448 VAL A CA 1
ATOM 3441 C C . VAL A 1 448 ? 7.93 46.938 40.031 1 89.69 448 VAL A C 1
ATOM 3443 O O . VAL A 1 448 ? 8.531 46.156 39.25 1 89.69 448 VAL A O 1
ATOM 3446 N N . ASP A 1 449 ? 6.719 47.281 39.875 1 88.19 449 ASP A N 1
ATOM 3447 C CA . ASP A 1 449 ? 5.887 46.688 38.844 1 88.19 449 ASP A CA 1
ATOM 3448 C C . ASP A 1 449 ? 6.379 47.094 37.438 1 88.19 449 ASP A C 1
ATOM 3450 O O . ASP A 1 449 ? 6.375 46.25 36.531 1 88.19 449 ASP A O 1
ATOM 3454 N N . ASN A 1 450 ? 6.828 48.281 37.344 1 87.62 450 ASN A N 1
ATOM 3455 C CA . ASN A 1 450 ? 7.348 48.75 36.062 1 87.62 450 ASN A CA 1
ATOM 3456 C C . ASN A 1 450 ? 8.625 48.031 35.656 1 87.62 450 ASN A C 1
ATOM 3458 O O . ASN A 1 450 ? 8.797 47.656 34.5 1 87.62 450 ASN A O 1
ATOM 3462 N N . VAL A 1 451 ? 9.422 47.844 36.656 1 89.81 451 VAL A N 1
ATOM 3463 C CA . VAL A 1 451 ? 10.688 47.156 36.375 1 89.81 451 VAL A CA 1
ATOM 3464 C C . VAL A 1 451 ? 10.422 45.719 36.031 1 89.81 451 VAL A C 1
ATOM 3466 O O . VAL A 1 451 ? 11.008 45.188 35.062 1 89.81 451 VAL A O 1
ATOM 3469 N N . MET A 1 452 ? 9.508 45.094 36.688 1 91.69 452 MET A N 1
ATOM 3470 C CA . MET A 1 452 ? 9.18 43.688 36.406 1 91.69 452 MET A CA 1
ATOM 3471 C C . MET A 1 452 ? 8.57 43.531 35.031 1 91.69 452 MET A C 1
ATOM 3473 O O . MET A 1 452 ? 8.867 42.562 34.312 1 91.69 452 MET A O 1
ATOM 3477 N N . GLU A 1 453 ? 7.801 44.37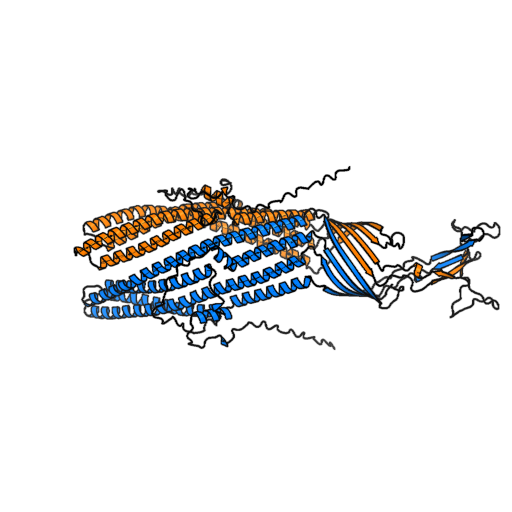5 34.625 1 89.12 453 GLU A N 1
ATOM 3478 C CA . GLU A 1 453 ? 7.199 44.375 33.312 1 89.12 453 GLU A CA 1
ATOM 3479 C C . GLU A 1 453 ? 8.258 44.531 32.219 1 89.12 453 GLU A C 1
ATOM 3481 O O . GLU A 1 453 ? 8.203 43.844 31.188 1 89.12 453 GLU A O 1
ATOM 3486 N N . ALA A 1 454 ? 9.156 45.438 32.469 1 88.75 454 ALA A N 1
ATOM 3487 C CA . ALA A 1 454 ? 10.25 45.656 31.516 1 88.75 454 ALA A CA 1
ATOM 3488 C C . ALA A 1 454 ? 11.125 44.406 31.406 1 88.75 454 ALA A C 1
ATOM 3490 O O . ALA A 1 454 ? 11.586 44.031 30.328 1 88.75 454 ALA A O 1
ATOM 3491 N N . GLN A 1 455 ? 11.312 43.781 32.562 1 91.81 455 GLN A N 1
ATOM 3492 C CA . GLN A 1 455 ? 12.109 42.562 32.562 1 91.81 455 GLN A CA 1
ATOM 3493 C C . GLN A 1 455 ? 11.406 41.438 31.812 1 91.81 455 GLN A C 1
ATOM 3495 O O . GLN A 1 455 ? 12.047 40.688 31.062 1 91.81 455 GLN A O 1
ATOM 3500 N N . THR A 1 456 ? 10.172 41.312 31.984 1 91.56 456 THR A N 1
ATOM 3501 C CA . THR A 1 456 ? 9.391 40.281 31.281 1 91.56 456 THR A CA 1
ATOM 3502 C C . THR A 1 456 ? 9.398 40.562 29.781 1 91.56 456 THR A C 1
ATOM 3504 O O . THR A 1 456 ? 9.531 39.656 28.969 1 91.56 456 THR A O 1
ATOM 3507 N N . ALA A 1 457 ? 9.211 41.781 29.391 1 88.31 457 ALA A N 1
ATOM 3508 C CA . ALA A 1 457 ? 9.25 42.156 27.984 1 88.31 457 ALA A CA 1
ATOM 3509 C C . ALA A 1 457 ? 10.617 41.875 27.375 1 88.31 457 ALA A C 1
ATOM 3511 O O . ALA A 1 457 ? 10.703 41.5 26.203 1 88.31 457 ALA A O 1
ATOM 3512 N N . TRP A 1 458 ? 11.625 42.188 28.156 1 92.31 458 TRP A N 1
ATOM 3513 C CA . TRP A 1 458 ? 12.992 41.906 27.734 1 92.31 458 TRP A CA 1
ATOM 3514 C C . TRP A 1 458 ? 13.164 40.406 27.469 1 92.31 458 TRP A C 1
ATOM 3516 O O . TRP A 1 458 ? 13.68 40 26.422 1 92.31 458 TRP A O 1
ATOM 3526 N N . LEU A 1 459 ? 12.711 39.594 28.328 1 93.44 459 LEU A N 1
ATOM 3527 C CA . LEU A 1 459 ? 12.797 38.125 28.172 1 93.44 459 LEU A CA 1
ATOM 3528 C C . LEU A 1 459 ? 12.031 37.656 26.953 1 93.44 459 LEU A C 1
ATOM 3530 O O . LEU A 1 459 ? 12.531 36.844 26.172 1 93.44 459 LEU A O 1
ATOM 3534 N N . LYS A 1 460 ? 10.852 38.125 26.781 1 91.94 460 LYS A N 1
ATOM 3535 C CA . LYS A 1 460 ? 10 37.75 25.672 1 91.94 460 LYS A CA 1
ATOM 3536 C C . LYS A 1 460 ? 10.633 38.125 24.344 1 91.94 460 LYS A C 1
ATOM 3538 O O . LYS A 1 460 ? 10.648 37.344 23.391 1 91.94 460 LYS A O 1
ATOM 3543 N N . ALA A 1 461 ? 11.109 39.344 24.25 1 91.12 461 ALA A N 1
ATOM 3544 C CA . ALA A 1 461 ? 11.711 39.844 23.016 1 91.12 461 ALA A CA 1
ATOM 3545 C C . ALA A 1 461 ? 12.93 39 22.625 1 91.12 461 ALA A C 1
ATOM 3547 O O . ALA A 1 461 ? 13.086 38.656 21.453 1 91.12 461 ALA A O 1
ATOM 3548 N N . HIS A 1 462 ? 13.75 38.75 23.625 1 93.06 462 HIS A N 1
ATOM 3549 C CA . HIS A 1 462 ? 14.953 37.969 23.344 1 93.06 462 HIS A CA 1
ATOM 3550 C C . HIS A 1 462 ? 14.602 36.531 22.969 1 93.06 462 HIS A C 1
ATOM 3552 O O . HIS A 1 462 ? 15.195 35.969 22.062 1 93.06 462 HIS A O 1
ATOM 3558 N N . SER A 1 463 ? 13.688 35.969 23.641 1 94.06 463 SER A N 1
ATOM 3559 C CA . SER A 1 463 ? 13.25 34.594 23.344 1 94.06 463 SER A CA 1
ATOM 3560 C C . SER A 1 463 ? 12.656 34.5 21.953 1 94.06 463 SER A C 1
ATOM 3562 O O . SER A 1 463 ? 12.961 33.562 21.203 1 94.06 463 SER A O 1
ATOM 3564 N N . GLU A 1 464 ? 11.836 35.469 21.594 1 92.44 464 GLU A N 1
ATOM 3565 C CA . GLU A 1 464 ? 11.211 35.5 20.281 1 92.44 464 GLU A CA 1
ATOM 3566 C C . GLU A 1 464 ? 12.25 35.656 19.172 1 92.44 464 GLU A C 1
ATOM 3568 O O . GLU A 1 464 ? 12.102 35.125 18.078 1 92.44 464 GLU A O 1
ATOM 3573 N N . ASN A 1 465 ? 13.219 36.5 19.438 1 92.75 465 ASN A N 1
ATOM 3574 C CA . ASN A 1 465 ? 14.281 36.688 18.453 1 92.75 465 ASN A CA 1
ATOM 3575 C C . ASN A 1 465 ? 15.062 35.406 18.219 1 92.75 465 ASN A C 1
ATOM 3577 O O . ASN A 1 465 ? 15.391 35.062 17.078 1 92.75 465 ASN A O 1
ATOM 3581 N N . ILE A 1 466 ? 15.32 34.625 19.25 1 91.5 466 ILE A N 1
ATOM 3582 C CA . ILE A 1 466 ? 16 33.344 19.125 1 91.5 466 ILE A CA 1
ATOM 3583 C C . ILE A 1 466 ? 15.172 32.375 18.266 1 91.5 466 ILE A C 1
ATOM 3585 O O . ILE A 1 466 ? 15.695 31.75 17.344 1 91.5 466 ILE A O 1
ATOM 3589 N N . ASP A 1 467 ? 13.891 32.312 18.562 1 92.75 467 ASP A N 1
ATOM 3590 C CA . ASP A 1 467 ? 12.984 31.453 17.812 1 92.75 467 ASP A CA 1
ATOM 3591 C C . ASP A 1 467 ? 12.922 31.859 16.344 1 92.75 467 ASP A C 1
ATOM 3593 O O . ASP A 1 467 ? 12.914 31.016 15.453 1 92.75 467 ASP A O 1
ATOM 3597 N N . ALA A 1 468 ? 12.766 33.156 16.125 1 92.88 468 ALA A N 1
ATOM 3598 C CA . ALA A 1 468 ? 12.664 33.656 14.766 1 92.88 468 ALA A CA 1
ATOM 3599 C C . ALA A 1 468 ? 13.922 33.344 13.961 1 92.88 468 ALA A C 1
ATOM 3601 O O . ALA A 1 468 ? 13.844 33.031 12.781 1 92.88 468 ALA A O 1
ATOM 3602 N N . ARG A 1 469 ? 15.086 33.5 14.562 1 90.62 469 ARG A N 1
ATOM 3603 C CA . ARG A 1 469 ? 16.344 33.188 13.891 1 90.62 469 ARG A CA 1
ATOM 3604 C C . ARG A 1 469 ? 16.406 31.719 13.469 1 90.62 469 ARG A C 1
ATOM 3606 O O . ARG A 1 469 ? 16.781 31.422 12.328 1 90.62 469 ARG A O 1
ATOM 3613 N N . ILE A 1 470 ? 16.094 30.891 14.312 1 91.38 470 ILE A N 1
ATOM 3614 C CA . ILE A 1 470 ? 16.125 29.469 14.039 1 91.38 470 ILE A CA 1
ATOM 3615 C C . ILE A 1 470 ? 15.078 29.109 12.992 1 91.38 470 ILE A C 1
ATOM 3617 O O . ILE A 1 470 ? 15.32 28.281 12.117 1 91.38 470 ILE A O 1
ATOM 3621 N N . ASP A 1 471 ? 13.93 29.734 13.102 1 92.56 471 ASP A N 1
ATOM 3622 C CA . ASP A 1 471 ? 12.852 29.484 12.148 1 92.56 471 ASP A CA 1
ATOM 3623 C C . ASP A 1 471 ? 13.273 29.844 10.727 1 92.56 471 ASP A C 1
ATOM 3625 O O . ASP A 1 471 ? 12.867 29.188 9.766 1 92.56 471 ASP A O 1
ATOM 3629 N N . VAL A 1 472 ? 13.977 30.953 10.578 1 91.94 472 VAL A N 1
ATOM 3630 C CA . VAL A 1 472 ? 14.461 31.344 9.258 1 91.94 472 VAL A CA 1
ATOM 3631 C C . VAL A 1 472 ? 15.336 30.234 8.68 1 91.94 472 VAL A C 1
ATOM 3633 O O . VAL A 1 472 ? 15.18 29.859 7.516 1 91.94 472 VAL A O 1
ATOM 3636 N N . TYR A 1 473 ? 16.172 29.672 9.477 1 89.62 473 TYR A N 1
ATOM 3637 C CA . TYR A 1 473 ? 17.062 28.609 9.023 1 89.62 473 TYR A CA 1
ATOM 3638 C C . TYR A 1 473 ? 16.266 27.359 8.664 1 89.62 473 TYR A C 1
ATOM 3640 O O . TYR A 1 473 ? 16.484 26.766 7.602 1 89.62 473 TYR A O 1
ATOM 3648 N N . LEU A 1 474 ? 15.422 26.984 9.531 1 91.19 474 LEU A N 1
ATOM 3649 C CA . LEU A 1 474 ? 14.688 25.734 9.336 1 91.19 474 LEU A CA 1
ATOM 3650 C C . LEU A 1 474 ? 13.75 25.844 8.133 1 91.19 474 LEU A C 1
ATOM 3652 O O . LEU A 1 474 ? 13.547 24.859 7.414 1 91.19 474 LEU A O 1
ATOM 3656 N N . CYS A 1 475 ? 13.094 27 7.953 1 93 475 CYS A N 1
ATOM 3657 C CA . CYS A 1 475 ? 12.227 27.203 6.797 1 93 475 CYS A CA 1
ATOM 3658 C C . CYS A 1 475 ? 13.023 27.156 5.5 1 93 475 CYS A C 1
ATOM 3660 O O . CYS A 1 475 ? 12.539 26.656 4.484 1 93 475 CYS A O 1
ATOM 3662 N N . ASP A 1 476 ? 14.242 27.672 5.574 1 89.62 476 ASP A N 1
ATOM 3663 C CA . ASP A 1 476 ? 15.102 27.625 4.402 1 89.62 476 ASP A CA 1
ATOM 3664 C C . ASP A 1 476 ? 15.484 26.188 4.059 1 89.62 476 ASP A C 1
ATOM 3666 O O . ASP A 1 476 ? 15.438 25.797 2.891 1 89.62 476 ASP A O 1
ATOM 3670 N N . VAL A 1 477 ? 15.844 25.406 5.016 1 89.94 477 VAL A N 1
ATOM 3671 C CA . VAL A 1 477 ? 16.203 24 4.809 1 89.94 477 VAL A CA 1
ATOM 3672 C C . VAL A 1 477 ? 14.984 23.234 4.297 1 89.94 477 VAL A C 1
ATOM 3674 O O . VAL A 1 477 ? 15.109 22.406 3.391 1 89.94 477 VAL A O 1
ATOM 3677 N N . TYR A 1 478 ? 13.836 23.516 4.895 1 92.69 478 TYR A N 1
ATOM 3678 C CA . TYR A 1 478 ? 12.617 22.828 4.465 1 92.69 478 TYR A CA 1
ATOM 3679 C C . TYR A 1 478 ? 12.281 23.188 3.021 1 92.69 478 TYR A C 1
ATOM 3681 O O . TYR A 1 478 ? 11.828 22.328 2.256 1 92.69 478 TYR A O 1
ATOM 3689 N N . LEU A 1 479 ? 12.398 24.469 2.709 1 92.62 479 LEU A N 1
ATOM 3690 C CA . LEU A 1 479 ? 12.156 24.875 1.333 1 92.62 479 LEU A CA 1
ATOM 3691 C C . LEU A 1 479 ? 13.078 24.141 0.371 1 92.62 479 LEU A C 1
ATOM 3693 O O . LEU A 1 479 ? 12.641 23.656 -0.674 1 92.62 479 LEU A O 1
ATOM 3697 N N . ASN A 1 480 ? 14.336 24.016 0.722 1 90.75 480 ASN A N 1
ATOM 3698 C CA . ASN A 1 480 ? 15.281 23.297 -0.123 1 90.75 480 ASN A CA 1
ATOM 3699 C C . ASN A 1 480 ? 14.914 21.812 -0.231 1 90.75 480 ASN A C 1
ATOM 3701 O O . ASN A 1 480 ? 15.07 21.203 -1.292 1 90.75 480 ASN A O 1
ATOM 3705 N N . LYS A 1 481 ? 14.43 21.266 0.836 1 91.81 481 LYS A N 1
ATOM 3706 C CA . LYS A 1 481 ? 13.984 19.875 0.818 1 91.81 481 LYS A CA 1
ATOM 3707 C C . LYS A 1 481 ? 12.812 19.688 -0.144 1 91.81 481 LYS A C 1
ATOM 3709 O O . LYS A 1 481 ? 12.812 18.766 -0.958 1 91.81 481 LYS A O 1
ATOM 3714 N N . VAL A 1 482 ? 11.875 20.609 -0.004 1 93.12 482 VAL A N 1
ATOM 3715 C CA . VAL A 1 482 ? 10.656 20.5 -0.801 1 93.12 482 VAL A CA 1
ATOM 3716 C C . VAL A 1 482 ? 10.977 20.734 -2.275 1 93.12 482 VAL A C 1
ATOM 3718 O O . VAL A 1 482 ? 10.305 20.203 -3.158 1 93.12 482 VAL A O 1
ATOM 3721 N N . LEU A 1 483 ? 12.047 21.562 -2.557 1 91.88 483 LEU A N 1
ATOM 3722 C CA . LEU A 1 483 ? 12.477 21.828 -3.926 1 91.88 483 LEU A CA 1
ATOM 3723 C C . LEU A 1 483 ? 13.336 20.688 -4.461 1 91.88 483 LEU A C 1
ATOM 3725 O O . LEU A 1 483 ? 13.664 20.656 -5.648 1 91.88 483 LEU A O 1
ATOM 3729 N N . GLY A 1 484 ? 13.672 19.75 -3.65 1 87.44 484 GLY A N 1
ATOM 3730 C CA . GLY A 1 484 ? 14.484 18.609 -4.066 1 87.44 484 GLY A CA 1
ATOM 3731 C C . GLY A 1 484 ? 15.961 18.953 -4.184 1 87.44 484 GLY A C 1
ATOM 3732 O O . GLY A 1 484 ? 16.672 18.344 -4.988 1 87.44 484 GLY A O 1
ATOM 3733 N N . ARG A 1 485 ? 16.422 19.891 -3.516 1 82 485 ARG A N 1
ATOM 3734 C CA . ARG A 1 485 ? 17.781 20.391 -3.646 1 82 485 ARG A CA 1
ATOM 3735 C C . ARG A 1 485 ? 18.609 20.031 -2.412 1 82 485 ARG A C 1
ATOM 3737 O O . ARG A 1 485 ? 19.766 20.453 -2.293 1 82 485 ARG A O 1
ATOM 3744 N N . LEU A 1 486 ? 18 19.375 -1.517 1 81.94 486 LEU A N 1
ATOM 3745 C CA . LEU A 1 486 ? 18.797 19.062 -0.331 1 81.94 486 LEU A CA 1
ATOM 3746 C C . LEU A 1 486 ? 19.875 18.031 -0.654 1 81.94 486 LEU A C 1
ATOM 3748 O O . LEU A 1 486 ? 19.562 16.938 -1.139 1 81.94 486 LEU A O 1
ATOM 3752 N N . ASP A 1 487 ? 21.094 18.547 -1.214 1 67.06 487 ASP A N 1
ATOM 3753 C CA . ASP A 1 487 ? 22.188 17.703 -1.672 1 67.06 487 ASP A CA 1
ATOM 3754 C C . ASP A 1 487 ? 22.625 16.719 -0.584 1 67.06 487 ASP A C 1
ATOM 3756 O O . ASP A 1 487 ? 23.078 17.125 0.484 1 67.06 487 ASP A O 1
ATOM 3760 N N . VAL A 1 488 ? 22.109 15.57 -0.648 1 64 488 VAL A N 1
ATOM 3761 C CA . VAL A 1 488 ? 22.578 14.492 0.219 1 64 488 VAL A CA 1
ATOM 3762 C C . VAL A 1 488 ? 24.031 14.133 -0.123 1 64 488 VAL A C 1
ATOM 3764 O O . VAL A 1 488 ? 24.734 13.523 0.684 1 64 488 VAL A O 1
ATOM 3767 N N . GLN A 1 489 ? 24.453 14.406 -1.392 1 53.19 489 GLN A N 1
ATOM 3768 C CA . GLN A 1 489 ? 25.781 13.977 -1.797 1 53.19 489 GLN A CA 1
ATOM 3769 C C . GLN A 1 489 ? 26.859 14.883 -1.213 1 53.19 489 GLN A C 1
ATOM 3771 O O . GLN A 1 489 ? 28 14.453 -1.011 1 53.19 489 GLN A O 1
ATOM 3776 N N . ALA A 1 490 ? 26.641 16.219 -1.237 1 40.12 490 ALA A N 1
ATOM 3777 C CA . ALA A 1 490 ? 27.766 16.969 -0.684 1 40.12 490 ALA A CA 1
ATOM 3778 C C . ALA A 1 490 ? 28.141 16.453 0.704 1 40.12 490 ALA A C 1
ATOM 3780 O O . ALA A 1 490 ? 29.203 16.812 1.235 1 40.12 490 ALA A O 1
ATOM 3781 N N . ALA A 1 491 ? 27.312 15.711 1.325 1 37.66 491 ALA A N 1
ATOM 3782 C CA . ALA A 1 491 ? 27.688 15.086 2.59 1 37.66 491 ALA A CA 1
ATOM 3783 C C . ALA A 1 491 ? 28.391 13.758 2.354 1 37.66 491 ALA A C 1
ATOM 3785 O O . ALA A 1 491 ? 28.859 13.109 3.301 1 37.66 491 ALA A O 1
ATOM 3786 N N . GLN A 1 492 ? 28.219 12.992 1.228 1 32.03 492 GLN A N 1
ATOM 3787 C CA . GLN A 1 492 ? 29 11.781 1.006 1 32.03 492 GLN A CA 1
ATOM 3788 C C . GLN A 1 492 ? 30.438 12.117 0.591 1 32.03 492 GLN A C 1
ATOM 3790 O O . GLN A 1 492 ? 30.656 13.023 -0.217 1 32.03 492 GLN A O 1
ATOM 3795 N N . MET B 1 1 ? -9.391 -9.352 -65.562 1 24.27 1 MET B N 1
ATOM 3796 C CA . MET B 1 1 ? -8.805 -8.102 -65.125 1 24.27 1 MET B CA 1
ATOM 3797 C C . MET B 1 1 ? -9.266 -7.781 -63.688 1 24.27 1 MET B C 1
ATOM 3799 O O . MET B 1 1 ? -10.266 -7.082 -63.5 1 24.27 1 MET B O 1
ATOM 3803 N N . ALA B 1 2 ? -9.266 -8.805 -62.75 1 32.09 2 ALA B N 1
ATOM 3804 C CA . ALA B 1 2 ? -9.859 -9.156 -61.469 1 32.09 2 ALA B CA 1
ATOM 3805 C C . ALA B 1 2 ? -9.297 -8.273 -60.344 1 32.09 2 ALA B C 1
ATOM 3807 O O . ALA B 1 2 ? -8.141 -8.43 -59.969 1 32.09 2 ALA B O 1
ATOM 3808 N N . LYS B 1 3 ? -9.625 -6.906 -60.375 1 27.14 3 LYS B N 1
ATOM 3809 C CA . LYS B 1 3 ? -9.188 -5.762 -59.562 1 27.14 3 LYS B CA 1
ATOM 3810 C C . LYS B 1 3 ? -9.398 -6.012 -58.094 1 27.14 3 LYS B C 1
ATOM 3812 O O . LYS B 1 3 ? -10.508 -6.348 -57.656 1 27.14 3 LYS B O 1
ATOM 3817 N N . ARG B 1 4 ? -8.312 -6.465 -57.312 1 24.06 4 ARG B N 1
ATOM 3818 C CA . ARG B 1 4 ? -7.941 -6.793 -55.938 1 24.06 4 ARG B CA 1
ATOM 3819 C C . ARG B 1 4 ? -8.234 -5.629 -55 1 24.06 4 ARG B C 1
ATOM 3821 O O . ARG B 1 4 ? -7.527 -4.621 -55.031 1 24.06 4 ARG B O 1
ATOM 3828 N N . ARG B 1 5 ? -9.562 -5.332 -54.906 1 29 5 ARG B N 1
ATOM 3829 C CA . ARG B 1 5 ? -10.078 -4.258 -54.062 1 29 5 ARG B CA 1
ATOM 3830 C C . ARG B 1 5 ? -9.602 -4.41 -52.625 1 29 5 ARG B C 1
ATOM 3832 O O . ARG B 1 5 ? -9.891 -5.414 -51.969 1 29 5 ARG B O 1
ATOM 3839 N N . LEU B 1 6 ? -8.328 -3.951 -52.344 1 25.84 6 LEU B N 1
ATOM 3840 C CA . LEU B 1 6 ? -7.57 -3.943 -51.094 1 25.84 6 LEU B CA 1
ATOM 3841 C C . LEU B 1 6 ? -8.352 -3.254 -50 1 25.84 6 LEU B C 1
ATOM 3843 O O . LEU B 1 6 ? -8.633 -2.057 -50.094 1 25.84 6 LEU B O 1
ATOM 3847 N N . LEU B 1 7 ? -9.383 -3.898 -49.438 1 27.52 7 LEU B N 1
ATOM 3848 C CA . LEU B 1 7 ? -10.211 -3.391 -48.344 1 27.52 7 LEU B CA 1
ATOM 3849 C C . LEU B 1 7 ? -9.352 -2.957 -47.156 1 27.52 7 LEU B C 1
ATOM 3851 O O . LEU B 1 7 ? -8.68 -3.783 -46.562 1 27.52 7 LEU B O 1
ATOM 3855 N N . ILE B 1 8 ? -8.727 -1.74 -47.25 1 26.72 8 ILE B N 1
ATOM 3856 C CA . ILE B 1 8 ? -7.969 -1.024 -46.219 1 26.72 8 ILE B CA 1
ATOM 3857 C C . ILE B 1 8 ? -8.805 -0.906 -44.938 1 26.72 8 ILE B C 1
ATOM 3859 O O . ILE B 1 8 ? -9.844 -0.251 -44.938 1 26.72 8 ILE B O 1
ATOM 3863 N N . ALA B 1 9 ? -8.938 -2 -44.219 1 27.86 9 ALA B N 1
ATOM 3864 C CA . ALA B 1 9 ? -9.586 -2.018 -42.906 1 27.86 9 ALA B CA 1
ATOM 3865 C C . ALA B 1 9 ? -9.047 -0.903 -42 1 27.86 9 ALA B C 1
ATOM 3867 O O . ALA B 1 9 ? -7.844 -0.833 -41.75 1 27.86 9 ALA B O 1
ATOM 3868 N N . LEU B 1 10 ? -9.703 0.243 -42.031 1 26.28 10 LEU B N 1
ATOM 3869 C CA . LEU B 1 10 ? -9.523 1.455 -41.25 1 26.28 10 LEU B CA 1
ATOM 3870 C C . LEU B 1 10 ? -9.477 1.13 -39.75 1 26.28 10 LEU B C 1
ATOM 3872 O O . LEU B 1 10 ? -10.477 0.694 -39.156 1 26.28 10 LEU B O 1
ATOM 3876 N N . LEU B 1 11 ? -8.297 0.633 -39.188 1 26.27 11 LEU B N 1
ATOM 3877 C CA . LEU B 1 11 ? -7.945 0.492 -37.781 1 26.27 11 LEU B CA 1
ATOM 3878 C C . LEU B 1 11 ? -8.234 1.779 -37.031 1 26.27 11 LEU B C 1
ATOM 3880 O O . LEU B 1 11 ? -7.562 2.793 -37.25 1 26.27 11 LEU B O 1
ATOM 3884 N N . ALA B 1 12 ? -9.453 1.982 -36.594 1 27.64 12 ALA B N 1
ATOM 3885 C CA . ALA B 1 12 ? -9.828 3.129 -35.781 1 27.64 12 ALA B CA 1
ATOM 3886 C C . ALA B 1 12 ? -9.031 3.15 -34.469 1 27.64 12 ALA B C 1
ATOM 3888 O O . ALA B 1 12 ? -8.984 2.152 -33.75 1 27.64 12 ALA B O 1
ATOM 3889 N N . PRO B 1 13 ? -8.023 3.988 -34.312 1 28.83 13 PRO B N 1
ATOM 3890 C CA . PRO B 1 13 ? -7.297 4.184 -33.062 1 28.83 13 PRO B CA 1
ATOM 3891 C C . PRO B 1 13 ? -8.227 4.465 -31.875 1 28.83 13 PRO B C 1
ATOM 3893 O O . PRO B 1 13 ? -9.094 5.34 -31.969 1 28.83 13 PRO B O 1
ATOM 3896 N N . LEU B 1 14 ? -8.578 3.475 -31.094 1 27.69 14 LEU B N 1
ATOM 3897 C CA . LEU B 1 14 ? -9.273 3.678 -29.828 1 27.69 14 LEU B CA 1
ATOM 3898 C C . LEU B 1 14 ? -8.492 4.637 -28.938 1 27.69 14 LEU B C 1
ATOM 3900 O O . LEU B 1 14 ? -7.395 4.312 -28.484 1 27.69 14 LEU B O 1
ATOM 3904 N N . ALA B 1 15 ? -8.609 5.918 -29.156 1 28.17 15 ALA B N 1
ATOM 3905 C CA . ALA B 1 15 ? -8.18 6.977 -28.25 1 28.17 15 ALA B CA 1
ATOM 3906 C C . ALA B 1 15 ? -8.664 6.711 -26.828 1 28.17 15 ALA B C 1
ATOM 3908 O O . ALA B 1 15 ? -9.859 6.773 -26.547 1 28.17 15 ALA B O 1
ATOM 3909 N N . LEU B 1 16 ? -8.078 5.859 -26.109 1 31.78 16 LEU B N 1
ATOM 3910 C CA . LEU B 1 16 ? -8.227 5.801 -24.656 1 31.78 16 LEU B CA 1
ATOM 3911 C C . LEU B 1 16 ? -8.07 7.184 -24.031 1 31.78 16 LEU B C 1
ATOM 3913 O O . LEU B 1 16 ? -6.965 7.738 -24.016 1 31.78 16 LEU B O 1
ATOM 3917 N N . GLY B 1 17 ? -9.078 7.992 -24.094 1 30.17 17 GLY B N 1
ATOM 3918 C CA . GLY B 1 17 ? -9.18 9.328 -23.531 1 30.17 17 GLY B CA 1
ATOM 3919 C C . GLY B 1 17 ? -8.781 9.391 -22.062 1 30.17 17 GLY B C 1
ATOM 3920 O O . GLY B 1 17 ? -9.398 8.727 -21.219 1 30.17 17 GLY B O 1
ATOM 3921 N N . ALA B 1 18 ? -7.59 9.477 -21.688 1 36.06 18 ALA B N 1
ATOM 3922 C CA . ALA B 1 18 ? -7.25 10.07 -20.391 1 36.06 18 ALA B CA 1
ATOM 3923 C C . ALA B 1 18 ? -8.242 11.156 -20.016 1 36.06 18 ALA B C 1
ATOM 3925 O O . ALA B 1 18 ? -8.383 12.156 -20.719 1 36.06 18 ALA B O 1
ATOM 3926 N N . ALA B 1 19 ? -9.289 10.82 -19.391 1 37.34 19 ALA B N 1
ATOM 3927 C CA . ALA B 1 19 ? -10.266 11.812 -18.969 1 37.34 19 ALA B CA 1
ATOM 3928 C C . ALA B 1 19 ? -9.57 13 -18.297 1 37.34 19 ALA B C 1
ATOM 3930 O O . ALA B 1 19 ? -9.281 12.953 -17.094 1 37.34 19 ALA B O 1
ATOM 3931 N N . ALA B 1 20 ? -8.609 13.656 -18.844 1 43.56 20 ALA B N 1
ATOM 3932 C CA . ALA B 1 20 ? -8.234 15.031 -18.516 1 43.56 20 ALA B CA 1
ATOM 3933 C C . ALA B 1 20 ? -9.461 15.859 -18.156 1 43.56 20 ALA B C 1
ATOM 3935 O O . ALA B 1 20 ? -10.562 15.586 -18.625 1 43.56 20 ALA B O 1
ATOM 3936 N N . VAL B 1 21 ? -9.508 16.531 -16.984 1 48.34 21 VAL B N 1
ATOM 3937 C CA . VAL B 1 21 ? -10.562 17.516 -16.75 1 48.34 21 VAL B CA 1
ATOM 3938 C C . VAL B 1 21 ? -11.008 18.109 -18.078 1 48.34 21 VAL B C 1
ATOM 3940 O O . VAL B 1 21 ? -10.18 18.562 -18.875 1 48.34 21 VAL B O 1
ATOM 3943 N N . SER B 1 22 ? -12.133 17.766 -18.547 1 51.19 22 SER B N 1
ATOM 3944 C CA . SER B 1 22 ? -12.609 18.484 -19.734 1 51.19 22 SER B CA 1
ATOM 3945 C C . SER B 1 22 ? -12.383 19.984 -19.609 1 51.19 22 SER B C 1
ATOM 3947 O O . SER B 1 22 ? -12.727 20.578 -18.578 1 51.19 22 SER B O 1
ATOM 3949 N N . PRO B 1 23 ? -11.43 20.516 -20.359 1 51.59 23 PRO B N 1
ATOM 3950 C CA . PRO B 1 23 ? -11.219 21.969 -20.344 1 51.59 23 PRO B CA 1
ATOM 3951 C C . PRO B 1 23 ? -12.508 22.75 -20.062 1 51.59 23 PRO B C 1
ATOM 3953 O O . PRO B 1 23 ? -12.453 23.906 -19.641 1 51.59 23 PRO B O 1
ATOM 3956 N N . SER B 1 24 ? -13.586 22.156 -20.344 1 53.56 24 SER B N 1
ATOM 3957 C CA . SER B 1 24 ? -14.852 22.859 -20.203 1 53.56 24 SER B CA 1
ATOM 3958 C C . SER B 1 24 ? -15.203 23.062 -18.734 1 53.56 24 SER B C 1
ATOM 3960 O O . SER B 1 24 ? -15.984 23.953 -18.391 1 53.56 24 SER B O 1
ATOM 3962 N N . ASP B 1 25 ? -14.578 22.266 -17.844 1 63.62 25 ASP B N 1
ATOM 3963 C CA . ASP B 1 25 ? -14.992 22.391 -16.453 1 63.62 25 ASP B CA 1
ATOM 3964 C C . ASP B 1 25 ? -14.125 23.406 -15.703 1 63.62 25 ASP B C 1
ATOM 3966 O O . ASP B 1 25 ? -14.359 23.688 -14.531 1 63.62 25 ASP B O 1
ATOM 3970 N N . ILE B 1 26 ? -13.148 23.938 -16.469 1 66.88 26 ILE B N 1
ATOM 3971 C CA . ILE B 1 26 ? -12.266 24.922 -15.852 1 66.88 26 ILE B CA 1
ATOM 3972 C C . ILE B 1 26 ? -12.906 26.297 -15.922 1 66.88 26 ILE B C 1
ATOM 3974 O O . ILE B 1 26 ? -13.195 26.812 -17.016 1 66.88 26 ILE B O 1
ATOM 3978 N N . PRO B 1 27 ? -13.305 26.75 -14.734 1 69.5 27 PRO B N 1
ATOM 3979 C CA . PRO B 1 27 ? -13.883 28.094 -14.742 1 69.5 27 PRO B CA 1
ATOM 3980 C C . PRO B 1 27 ? -12.953 29.141 -15.359 1 69.5 27 PRO B C 1
ATOM 3982 O O . PRO B 1 27 ? -11.734 29 -15.289 1 69.5 27 PRO B O 1
ATOM 3985 N N . SER B 1 28 ? -13.547 30 -16.172 1 70.88 28 SER B N 1
ATOM 3986 C CA . SER B 1 28 ? -12.781 31.094 -16.766 1 70.88 28 SER B CA 1
ATOM 3987 C C . SER B 1 28 ? -12.109 31.938 -15.688 1 70.88 28 SER B C 1
ATOM 3989 O O . SER B 1 28 ? -12.578 31.984 -14.547 1 70.88 28 SER B O 1
ATOM 3991 N N . GLU B 1 29 ? -10.969 32.438 -16.016 1 71.62 29 GLU B N 1
ATOM 3992 C CA . GLU B 1 29 ? -10.242 33.312 -15.102 1 71.62 29 GLU B CA 1
ATOM 3993 C C . GLU B 1 29 ? -11.125 34.469 -14.617 1 71.62 29 GLU B C 1
ATOM 3995 O O . GLU B 1 29 ? -11.727 35.156 -15.422 1 71.62 29 GLU B O 1
ATOM 4000 N N . GLY B 1 30 ? -11.344 34.469 -13.352 1 72.19 30 GLY B N 1
ATOM 4001 C CA . GLY B 1 30 ? -12.094 35.562 -12.766 1 72.19 30 GLY B CA 1
ATOM 4002 C C . GLY B 1 30 ? -13.562 35.219 -12.539 1 72.19 30 GLY B C 1
ATOM 4003 O O . GLY B 1 30 ? -14.344 36.062 -12.141 1 72.19 30 GLY B O 1
ATOM 4004 N N . SER B 1 31 ? -13.852 34.062 -12.797 1 84.88 31 SER B N 1
ATOM 4005 C CA . SER B 1 31 ? -15.25 33.656 -12.617 1 84.88 31 SER B CA 1
ATOM 4006 C C . SER B 1 31 ? -15.602 33.531 -11.141 1 84.88 31 SER B C 1
ATOM 4008 O O . SER B 1 31 ? -14.727 33.312 -10.305 1 84.88 31 SER B O 1
ATOM 4010 N N . VAL B 1 32 ? -16.92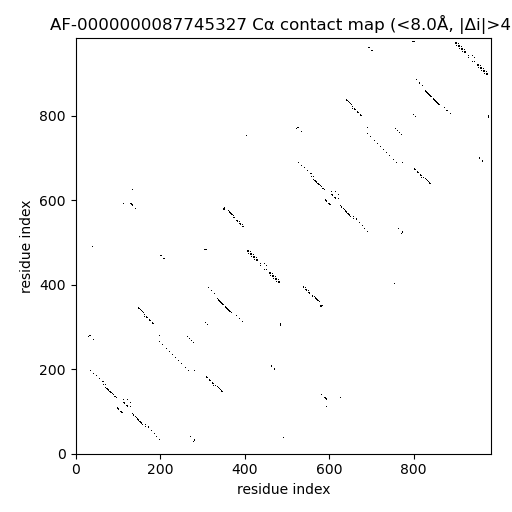2 33.812 -10.852 1 90.88 32 VAL B N 1
ATOM 4011 C CA . VAL B 1 32 ? -17.438 33.719 -9.484 1 90.88 32 VAL B CA 1
ATOM 4012 C C . VAL B 1 32 ? -18.078 32.344 -9.297 1 90.88 32 VAL B C 1
ATOM 4014 O O . VAL B 1 32 ? -18.953 31.953 -10.07 1 90.88 32 VAL B O 1
ATOM 4017 N N . MET B 1 33 ? -17.594 31.609 -8.367 1 92.62 33 MET B N 1
ATOM 4018 C CA . MET B 1 33 ? -18.125 30.266 -8.094 1 92.62 33 MET B CA 1
ATOM 4019 C C . MET B 1 33 ? -18.859 30.234 -6.758 1 92.62 33 MET B C 1
ATOM 4021 O O . MET B 1 33 ? -18.422 30.859 -5.789 1 92.62 33 MET B O 1
ATOM 4025 N N . ASN B 1 34 ? -20 29.531 -6.77 1 92.69 34 ASN B N 1
ATOM 4026 C CA . ASN B 1 34 ? -20.703 29.297 -5.512 1 92.69 34 ASN B CA 1
ATOM 4027 C C . ASN B 1 34 ? -20.359 27.922 -4.934 1 92.69 34 ASN B C 1
ATOM 4029 O O . ASN B 1 34 ? -19.625 27.156 -5.551 1 92.69 34 ASN B O 1
ATOM 4033 N N . LEU B 1 35 ? -20.812 27.703 -3.732 1 92.94 35 LEU B N 1
ATOM 4034 C CA . LEU B 1 35 ? -20.484 26.469 -3.014 1 92.94 35 LEU B CA 1
ATOM 4035 C C . LEU B 1 35 ? -20.953 25.25 -3.783 1 92.94 35 LEU B C 1
ATOM 4037 O O . LEU B 1 35 ? -20.219 24.266 -3.924 1 92.94 35 LEU B O 1
ATOM 4041 N N . GLU B 1 36 ? -22.172 25.266 -4.348 1 92.38 36 GLU B N 1
ATOM 4042 C CA . GLU B 1 36 ? -22.75 24.141 -5.074 1 92.38 36 GLU B CA 1
ATOM 4043 C C . GLU B 1 36 ? -21.938 23.844 -6.336 1 92.38 36 GLU B C 1
ATOM 4045 O O . GLU B 1 36 ? -21.75 22.672 -6.688 1 92.38 36 GLU B O 1
ATOM 4050 N N . GLN B 1 37 ? -21.531 24.891 -6.977 1 93.31 37 GLN B N 1
ATOM 4051 C CA . GLN B 1 37 ? -20.703 24.703 -8.164 1 93.31 37 GLN B CA 1
ATOM 4052 C C . GLN B 1 37 ? -19.375 24.031 -7.82 1 93.31 37 GLN B C 1
ATOM 4054 O O . GLN B 1 37 ? -18.906 23.156 -8.547 1 93.31 37 GLN B O 1
ATOM 4059 N N . CYS B 1 38 ? -18.781 24.453 -6.691 1 95.12 38 CYS B N 1
ATOM 4060 C CA . CYS B 1 38 ? -17.531 23.844 -6.246 1 95.12 38 CYS B CA 1
ATOM 4061 C C . CYS B 1 38 ? -17.734 22.359 -5.914 1 95.12 38 CYS B C 1
ATOM 4063 O O . CYS B 1 38 ? -16.891 21.531 -6.25 1 95.12 38 CYS B O 1
ATOM 4065 N N . ARG B 1 39 ? -18.859 22.062 -5.273 1 95 39 ARG B N 1
ATOM 4066 C CA . ARG B 1 39 ? -19.172 20.672 -4.949 1 95 39 ARG B CA 1
ATOM 4067 C C . ARG B 1 39 ? -19.281 19.828 -6.215 1 95 39 ARG B C 1
ATOM 4069 O O . ARG B 1 39 ? -18.734 18.734 -6.289 1 95 39 ARG B O 1
ATOM 4076 N N . GLN B 1 40 ? -19.953 20.359 -7.227 1 94 40 GLN B N 1
ATOM 4077 C CA . GLN B 1 40 ? -20.172 19.641 -8.477 1 94 40 GLN B CA 1
ATOM 4078 C C . GLN B 1 40 ? -18.844 19.422 -9.211 1 94 40 GLN B C 1
ATOM 4080 O O . GLN B 1 40 ? -18.609 18.344 -9.766 1 94 40 GLN B O 1
ATOM 4085 N N . LEU B 1 41 ? -18.062 20.469 -9.195 1 93.69 41 LEU B N 1
ATOM 4086 C CA . LEU B 1 41 ? -16.75 20.359 -9.836 1 93.69 41 LEU B CA 1
ATOM 4087 C C . LEU B 1 41 ? -15.914 19.281 -9.156 1 93.69 41 LEU B C 1
ATOM 4089 O O . LEU B 1 41 ? -15.234 18.5 -9.82 1 93.69 41 LEU B O 1
ATOM 4093 N N . ALA B 1 42 ? -15.922 19.266 -7.793 1 95.62 42 ALA B N 1
ATOM 4094 C CA . ALA B 1 42 ? -15.141 18.281 -7.035 1 95.62 42 ALA B CA 1
ATOM 4095 C C . ALA B 1 42 ? -15.633 16.859 -7.301 1 95.62 42 ALA B C 1
ATOM 4097 O O . ALA B 1 42 ? -14.836 15.945 -7.48 1 95.62 42 ALA B O 1
ATOM 4098 N N . LEU B 1 43 ? -16.938 16.719 -7.375 1 94.69 43 LEU B N 1
ATOM 4099 C CA . LEU B 1 43 ? -17.5 15.398 -7.613 1 94.69 43 LEU B CA 1
ATOM 4100 C C . LEU B 1 43 ? -17.141 14.898 -9.008 1 94.69 43 LEU B C 1
ATOM 4102 O O . LEU B 1 43 ? -16.984 13.688 -9.219 1 94.69 43 LEU B O 1
ATOM 4106 N N . ALA B 1 44 ? -16.938 15.797 -9.898 1 92.56 44 ALA B N 1
ATOM 4107 C CA . ALA B 1 44 ? -16.672 15.414 -11.281 1 92.56 44 ALA B CA 1
ATOM 4108 C C . ALA B 1 44 ? -15.18 15.227 -11.523 1 92.56 44 ALA B C 1
ATOM 4110 O O . ALA B 1 44 ? -14.773 14.383 -12.328 1 92.56 44 ALA B O 1
ATOM 4111 N N . ASN B 1 45 ? -14.344 15.992 -10.766 1 93.38 45 ASN B N 1
ATOM 4112 C CA . ASN B 1 45 ? -12.969 16.094 -11.219 1 93.38 45 ASN B CA 1
ATOM 4113 C C . ASN B 1 45 ? -11.984 15.672 -10.133 1 93.38 45 ASN B C 1
ATOM 4115 O O . ASN B 1 45 ? -10.789 15.492 -10.406 1 93.38 45 ASN B O 1
ATOM 4119 N N . ASN B 1 46 ? -12.445 15.539 -8.898 1 95.12 46 ASN B N 1
ATOM 4120 C CA . ASN B 1 46 ? -11.523 15.195 -7.816 1 95.12 46 ASN B CA 1
ATOM 4121 C C . ASN B 1 46 ? -10.789 13.891 -8.109 1 95.12 46 ASN B C 1
ATOM 4123 O O . ASN B 1 46 ? -11.406 12.883 -8.438 1 95.12 46 ASN B O 1
ATOM 4127 N N . LYS B 1 47 ? -9.461 13.945 -8.016 1 95.56 47 LYS B N 1
ATOM 4128 C CA . LYS B 1 47 ? -8.625 12.828 -8.438 1 95.56 47 LYS B CA 1
ATOM 4129 C C . LYS B 1 47 ? -8.797 11.633 -7.512 1 95.56 47 LYS B C 1
ATOM 4131 O O . LYS B 1 47 ? -8.727 10.484 -7.953 1 95.56 47 LYS B O 1
ATOM 4136 N N . ASP B 1 48 ? -9.016 11.812 -6.242 1 94.38 48 ASP B N 1
ATOM 4137 C CA . ASP B 1 48 ? -9.227 10.711 -5.305 1 94.38 48 ASP B CA 1
ATOM 4138 C C . ASP B 1 48 ? -10.539 9.992 -5.594 1 94.38 48 ASP B C 1
ATOM 4140 O O . ASP B 1 48 ? -10.617 8.766 -5.477 1 94.38 48 ASP B O 1
ATOM 4144 N N . LEU B 1 49 ? -11.523 10.75 -5.945 1 95.5 49 LEU B N 1
ATOM 4145 C CA . LEU B 1 49 ? -12.805 10.148 -6.297 1 95.5 49 LEU B CA 1
ATOM 4146 C C . LEU B 1 49 ? -12.703 9.367 -7.602 1 95.5 49 LEU B C 1
ATOM 4148 O O . LEU B 1 49 ? -13.281 8.289 -7.73 1 95.5 49 LEU B O 1
ATOM 4152 N N . ARG B 1 50 ? -11.969 9.93 -8.523 1 96.31 50 ARG B N 1
ATOM 4153 C CA . ARG B 1 50 ? -11.766 9.227 -9.789 1 96.31 50 ARG B CA 1
ATOM 4154 C C . ARG B 1 50 ? -10.984 7.934 -9.57 1 96.31 50 ARG B C 1
ATOM 4156 O O . ARG B 1 50 ? -11.25 6.93 -10.242 1 96.31 50 ARG B O 1
ATOM 4163 N N . ARG B 1 51 ? -10.016 7.996 -8.688 1 96.5 51 ARG B N 1
ATOM 4164 C CA . ARG B 1 51 ? -9.273 6.789 -8.344 1 96.5 51 ARG B CA 1
ATOM 4165 C C . ARG B 1 51 ? -10.195 5.734 -7.734 1 96.5 51 ARG B C 1
ATOM 4167 O O . ARG B 1 51 ? -10.109 4.555 -8.086 1 96.5 51 ARG B O 1
ATOM 4174 N N . SER B 1 52 ? -11.055 6.141 -6.848 1 96.19 52 SER B N 1
ATOM 4175 C CA . SER B 1 52 ? -12 5.223 -6.227 1 96.19 52 SER B CA 1
ATOM 4176 C C . SER B 1 52 ? -12.961 4.633 -7.258 1 96.19 52 SER B C 1
ATOM 4178 O O . SER B 1 52 ? -13.367 3.475 -7.145 1 96.19 52 SER B O 1
ATOM 4180 N N . ALA B 1 53 ? -13.344 5.43 -8.234 1 97.25 53 ALA B N 1
ATOM 4181 C CA . ALA B 1 53 ? -14.195 4.941 -9.312 1 97.25 53 ALA B CA 1
ATOM 4182 C C . ALA B 1 53 ? -13.508 3.84 -10.109 1 97.25 53 ALA B C 1
ATOM 4184 O O . ALA B 1 53 ? -14.148 2.879 -10.539 1 97.25 53 ALA B O 1
ATOM 4185 N N . GLN B 1 54 ? -12.203 4.047 -10.312 1 97.81 54 GLN B N 1
ATOM 4186 C CA . GLN B 1 54 ? -11.445 3.012 -11 1 97.81 54 GLN B CA 1
ATOM 4187 C C . GLN B 1 54 ? -11.43 1.71 -10.203 1 97.81 54 GLN B C 1
ATOM 4189 O O . GLN B 1 54 ? -11.43 0.621 -10.781 1 97.81 54 GLN B O 1
ATOM 4194 N N . GLN B 1 55 ? -11.523 1.788 -8.891 1 97.69 55 GLN B N 1
ATOM 4195 C CA . GLN B 1 55 ? -11.531 0.597 -8.047 1 97.69 55 GLN B CA 1
ATOM 4196 C C . GLN B 1 55 ? -12.844 -0.172 -8.195 1 97.69 55 GLN B C 1
ATOM 4198 O O . GLN B 1 55 ? -12.859 -1.4 -8.086 1 97.69 55 GLN B O 1
ATOM 4203 N N . ILE B 1 56 ? -13.922 0.528 -8.461 1 98.25 56 ILE B N 1
ATOM 4204 C CA . ILE B 1 56 ? -15.188 -0.136 -8.75 1 98.25 56 ILE B CA 1
ATOM 4205 C C . ILE B 1 56 ? -15.062 -0.939 -10.047 1 98.25 56 ILE B C 1
ATOM 4207 O O . ILE B 1 56 ? -15.523 -2.078 -10.125 1 98.25 56 ILE B O 1
ATOM 4211 N N . LYS B 1 57 ? -14.367 -0.326 -11 1 98.25 57 LYS B N 1
ATOM 4212 C CA . LYS B 1 57 ? -14.164 -1.025 -12.266 1 98.25 57 LYS B CA 1
ATOM 4213 C C . LYS B 1 57 ? -13.328 -2.285 -12.07 1 98.25 57 LYS B C 1
ATOM 4215 O O . LYS B 1 57 ? -13.656 -3.344 -12.617 1 98.25 57 LYS B O 1
ATOM 4220 N N . VAL B 1 58 ? -12.305 -2.176 -11.289 1 98.31 58 VAL B N 1
ATOM 4221 C CA . VAL B 1 58 ? -11.453 -3.324 -11 1 98.31 58 VAL B CA 1
ATOM 4222 C C . VAL B 1 58 ? -12.281 -4.441 -10.375 1 98.31 58 VAL B C 1
ATOM 4224 O O . VAL B 1 58 ? -12.211 -5.594 -10.805 1 98.31 58 VAL B O 1
ATOM 4227 N N . ALA B 1 59 ? -13.094 -4.102 -9.391 1 98.31 59 ALA B N 1
ATOM 4228 C CA . ALA B 1 59 ? -13.93 -5.09 -8.719 1 98.31 59 ALA B CA 1
ATOM 4229 C C . ALA B 1 59 ? -14.945 -5.695 -9.68 1 98.31 59 ALA B C 1
ATOM 4231 O O . ALA B 1 59 ? -15.258 -6.887 -9.594 1 98.31 59 ALA B O 1
ATOM 4232 N N . GLY B 1 60 ? -15.438 -4.859 -10.562 1 98.44 60 GLY B N 1
ATOM 4233 C CA . GLY B 1 60 ? -16.359 -5.355 -11.57 1 98.44 60 GLY B CA 1
ATOM 4234 C C . GLY B 1 60 ? -15.734 -6.375 -12.5 1 98.44 60 GLY B C 1
ATOM 4235 O O . GLY B 1 60 ? -16.328 -7.41 -12.797 1 98.44 60 GLY B O 1
ATOM 4236 N N . TYR B 1 61 ? -14.547 -6.129 -12.945 1 98.25 61 TYR B N 1
ATOM 4237 C CA . TYR B 1 61 ? -13.844 -7.059 -13.828 1 98.25 61 TYR B CA 1
ATOM 4238 C C . TYR B 1 61 ? -13.508 -8.352 -13.086 1 98.25 61 TYR B C 1
ATOM 4240 O O . TYR B 1 61 ? -13.539 -9.438 -13.68 1 98.25 61 TYR B O 1
ATOM 4248 N N . GLU B 1 62 ? -13.227 -8.281 -11.812 1 97.81 62 GLU B N 1
ATOM 4249 C CA . GLU B 1 62 ? -12.945 -9.469 -11 1 97.81 62 GLU B CA 1
ATOM 4250 C C . GLU B 1 62 ? -14.203 -10.32 -10.828 1 97.81 62 GLU B C 1
ATOM 4252 O O . GLU B 1 62 ? -14.117 -11.547 -10.789 1 97.81 62 GLU B O 1
ATOM 4257 N N . LYS B 1 63 ? -15.328 -9.648 -10.688 1 98.31 63 LYS B N 1
ATOM 4258 C CA . LYS B 1 63 ? -16.594 -10.375 -10.633 1 98.31 63 LYS B CA 1
ATOM 4259 C C . LYS B 1 63 ? -16.859 -11.133 -11.93 1 98.31 63 LYS B C 1
ATOM 4261 O O . LYS B 1 63 ? -17.25 -12.305 -11.898 1 98.31 63 LYS B O 1
ATOM 4266 N N . ASP B 1 64 ? -16.547 -10.492 -13.039 1 97.81 64 ASP B N 1
ATOM 4267 C CA . ASP B 1 64 ? -16.703 -11.141 -14.336 1 97.81 64 ASP B CA 1
ATOM 4268 C C . ASP B 1 64 ? -15.75 -12.312 -14.484 1 97.81 64 ASP B C 1
ATOM 4270 O O . ASP B 1 64 ? -16.109 -13.344 -15.07 1 97.81 64 ASP B O 1
ATOM 4274 N N . GLN B 1 65 ? -14.578 -12.156 -13.945 1 96.94 65 GLN B N 1
ATOM 4275 C CA . GLN B 1 65 ? -13.609 -13.242 -13.961 1 96.94 65 GLN B CA 1
ATOM 4276 C C . GLN B 1 65 ? -14.117 -14.438 -13.156 1 96.94 65 GLN B C 1
ATOM 4278 O O . GLN B 1 65 ? -13.992 -15.586 -13.594 1 96.94 65 GLN B O 1
ATOM 4283 N N . ALA B 1 66 ? -14.641 -14.164 -12.008 1 96.44 66 ALA B N 1
ATOM 4284 C CA . ALA B 1 66 ? -15.156 -15.227 -11.156 1 96.44 66 ALA B CA 1
ATOM 4285 C C . ALA B 1 66 ? -16.328 -15.945 -11.812 1 96.44 66 ALA B C 1
ATOM 4287 O O . ALA B 1 66 ? -16.469 -17.156 -11.68 1 96.44 66 ALA B O 1
ATOM 4288 N N . PHE B 1 67 ? -17.141 -15.266 -12.555 1 97.19 67 PHE B N 1
ATOM 4289 C CA . PHE B 1 67 ? -18.297 -15.859 -13.234 1 97.19 67 PHE B CA 1
ATOM 4290 C C . PHE B 1 67 ? -17.844 -16.828 -14.32 1 97.19 67 PHE B C 1
ATOM 4292 O O . PHE B 1 67 ? -18.484 -17.844 -14.562 1 97.19 67 PHE B O 1
ATOM 4299 N N . ALA B 1 68 ? -16.734 -16.484 -14.883 1 96.38 68 ALA B N 1
ATOM 4300 C CA . ALA B 1 68 ? -16.203 -17.312 -15.961 1 96.38 68 ALA B CA 1
ATOM 4301 C C . ALA B 1 68 ? -15.844 -18.703 -15.453 1 96.38 68 ALA B C 1
ATOM 4303 O O . ALA B 1 68 ? -15.781 -19.672 -16.219 1 96.38 68 ALA B O 1
ATOM 4304 N N . ALA B 1 69 ? -15.641 -18.875 -14.164 1 95.31 69 ALA B N 1
ATOM 4305 C CA . ALA B 1 69 ? -15.25 -20.156 -13.57 1 95.31 69 ALA B CA 1
ATOM 4306 C C . ALA B 1 69 ? -16.391 -21.156 -13.625 1 95.31 69 ALA B C 1
ATOM 4308 O O . ALA B 1 69 ? -16.188 -22.375 -13.492 1 95.31 69 ALA B O 1
ATOM 4309 N N . TYR B 1 70 ? -17.734 -20.703 -13.914 1 96.31 70 TYR B N 1
ATOM 4310 C CA . TYR B 1 70 ? -18.891 -21.562 -14.062 1 96.31 70 TYR B CA 1
ATOM 4311 C C . TYR B 1 70 ? -18.875 -22.266 -15.414 1 96.31 70 TYR B C 1
ATOM 4313 O O . TYR B 1 70 ? -19.531 -23.297 -15.594 1 96.31 70 TYR B O 1
ATOM 4321 N N . LEU B 1 71 ? -18.062 -21.75 -16.312 1 96.75 71 LEU B N 1
ATOM 4322 C CA . LEU B 1 71 ? -18.156 -22.188 -17.703 1 96.75 71 LEU B CA 1
ATOM 4323 C C . LEU B 1 71 ? -16.953 -23.031 -18.109 1 96.75 71 LEU B C 1
ATOM 4325 O O . LEU B 1 71 ? -15.906 -22.969 -17.453 1 96.75 71 LEU B O 1
ATOM 4329 N N . PRO B 1 72 ? -17.109 -23.844 -19.125 1 96.81 72 PRO B N 1
ATOM 4330 C CA . PRO B 1 72 ? -16 -24.719 -19.531 1 96.81 72 PRO B CA 1
ATOM 4331 C C . PRO B 1 72 ? -14.805 -23.938 -20.078 1 96.81 72 PRO B C 1
ATOM 4333 O O . PRO B 1 72 ? -14.977 -22.875 -20.656 1 96.81 72 PRO B O 1
ATOM 4336 N N . SER B 1 73 ? -13.703 -24.453 -19.891 1 96.5 73 SER B N 1
ATOM 4337 C CA . SER B 1 73 ? -12.484 -23.859 -20.453 1 96.5 73 SER B CA 1
ATOM 4338 C C . SER B 1 73 ? -11.938 -24.719 -21.594 1 96.5 73 SER B C 1
ATOM 4340 O O . SER B 1 73 ? -12.008 -25.953 -21.547 1 96.5 73 SER B O 1
ATOM 4342 N N . LEU B 1 74 ? -11.453 -24.062 -22.641 1 97.62 74 LEU B N 1
ATOM 4343 C CA . LEU B 1 74 ? -10.875 -24.719 -23.812 1 97.62 74 LEU B CA 1
ATOM 4344 C C . LEU B 1 74 ? -9.398 -24.375 -23.953 1 97.62 74 LEU B C 1
ATOM 4346 O O . LEU B 1 74 ? -9.039 -23.188 -24.062 1 97.62 74 LEU B O 1
ATOM 4350 N N . ASP B 1 75 ? -8.539 -25.391 -23.969 1 97.69 75 ASP B N 1
ATOM 4351 C CA . ASP B 1 75 ? -7.105 -25.172 -24.078 1 97.69 75 ASP B CA 1
ATOM 4352 C C . ASP B 1 75 ? -6.484 -26.141 -25.094 1 97.69 75 ASP B C 1
ATOM 4354 O O . ASP B 1 75 ? -7.043 -27.203 -25.375 1 97.69 75 ASP B O 1
ATOM 4358 N N . PHE B 1 76 ? -5.398 -25.734 -25.688 1 97.75 76 PHE B N 1
ATOM 4359 C CA . PHE B 1 76 ? -4.613 -26.578 -26.578 1 97.75 76 PHE B CA 1
ATOM 4360 C C . PHE B 1 76 ? -3.229 -26.828 -26 1 97.75 76 PHE B C 1
ATOM 4362 O O . PHE B 1 76 ? -2.607 -25.938 -25.438 1 97.75 76 PHE B O 1
ATOM 4369 N N . ALA B 1 77 ? -2.758 -28.016 -26.016 1 97.62 77 ALA B N 1
ATOM 4370 C CA . ALA B 1 77 ? -1.388 -28.391 -25.672 1 97.62 77 ALA B CA 1
ATOM 4371 C C . ALA B 1 77 ? -0.805 -29.328 -26.734 1 97.62 77 ALA B C 1
ATOM 4373 O O . ALA B 1 77 ? -1.481 -30.234 -27.203 1 97.62 77 ALA B O 1
ATOM 4374 N N . GLY B 1 78 ? 0.347 -29 -27.219 1 97 78 GLY B N 1
ATOM 4375 C CA . GLY B 1 78 ? 1.031 -29.828 -28.203 1 97 78 GLY B CA 1
ATOM 4376 C C . GLY B 1 78 ? 2.539 -29.656 -28.188 1 97 78 GLY B C 1
ATOM 4377 O O . GLY B 1 78 ? 3.064 -28.844 -27.422 1 97 78 GLY B O 1
ATOM 4378 N N . GLY B 1 79 ? 3.172 -30.641 -28.969 1 96.44 79 GLY B N 1
ATOM 4379 C CA . GLY B 1 79 ? 4.621 -30.547 -29 1 96.44 79 GLY B CA 1
ATOM 4380 C C . GLY B 1 79 ? 5.258 -31.562 -29.938 1 96.44 79 GLY B C 1
ATOM 4381 O O . GLY B 1 79 ? 4.555 -32.281 -30.656 1 96.44 79 GLY B O 1
ATOM 4382 N N . TYR B 1 80 ? 6.5 -31.453 -30.047 1 97.31 80 TYR B N 1
ATOM 4383 C CA . TYR B 1 80 ? 7.383 -32.344 -30.797 1 97.31 80 TYR B CA 1
ATOM 4384 C C . TYR B 1 80 ? 8.492 -32.875 -29.891 1 97.31 80 TYR B C 1
ATOM 4386 O O . TYR B 1 80 ? 9.062 -32.156 -29.094 1 97.31 80 TYR B O 1
ATOM 4394 N N . MET B 1 81 ? 8.664 -34.125 -29.984 1 96.06 81 MET B N 1
ATOM 4395 C CA . MET B 1 81 ? 9.711 -34.75 -29.172 1 96.06 81 MET B CA 1
ATOM 4396 C C . MET B 1 81 ? 10.586 -35.656 -30.031 1 96.06 81 MET B C 1
ATOM 4398 O O . MET B 1 81 ? 10.078 -36.469 -30.812 1 96.06 81 MET B O 1
ATOM 4402 N N . TYR B 1 82 ? 11.844 -35.5 -29.984 1 97.5 82 TYR B N 1
ATOM 4403 C CA . TYR B 1 82 ? 12.82 -36.438 -30.562 1 97.5 82 TYR B CA 1
ATOM 4404 C C . TYR B 1 82 ? 13.383 -37.375 -29.5 1 97.5 82 TYR B C 1
ATOM 4406 O O . TYR B 1 82 ? 13.984 -36.906 -28.516 1 97.5 82 TYR B O 1
ATOM 4414 N N . ASN B 1 83 ? 13.18 -38.594 -29.719 1 95.44 83 ASN B N 1
ATOM 4415 C CA . ASN B 1 83 ? 13.711 -39.594 -28.812 1 95.44 83 ASN B CA 1
ATOM 4416 C C . ASN B 1 83 ? 14.891 -40.344 -29.438 1 95.44 83 ASN B C 1
ATOM 4418 O O . ASN B 1 83 ? 14.867 -40.688 -30.609 1 95.44 83 ASN B O 1
ATOM 4422 N N . GLN B 1 84 ? 15.883 -40.594 -28.625 1 94.25 84 GLN B N 1
ATOM 4423 C CA . GLN B 1 84 ? 17.078 -41.281 -29.094 1 94.25 84 GLN B CA 1
ATOM 4424 C C . GLN B 1 84 ? 16.75 -42.719 -29.5 1 94.25 84 GLN B C 1
ATOM 4426 O O . GLN B 1 84 ? 17.297 -43.219 -30.484 1 94.25 84 GLN B O 1
ATOM 4431 N N . LYS B 1 85 ? 15.922 -43.344 -28.688 1 92.31 85 LYS B N 1
ATOM 4432 C CA . LYS B 1 85 ? 15.641 -44.75 -28.906 1 92.31 85 LYS B CA 1
ATOM 4433 C C . LYS B 1 85 ? 14.141 -45 -29.078 1 92.31 85 LYS B C 1
ATOM 4435 O O . LYS B 1 85 ? 13.32 -44.188 -28.625 1 92.31 85 LYS B O 1
ATOM 4440 N N . GLY B 1 86 ? 13.859 -46.031 -29.828 1 89.69 86 GLY B N 1
ATOM 4441 C CA . GLY B 1 86 ? 12.492 -46.531 -29.922 1 89.69 86 GLY B CA 1
ATOM 4442 C C . GLY B 1 86 ? 12.164 -47.594 -28.906 1 89.69 86 GLY B C 1
ATOM 4443 O O . GLY B 1 86 ? 12.891 -47.781 -27.922 1 89.69 86 GLY B O 1
ATOM 4444 N N . ILE B 1 87 ? 11.016 -48.156 -29.109 1 89.12 87 ILE B N 1
ATOM 4445 C CA . ILE B 1 87 ? 10.586 -49.219 -28.203 1 89.12 87 ILE B CA 1
ATOM 4446 C C . ILE B 1 87 ? 10.492 -50.531 -28.969 1 89.12 87 ILE B C 1
ATOM 4448 O O . ILE B 1 87 ? 10.102 -50.562 -30.125 1 89.12 87 ILE B O 1
ATOM 4452 N N . SER B 1 88 ? 10.93 -51.594 -28.266 1 90.94 88 SER B N 1
ATOM 4453 C CA . SER B 1 88 ? 10.797 -52.938 -28.797 1 90.94 88 SER B CA 1
ATOM 4454 C C . SER B 1 88 ? 10.188 -53.875 -27.766 1 90.94 88 SER B C 1
ATOM 4456 O O . SER B 1 88 ? 10.594 -53.875 -26.609 1 90.94 88 SER B O 1
ATOM 4458 N N . VAL B 1 89 ? 9.25 -54.594 -28.234 1 85.69 89 VAL B N 1
ATOM 4459 C CA . VAL B 1 89 ? 8.578 -55.531 -27.328 1 85.69 89 VAL B CA 1
ATOM 4460 C C . VAL B 1 89 ? 9.406 -56.812 -27.172 1 85.69 89 VAL B C 1
ATOM 4462 O O . VAL B 1 89 ? 9.453 -57.406 -26.094 1 85.69 89 VAL B O 1
ATOM 4465 N N . LEU B 1 90 ? 10.07 -57.188 -28.312 1 87.25 90 LEU B N 1
ATOM 4466 C CA . LEU B 1 90 ? 10.875 -58.406 -28.312 1 87.25 90 LEU B CA 1
ATOM 4467 C C . LEU B 1 90 ? 12.359 -58.062 -28.188 1 87.25 90 LEU B C 1
ATOM 4469 O O . LEU B 1 90 ? 12.828 -57.094 -28.766 1 87.25 90 LEU B O 1
ATOM 4473 N N . GLU B 1 91 ? 13.078 -58.844 -27.453 1 84.62 91 GLU B N 1
ATOM 4474 C CA . GLU B 1 91 ? 14.516 -58.656 -27.281 1 84.62 91 GLU B CA 1
ATOM 4475 C C . GLU B 1 91 ? 15.273 -59.156 -28.516 1 84.62 91 GLU B C 1
ATOM 4477 O O . GLU B 1 91 ? 16.312 -58.594 -28.875 1 84.62 91 GLU B O 1
ATOM 4482 N N . SER B 1 92 ? 14.75 -60.281 -29.078 1 86.19 92 SER B N 1
ATOM 4483 C CA . SER B 1 92 ? 15.344 -60.875 -30.266 1 86.19 92 SER B CA 1
ATOM 4484 C C . SER B 1 92 ? 14.297 -61.594 -31.094 1 86.19 92 SER B C 1
ATOM 4486 O O . SER B 1 92 ? 13.141 -61.719 -30.688 1 86.19 92 SER B O 1
ATOM 4488 N N . ASP B 1 93 ? 14.688 -62 -32.219 1 88.94 93 ASP B N 1
ATOM 4489 C CA . ASP B 1 93 ? 13.805 -62.781 -33.062 1 88.94 93 ASP B CA 1
ATOM 4490 C C . ASP B 1 93 ? 13.32 -64 -32.312 1 88.94 93 ASP B C 1
ATOM 4492 O O . ASP B 1 93 ? 14.07 -64.625 -31.547 1 88.94 93 ASP B O 1
ATOM 4496 N N . GLN B 1 94 ? 12.102 -64.312 -32.562 1 86.94 94 GLN B N 1
ATOM 4497 C CA . GLN B 1 94 ? 11.531 -65.438 -31.859 1 86.94 94 GLN B CA 1
ATOM 4498 C C . GLN B 1 94 ? 11.258 -66.562 -32.844 1 86.94 94 GLN B C 1
ATOM 4500 O O . GLN B 1 94 ? 10.844 -66.375 -33.969 1 86.94 94 GLN B O 1
ATOM 4505 N N . LEU B 1 95 ? 11.609 -67.812 -32.344 1 89.25 95 LEU B N 1
ATOM 4506 C CA . LEU B 1 95 ? 11.258 -69 -33.062 1 89.25 95 LEU B CA 1
ATOM 4507 C C . LEU B 1 95 ? 10.109 -69.75 -32.375 1 89.25 95 LEU B C 1
ATOM 4509 O O . LEU B 1 95 ? 10.273 -70.312 -31.266 1 89.25 95 LEU B O 1
ATOM 4513 N N . LEU B 1 96 ? 9.055 -69.75 -33 1 89.62 96 LEU B N 1
ATOM 4514 C CA . LEU B 1 96 ? 7.863 -70.375 -32.438 1 89.62 96 LEU B CA 1
ATOM 4515 C C . LEU B 1 96 ? 7.727 -71.812 -32.875 1 89.62 96 LEU B C 1
ATOM 4517 O O . LEU B 1 96 ? 7.57 -72.125 -34.062 1 89.62 96 LEU B O 1
ATOM 4521 N N . PRO B 1 97 ? 7.695 -72.688 -31.922 1 89.81 97 PRO B N 1
ATOM 4522 C CA . PRO B 1 97 ? 7.547 -74.125 -32.344 1 89.81 97 PRO B CA 1
ATOM 4523 C C . PRO B 1 97 ? 6.184 -74.375 -32.969 1 89.81 97 PRO B C 1
ATOM 4525 O O . PRO B 1 97 ? 5.168 -73.875 -32.531 1 89.81 97 PRO B O 1
ATOM 4528 N N . ILE B 1 98 ? 6.215 -75.25 -33.906 1 90.19 98 ILE B N 1
ATOM 4529 C CA . ILE B 1 98 ? 4.992 -75.625 -34.625 1 90.19 98 ILE B CA 1
ATOM 4530 C C . ILE B 1 98 ? 4.41 -76.938 -34.062 1 90.19 98 ILE B C 1
ATOM 4532 O O . ILE B 1 98 ? 5.148 -77.812 -33.75 1 90.19 98 ILE B O 1
ATOM 4536 N N . LYS B 1 99 ? 3.158 -76.875 -33.812 1 88.62 99 LYS B N 1
ATOM 4537 C CA . LYS B 1 99 ? 2.402 -78.062 -33.406 1 88.62 99 LYS B CA 1
ATOM 4538 C C . LYS B 1 99 ? 1.544 -78.625 -34.531 1 88.62 99 LYS B C 1
ATOM 4540 O O . LYS B 1 99 ? 1.047 -77.812 -35.375 1 88.62 99 LYS B O 1
ATOM 4545 N N . SER B 1 100 ? 1.509 -79.875 -34.625 1 86.81 100 SER B N 1
ATOM 4546 C CA . SER B 1 100 ? 0.66 -80.562 -35.625 1 86.81 100 SER B CA 1
ATOM 4547 C C . SER B 1 100 ? -0.548 -81.188 -34.969 1 86.81 100 SER B C 1
ATOM 4549 O O . SER B 1 100 ? -0.463 -81.688 -33.844 1 86.81 100 SER B O 1
ATOM 4551 N N . PHE B 1 101 ? -1.578 -81.125 -35.719 1 84.81 101 PHE B N 1
ATOM 4552 C CA . PHE B 1 101 ? -2.791 -81.75 -35.188 1 84.81 101 PHE B CA 1
ATOM 4553 C C . PHE B 1 101 ? -2.715 -83.312 -35.344 1 84.81 101 PHE B C 1
ATOM 4555 O O . PHE B 1 101 ? -2.418 -83.812 -36.406 1 84.81 101 PHE B O 1
ATOM 4562 N N . ASN B 1 102 ? -2.924 -83.938 -34.188 1 81 102 ASN B N 1
ATOM 4563 C CA . ASN B 1 102 ? -3.016 -85.375 -34.219 1 81 102 ASN B CA 1
ATOM 4564 C C . ASN B 1 102 ? -4.469 -85.875 -34.188 1 81 102 ASN B C 1
ATOM 4566 O O . ASN B 1 102 ? -5.156 -85.688 -33.188 1 81 102 ASN B O 1
ATOM 4570 N N . PRO B 1 103 ? -4.969 -86.5 -35.156 1 77.75 103 PRO B N 1
ATOM 4571 C CA . PRO B 1 103 ? -6.367 -86.938 -35.219 1 77.75 103 PRO B CA 1
ATOM 4572 C C . PRO B 1 103 ? -6.707 -87.938 -34.156 1 77.75 103 PRO B C 1
ATOM 4574 O O . PRO B 1 103 ? -7.871 -88.062 -33.781 1 77.75 103 PRO B O 1
ATOM 4577 N N . GLU B 1 104 ? -5.723 -88.688 -33.75 1 78.31 104 GLU B N 1
ATOM 4578 C CA . GLU B 1 104 ? -5.969 -89.75 -32.75 1 78.31 104 GLU B CA 1
ATOM 4579 C C . GLU B 1 104 ? -6.25 -89.188 -31.375 1 78.31 104 GLU B C 1
ATOM 4581 O O . GLU B 1 104 ? -7.168 -89.562 -30.672 1 78.31 104 GLU B O 1
ATOM 4586 N N . THR B 1 105 ? -5.465 -88.125 -31.094 1 78.94 105 THR B N 1
ATOM 4587 C CA . THR B 1 105 ? -5.594 -87.562 -29.766 1 78.94 105 THR B CA 1
ATOM 4588 C C . THR B 1 105 ? -6.484 -86.312 -29.812 1 78.94 105 THR B C 1
ATOM 4590 O O . THR B 1 105 ? -6.812 -85.75 -28.781 1 78.94 105 THR B O 1
ATOM 4593 N N . LYS B 1 106 ? -6.965 -85.938 -30.984 1 80 106 LYS B N 1
ATOM 4594 C CA . LYS B 1 106 ? -7.805 -84.812 -31.219 1 80 106 LYS B CA 1
ATOM 4595 C C . LYS B 1 106 ? -7.195 -83.562 -30.578 1 80 106 LYS B C 1
ATOM 4597 O O . LYS B 1 106 ? -7.895 -82.75 -29.938 1 80 106 LYS B O 1
ATOM 4602 N N . GLY B 1 107 ? -5.867 -83.438 -30.547 1 83.62 107 GLY B N 1
ATOM 4603 C CA . GLY B 1 107 ? -5.16 -82.312 -30 1 83.62 107 GLY B CA 1
ATOM 4604 C C . GLY B 1 107 ? -3.902 -81.938 -30.781 1 83.62 107 GLY B C 1
ATOM 4605 O O . GLY B 1 107 ? -3.504 -82.688 -31.688 1 83.62 107 GLY B O 1
ATOM 4606 N N . TYR B 1 108 ? -3.424 -80.688 -30.547 1 86.81 108 TYR B N 1
ATOM 4607 C CA . TYR B 1 108 ? -2.168 -80.312 -31.172 1 86.81 108 TYR B CA 1
ATOM 4608 C C . TYR B 1 108 ? -0.975 -80.812 -30.391 1 86.81 108 TYR B C 1
ATOM 4610 O O . TYR B 1 108 ? -0.947 -80.75 -29.156 1 86.81 108 TYR B O 1
ATOM 4618 N N . GLU B 1 109 ? -0.014 -81.438 -31.094 1 87.25 109 GLU B N 1
ATOM 4619 C CA . GLU B 1 109 ? 1.195 -81.938 -30.484 1 87.25 109 GLU B CA 1
ATOM 4620 C C . GLU B 1 109 ? 2.449 -81.438 -31.188 1 87.25 109 GLU B C 1
ATOM 4622 O O . GLU B 1 109 ? 2.42 -81.188 -32.375 1 87.25 109 GLU B O 1
ATOM 4627 N N . PHE B 1 110 ? 3.525 -81.25 -30.375 1 87.25 110 PHE B N 1
ATOM 4628 C CA . PHE B 1 110 ? 4.789 -80.812 -30.953 1 87.25 110 PHE B CA 1
ATOM 4629 C C . PHE B 1 110 ? 5.383 -81.875 -31.844 1 87.25 110 PHE B C 1
ATOM 4631 O O . PHE B 1 110 ? 5.32 -83.062 -31.5 1 87.25 110 PHE B O 1
ATOM 4638 N N . ASP B 1 111 ? 5.785 -81.5 -32.969 1 78.75 111 ASP B N 1
ATOM 4639 C CA . ASP B 1 111 ? 6.531 -82.375 -33.812 1 78.75 111 ASP B CA 1
ATOM 4640 C C . ASP B 1 111 ? 8.031 -82.25 -33.594 1 78.75 111 ASP B C 1
ATOM 4642 O O . ASP B 1 111 ? 8.625 -81.25 -33.875 1 78.75 111 ASP B O 1
ATOM 4646 N N . PHE B 1 112 ? 8.648 -83.312 -33.031 1 83.31 112 PHE B N 1
ATOM 4647 C CA . PHE B 1 112 ? 10.07 -83.25 -32.719 1 83.31 112 PHE B CA 1
ATOM 4648 C C . PHE B 1 112 ? 10.883 -84 -33.781 1 83.31 112 PHE B C 1
ATOM 4650 O O . PHE B 1 112 ? 10.367 -84.938 -34.406 1 83.31 112 PHE B O 1
ATOM 4657 N N . VAL B 1 113 ? 12.047 -83.438 -34 1 83.62 113 VAL B N 1
ATOM 4658 C CA . VAL B 1 113 ? 12.969 -84.188 -34.875 1 83.62 113 VAL B CA 1
ATOM 4659 C C . VAL B 1 113 ? 13.344 -85.5 -34.219 1 83.62 113 VAL B C 1
ATOM 4661 O O . VAL B 1 113 ? 13.734 -85.562 -33.062 1 83.62 113 VAL B O 1
ATOM 4664 N N . LYS B 1 114 ? 13.117 -86.562 -34.906 1 82.75 114 LYS B N 1
ATOM 4665 C CA . LYS B 1 114 ? 13.422 -87.938 -34.406 1 82.75 114 LYS B CA 1
ATOM 4666 C C . LYS B 1 114 ? 14.703 -88.5 -35 1 82.75 114 LYS B C 1
ATOM 4668 O O . LYS B 1 114 ? 15.016 -88.188 -36.156 1 82.75 114 LYS B O 1
ATOM 4673 N N . ASN B 1 115 ? 15.477 -89 -34.188 1 79.81 115 ASN B N 1
ATOM 4674 C CA . ASN B 1 115 ? 16.641 -89.75 -34.688 1 79.81 115 ASN B CA 1
ATOM 4675 C C . ASN B 1 115 ? 16.219 -90.875 -35.562 1 79.81 115 ASN B C 1
ATOM 4677 O O . ASN B 1 115 ? 15.359 -91.688 -35.188 1 79.81 115 ASN B O 1
ATOM 4681 N N . PRO B 1 116 ? 16.688 -90.938 -36.781 1 78.88 116 PRO B N 1
ATOM 4682 C CA . PRO B 1 116 ? 16.266 -92 -37.719 1 78.88 116 PRO B CA 1
ATOM 4683 C C . PRO B 1 116 ? 16.594 -93.375 -37.188 1 78.88 116 PRO B C 1
ATOM 4685 O O . PRO B 1 116 ? 15.961 -94.375 -37.594 1 78.88 116 PRO B O 1
ATOM 4688 N N . ILE B 1 117 ? 17.594 -93.5 -36.375 1 78.44 117 ILE B N 1
ATOM 4689 C CA . ILE B 1 117 ? 18.062 -94.812 -35.938 1 78.44 117 ILE B CA 1
ATOM 4690 C C . ILE B 1 117 ? 17.172 -95.312 -34.812 1 78.44 117 ILE B C 1
ATOM 4692 O O . ILE B 1 117 ? 16.688 -96.438 -34.875 1 78.44 117 ILE B O 1
ATOM 4696 N N . ASP B 1 118 ? 16.875 -94.5 -33.781 1 77.81 118 ASP B N 1
ATOM 4697 C CA . ASP B 1 118 ? 16.188 -95 -32.625 1 77.81 118 ASP B CA 1
ATOM 4698 C C . ASP B 1 118 ? 14.773 -94.438 -32.5 1 77.81 118 ASP B C 1
ATOM 4700 O O . ASP B 1 118 ? 13.984 -94.875 -31.672 1 77.81 118 ASP B O 1
ATOM 4704 N N . GLY B 1 119 ? 14.242 -93.625 -33.312 1 75.81 119 GLY B N 1
ATOM 4705 C CA . GLY B 1 119 ? 12.898 -93.062 -33.375 1 75.81 119 GLY B CA 1
ATOM 4706 C C . GLY B 1 119 ? 12.617 -92.062 -32.219 1 75.81 119 GLY B C 1
ATOM 4707 O O . GLY B 1 119 ? 11.484 -91.625 -32.031 1 75.81 119 GLY B O 1
ATOM 4708 N N . LYS B 1 120 ? 13.672 -91.875 -31.406 1 80.19 120 LYS B N 1
ATOM 4709 C CA . LYS B 1 120 ? 13.5 -91 -30.266 1 80.19 120 LYS B CA 1
ATOM 4710 C C . LYS B 1 120 ? 13.789 -89.562 -30.625 1 80.19 120 LYS B C 1
ATOM 4712 O O . LYS B 1 120 ? 14.562 -89.25 -31.547 1 80.19 120 LYS B O 1
ATOM 4717 N N . PRO B 1 121 ? 13.047 -88.562 -29.938 1 80.38 121 PRO B N 1
ATOM 4718 C CA . PRO B 1 121 ? 13.297 -87.188 -30.234 1 80.38 121 PRO B CA 1
ATOM 4719 C C . PRO B 1 121 ? 14.734 -86.75 -29.969 1 80.38 121 PRO B C 1
ATOM 4721 O O . PRO B 1 121 ? 15.336 -87.188 -28.984 1 80.38 121 PRO B O 1
ATOM 4724 N N . VAL B 1 122 ? 15.414 -86.062 -30.922 1 83.06 122 VAL B N 1
ATOM 4725 C CA . VAL B 1 122 ? 16.766 -85.5 -30.766 1 83.06 122 VAL B CA 1
ATOM 4726 C C . VAL B 1 122 ? 16.75 -84.438 -29.688 1 83.06 122 VAL B C 1
ATOM 4728 O O . VAL B 1 122 ? 15.93 -83.5 -29.734 1 83.06 122 VAL B O 1
ATOM 4731 N N . MET B 1 123 ? 17.453 -84.625 -28.578 1 82.12 123 MET B N 1
ATOM 4732 C CA . MET B 1 123 ? 17.516 -83.625 -27.484 1 82.12 123 MET B CA 1
ATOM 4733 C C . MET B 1 123 ? 18.734 -82.75 -27.609 1 82.12 123 MET B C 1
ATOM 4735 O O . MET B 1 123 ? 19.844 -83.25 -27.844 1 82.12 123 MET B O 1
ATOM 4739 N N . VAL B 1 124 ? 18.562 -81.562 -27.828 1 78.81 124 VAL B N 1
ATOM 4740 C CA . VAL B 1 124 ? 19.656 -80.562 -27.734 1 78.81 124 VAL B CA 1
ATOM 4741 C C . VAL B 1 124 ? 19.531 -79.812 -26.438 1 78.81 124 VAL B C 1
ATOM 4743 O O . VAL B 1 124 ? 18.5 -79.188 -26.172 1 78.81 124 VAL B O 1
ATOM 4746 N N . ASP B 1 125 ? 20.625 -79.75 -25.562 1 81.69 125 ASP B N 1
ATOM 4747 C CA . ASP B 1 125 ? 20.688 -79.125 -24.25 1 81.69 125 ASP B CA 1
ATOM 4748 C C . ASP B 1 125 ? 19.5 -79.5 -23.375 1 81.69 125 ASP B C 1
ATOM 4750 O O . ASP B 1 125 ? 18.906 -78.688 -22.688 1 81.69 125 ASP B O 1
ATOM 4754 N N . GLY B 1 126 ? 19.047 -80.75 -23.578 1 76.25 126 GLY B N 1
ATOM 4755 C CA . GLY B 1 126 ? 18.047 -81.438 -22.75 1 76.25 126 GLY B CA 1
ATOM 4756 C C . GLY B 1 126 ? 16.625 -81.125 -23.203 1 76.25 126 GLY B C 1
ATOM 4757 O O . GLY B 1 126 ? 15.664 -81.5 -22.531 1 76.25 126 GLY B O 1
ATOM 4758 N N . LYS B 1 127 ? 16.422 -80.375 -24.234 1 83.44 127 LYS B N 1
ATOM 4759 C CA . LYS B 1 127 ? 15.086 -80.062 -24.766 1 83.44 127 LYS B CA 1
ATOM 4760 C C . LYS B 1 127 ? 14.906 -80.625 -26.156 1 83.44 127 LYS B C 1
ATOM 4762 O O . LYS B 1 127 ? 15.828 -80.562 -26.984 1 83.44 127 LYS B O 1
ATOM 4767 N N . PRO B 1 128 ? 13.766 -81.25 -26.344 1 82.62 128 PRO B N 1
ATOM 4768 C CA . PRO B 1 128 ? 13.531 -81.75 -27.688 1 82.62 128 PRO B CA 1
ATOM 4769 C C . PRO B 1 128 ? 13.461 -80.625 -28.734 1 82.62 128 PRO B C 1
ATOM 4771 O O . PRO B 1 128 ? 12.969 -79.562 -28.453 1 82.62 128 PRO B O 1
ATOM 4774 N N . ILE B 1 129 ? 14.008 -80.875 -29.891 1 83.88 129 ILE B N 1
ATOM 4775 C CA . ILE B 1 129 ? 14.07 -79.875 -30.969 1 83.88 129 ILE B CA 1
ATOM 4776 C C . ILE B 1 129 ? 12.852 -80 -31.875 1 83.88 129 ILE B C 1
ATOM 4778 O O . ILE B 1 129 ? 12.609 -81.125 -32.406 1 83.88 129 ILE B O 1
ATOM 4782 N N . PRO B 1 130 ? 12.109 -79 -31.969 1 85.19 130 PRO B N 1
ATOM 4783 C CA . PRO B 1 130 ? 10.977 -79.062 -32.906 1 85.19 130 PRO B CA 1
ATOM 4784 C C . PRO B 1 130 ? 11.406 -79.25 -34.344 1 85.19 130 PRO B C 1
ATOM 4786 O O . PRO B 1 130 ? 12.414 -78.688 -34.781 1 85.19 130 PRO B O 1
ATOM 4789 N N . SER B 1 131 ? 10.695 -80 -35.125 1 85.06 131 SER B N 1
ATOM 4790 C CA . SER B 1 131 ? 11.008 -80.25 -36.531 1 85.06 131 SER B CA 1
ATOM 4791 C C . SER B 1 131 ? 10.82 -79 -37.375 1 85.06 131 SER B C 1
ATOM 4793 O O . SER B 1 131 ? 11.555 -78.75 -38.312 1 85.06 131 SER B O 1
ATOM 4795 N N . GLN B 1 132 ? 9.797 -78.125 -37.031 1 85.06 132 GLN B N 1
ATOM 4796 C CA . GLN B 1 132 ? 9.508 -76.875 -37.719 1 85.06 132 GLN B CA 1
ATOM 4797 C C . GLN B 1 132 ? 9.234 -75.75 -36.719 1 85.06 132 GLN B C 1
ATOM 4799 O O . GLN B 1 132 ? 8.711 -76 -35.625 1 85.06 132 GLN B O 1
ATOM 4804 N N . VAL B 1 133 ? 9.711 -74.562 -37.094 1 87.88 133 VAL B N 1
ATOM 4805 C CA . VAL B 1 133 ? 9.445 -73.375 -36.25 1 87.88 133 VAL B CA 1
ATOM 4806 C C . VAL B 1 133 ? 8.945 -72.25 -37.125 1 87.88 133 VAL B C 1
ATOM 4808 O O . VAL B 1 133 ? 9.281 -72.125 -38.312 1 87.88 133 VAL B O 1
ATOM 4811 N N . ALA B 1 134 ? 8 -71.5 -36.5 1 87.5 134 ALA B N 1
ATOM 4812 C CA . ALA B 1 134 ? 7.594 -70.25 -37.125 1 87.5 134 ALA B CA 1
ATOM 4813 C C . ALA B 1 134 ? 8.5 -69.125 -36.719 1 87.5 134 ALA B C 1
ATOM 4815 O O . ALA B 1 134 ? 8.812 -68.938 -35.531 1 87.5 134 ALA B O 1
ATOM 4816 N N . TYR B 1 135 ? 8.945 -68.312 -37.688 1 86.81 135 TYR B N 1
ATOM 4817 C CA . TYR B 1 135 ? 9.859 -67.188 -37.438 1 86.81 135 TYR B CA 1
ATOM 4818 C C . TYR B 1 135 ? 9.102 -65.875 -37.188 1 86.81 135 TYR B C 1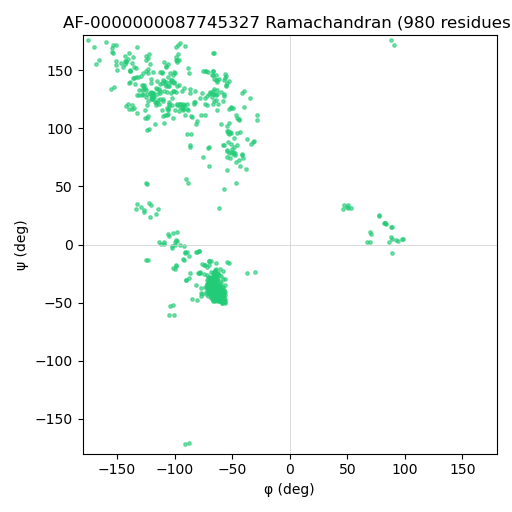
ATOM 4820 O O . TYR B 1 135 ? 8.297 -65.438 -38.031 1 86.81 135 TYR B O 1
ATOM 4828 N N . LEU B 1 136 ? 9.273 -65.375 -36.031 1 88.69 136 LEU B N 1
ATOM 4829 C CA . LEU B 1 136 ? 8.734 -64.062 -35.656 1 88.69 136 LEU B CA 1
ATOM 4830 C C . LEU B 1 136 ? 9.852 -63.031 -35.5 1 88.69 136 LEU B C 1
ATOM 4832 O O . LEU B 1 136 ? 10.539 -63.031 -34.469 1 88.69 136 LEU B O 1
ATOM 4836 N N . PRO B 1 137 ? 10.008 -62.125 -36.469 1 90 137 PRO B N 1
ATOM 4837 C CA . PRO B 1 137 ? 11.117 -61.188 -36.344 1 90 137 PRO B CA 1
ATOM 4838 C C . PRO B 1 137 ? 10.883 -60.125 -35.281 1 90 137 PRO B C 1
ATOM 4840 O O . PRO B 1 137 ? 9.75 -59.656 -35.094 1 90 137 PRO B O 1
ATOM 4843 N N . LYS B 1 138 ? 11.953 -59.656 -34.656 1 88.75 138 LYS B N 1
ATOM 4844 C CA . LYS B 1 138 ? 11.922 -58.625 -33.656 1 88.75 138 LYS B CA 1
ATOM 4845 C C . LYS B 1 138 ? 11.289 -57.344 -34.188 1 88.75 138 LYS B C 1
ATOM 4847 O O . LYS B 1 138 ? 10.555 -56.656 -33.5 1 88.75 138 LYS B O 1
ATOM 4852 N N . GLU B 1 139 ? 11.516 -57.031 -35.406 1 88 139 GLU B N 1
ATOM 4853 C CA . GLU B 1 139 ? 11.07 -55.812 -36.062 1 88 139 GLU B CA 1
ATOM 4854 C C . GLU B 1 139 ? 9.547 -55.719 -36.125 1 88 139 GLU B C 1
ATOM 4856 O O . GLU B 1 139 ? 8.977 -54.656 -36.219 1 88 139 GLU B O 1
ATOM 4861 N N . ALA B 1 140 ? 8.961 -56.938 -36.062 1 86.19 140 ALA B N 1
ATOM 4862 C CA . ALA B 1 140 ? 7.504 -57 -36.156 1 86.19 140 ALA B CA 1
ATOM 4863 C C . ALA B 1 140 ? 6.855 -56.312 -34.938 1 86.19 140 ALA B C 1
ATOM 4865 O O . ALA B 1 140 ? 5.727 -55.844 -35.031 1 86.19 140 ALA B O 1
ATOM 4866 N N . LEU B 1 141 ? 7.609 -56.219 -33.875 1 89.56 141 LEU B N 1
ATOM 4867 C CA . LEU B 1 141 ? 7.062 -55.594 -32.656 1 89.56 141 LEU B CA 1
ATOM 4868 C C . LEU B 1 141 ? 7.988 -54.531 -32.125 1 89.56 141 LEU B C 1
ATOM 4870 O O . LEU B 1 141 ? 8.18 -54.406 -30.922 1 89.56 141 LEU B O 1
ATOM 4874 N N . SER B 1 142 ? 8.695 -53.875 -33.094 1 89.31 142 SER B N 1
ATOM 4875 C CA . SER B 1 142 ? 9.516 -52.719 -32.781 1 89.31 142 SER B CA 1
ATOM 4876 C C . SER B 1 142 ? 8.883 -51.438 -33.344 1 89.31 142 SER B C 1
ATOM 4878 O O . SER B 1 142 ? 8.422 -51.406 -34.469 1 89.31 142 SER B O 1
ATOM 4880 N N . TYR B 1 143 ? 8.82 -50.469 -32.5 1 90.44 143 TYR B N 1
ATOM 4881 C CA . TYR B 1 143 ? 8.148 -49.188 -32.844 1 90.44 143 TYR B CA 1
ATOM 4882 C C . TYR B 1 143 ? 9.141 -48.031 -32.875 1 90.44 143 TYR B C 1
ATOM 4884 O O . TYR B 1 143 ? 9.828 -47.781 -31.891 1 90.44 143 TYR B O 1
ATOM 4892 N N . ASP B 1 144 ? 9.172 -47.406 -34.062 1 90.31 144 ASP B N 1
ATOM 4893 C CA . ASP B 1 144 ? 10.047 -46.25 -34.219 1 90.31 144 ASP B CA 1
ATOM 4894 C C . ASP B 1 144 ? 9.414 -44.969 -33.656 1 90.31 144 ASP B C 1
ATOM 4896 O O . ASP B 1 144 ? 8.617 -44.312 -34.312 1 90.31 144 ASP B O 1
ATOM 4900 N N . LEU B 1 145 ? 9.883 -44.625 -32.562 1 90.81 145 LEU B N 1
ATOM 4901 C CA . LEU B 1 145 ? 9.344 -43.438 -31.859 1 90.81 145 LEU B CA 1
ATOM 4902 C C . LEU B 1 145 ? 10.391 -42.344 -31.781 1 90.81 145 LEU B C 1
ATOM 4904 O O . LEU B 1 145 ? 10.383 -41.531 -30.844 1 90.81 145 LEU B O 1
ATOM 4908 N N . HIS B 1 146 ? 11.289 -42.25 -32.75 1 93.25 146 HIS B N 1
ATOM 4909 C CA . HIS B 1 146 ? 12.328 -41.219 -32.719 1 93.25 146 HIS B CA 1
ATOM 4910 C C . HIS B 1 146 ? 11.719 -39.844 -32.844 1 93.25 146 HIS B C 1
ATOM 4912 O O . HIS B 1 146 ? 12.062 -38.938 -32.062 1 93.25 146 HIS B O 1
ATOM 4918 N N . ASN B 1 147 ? 10.789 -39.656 -33.812 1 95.06 147 ASN B N 1
ATOM 4919 C CA . ASN B 1 147 ? 10.086 -38.375 -34 1 95.06 147 ASN B CA 1
ATOM 4920 C C . ASN B 1 147 ? 8.609 -38.5 -33.625 1 95.06 147 ASN B C 1
ATOM 4922 O O . ASN B 1 147 ? 7.859 -39.25 -34.25 1 95.06 147 ASN B O 1
ATOM 4926 N N . VAL B 1 148 ? 8.273 -37.812 -32.656 1 95.38 148 VAL B N 1
ATOM 4927 C CA . VAL B 1 148 ? 6.895 -37.906 -32.188 1 95.38 148 VAL B CA 1
ATOM 4928 C C . VAL B 1 148 ? 6.27 -36.5 -32.188 1 95.38 148 VAL B C 1
ATOM 4930 O O . VAL B 1 148 ? 6.789 -35.594 -31.516 1 95.38 148 VAL B O 1
ATOM 4933 N N . PHE B 1 149 ? 5.203 -36.281 -32.938 1 96.94 149 PHE B N 1
ATOM 4934 C CA . PHE B 1 149 ? 4.363 -35.094 -32.875 1 96.94 149 PHE B CA 1
ATOM 4935 C C . PHE B 1 149 ? 3.062 -35.375 -32.125 1 96.94 149 PHE B C 1
ATOM 4937 O O . PHE B 1 149 ? 2.432 -36.438 -32.375 1 96.94 149 PHE B O 1
ATOM 4944 N N . PHE B 1 150 ? 2.746 -34.562 -31.219 1 95.75 150 PHE B N 1
ATOM 4945 C CA . PHE B 1 150 ? 1.51 -34.781 -30.484 1 95.75 150 PHE B CA 1
ATOM 4946 C C . PHE B 1 150 ? 0.815 -33.469 -30.172 1 95.75 150 PHE B C 1
ATOM 4948 O O . PHE B 1 150 ? 1.446 -32.406 -30.188 1 95.75 150 PHE B O 1
ATOM 4955 N N . GLY B 1 151 ? -0.481 -33.438 -29.922 1 96.56 151 GLY B N 1
ATOM 4956 C CA . GLY B 1 151 ? -1.308 -32.312 -29.547 1 96.56 151 GLY B CA 1
ATOM 4957 C C . GLY B 1 151 ? -2.693 -32.719 -29.078 1 96.56 151 GLY B C 1
ATOM 4958 O O . GLY B 1 151 ? -3.146 -33.844 -29.344 1 96.56 151 GLY B O 1
ATOM 4959 N N . ALA B 1 152 ? -3.219 -31.859 -28.312 1 97.69 152 ALA B N 1
ATOM 4960 C CA . ALA B 1 152 ? -4.57 -32.125 -27.828 1 97.69 152 ALA B CA 1
ATOM 4961 C C . ALA B 1 152 ? -5.312 -30.844 -27.516 1 97.69 152 ALA B C 1
ATOM 4963 O O . ALA B 1 152 ? -4.719 -29.875 -27.016 1 97.69 152 ALA B O 1
ATOM 4964 N N . VAL B 1 153 ? -6.582 -30.766 -27.953 1 97.94 153 VAL B N 1
ATOM 4965 C CA . VAL B 1 153 ? -7.52 -29.734 -27.5 1 97.94 153 VAL B CA 1
ATOM 4966 C C . VAL B 1 153 ? -8.406 -30.297 -26.391 1 97.94 153 VAL B C 1
ATOM 4968 O O . VAL B 1 153 ? -9.07 -31.312 -26.562 1 97.94 153 VAL B O 1
ATOM 4971 N N . THR B 1 154 ? -8.328 -29.641 -25.266 1 98 154 THR B N 1
ATOM 4972 C CA . THR B 1 154 ? -9.023 -30.172 -24.094 1 98 154 THR B CA 1
ATOM 4973 C C . THR B 1 154 ? -10.078 -29.188 -23.609 1 98 154 THR B C 1
ATOM 4975 O O . THR B 1 154 ? -9.797 -28 -23.422 1 98 154 THR B O 1
ATOM 4978 N N . LEU B 1 155 ? -11.305 -29.672 -23.438 1 97.94 155 LEU B N 1
ATOM 4979 C CA . LEU B 1 155 ? -12.406 -28.938 -22.812 1 97.94 155 LEU B CA 1
ATOM 4980 C C . LEU B 1 155 ? -12.664 -29.438 -21.406 1 97.94 155 LEU B C 1
ATOM 4982 O O . LEU B 1 155 ? -12.867 -30.641 -21.188 1 97.94 155 LEU B O 1
ATOM 4986 N N . THR B 1 156 ? -12.594 -28.531 -20.391 1 97.62 156 THR B N 1
ATOM 4987 C CA . THR B 1 156 ? -12.82 -28.891 -19 1 97.62 156 THR B CA 1
ATOM 4988 C C . THR B 1 156 ? -14 -28.109 -18.422 1 97.62 156 THR B C 1
ATOM 4990 O O . THR B 1 156 ? -14 -26.875 -18.453 1 97.62 156 THR B O 1
ATOM 4993 N N . GLN B 1 157 ? -14.992 -28.828 -17.859 1 97.62 157 GLN B N 1
ATOM 4994 C CA . GLN B 1 157 ? -16.172 -28.219 -17.25 1 97.62 157 GLN B CA 1
ATOM 4995 C C . GLN B 1 157 ? -16.312 -28.656 -15.797 1 97.62 157 GLN B C 1
ATOM 4997 O O . GLN B 1 157 ? -16.672 -29.797 -15.523 1 97.62 157 GLN B O 1
ATOM 5002 N N . PRO B 1 158 ? -16.094 -27.688 -14.891 1 96.69 158 PRO B N 1
ATOM 5003 C CA . PRO B 1 158 ? -16.359 -28.047 -13.5 1 96.69 158 PRO B CA 1
ATOM 5004 C C . PRO B 1 158 ? -17.844 -28.266 -13.211 1 96.69 158 PRO B C 1
ATOM 5006 O O . PRO B 1 158 ? -18.672 -27.453 -13.625 1 96.69 158 PRO B O 1
ATOM 5009 N N . ILE B 1 159 ? -18.141 -29.344 -12.594 1 96.75 159 ILE B N 1
ATOM 5010 C CA . ILE B 1 159 ? -19.531 -29.656 -12.281 1 96.75 159 ILE B CA 1
ATOM 5011 C C . ILE B 1 159 ? -19.797 -29.391 -10.805 1 96.75 159 ILE B C 1
ATOM 5013 O O . ILE B 1 159 ? -20.766 -28.719 -10.453 1 96.75 159 ILE B O 1
ATOM 5017 N N . PHE B 1 160 ? -18.969 -29.969 -10.008 1 97.25 160 PHE B N 1
ATOM 5018 C CA . PHE B 1 160 ? -19.062 -29.781 -8.57 1 97.25 160 PHE B CA 1
ATOM 5019 C C . PHE B 1 160 ? -17.688 -29.531 -7.953 1 97.25 160 PHE B C 1
ATOM 5021 O O . PHE B 1 160 ? -16.828 -30.422 -7.992 1 97.25 160 PHE B O 1
ATOM 5028 N N . MET B 1 161 ? -17.531 -28.344 -7.363 1 96.62 161 MET B N 1
ATOM 5029 C CA . MET B 1 161 ? -16.266 -27.984 -6.73 1 96.62 161 MET B CA 1
ATOM 5030 C C . MET B 1 161 ? -16.469 -27.641 -5.258 1 96.62 161 MET B C 1
ATOM 5032 O O . MET B 1 161 ? -15.867 -26.703 -4.738 1 96.62 161 MET B O 1
ATOM 5036 N N . GLY B 1 162 ? -17.359 -28.312 -4.59 1 96 162 GLY B N 1
ATOM 5037 C CA . GLY B 1 162 ? -17.609 -28.141 -3.168 1 96 162 GLY B CA 1
ATOM 5038 C C . GLY B 1 162 ? -18.266 -26.797 -2.838 1 96 162 GLY B C 1
ATOM 5039 O O . GLY B 1 162 ? -18.266 -26.375 -1.683 1 96 162 GLY B O 1
ATOM 5040 N N . GLY B 1 163 ? -18.719 -26.078 -3.812 1 96.62 163 GLY B N 1
ATOM 5041 C CA . GLY B 1 163 ? -19.344 -24.781 -3.607 1 96.62 163 GLY B CA 1
ATOM 5042 C C . GLY B 1 163 ? -18.375 -23.625 -3.707 1 96.62 163 GLY B C 1
ATOM 5043 O O . GLY B 1 163 ? -18.75 -22.469 -3.463 1 96.62 163 GLY B O 1
ATOM 5044 N N . LYS B 1 164 ? -17.156 -23.875 -4.031 1 97.5 164 LYS B N 1
ATOM 5045 C CA . LYS B 1 164 ? -16.094 -22.859 -4.105 1 97.5 164 LYS B CA 1
ATOM 5046 C C . LYS B 1 164 ? -16.406 -21.828 -5.18 1 97.5 164 LYS B C 1
ATOM 5048 O O . LYS B 1 164 ? -16.266 -20.625 -4.949 1 97.5 164 LYS B O 1
ATOM 5053 N N . ILE B 1 165 ? -16.906 -22.266 -6.355 1 97.5 165 ILE B N 1
ATOM 5054 C CA . ILE B 1 165 ? -17.156 -21.359 -7.473 1 97.5 165 ILE B CA 1
ATOM 5055 C C . ILE B 1 165 ? -18.297 -20.406 -7.117 1 97.5 165 ILE B C 1
ATOM 5057 O O . ILE B 1 165 ? -18.203 -19.203 -7.336 1 97.5 165 ILE B O 1
ATOM 5061 N N . VAL B 1 166 ? -19.406 -20.953 -6.547 1 97.81 166 VAL B N 1
ATOM 5062 C CA . VAL B 1 166 ? -20.547 -20.141 -6.137 1 97.81 166 VAL B CA 1
ATOM 5063 C C . VAL B 1 166 ? -20.094 -19.141 -5.07 1 97.81 166 VAL B C 1
ATOM 5065 O O . VAL B 1 166 ? -20.438 -17.953 -5.145 1 97.81 166 VAL B O 1
ATOM 5068 N N . ALA B 1 167 ? -19.312 -19.609 -4.098 1 98.25 167 ALA B N 1
ATOM 5069 C CA . ALA B 1 167 ? -18.828 -18.75 -3.016 1 98.25 167 ALA B CA 1
ATOM 5070 C C . ALA B 1 167 ? -17.938 -17.641 -3.551 1 98.25 167 ALA B C 1
ATOM 5072 O O . ALA B 1 167 ? -18.062 -16.484 -3.135 1 98.25 167 ALA B O 1
ATOM 5073 N N . MET B 1 168 ? -17.078 -17.984 -4.453 1 98.12 168 MET B N 1
ATOM 5074 C CA . MET B 1 168 ? -16.188 -16.984 -5.031 1 98.12 168 MET B CA 1
ATOM 5075 C C . MET B 1 168 ? -16.969 -15.938 -5.812 1 98.12 168 MET B C 1
ATOM 5077 O O . MET B 1 168 ? -16.609 -14.758 -5.797 1 98.12 168 MET B O 1
ATOM 5081 N N . ASN B 1 169 ? -17.984 -16.328 -6.562 1 98.19 169 ASN B N 1
ATOM 5082 C CA . ASN B 1 169 ? -18.828 -15.383 -7.27 1 98.19 169 ASN B CA 1
ATOM 5083 C C . ASN B 1 169 ? -19.547 -14.43 -6.305 1 98.19 169 ASN B C 1
ATOM 5085 O O . ASN B 1 169 ? -19.625 -13.227 -6.559 1 98.19 169 ASN B O 1
ATOM 5089 N N . LYS B 1 170 ? -20 -14.969 -5.215 1 98.56 170 LYS B N 1
ATOM 5090 C CA . LYS B 1 170 ? -20.641 -14.117 -4.203 1 98.56 170 LYS B CA 1
ATOM 5091 C C . LYS B 1 170 ? -19.625 -13.156 -3.586 1 98.56 170 LYS B C 1
ATOM 5093 O O . LYS B 1 170 ? -19.922 -11.977 -3.395 1 98.56 170 LYS B O 1
ATOM 5098 N N . ILE B 1 171 ? -18.453 -13.641 -3.273 1 98.5 171 ILE B N 1
ATOM 5099 C CA . ILE B 1 171 ? -17.391 -12.828 -2.678 1 98.5 171 ILE B CA 1
ATOM 5100 C C . ILE B 1 171 ? -17.094 -11.641 -3.58 1 98.5 171 ILE B C 1
ATOM 5102 O O . ILE B 1 171 ? -17.062 -10.492 -3.117 1 98.5 171 ILE B O 1
ATOM 5106 N N . THR B 1 172 ? -16.875 -11.914 -4.906 1 98.38 172 THR B N 1
ATOM 5107 C CA . THR B 1 172 ? -16.547 -10.836 -5.828 1 98.38 172 THR B CA 1
ATOM 5108 C C . THR B 1 172 ? -17.734 -9.898 -6.027 1 98.38 172 THR B C 1
ATOM 5110 O O . THR B 1 172 ? -17.547 -8.695 -6.23 1 98.38 172 THR B O 1
ATOM 5113 N N . GLY B 1 173 ? -18.969 -10.453 -5.98 1 98.62 173 GLY B N 1
ATOM 5114 C CA . GLY B 1 173 ? -20.141 -9.594 -5.992 1 98.62 173 GLY B CA 1
ATOM 5115 C C . GLY B 1 173 ? -20.188 -8.633 -4.816 1 98.62 173 GLY B C 1
ATOM 5116 O O . GLY B 1 173 ? -20.391 -7.434 -4.992 1 98.62 173 GLY B O 1
ATOM 5117 N N . TYR B 1 174 ? -19.984 -9.133 -3.602 1 98.69 174 TYR B N 1
ATOM 5118 C CA . TYR B 1 174 ? -19.922 -8.305 -2.404 1 98.69 174 TYR B CA 1
ATOM 5119 C C . TYR B 1 174 ? -18.766 -7.32 -2.473 1 98.69 174 TYR B C 1
ATOM 5121 O O . TYR B 1 174 ? -18.875 -6.18 -2.016 1 98.69 174 TYR B O 1
ATOM 5129 N N . ALA B 1 175 ? -17.688 -7.754 -3.061 1 98.25 175 ALA B N 1
ATOM 5130 C CA . ALA B 1 175 ? -16.516 -6.883 -3.191 1 98.25 175 ALA B CA 1
ATOM 5131 C C . ALA B 1 175 ? -16.828 -5.684 -4.086 1 98.25 175 ALA B C 1
ATOM 5133 O O . ALA B 1 175 ? -16.344 -4.574 -3.834 1 98.25 175 ALA B O 1
ATOM 5134 N N . GLU B 1 176 ? -17.578 -5.898 -5.168 1 98.38 176 GLU B N 1
ATOM 5135 C CA . GLU B 1 176 ? -17.984 -4.797 -6.035 1 98.38 176 GLU B CA 1
ATOM 5136 C C . GLU B 1 176 ? -18.891 -3.818 -5.289 1 98.38 176 GLU B C 1
ATOM 5138 O O . GLU B 1 176 ? -18.719 -2.602 -5.383 1 98.38 176 GLU B O 1
ATOM 5143 N N . GLN B 1 177 ? -19.828 -4.355 -4.531 1 98.44 177 GLN B N 1
ATOM 5144 C CA . GLN B 1 177 ? -20.703 -3.506 -3.719 1 98.44 177 GLN B CA 1
ATOM 5145 C C . GLN B 1 177 ? -19.891 -2.744 -2.672 1 98.44 177 GLN B C 1
ATOM 5147 O O . GLN B 1 177 ? -20.172 -1.577 -2.391 1 98.44 177 GLN B O 1
ATOM 5152 N N . LEU B 1 178 ? -18.953 -3.418 -2.1 1 97.94 178 LEU B N 1
ATOM 5153 C CA . LEU B 1 178 ? -18.078 -2.803 -1.107 1 97.94 178 LEU B CA 1
ATOM 5154 C C . LEU B 1 178 ? -17.297 -1.638 -1.715 1 97.94 178 LEU B C 1
ATOM 5156 O O . LEU B 1 178 ? -17.203 -0.57 -1.105 1 97.94 178 LEU B O 1
ATOM 5160 N N . ALA B 1 179 ? -16.75 -1.839 -2.939 1 97.69 179 ALA B N 1
ATOM 5161 C CA . ALA B 1 179 ? -16.047 -0.771 -3.633 1 97.69 179 ALA B CA 1
ATOM 5162 C C . ALA B 1 179 ? -16.953 0.421 -3.896 1 97.69 179 ALA B C 1
ATOM 5164 O O . ALA B 1 179 ? -16.531 1.573 -3.783 1 97.69 179 ALA B O 1
ATOM 5165 N N . THR B 1 180 ? -18.172 0.127 -4.227 1 97.5 180 THR B N 1
ATOM 5166 C CA . THR B 1 180 ? -19.141 1.188 -4.461 1 97.5 180 THR B CA 1
ATOM 5167 C C . THR B 1 180 ? -19.438 1.957 -3.176 1 97.5 180 THR B C 1
ATOM 5169 O O . THR B 1 180 ? -19.469 3.189 -3.178 1 97.5 180 THR B O 1
ATOM 5172 N N . ALA B 1 181 ? -19.594 1.244 -2.074 1 96.31 181 ALA B N 1
ATOM 5173 C CA . ALA B 1 181 ? -19.812 1.888 -0.784 1 96.31 181 ALA B CA 1
ATOM 5174 C C . ALA B 1 181 ? -18.625 2.752 -0.382 1 96.31 181 ALA B C 1
ATOM 5176 O O . ALA B 1 181 ? -18.797 3.854 0.147 1 96.31 181 ALA B O 1
ATOM 5177 N N . MET B 1 182 ? -17.5 2.32 -0.624 1 96.31 182 MET B N 1
ATOM 5178 C CA . MET B 1 182 ? -16.297 3.08 -0.315 1 96.31 182 MET B CA 1
ATOM 5179 C C . MET B 1 182 ? -16.203 4.34 -1.173 1 96.31 182 MET B C 1
ATOM 5181 O O . MET B 1 182 ? -15.773 5.387 -0.7 1 96.31 182 MET B O 1
ATOM 5185 N N . HIS B 1 183 ? -16.578 4.188 -2.465 1 96.5 183 HIS B N 1
ATOM 5186 C CA . HIS B 1 183 ? -16.625 5.348 -3.35 1 96.5 183 HIS B CA 1
ATOM 5187 C C . HIS B 1 183 ? -17.609 6.395 -2.838 1 96.5 183 HIS B C 1
ATOM 5189 O O . HIS B 1 183 ? -17.297 7.59 -2.818 1 96.5 183 HIS B O 1
ATOM 5195 N N . ASP B 1 184 ? -18.75 5.918 -2.391 1 94.5 184 ASP B N 1
ATOM 5196 C CA . ASP B 1 184 ? -19.75 6.832 -1.864 1 94.5 184 ASP B CA 1
ATOM 5197 C C . ASP B 1 184 ? -19.266 7.52 -0.594 1 94.5 184 ASP B C 1
ATOM 5199 O O . ASP B 1 184 ? -19.516 8.711 -0.395 1 94.5 184 ASP B O 1
ATOM 5203 N N . ASN B 1 185 ? -18.594 6.809 0.244 1 93.88 185 ASN B N 1
ATOM 5204 C CA . ASN B 1 185 ? -18 7.391 1.442 1 93.88 185 ASN B CA 1
ATOM 5205 C C . ASN B 1 185 ? -16.953 8.445 1.093 1 93.88 185 ASN B C 1
ATOM 5207 O O . ASN B 1 185 ? -16.891 9.5 1.723 1 93.88 185 ASN B O 1
ATOM 5211 N N . SER B 1 186 ? -16.172 8.125 0.092 1 94.25 186 SER B N 1
ATOM 5212 C CA . SER B 1 186 ? -15.164 9.078 -0.366 1 94.25 186 SER B CA 1
ATOM 5213 C C . SER B 1 186 ? -15.805 10.336 -0.938 1 94.25 186 SER B C 1
ATOM 5215 O O . SER B 1 186 ? -15.281 11.438 -0.768 1 94.25 186 SER B O 1
ATOM 5217 N N . ALA B 1 187 ? -16.891 10.133 -1.626 1 94.44 187 ALA B N 1
ATOM 5218 C CA . ALA B 1 187 ? -17.625 11.281 -2.176 1 94.44 187 ALA B CA 1
ATOM 5219 C C . ALA B 1 187 ? -18.078 12.219 -1.067 1 94.44 187 ALA B C 1
ATOM 5221 O O . ALA B 1 187 ? -17.969 13.438 -1.192 1 94.44 187 ALA B O 1
ATOM 5222 N N . GLN B 1 188 ? -18.547 11.672 0.03 1 93.38 188 GLN B N 1
ATOM 5223 C CA . GLN B 1 188 ? -18.969 12.477 1.173 1 93.38 188 GLN B CA 1
ATOM 5224 C C . GLN B 1 188 ? -17.781 13.203 1.795 1 93.38 188 GLN B C 1
ATOM 5226 O O . GLN B 1 188 ? -17.891 14.359 2.195 1 93.38 188 GLN B O 1
ATOM 5231 N N . ASP B 1 189 ? -16.688 12.508 1.885 1 93.81 189 ASP B N 1
ATOM 5232 C CA . ASP B 1 189 ? -15.469 13.125 2.412 1 93.81 189 ASP B CA 1
ATOM 5233 C C . ASP B 1 189 ? -15.023 14.289 1.539 1 93.81 189 ASP B C 1
ATOM 5235 O O . ASP B 1 189 ? -14.586 15.328 2.053 1 93.81 189 ASP B O 1
ATOM 5239 N N . VAL B 1 190 ? -15.148 14.102 0.208 1 95 190 VAL B N 1
ATOM 5240 C CA . VAL B 1 190 ? -14.734 15.141 -0.728 1 95 190 VAL B CA 1
ATOM 5241 C C . VAL B 1 190 ? -15.656 16.344 -0.598 1 95 190 VAL B C 1
ATOM 5243 O O . VAL B 1 190 ? -15.195 17.484 -0.591 1 95 190 VAL B O 1
ATOM 5246 N N . ILE B 1 191 ? -16.938 16.156 -0.431 1 94.31 191 ILE B N 1
ATOM 5247 C CA . ILE B 1 191 ? -17.891 17.25 -0.279 1 94.31 191 ILE B CA 1
ATOM 5248 C C . ILE B 1 191 ? -17.578 18.031 0.994 1 94.31 191 ILE B C 1
ATOM 5250 O O . ILE B 1 191 ? -17.562 19.266 0.983 1 94.31 191 ILE B O 1
ATOM 5254 N N . TYR B 1 192 ? -17.312 17.359 2.049 1 94.25 192 TYR B N 1
ATOM 5255 C CA . TYR B 1 192 ? -16.953 18.016 3.297 1 94.25 192 TYR B CA 1
ATOM 5256 C C . TYR B 1 192 ? -15.656 18.812 3.141 1 94.25 192 TYR B C 1
ATOM 5258 O O . TYR B 1 192 ? -15.539 19.922 3.654 1 94.25 192 TYR B O 1
ATOM 5266 N N . ALA B 1 193 ? -14.719 18.203 2.52 1 95.62 193 ALA B N 1
ATOM 5267 C CA . ALA B 1 193 ? -13.438 18.875 2.305 1 95.62 193 ALA B CA 1
ATOM 5268 C C . ALA B 1 193 ? -13.625 20.141 1.48 1 95.62 193 ALA B C 1
ATOM 5270 O O . ALA B 1 193 ? -12.984 21.156 1.753 1 95.62 193 ALA B O 1
ATOM 5271 N N . VAL B 1 194 ? -14.484 20.094 0.467 1 96.25 194 VAL B N 1
ATOM 5272 C CA . VAL B 1 194 ? -14.773 21.25 -0.359 1 96.25 194 VAL B CA 1
ATOM 5273 C C . VAL B 1 194 ? -15.414 22.344 0.496 1 96.25 194 VAL B C 1
ATOM 5275 O O . VAL B 1 194 ? -15 23.516 0.432 1 96.25 194 VAL B O 1
ATOM 5278 N N . ASP B 1 195 ? -16.375 21.984 1.357 1 94.88 195 ASP B N 1
ATOM 5279 C CA . ASP B 1 195 ? -17.016 22.953 2.232 1 94.88 195 ASP B CA 1
ATOM 5280 C C . ASP B 1 195 ? -16.016 23.609 3.17 1 94.88 195 ASP B C 1
ATOM 5282 O O . ASP B 1 195 ? -16.016 24.828 3.334 1 94.88 195 ASP B O 1
ATOM 5286 N N . ALA B 1 196 ? -15.18 22.766 3.74 1 94.94 196 ALA B N 1
ATOM 5287 C CA . ALA B 1 196 ? -14.164 23.281 4.656 1 94.94 196 ALA B CA 1
ATOM 5288 C C . ALA B 1 196 ? -13.219 24.234 3.943 1 94.94 196 ALA B C 1
ATOM 5290 O O . ALA B 1 196 ? -12.914 25.328 4.457 1 94.94 196 ALA B O 1
ATOM 5291 N N . ALA B 1 197 ? -12.82 23.859 2.779 1 96.56 197 ALA B N 1
ATOM 5292 C CA . ALA B 1 197 ? -11.906 24.703 2.016 1 96.56 197 ALA B CA 1
ATOM 5293 C C . ALA B 1 197 ? -12.594 25.984 1.553 1 96.56 197 ALA B C 1
ATOM 5295 O O . ALA B 1 197 ? -12 27.062 1.59 1 96.56 197 ALA B O 1
ATOM 5296 N N . TYR B 1 198 ? -13.867 25.922 1.072 1 95.69 198 TYR B N 1
ATOM 5297 C CA . TYR B 1 198 ? -14.656 27.062 0.607 1 95.69 198 TYR B CA 1
ATOM 5298 C C . TYR B 1 198 ? -14.805 28.094 1.708 1 95.69 198 TYR B C 1
ATOM 5300 O O . TYR B 1 198 ? -14.477 29.281 1.51 1 95.69 198 TYR B O 1
ATOM 5308 N N . TRP B 1 199 ? -15.172 27.609 2.863 1 94 199 TRP B N 1
ATOM 5309 C CA . TRP B 1 199 ? -15.438 28.547 3.955 1 94 199 TRP B CA 1
ATOM 5310 C C . TRP B 1 199 ? -14.141 29.047 4.57 1 94 199 TRP B C 1
ATOM 5312 O O . TRP B 1 199 ? -14.102 30.125 5.168 1 94 199 TRP B O 1
ATOM 5322 N N . GLN B 1 200 ? -13.086 28.281 4.43 1 94.56 200 GLN B N 1
ATOM 5323 C CA . GLN B 1 200 ? -11.781 28.781 4.848 1 94.56 200 GLN B CA 1
ATOM 5324 C C . GLN B 1 200 ? -11.352 29.984 4.008 1 94.56 200 GLN B C 1
ATOM 5326 O O . GLN B 1 200 ? -10.828 30.953 4.539 1 94.56 200 GLN B O 1
ATOM 5331 N N . VAL B 1 201 ? -11.609 29.922 2.703 1 95.69 201 VAL B N 1
ATOM 5332 C CA . VAL B 1 201 ? -11.289 31.031 1.826 1 95.69 201 VAL B CA 1
ATOM 5333 C C . VAL B 1 201 ? -12.125 32.25 2.217 1 95.69 201 VAL B C 1
ATOM 5335 O O . VAL B 1 201 ? -11.602 33.375 2.336 1 95.69 201 VAL B O 1
ATOM 5338 N N . VAL B 1 202 ? -13.398 32.031 2.469 1 94.56 202 VAL B N 1
ATOM 5339 C CA . VAL B 1 202 ? -14.297 33.094 2.852 1 94.56 202 VAL B CA 1
ATOM 5340 C C . VAL B 1 202 ? -13.844 33.719 4.18 1 94.56 202 VAL B C 1
ATOM 5342 O O . VAL B 1 202 ? -13.812 34.938 4.332 1 94.56 202 VAL B O 1
ATOM 5345 N N . SER B 1 203 ? -13.422 32.844 5.113 1 93.69 203 SER B N 1
ATOM 5346 C CA . SER B 1 203 ? -12.945 33.281 6.418 1 93.69 203 SER B CA 1
ATOM 5347 C C . SER B 1 203 ? -11.68 34.125 6.293 1 93.69 203 SER B C 1
ATOM 5349 O O . SER B 1 203 ? -11.594 35.219 6.871 1 93.69 203 SER B O 1
ATOM 5351 N N . LEU B 1 204 ? -10.781 33.688 5.504 1 95.25 204 LEU B N 1
ATOM 5352 C CA . LEU B 1 204 ? -9.508 34.375 5.375 1 95.25 204 LEU B CA 1
ATOM 5353 C C . LEU B 1 204 ? -9.68 35.688 4.629 1 95.25 204 LEU B C 1
ATOM 5355 O O . LEU B 1 204 ? -8.984 36.688 4.914 1 95.25 204 LEU B O 1
ATOM 5359 N N . LYS B 1 205 ? -10.578 35.719 3.693 1 95.25 205 LYS B N 1
ATOM 5360 C CA . LYS B 1 205 ? -10.867 37 3.01 1 95.25 205 LYS B CA 1
ATOM 5361 C C . LYS B 1 205 ? -11.453 38 3.971 1 95.25 205 LYS B C 1
ATOM 5363 O O . LYS B 1 205 ? -11.062 39.188 3.955 1 95.25 205 LYS B O 1
ATOM 5368 N N . ALA B 1 206 ? -12.391 37.594 4.793 1 94.12 206 ALA B N 1
ATOM 5369 C CA . ALA B 1 206 ? -12.953 38.469 5.812 1 94.12 206 ALA B CA 1
ATOM 5370 C C . ALA B 1 206 ? -11.875 38.938 6.789 1 94.12 206 ALA B C 1
ATOM 5372 O O . ALA B 1 206 ? -11.859 40.094 7.184 1 94.12 206 ALA B O 1
ATOM 5373 N N . LYS B 1 207 ? -11 38.062 7.152 1 95.12 207 LYS B N 1
ATOM 5374 C CA . LYS B 1 207 ? -9.93 38.406 8.078 1 95.12 207 LYS B CA 1
ATOM 5375 C C . LYS B 1 207 ? -8.914 39.344 7.43 1 95.12 207 LYS B C 1
ATOM 5377 O O . LYS B 1 207 ? -8.297 40.188 8.109 1 95.12 207 LYS B O 1
ATOM 5382 N N . GLN B 1 208 ? -8.742 39.188 6.168 1 96.19 208 GLN B N 1
ATOM 5383 C CA . GLN B 1 208 ? -7.879 40.125 5.449 1 96.19 208 GLN B CA 1
ATOM 5384 C C . GLN B 1 208 ? -8.422 41.562 5.523 1 96.19 208 GLN B C 1
ATOM 5386 O O . GLN B 1 208 ? -7.68 42.5 5.805 1 96.19 208 GLN B O 1
ATOM 5391 N N . LYS B 1 209 ? -9.734 41.688 5.289 1 95.25 209 LYS B N 1
ATOM 5392 C CA . LYS B 1 209 ? -10.367 43 5.395 1 95.25 209 LYS B CA 1
ATOM 5393 C C . LYS B 1 209 ? -10.234 43.562 6.801 1 95.25 209 LYS B C 1
ATOM 5395 O O . LYS B 1 209 ? -9.953 44.75 6.973 1 95.25 209 LYS B O 1
ATOM 5400 N N . LEU B 1 210 ? -10.406 42.625 7.719 1 94.81 210 LEU B N 1
ATOM 5401 C CA . LEU B 1 210 ? -10.273 43.031 9.117 1 94.81 210 LEU B CA 1
ATOM 5402 C C . LEU B 1 210 ? -8.844 43.469 9.43 1 94.81 210 LEU B C 1
ATOM 5404 O O . LEU B 1 210 ? -8.625 44.469 10.117 1 94.81 210 LEU B O 1
ATOM 5408 N N . ALA B 1 211 ? -7.891 42.688 8.953 1 96.44 211 ALA B N 1
ATOM 5409 C CA . ALA B 1 211 ? -6.48 43 9.188 1 96.44 211 ALA B CA 1
ATOM 5410 C C . ALA B 1 211 ? -6.094 44.344 8.539 1 96.44 211 ALA B C 1
ATOM 5412 O O . ALA B 1 211 ? -5.34 45.125 9.125 1 96.44 211 ALA B O 1
ATOM 5413 N N . VAL B 1 212 ? -6.617 44.625 7.398 1 96.69 212 VAL B N 1
ATOM 5414 C CA . VAL B 1 212 ? -6.371 45.906 6.734 1 96.69 212 VAL B CA 1
ATOM 5415 C C . VAL B 1 212 ? -6.938 47.031 7.574 1 96.69 212 VAL B C 1
ATOM 5417 O O . VAL B 1 212 ? -6.27 48.062 7.781 1 96.69 212 VAL B O 1
ATOM 5420 N N . SER B 1 213 ? -8.141 46.812 8.07 1 95.5 213 SER B N 1
ATOM 5421 C CA . SER B 1 213 ? -8.758 47.844 8.922 1 95.5 213 SER B CA 1
ATOM 5422 C C . SER B 1 213 ? -7.941 48.062 10.195 1 95.5 213 SER B C 1
ATOM 5424 O O . SER B 1 213 ? -7.797 49.188 10.648 1 95.5 213 SER B O 1
ATOM 5426 N N . TYR B 1 214 ? -7.418 47 10.781 1 95.88 214 TYR B N 1
ATOM 5427 C CA . TYR B 1 214 ? -6.617 47.094 12 1 95.88 214 TYR B CA 1
ATOM 5428 C C . TYR B 1 214 ? -5.324 47.875 11.75 1 95.88 214 TYR B C 1
ATOM 5430 O O . TYR B 1 214 ? -4.938 48.719 12.547 1 95.88 214 TYR B O 1
ATOM 5438 N N . VAL B 1 215 ? -4.691 47.625 10.633 1 96.25 215 VAL B N 1
ATOM 5439 C CA . VAL B 1 215 ? -3.469 48.312 10.258 1 96.25 215 VAL B CA 1
ATOM 5440 C C . VAL B 1 215 ? -3.764 49.812 10.07 1 96.25 215 VAL B C 1
ATOM 5442 O O . VAL B 1 215 ? -2.992 50.656 10.508 1 96.25 215 VAL B O 1
ATOM 5445 N N . ASN B 1 216 ? -4.867 50.156 9.453 1 96.25 216 ASN B N 1
ATOM 5446 C CA . ASN B 1 216 ? -5.266 51.531 9.25 1 96.25 216 ASN B CA 1
ATOM 5447 C C . ASN B 1 216 ? -5.516 52.25 10.57 1 96.25 216 ASN B C 1
ATOM 5449 O O . ASN B 1 216 ? -5.145 53.406 10.734 1 96.25 216 ASN B O 1
ATOM 5453 N N . LEU B 1 217 ? -6.145 51.531 11.477 1 94.25 217 LEU B N 1
ATOM 5454 C CA . LEU B 1 217 ? -6.395 52.094 12.805 1 94.25 217 LEU B CA 1
ATOM 5455 C C . LEU B 1 217 ? -5.082 52.406 13.508 1 94.25 217 LEU B C 1
ATOM 5457 O O . LEU B 1 217 ? -4.938 53.469 14.102 1 94.25 217 LEU B O 1
ATOM 5461 N N . LEU B 1 218 ? -4.16 51.5 13.414 1 94.88 218 LEU B N 1
ATOM 5462 C CA . LEU B 1 218 ? -2.869 51.688 14.062 1 94.88 218 LEU B CA 1
ATOM 5463 C C . LEU B 1 218 ? -2.059 52.75 13.359 1 94.88 218 LEU B C 1
ATOM 5465 O O . LEU B 1 218 ? -1.318 53.5 14.008 1 94.88 218 LEU B O 1
ATOM 5469 N N . ASP B 1 219 ? -2.154 52.844 12.117 1 94.88 219 ASP B N 1
ATOM 5470 C CA . ASP B 1 219 ? -1.474 53.906 11.352 1 94.88 219 ASP B CA 1
ATOM 5471 C C . ASP B 1 219 ? -1.967 55.281 11.742 1 94.88 219 ASP B C 1
ATOM 5473 O O . ASP B 1 219 ? -1.166 56.219 11.906 1 94.88 219 ASP B O 1
ATOM 5477 N N . THR B 1 220 ? -3.242 55.469 11.883 1 94.06 220 THR B N 1
ATOM 5478 C CA . THR B 1 220 ? -3.834 56.719 12.32 1 94.06 220 THR B CA 1
ATOM 5479 C C . THR B 1 220 ? -3.379 57.062 13.734 1 94.06 220 THR B C 1
ATOM 5481 O O . THR B 1 220 ? -3.072 58.219 14.023 1 94.06 220 THR B O 1
ATOM 5484 N N . LEU B 1 221 ? -3.377 56.031 14.555 1 93.31 221 LEU B N 1
ATOM 5485 C CA . LEU B 1 221 ? -2.914 56.25 15.922 1 93.31 221 LEU B CA 1
ATOM 5486 C C . LEU B 1 221 ? -1.451 56.688 15.938 1 93.31 221 LEU B C 1
ATOM 5488 O O . LEU B 1 221 ? -1.072 57.594 16.688 1 93.31 221 LEU B O 1
ATOM 5492 N N . SER B 1 222 ? -0.641 56 15.164 1 93.38 222 SER B N 1
ATOM 5493 C CA . SER B 1 222 ? 0.774 56.344 15.062 1 93.38 222 SER B CA 1
ATOM 5494 C C . SER B 1 222 ? 0.962 57.812 14.617 1 93.38 222 SER B C 1
ATOM 5496 O O . SER B 1 222 ? 1.795 58.531 15.164 1 93.38 222 SER B O 1
ATOM 5498 N N . HIS B 1 223 ? 0.179 58.25 13.703 1 93.44 223 HIS B N 1
ATOM 5499 C CA . HIS B 1 223 ? 0.239 59.625 13.211 1 93.44 223 HIS B CA 1
ATOM 5500 C C . HIS B 1 223 ? -0.161 60.625 14.289 1 93.44 223 HIS B C 1
ATOM 5502 O O . HIS B 1 223 ? 0.52 61.625 14.5 1 93.44 223 HIS B O 1
ATOM 5508 N N . ASN B 1 224 ? -1.219 60.312 14.992 1 92.31 224 ASN B N 1
ATOM 5509 C CA . ASN B 1 224 ? -1.695 61.219 16.047 1 92.31 224 ASN B CA 1
ATOM 5510 C C . ASN B 1 224 ? -0.683 61.312 17.188 1 92.31 224 ASN B C 1
ATOM 5512 O O . ASN B 1 224 ? -0.436 62.406 17.703 1 92.31 224 ASN B O 1
ATOM 5516 N N . VAL B 1 225 ? -0.195 60.125 17.516 1 91.88 225 VAL B N 1
ATOM 5517 C CA . VAL B 1 225 ? 0.769 60.125 18.609 1 91.88 225 VAL B CA 1
ATOM 5518 C C . VAL B 1 225 ? 2.033 60.875 18.188 1 91.88 225 VAL B C 1
ATOM 5520 O O . VAL B 1 225 ? 2.662 61.531 19 1 91.88 225 VAL B O 1
ATOM 5523 N N . SER B 1 226 ? 2.457 60.812 17 1 92.56 226 SER B N 1
ATOM 5524 C CA . SER B 1 226 ? 3.611 61.531 16.5 1 92.56 226 SER B CA 1
ATOM 5525 C C . SER B 1 226 ? 3.41 63.031 16.625 1 92.56 226 SER B C 1
ATOM 5527 O O . SER B 1 226 ? 4.328 63.75 17.016 1 92.56 226 SER B O 1
ATOM 5529 N N . LEU B 1 227 ? 2.236 63.531 16.375 1 91.81 227 LEU B N 1
ATOM 5530 C CA . LEU B 1 227 ? 1.899 64.938 16.516 1 91.81 227 LEU B CA 1
ATOM 5531 C C . LEU B 1 227 ? 1.906 65.375 17.984 1 91.81 227 LEU B C 1
ATOM 5533 O O . LEU B 1 227 ? 2.369 66.438 18.328 1 91.81 227 LEU B O 1
ATOM 5537 N N . MET B 1 228 ? 1.457 64.5 18.812 1 91.25 228 MET B N 1
ATOM 5538 C CA . MET B 1 228 ? 1.401 64.75 20.234 1 91.25 228 MET B CA 1
ATOM 5539 C C . MET B 1 228 ? 2.803 64.812 20.828 1 91.25 228 MET B C 1
ATOM 5541 O O . MET B 1 228 ? 3.051 65.625 21.766 1 91.25 228 MET B O 1
ATOM 5545 N N . VAL B 1 229 ? 3.648 64 20.344 1 89.94 229 VAL B N 1
ATOM 5546 C CA . VAL B 1 229 ? 5.031 64 20.797 1 89.94 229 VAL B CA 1
ATOM 5547 C C . VAL B 1 229 ? 5.684 65.375 20.391 1 89.94 229 VAL B C 1
ATOM 5549 O O . VAL B 1 229 ? 6.426 65.938 21.172 1 89.94 229 VAL B O 1
ATOM 5552 N N . LYS B 1 230 ? 5.41 65.812 19.281 1 91.06 230 LYS B N 1
ATOM 5553 C CA . LYS B 1 230 ? 5.934 67.125 18.797 1 91.06 230 LYS B CA 1
ATOM 5554 C C . LYS B 1 230 ? 5.414 68.25 19.656 1 91.06 230 LYS B C 1
ATOM 5556 O O . LYS B 1 230 ? 6.133 69.25 19.875 1 91.06 230 LYS B O 1
ATOM 5561 N N . GLU B 1 231 ? 4.25 68.125 20.203 1 90.62 231 GLU B N 1
ATOM 5562 C CA . GLU B 1 231 ? 3.621 69.125 21.016 1 90.62 231 GLU B CA 1
ATOM 5563 C C . GLU B 1 231 ? 3.955 68.938 22.5 1 90.62 231 GLU B C 1
ATOM 5565 O O . GLU B 1 231 ? 3.58 69.75 23.344 1 90.62 231 GLU B O 1
ATOM 5570 N N . GLY B 1 232 ? 4.633 67.875 22.875 1 86.62 232 GLY B N 1
ATOM 5571 C CA . GLY B 1 232 ? 5.105 67.625 24.234 1 86.62 232 GLY B CA 1
ATOM 5572 C C . GLY B 1 232 ? 4.055 67 25.125 1 86.62 232 GLY B C 1
ATOM 5573 O O . GLY B 1 232 ? 4.176 67 26.359 1 86.62 232 GLY B O 1
ATOM 5574 N N . VAL B 1 233 ? 3.006 66.438 24.5 1 85.31 233 VAL B N 1
ATOM 5575 C CA . VAL B 1 233 ? 1.889 65.938 25.266 1 85.31 233 VAL B CA 1
ATOM 5576 C C . VAL B 1 233 ? 2.014 64.438 25.375 1 85.31 233 VAL B C 1
ATOM 5578 O O . VAL B 1 233 ? 1.374 63.781 26.234 1 85.31 233 VAL B O 1
ATOM 5581 N N . ALA B 1 234 ? 2.785 63.781 24.5 1 84.81 234 ALA B N 1
ATOM 5582 C CA . ALA B 1 234 ? 3.061 62.344 24.547 1 84.81 234 ALA B CA 1
ATOM 5583 C C . ALA B 1 234 ? 4.562 62.062 24.578 1 84.81 234 ALA B C 1
ATOM 5585 O O . ALA B 1 234 ? 5.367 62.969 24.359 1 84.81 234 ALA B O 1
ATOM 5586 N N . THR B 1 235 ? 4.914 60.906 24.969 1 83.38 235 THR B N 1
ATOM 5587 C CA . THR B 1 235 ? 6.324 60.562 25.109 1 83.38 235 THR B CA 1
ATOM 5588 C C . THR B 1 235 ? 6.824 59.781 23.891 1 83.38 235 THR B C 1
ATOM 5590 O O . THR B 1 235 ? 6.031 59.25 23.125 1 83.38 235 THR B O 1
ATOM 5593 N N . LYS B 1 236 ? 8.109 59.812 23.734 1 81.81 236 LYS B N 1
ATOM 5594 C CA . LYS B 1 236 ? 8.734 59.031 22.688 1 81.81 236 LYS B CA 1
ATOM 5595 C C . LYS B 1 236 ? 8.492 57.531 22.891 1 81.81 236 LYS B C 1
ATOM 5597 O O . LYS B 1 236 ? 8.422 56.75 21.938 1 81.81 236 LYS B O 1
ATOM 5602 N N . ARG B 1 237 ? 8.289 57.156 24.047 1 77.62 237 ARG B N 1
ATOM 5603 C CA . ARG B 1 237 ? 7.965 55.781 24.375 1 77.62 237 ARG B CA 1
ATOM 5604 C C . ARG B 1 237 ? 6.605 55.375 23.812 1 77.62 237 ARG B C 1
ATOM 5606 O O . ARG B 1 237 ? 6.438 54.281 23.297 1 77.62 237 ARG B O 1
ATOM 5613 N N . ASP B 1 238 ? 5.711 56.281 23.891 1 84.06 238 ASP B N 1
ATOM 5614 C CA . ASP B 1 238 ? 4.379 56 23.344 1 84.06 238 ASP B CA 1
ATOM 5615 C C . ASP B 1 238 ? 4.434 55.781 21.828 1 84.06 238 ASP B C 1
ATOM 5617 O O . ASP B 1 238 ? 3.793 54.875 21.328 1 84.06 238 ASP B O 1
ATOM 5621 N N . GLN B 1 239 ? 5.227 56.625 21.25 1 85.69 239 GLN B N 1
ATOM 5622 C CA . GLN B 1 239 ? 5.375 56.5 19.812 1 85.69 239 GLN B CA 1
ATOM 5623 C C . GLN B 1 239 ? 6.004 55.156 19.422 1 85.69 239 GLN B C 1
ATOM 5625 O O . GLN B 1 239 ? 5.551 54.5 18.5 1 85.69 239 GLN B O 1
ATOM 5630 N N . LEU B 1 240 ? 6.988 54.75 20.125 1 81 240 LEU B N 1
ATOM 5631 C CA . LEU B 1 240 ? 7.68 53.5 19.844 1 81 240 LEU B CA 1
ATOM 5632 C C . LEU B 1 240 ? 6.75 52.312 20.047 1 81 240 LEU B C 1
ATOM 5634 O O . LEU B 1 240 ? 6.797 51.344 19.297 1 81 240 LEU B O 1
ATOM 5638 N N . THR B 1 241 ? 5.938 52.312 21.047 1 83.5 241 THR B N 1
ATOM 5639 C CA . THR B 1 241 ? 5.008 51.219 21.344 1 83.5 241 THR B CA 1
ATOM 5640 C C . THR B 1 241 ? 3.988 51.062 20.219 1 83.5 241 THR B C 1
ATOM 5642 O O . THR B 1 241 ? 3.668 49.938 19.828 1 83.5 241 THR B O 1
ATOM 5645 N N . VAL B 1 242 ? 3.514 52.125 19.734 1 88.31 242 VAL B N 1
ATOM 5646 C CA . VAL B 1 242 ? 2.539 52.094 18.656 1 88.31 242 VAL B CA 1
ATOM 5647 C C . VAL B 1 242 ? 3.203 51.562 17.375 1 88.31 242 VAL B C 1
ATOM 5649 O O . VAL B 1 242 ? 2.609 50.781 16.656 1 88.31 242 VAL B O 1
ATOM 5652 N N . ASP B 1 243 ? 4.441 51.969 17.188 1 86.5 243 ASP B N 1
ATOM 5653 C CA . ASP B 1 243 ? 5.156 51.562 15.984 1 86.5 243 ASP B CA 1
ATOM 5654 C C . ASP B 1 243 ? 5.445 50.062 16 1 86.5 243 ASP B C 1
ATOM 5656 O O . ASP B 1 243 ? 5.387 49.406 14.961 1 86.5 243 ASP B O 1
ATOM 5660 N N . VAL B 1 244 ? 5.719 49.531 17.109 1 83.44 244 VAL B N 1
ATOM 5661 C CA . VAL B 1 244 ? 5.961 48.125 17.25 1 83.44 244 VAL B CA 1
ATOM 5662 C C . VAL B 1 244 ? 4.68 47.344 16.938 1 83.44 244 VAL B C 1
ATOM 5664 O O . VAL B 1 244 ? 4.707 46.312 16.234 1 83.44 244 VAL B O 1
ATOM 5667 N N . LYS B 1 245 ? 3.65 47.781 17.5 1 89.25 245 LYS B N 1
ATOM 5668 C CA . LYS B 1 245 ? 2.367 47.125 17.266 1 89.25 245 LYS B CA 1
ATOM 5669 C C . LYS B 1 245 ? 1.971 47.219 15.789 1 89.25 245 LYS B C 1
ATOM 5671 O O . LYS B 1 245 ? 1.396 46.281 15.234 1 89.25 245 LYS B O 1
ATOM 5676 N N . LEU B 1 246 ? 2.225 48.375 15.188 1 91.06 246 LEU B N 1
ATOM 5677 C CA . LEU B 1 246 ? 1.939 48.562 13.766 1 91.06 246 LEU B CA 1
ATOM 5678 C C . LEU B 1 246 ? 2.752 47.594 12.922 1 91.06 246 LEU B C 1
ATOM 5680 O O . LEU B 1 246 ? 2.225 46.969 11.992 1 91.06 246 LEU B O 1
ATOM 5684 N N . ASN B 1 247 ? 4 47.406 13.281 1 86.94 247 ASN B N 1
ATOM 5685 C CA . ASN B 1 247 ? 4.852 46.438 12.578 1 86.94 247 ASN B CA 1
ATOM 5686 C C . ASN B 1 247 ? 4.332 45 12.727 1 86.94 247 ASN B C 1
ATOM 5688 O O . ASN B 1 247 ? 4.34 44.25 11.766 1 86.94 247 ASN B O 1
ATOM 5692 N N . SER B 1 248 ? 3.939 44.656 13.891 1 90.38 248 SER B N 1
ATOM 5693 C CA . SER B 1 248 ? 3.375 43.312 14.141 1 90.38 248 SER B CA 1
ATOM 5694 C C . SER B 1 248 ? 2.098 43.094 13.336 1 90.38 248 SER B C 1
ATOM 5696 O O . SER B 1 248 ? 1.863 42.031 12.82 1 90.38 248 SER B O 1
ATOM 5698 N N . ALA B 1 249 ? 1.318 44.125 13.297 1 94.44 249 ALA B N 1
ATOM 5699 C CA . ALA B 1 249 ? 0.069 44.031 12.547 1 94.44 249 ALA B CA 1
ATOM 5700 C C . ALA B 1 249 ? 0.338 43.875 11.055 1 94.44 249 ALA B C 1
ATOM 5702 O O . ALA B 1 249 ? -0.409 43.156 10.359 1 94.44 249 ALA B O 1
ATOM 5703 N N . GLN B 1 250 ? 1.411 44.531 10.57 1 93.56 250 GLN B N 1
ATOM 5704 C CA . GLN B 1 250 ? 1.774 44.375 9.164 1 93.56 250 GLN B CA 1
ATOM 5705 C C . GLN B 1 250 ? 2.227 42.969 8.852 1 93.56 250 GLN B C 1
ATOM 5707 O O . GLN B 1 250 ? 1.938 42.438 7.773 1 93.56 250 GLN B O 1
ATOM 5712 N N . ILE B 1 251 ? 2.873 42.312 9.727 1 90.44 251 ILE B N 1
ATOM 5713 C CA . ILE B 1 251 ? 3.289 40.938 9.555 1 90.44 251 ILE B CA 1
ATOM 5714 C C . ILE B 1 251 ? 2.062 40.031 9.547 1 90.44 251 ILE B C 1
ATOM 5716 O O . ILE B 1 251 ? 1.969 39.094 8.734 1 90.44 251 ILE B O 1
ATOM 5720 N N . ASP B 1 252 ? 1.184 40.281 10.453 1 94.19 252 ASP B N 1
ATOM 5721 C CA . ASP B 1 252 ? -0.039 39.5 10.516 1 94.19 252 ASP B CA 1
ATOM 5722 C C . ASP B 1 252 ? -0.842 39.625 9.227 1 94.19 252 ASP B C 1
ATOM 5724 O O . ASP B 1 252 ? -1.442 38.625 8.766 1 94.19 252 ASP B O 1
ATOM 5728 N N . LEU B 1 253 ? -0.912 40.844 8.719 1 95.81 253 LEU B N 1
ATOM 5729 C CA . LEU B 1 253 ? -1.58 41.062 7.438 1 95.81 253 LEU B CA 1
ATOM 5730 C C . LEU B 1 253 ? -0.918 40.219 6.344 1 95.81 253 LEU B C 1
ATOM 5732 O O . LEU B 1 253 ? -1.605 39.594 5.535 1 95.81 253 LEU B O 1
ATOM 5736 N N . THR B 1 254 ? 0.413 40.156 6.316 1 94 254 THR B N 1
ATOM 5737 C CA . THR B 1 254 ? 1.146 39.344 5.348 1 94 254 THR B CA 1
ATOM 5738 C C . THR B 1 254 ? 0.8 37.844 5.508 1 94 254 THR B C 1
ATOM 5740 O O . THR B 1 254 ? 0.607 37.156 4.516 1 94 254 THR B O 1
ATOM 5743 N N . LYS B 1 255 ? 0.726 37.375 6.723 1 94.94 255 LYS B N 1
ATOM 5744 C CA . LYS B 1 255 ? 0.378 36 6.996 1 94.94 255 LYS B CA 1
ATOM 5745 C C . LYS B 1 255 ? -1.017 35.656 6.473 1 94.94 255 LYS B C 1
ATOM 5747 O O . LYS B 1 255 ? -1.229 34.594 5.891 1 94.94 255 LYS B O 1
ATOM 5752 N N . VAL B 1 256 ? -1.918 36.531 6.695 1 96.62 256 VAL B N 1
ATOM 5753 C CA . VAL B 1 256 ? -3.289 36.312 6.242 1 96.62 256 VAL B CA 1
ATOM 5754 C C . VAL B 1 256 ? -3.336 36.312 4.719 1 96.62 256 VAL B C 1
ATOM 5756 O O . VAL B 1 256 ? -4.043 35.5 4.117 1 96.62 256 VAL B O 1
ATOM 5759 N N . ASP B 1 257 ? -2.594 37.25 4.09 1 96.12 257 ASP B N 1
ATOM 5760 C CA . ASP B 1 257 ? -2.535 37.312 2.633 1 96.12 257 ASP B CA 1
ATOM 5761 C C . ASP B 1 257 ? -1.991 36 2.055 1 96.12 257 ASP B C 1
ATOM 5763 O O . ASP B 1 257 ? -2.561 35.469 1.109 1 96.12 257 ASP B O 1
ATOM 5767 N N . ASN B 1 258 ? -0.938 35.531 2.592 1 94.62 258 ASN B N 1
ATOM 5768 C CA . ASN B 1 258 ? -0.359 34.281 2.16 1 94.62 258 ASN B CA 1
ATOM 5769 C C . ASN B 1 258 ? -1.32 33.094 2.391 1 94.62 258 ASN B C 1
ATOM 5771 O O . ASN B 1 258 ? -1.446 32.219 1.543 1 94.62 258 ASN B O 1
ATOM 5775 N N . GLY B 1 259 ? -1.954 33.156 3.574 1 95.81 259 GLY B N 1
ATOM 5776 C CA . GLY B 1 259 ? -2.938 32.125 3.873 1 95.81 259 GLY B CA 1
ATOM 5777 C C . GLY B 1 259 ? -4.09 32.094 2.889 1 95.81 259 GLY B C 1
ATOM 5778 O O . GLY B 1 259 ? -4.59 31.031 2.539 1 95.81 259 GLY B O 1
ATOM 5779 N N . LEU B 1 260 ? -4.504 33.281 2.492 1 95.69 260 LEU B N 1
ATOM 5780 C CA . LEU B 1 260 ? -5.59 33.375 1.522 1 95.69 260 LEU B CA 1
ATOM 5781 C C . LEU B 1 260 ? -5.188 32.75 0.189 1 95.69 260 LEU B C 1
ATOM 5783 O O . LEU B 1 260 ? -5.949 31.984 -0.394 1 95.69 260 LEU B O 1
ATOM 5787 N N . VAL B 1 261 ? -4.008 33.031 -0.313 1 95 261 VAL B N 1
ATOM 5788 C CA . VAL B 1 261 ? -3.512 32.469 -1.567 1 95 261 VAL B CA 1
ATOM 5789 C C . VAL B 1 261 ? -3.441 30.953 -1.465 1 95 261 VAL B C 1
ATOM 5791 O O . VAL B 1 261 ? -3.92 30.25 -2.352 1 95 261 VAL B O 1
ATOM 5794 N N . LEU B 1 262 ? -2.926 30.453 -0.362 1 95.25 262 LEU B N 1
ATOM 5795 C CA . LEU B 1 262 ? -2.77 29.016 -0.161 1 95.25 262 LEU B CA 1
ATOM 5796 C C . LEU B 1 262 ? -4.129 28.328 -0.067 1 95.25 262 LEU B C 1
ATOM 5798 O O . LEU B 1 262 ? -4.309 27.234 -0.585 1 95.25 262 LEU B O 1
ATOM 5802 N N . SER B 1 263 ? -5 28.969 0.647 1 96.69 263 SER B N 1
ATOM 5803 C CA . SER B 1 263 ? -6.328 28.375 0.792 1 96.69 263 SER B CA 1
ATOM 5804 C C . SER B 1 263 ? -7.047 28.297 -0.551 1 96.69 263 SER B C 1
ATOM 5806 O O . SER B 1 263 ? -7.77 27.344 -0.817 1 96.69 263 SER B O 1
ATOM 5808 N N . ARG B 1 264 ? -6.902 29.312 -1.391 1 95.44 264 ARG B N 1
ATOM 5809 C CA . ARG B 1 264 ? -7.484 29.281 -2.729 1 95.44 264 ARG B CA 1
ATOM 5810 C C . ARG B 1 264 ? -6.879 28.156 -3.562 1 95.44 264 ARG B C 1
ATOM 5812 O O . ARG B 1 264 ? -7.594 27.469 -4.293 1 95.44 264 ARG B O 1
ATOM 5819 N N . MET B 1 265 ? -5.586 27.984 -3.459 1 94.75 265 MET B N 1
ATOM 5820 C CA . MET B 1 265 ? -4.914 26.891 -4.156 1 94.75 265 MET B CA 1
ATOM 5821 C C . MET B 1 265 ? -5.438 25.547 -3.682 1 94.75 265 MET B C 1
ATOM 5823 O O . MET B 1 265 ? -5.668 24.641 -4.492 1 94.75 265 MET B O 1
ATOM 5827 N N . ALA B 1 266 ? -5.6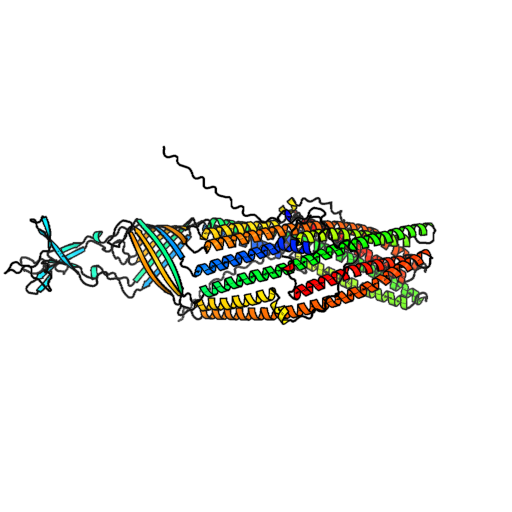02 25.422 -2.35 1 96.12 266 ALA B N 1
ATOM 5828 C CA . ALA B 1 266 ? -6.113 24.188 -1.771 1 96.12 266 ALA B CA 1
ATOM 5829 C C . ALA B 1 266 ? -7.531 23.891 -2.256 1 96.12 266 ALA B C 1
ATOM 5831 O O . ALA B 1 266 ? -7.875 22.75 -2.527 1 96.12 266 ALA B O 1
ATOM 5832 N N . LEU B 1 267 ? -8.336 24.953 -2.322 1 96.56 267 LEU B N 1
ATOM 5833 C CA . LEU B 1 267 ? -9.695 24.781 -2.826 1 96.56 267 LEU B CA 1
ATOM 5834 C C . LEU B 1 267 ? -9.688 24.328 -4.277 1 96.56 267 LEU B C 1
ATOM 5836 O O . LEU B 1 267 ? -10.445 23.422 -4.656 1 96.56 267 LEU B O 1
ATOM 5840 N N . ALA B 1 268 ? -8.844 24.938 -5.102 1 95.19 268 ALA B N 1
ATOM 5841 C CA . ALA B 1 268 ? -8.727 24.516 -6.496 1 95.19 268 ALA B CA 1
ATOM 5842 C C . ALA B 1 268 ? -8.344 23.031 -6.594 1 95.19 268 ALA B C 1
ATOM 5844 O O . ALA B 1 268 ? -8.914 22.297 -7.395 1 95.19 268 ALA B O 1
ATOM 5845 N N . GLN B 1 269 ? -7.406 22.641 -5.742 1 95.19 269 GLN B N 1
ATOM 5846 C CA . GLN B 1 269 ? -6.938 21.266 -5.734 1 95.19 269 GLN B CA 1
ATOM 5847 C C . GLN B 1 269 ? -8.07 20.297 -5.375 1 95.19 269 GLN B C 1
ATOM 5849 O O . GLN B 1 269 ? -8.242 19.266 -6.027 1 95.19 269 GLN B O 1
ATOM 5854 N N . VAL B 1 270 ? -8.844 20.594 -4.328 1 95.38 270 VAL B N 1
ATOM 5855 C CA . VAL B 1 270 ? -9.914 19.703 -3.875 1 95.38 270 VAL B CA 1
ATOM 5856 C C . VAL B 1 270 ? -11.008 19.641 -4.934 1 95.38 270 VAL B C 1
ATOM 5858 O O . VAL B 1 270 ? -11.68 18.625 -5.086 1 95.38 270 VAL B O 1
ATOM 5861 N N . CYS B 1 271 ? -11.203 20.75 -5.707 1 95.19 271 CYS B N 1
ATOM 5862 C CA . CYS B 1 271 ? -12.203 20.812 -6.766 1 95.19 271 CYS B CA 1
ATOM 5863 C C . CYS B 1 271 ? -11.711 20.094 -8.023 1 95.19 271 CYS B C 1
ATOM 5865 O O . CYS B 1 271 ? -12.453 19.969 -9 1 95.19 271 CYS B O 1
ATOM 5867 N N . GLY B 1 272 ? -10.516 19.656 -8.023 1 93.06 272 GLY B N 1
ATOM 5868 C CA . GLY B 1 272 ? -9.961 18.922 -9.156 1 93.06 272 GLY B CA 1
ATOM 5869 C C . GLY B 1 272 ? -9.461 19.844 -10.258 1 93.06 272 GLY B C 1
ATOM 5870 O O . GLY B 1 272 ? -9.328 19.422 -11.406 1 93.06 272 GLY B O 1
ATOM 5871 N N . LEU B 1 273 ? -9.219 21.094 -9.977 1 92.12 273 LEU B N 1
ATOM 5872 C CA . LEU B 1 273 ? -8.695 22.094 -10.914 1 92.12 273 LEU B CA 1
ATOM 5873 C C . LEU B 1 273 ? -7.195 22.266 -10.734 1 92.12 273 LEU B C 1
ATOM 5875 O O . LEU B 1 273 ? -6.637 21.875 -9.711 1 92.12 273 LEU B O 1
ATOM 5879 N N . PRO B 1 274 ? -6.555 22.859 -11.82 1 90.94 274 PRO B N 1
ATOM 5880 C CA . PRO B 1 274 ? -5.152 23.203 -11.586 1 90.94 274 PRO B CA 1
ATOM 5881 C C . PRO B 1 274 ? -4.977 24.141 -10.391 1 90.94 274 PRO B C 1
ATOM 5883 O O . PRO B 1 274 ? -5.797 25.047 -10.18 1 90.94 274 PRO B O 1
ATOM 5886 N N . VAL B 1 275 ? -3.963 23.953 -9.641 1 91 275 VAL B N 1
ATOM 5887 C CA . VAL B 1 275 ? -3.766 24.609 -8.352 1 91 275 VAL B CA 1
ATOM 5888 C C . VAL B 1 275 ? -3.676 26.125 -8.539 1 91 275 VAL B C 1
ATOM 5890 O O . VAL B 1 275 ? -4.031 26.891 -7.637 1 91 275 VAL B O 1
ATOM 5893 N N . HIS B 1 276 ? -3.283 26.594 -9.719 1 90.19 276 HIS B N 1
ATOM 5894 C CA . HIS B 1 276 ? -3.07 28.016 -9.93 1 90.19 276 HIS B CA 1
ATOM 5895 C C . HIS B 1 276 ? -4.285 28.672 -10.586 1 90.19 276 HIS B C 1
ATOM 5897 O O . HIS B 1 276 ? -4.211 29.812 -11.055 1 90.19 276 HIS B O 1
ATOM 5903 N N . THR B 1 277 ? -5.375 27.922 -10.633 1 89.88 277 THR B N 1
ATOM 5904 C CA . THR B 1 277 ? -6.602 28.5 -11.164 1 89.88 277 THR B CA 1
ATOM 5905 C C . THR B 1 277 ? -7.113 29.609 -10.266 1 89.88 277 THR B C 1
ATOM 5907 O O . THR B 1 277 ? -7.211 29.453 -9.055 1 89.88 277 THR B O 1
ATOM 5910 N N . VAL B 1 278 ? -7.398 30.75 -10.875 1 88 278 VAL B N 1
ATOM 5911 C CA . VAL B 1 278 ? -7.836 31.906 -10.094 1 88 278 VAL B CA 1
ATOM 5912 C C . VAL B 1 278 ? -9.336 32.125 -10.273 1 88 278 VAL B C 1
ATOM 5914 O O . VAL B 1 278 ? -9.82 32.25 -11.406 1 88 278 VAL B O 1
ATOM 5917 N N . PHE B 1 279 ? -10.055 32 -9.227 1 89.25 279 PHE B N 1
ATOM 5918 C CA . PHE B 1 279 ? -11.477 32.312 -9.211 1 89.25 279 PHE B CA 1
ATOM 5919 C C . PHE B 1 279 ? -11.883 32.938 -7.887 1 89.25 279 PHE B C 1
ATOM 5921 O O . PHE B 1 279 ? -11.125 32.906 -6.914 1 89.25 279 PHE B O 1
ATOM 5928 N N . THR B 1 280 ? -12.984 33.656 -7.941 1 91.62 280 THR B N 1
ATOM 5929 C CA . THR B 1 280 ? -13.516 34.281 -6.73 1 91.62 280 THR B CA 1
ATOM 5930 C C . THR B 1 280 ? -14.781 33.562 -6.27 1 91.62 280 THR B C 1
ATOM 5932 O O . THR B 1 280 ? -15.422 32.844 -7.051 1 91.62 280 THR B O 1
ATOM 5935 N N . LEU B 1 281 ? -15 33.656 -4.992 1 94.19 281 LEU B N 1
ATOM 5936 C CA . LEU B 1 281 ? -16.156 32.969 -4.434 1 94.19 281 LEU B CA 1
ATOM 5937 C C . LEU B 1 281 ? -17.312 33.938 -4.223 1 94.19 281 LEU B C 1
ATOM 5939 O O . LEU B 1 281 ? -17.094 35.094 -3.914 1 94.19 281 LEU B O 1
ATOM 5943 N N . ALA B 1 282 ? -18.516 33.469 -4.367 1 90.88 282 ALA B N 1
ATOM 5944 C CA . ALA B 1 282 ? -19.719 34.281 -4.258 1 90.88 282 ALA B CA 1
ATOM 5945 C C . ALA B 1 282 ? -19.875 34.844 -2.85 1 90.88 282 ALA B C 1
ATOM 5947 O O . ALA B 1 282 ? -20.359 35.969 -2.676 1 90.88 282 ALA B O 1
ATOM 5948 N N . ASP B 1 283 ? -19.328 34.188 -1.821 1 89.38 283 ASP B N 1
ATOM 5949 C CA . ASP B 1 283 ? -19.562 34.594 -0.431 1 89.38 283 ASP B CA 1
ATOM 5950 C C . ASP B 1 283 ? -18.391 35.406 0.118 1 89.38 283 ASP B C 1
ATOM 5952 O O . ASP B 1 283 ? -18.391 35.781 1.283 1 89.38 283 ASP B O 1
ATOM 5956 N N . GLU B 1 284 ? -17.438 35.656 -0.637 1 88.56 284 GLU B N 1
ATOM 5957 C CA . GLU B 1 284 ? -16.25 36.375 -0.164 1 88.56 284 GLU B CA 1
ATOM 5958 C C . GLU B 1 284 ? -16.578 37.812 0.224 1 88.56 284 GLU B C 1
ATOM 5960 O O . GLU B 1 284 ? -15.977 38.344 1.148 1 88.56 284 GLU B O 1
ATOM 5965 N N . ASP B 1 285 ? -17.469 38.344 -0.554 1 78.44 285 ASP B N 1
ATOM 5966 C CA . ASP B 1 285 ? -17.766 39.75 -0.274 1 78.44 285 ASP B CA 1
ATOM 5967 C C . ASP B 1 285 ? -19.125 39.906 0.406 1 78.44 285 ASP B C 1
ATOM 5969 O O . ASP B 1 285 ? -19.641 41 0.54 1 78.44 285 ASP B O 1
ATOM 5973 N N . ALA B 1 286 ? -19.672 38.688 0.772 1 70.75 286 ALA B N 1
ATOM 5974 C CA . ALA B 1 286 ? -20.984 38.781 1.424 1 70.75 286 ALA B CA 1
ATOM 5975 C C . ALA B 1 286 ? -20.844 39.312 2.842 1 70.75 286 ALA B C 1
ATOM 5977 O O . ALA B 1 286 ? -19.875 39.031 3.545 1 70.75 286 ALA B O 1
ATOM 5978 N N . GLU B 1 287 ? -21.484 40.438 3.158 1 61.5 287 GLU B N 1
ATOM 5979 C CA . GLU B 1 287 ? -21.422 41.062 4.469 1 61.5 287 GLU B CA 1
ATOM 5980 C C . GLU B 1 287 ? -21.875 40.125 5.57 1 61.5 287 GLU B C 1
ATOM 5982 O O . GLU B 1 287 ? -21.359 40.156 6.691 1 61.5 287 GLU B O 1
ATOM 5987 N N . THR B 1 288 ? -23.016 39.281 5.363 1 59.5 288 THR B N 1
ATOM 5988 C CA . THR B 1 288 ? -23.547 38.438 6.43 1 59.5 288 THR B CA 1
ATOM 5989 C C . THR B 1 288 ? -23.594 37 5.992 1 59.5 288 THR B C 1
ATOM 5991 O O . THR B 1 288 ? -24.172 36.688 4.949 1 59.5 288 THR B O 1
ATOM 5994 N N . ILE B 1 289 ? -22.547 36.188 6.398 1 60.66 289 ILE B N 1
ATOM 5995 C CA . ILE B 1 289 ? -22.703 34.75 6.273 1 60.66 289 ILE B CA 1
ATOM 5996 C C . ILE B 1 289 ? -23.938 34.281 7.055 1 60.66 289 ILE B C 1
ATOM 5998 O O . ILE B 1 289 ? -24 34.438 8.273 1 60.66 289 ILE B O 1
ATOM 6002 N N . SER B 1 290 ? -25.156 34.344 6.406 1 56.88 290 SER B N 1
ATOM 6003 C CA . SER B 1 290 ? -26.391 33.969 7.082 1 56.88 290 SER B CA 1
ATOM 6004 C C . SER B 1 290 ? -26.297 32.562 7.699 1 56.88 290 SER B C 1
ATOM 6006 O O . SER B 1 290 ? -25.953 31.609 7.012 1 56.88 290 SER B O 1
ATOM 6008 N N . THR B 1 291 ? -25.953 32.5 9.016 1 59.72 291 THR B N 1
ATOM 6009 C CA . THR B 1 291 ? -25.906 31.219 9.68 1 59.72 291 THR B CA 1
ATOM 6010 C C . THR B 1 291 ? -27.281 30.828 10.211 1 59.72 291 THR B C 1
ATOM 6012 O O . THR B 1 291 ? -27.906 31.594 10.953 1 59.72 291 THR B O 1
ATOM 6015 N N . THR B 1 292 ? -28 30.062 9.453 1 55.78 292 THR B N 1
ATOM 6016 C CA . THR B 1 292 ? -29.25 29.547 10.016 1 55.78 292 THR B CA 1
ATOM 6017 C C . THR B 1 292 ? -28.969 28.516 11.102 1 55.78 292 THR B C 1
ATOM 6019 O O . THR B 1 292 ? -28 27.734 11 1 55.78 292 THR B O 1
ATOM 6022 N N . ALA B 1 293 ? -29.625 28.672 12.391 1 54.06 293 ALA B N 1
ATOM 6023 C CA . ALA B 1 293 ? -29.531 27.75 13.523 1 54.06 293 ALA B CA 1
ATOM 6024 C C . ALA B 1 293 ? -29.547 26.297 13.062 1 54.06 293 ALA B C 1
ATOM 6026 O O . ALA B 1 293 ? -30.25 25.953 12.109 1 54.06 293 ALA B O 1
ATOM 6027 N N . PRO B 1 294 ? -28.5 25.531 13.688 1 57.94 294 PRO B N 1
ATOM 6028 C CA . PRO B 1 294 ? -28.578 24.109 13.367 1 57.94 294 PRO B CA 1
ATOM 6029 C C . PRO B 1 294 ? -29.953 23.516 13.656 1 57.94 294 PRO B C 1
ATOM 6031 O O . PRO B 1 294 ? -30.547 23.812 14.695 1 57.94 294 PRO B O 1
ATOM 6034 N N . VAL B 1 295 ? -30.797 23.234 12.797 1 53.5 295 VAL B N 1
ATOM 6035 C CA . VAL B 1 295 ? -32.062 22.562 13.023 1 53.5 295 VAL B CA 1
ATOM 6036 C C . VAL B 1 295 ? -31.859 21.375 13.961 1 53.5 295 VAL B C 1
ATOM 6038 O O . VAL B 1 295 ? -30.953 20.562 13.766 1 53.5 295 VAL B O 1
ATOM 6041 N N . ALA B 1 296 ? -32.375 21.516 15.344 1 55.12 296 ALA B N 1
ATOM 6042 C CA . ALA B 1 296 ? -32.375 20.375 16.266 1 55.12 296 ALA B CA 1
ATOM 6043 C C . ALA B 1 296 ? -32.625 19.078 15.516 1 55.12 296 ALA B C 1
ATOM 6045 O O . ALA B 1 296 ? -33.75 18.812 15.086 1 55.12 296 ALA B O 1
ATOM 6046 N N . LYS B 1 297 ? -31.641 18.359 14.93 1 62.22 297 LYS B N 1
ATOM 6047 C CA . LYS B 1 297 ? -31.922 17.219 14.078 1 62.22 297 LYS B CA 1
ATOM 6048 C C . LYS B 1 297 ? -32.062 15.945 14.898 1 62.22 297 LYS B C 1
ATOM 6050 O O . LYS B 1 297 ? -31.172 15.562 15.648 1 62.22 297 LYS B O 1
ATOM 6055 N N . SER B 1 298 ? -33.406 15.766 15.414 1 75.56 298 SER B N 1
ATOM 6056 C CA . SER B 1 298 ? -33.688 14.422 15.906 1 75.56 298 SER B CA 1
ATOM 6057 C C . SER B 1 298 ? -33.281 13.359 14.891 1 75.56 298 SER B C 1
ATOM 6059 O O . SER B 1 298 ? -33.531 13.508 13.695 1 75.56 298 SER B O 1
ATOM 6061 N N . TYR B 1 299 ? -32.375 12.609 15.336 1 82.69 299 TYR B N 1
ATOM 6062 C CA . TYR B 1 299 ? -31.969 11.508 14.461 1 82.69 299 TYR B CA 1
ATOM 6063 C C . TYR B 1 299 ? -32.188 10.164 15.141 1 82.69 299 TYR B C 1
ATOM 6065 O O . TYR B 1 299 ? -32.188 10.07 16.375 1 82.69 299 TYR B O 1
ATOM 6073 N N . ASP B 1 300 ? -32.688 9.266 14.289 1 88.88 300 ASP B N 1
ATOM 6074 C CA . ASP B 1 300 ? -32.812 7.867 14.688 1 88.88 300 ASP B CA 1
ATOM 6075 C C . ASP B 1 300 ? -31.531 7.09 14.375 1 88.88 300 ASP B C 1
ATOM 6077 O O . ASP B 1 300 ? -31.141 6.965 13.211 1 88.88 300 ASP B O 1
ATOM 6081 N N . MET B 1 301 ? -30.969 6.652 15.508 1 91.5 301 MET B N 1
ATOM 6082 C CA . MET B 1 301 ? -29.688 5.988 15.344 1 91.5 301 MET B CA 1
ATOM 6083 C C . MET B 1 301 ? -29.797 4.785 14.414 1 91.5 301 MET B C 1
ATOM 6085 O O . MET B 1 301 ? -28.859 4.461 13.688 1 91.5 301 MET B O 1
ATOM 6089 N N . GLN B 1 302 ? -30.922 4.203 14.414 1 92.12 302 GLN B N 1
ATOM 6090 C CA . GLN B 1 302 ? -31.109 3.066 13.516 1 92.12 302 GLN B CA 1
ATOM 6091 C C . GLN B 1 302 ? -31.047 3.502 12.055 1 92.12 302 GLN B C 1
ATOM 6093 O O . GLN B 1 302 ? -30.469 2.805 11.219 1 92.12 302 GLN B O 1
ATOM 6098 N N . GLN B 1 303 ? -31.594 4.566 11.781 1 91.56 303 GLN B N 1
ATOM 6099 C CA . GLN B 1 303 ? -31.531 5.113 10.43 1 91.56 303 GLN B CA 1
ATOM 6100 C C . GLN B 1 303 ? -30.125 5.57 10.07 1 91.56 303 GLN B C 1
ATOM 6102 O O . GLN B 1 303 ? -29.688 5.426 8.93 1 91.56 303 GLN B O 1
ATOM 6107 N N . VAL B 1 304 ? -29.422 6.094 11.07 1 93.75 304 VAL B N 1
ATOM 6108 C CA . VAL B 1 304 ? -28.047 6.547 10.867 1 93.75 304 VAL B CA 1
ATOM 6109 C C . VAL B 1 304 ? -27.156 5.359 10.492 1 93.75 304 VAL B C 1
ATOM 6111 O O . VAL B 1 304 ? -26.375 5.434 9.539 1 93.75 304 VAL B O 1
ATOM 6114 N N . TYR B 1 305 ? -27.375 4.246 11.219 1 93.94 305 TYR B N 1
ATOM 6115 C CA . TYR B 1 305 ? -26.578 3.051 10.93 1 93.94 305 TYR B CA 1
ATOM 6116 C C . TYR B 1 305 ? -26.812 2.578 9.5 1 93.94 305 TYR B C 1
ATOM 6118 O O . TYR B 1 305 ? -25.875 2.15 8.82 1 93.94 305 TYR B O 1
ATOM 6126 N N . ALA B 1 306 ? -28 2.715 9.039 1 91.75 306 ALA B N 1
ATOM 6127 C CA . ALA B 1 306 ? -28.375 2.211 7.719 1 91.75 306 ALA B CA 1
ATOM 6128 C C . ALA B 1 306 ? -27.891 3.145 6.613 1 91.75 306 ALA B C 1
ATOM 6130 O O . ALA B 1 306 ? -27.672 2.717 5.48 1 91.75 306 ALA B O 1
ATOM 6131 N N . SER B 1 307 ? -27.703 4.371 6.934 1 91.19 307 SER B N 1
ATOM 6132 C CA . SER B 1 307 ? -27.375 5.367 5.914 1 91.19 307 SER B CA 1
ATOM 6133 C C . SER B 1 307 ? -25.875 5.535 5.773 1 91.19 307 SER B C 1
ATOM 6135 O O . SER B 1 307 ? -25.391 6.129 4.805 1 91.19 307 SER B O 1
ATOM 6137 N N . ARG B 1 308 ? -25.125 4.973 6.738 1 93.5 308 ARG B N 1
ATOM 6138 C CA . ARG B 1 308 ? -23.672 5.156 6.734 1 93.5 308 ARG B CA 1
ATOM 6139 C C . ARG B 1 308 ? -23 4.152 5.805 1 93.5 308 ARG B C 1
ATOM 6141 O O . ARG B 1 308 ? -23.094 2.939 6.016 1 93.5 308 ARG B O 1
ATOM 6148 N N . ASP B 1 309 ? -22.281 4.727 4.82 1 93.94 309 ASP B N 1
ATOM 6149 C CA . ASP B 1 309 ? -21.625 3.889 3.816 1 93.94 309 ASP B CA 1
ATOM 6150 C C . ASP B 1 309 ? -20.453 3.115 4.422 1 93.94 309 ASP B C 1
ATOM 6152 O O . ASP B 1 309 ? -20.141 2.01 3.979 1 93.94 309 ASP B O 1
ATOM 6156 N N . ASP B 1 310 ? -19.781 3.619 5.457 1 94.75 310 ASP B N 1
ATOM 6157 C CA . ASP B 1 310 ? -18.656 2.918 6.086 1 94.75 310 ASP B CA 1
ATOM 6158 C C . ASP B 1 310 ? -19.141 1.683 6.84 1 94.75 310 ASP B C 1
ATOM 6160 O O . ASP B 1 310 ? -18.5 0.637 6.812 1 94.75 310 ASP B O 1
ATOM 6164 N N . LEU B 1 311 ? -20.312 1.789 7.441 1 96.62 311 LEU B N 1
ATOM 6165 C CA . LEU B 1 311 ? -20.891 0.623 8.102 1 96.62 311 LEU B CA 1
ATOM 6166 C C . LEU B 1 311 ? -21.359 -0.406 7.082 1 96.62 311 LEU B C 1
ATOM 6168 O O . LEU B 1 311 ? -21.203 -1.61 7.289 1 96.62 311 LEU B O 1
ATOM 6172 N N . ARG B 1 312 ? -21.969 0.104 6.016 1 96.38 312 ARG B N 1
ATOM 6173 C CA . ARG B 1 312 ? -22.375 -0.797 4.945 1 96.38 312 ARG B CA 1
ATOM 6174 C C . ARG B 1 312 ? -21.188 -1.573 4.395 1 96.38 312 ARG B C 1
ATOM 6176 O O . ARG B 1 312 ? -21.281 -2.773 4.133 1 96.38 312 ARG B O 1
ATOM 6183 N N . ALA B 1 313 ? -20.047 -0.874 4.207 1 97.31 313 ALA B N 1
ATOM 6184 C CA . ALA B 1 313 ? -18.812 -1.523 3.742 1 97.31 313 ALA B CA 1
ATOM 6185 C C . ALA B 1 313 ? -18.375 -2.619 4.707 1 97.31 313 ALA B C 1
ATOM 6187 O O . ALA B 1 313 ? -18 -3.715 4.285 1 97.31 313 ALA B O 1
ATOM 6188 N N . LEU B 1 314 ? -18.469 -2.359 5.988 1 97.62 314 LEU B N 1
ATOM 6189 C CA . LEU B 1 314 ? -18.062 -3.342 6.992 1 97.62 314 LEU B CA 1
ATOM 6190 C C . LEU B 1 314 ? -19.016 -4.523 7.012 1 97.62 314 LEU B C 1
ATOM 6192 O O . LEU B 1 314 ? -18.609 -5.668 7.207 1 97.62 314 LEU B O 1
ATOM 6196 N N . GLU B 1 315 ? -20.328 -4.285 6.801 1 98.19 315 GLU B N 1
ATOM 6197 C CA . GLU B 1 315 ? -21.312 -5.363 6.707 1 98.19 315 GLU B CA 1
ATOM 6198 C C . GLU B 1 315 ? -21.016 -6.281 5.527 1 98.19 315 GLU B C 1
ATOM 6200 O O . GLU B 1 315 ? -21.109 -7.504 5.645 1 98.19 315 GLU B O 1
ATOM 6205 N N . LEU B 1 316 ? -20.703 -5.609 4.43 1 98.44 316 LEU B N 1
ATOM 6206 C CA . LEU B 1 316 ? -20.328 -6.387 3.254 1 98.44 316 LEU B CA 1
ATOM 6207 C C . LEU B 1 316 ? -19.047 -7.168 3.506 1 98.44 316 LEU B C 1
ATOM 6209 O O . LEU B 1 316 ? -18.891 -8.297 3.029 1 98.44 316 LEU B O 1
ATOM 6213 N N . GLY B 1 317 ? -18.094 -6.602 4.297 1 98.19 317 GLY B N 1
ATOM 6214 C CA . GLY B 1 317 ? -16.906 -7.324 4.707 1 98.19 317 GLY B CA 1
ATOM 6215 C C . GLY B 1 317 ? -17.219 -8.586 5.488 1 98.19 317 GLY B C 1
ATOM 6216 O O . GLY B 1 317 ? -16.625 -9.641 5.238 1 98.19 317 GLY B O 1
ATOM 6217 N N . VAL B 1 318 ? -18.156 -8.523 6.34 1 98.56 318 VAL B N 1
ATOM 6218 C CA . VAL B 1 318 ? -18.562 -9.68 7.121 1 98.56 318 VAL B CA 1
ATOM 6219 C C . VAL B 1 318 ? -19.141 -10.75 6.199 1 98.56 318 VAL B C 1
ATOM 6221 O O . VAL B 1 318 ? -18.844 -11.938 6.352 1 98.56 318 VAL B O 1
ATOM 6224 N N . LYS B 1 319 ? -19.938 -10.344 5.25 1 98.62 319 LYS B N 1
ATOM 6225 C CA . LYS B 1 319 ? -20.516 -11.289 4.289 1 98.62 319 LYS B CA 1
ATOM 6226 C C . LYS B 1 319 ? -19.422 -11.969 3.471 1 98.62 319 LYS B C 1
ATOM 6228 O O . LYS B 1 319 ? -19.516 -13.156 3.164 1 98.62 319 LYS B O 1
ATOM 6233 N N . ILE B 1 320 ? -18.406 -11.195 3.109 1 98.75 320 ILE B N 1
ATOM 6234 C CA . ILE B 1 320 ? -17.281 -11.742 2.361 1 98.75 320 ILE B CA 1
ATOM 6235 C C . ILE B 1 320 ? -16.578 -12.812 3.197 1 98.75 320 ILE B C 1
ATOM 6237 O O . ILE B 1 320 ? -16.297 -13.906 2.705 1 98.75 320 ILE B O 1
ATOM 6241 N N . TYR B 1 321 ? -16.312 -12.531 4.461 1 98.69 321 TYR B N 1
ATOM 6242 C CA . TYR B 1 321 ? -15.648 -13.492 5.332 1 98.69 321 TYR B CA 1
ATOM 6243 C C . TYR B 1 321 ? -16.5 -14.742 5.52 1 98.69 321 TYR B C 1
ATOM 6245 O O . TYR B 1 321 ? -15.984 -15.852 5.629 1 98.69 321 TYR B O 1
ATOM 6253 N N . LYS B 1 322 ? -17.828 -14.562 5.59 1 98.69 322 LYS B N 1
ATOM 6254 C CA . LYS B 1 322 ? -18.719 -15.711 5.688 1 98.69 322 LYS B CA 1
ATOM 6255 C C . LYS B 1 322 ? -18.609 -16.609 4.457 1 98.69 322 LYS B C 1
ATOM 6257 O O . LYS B 1 322 ? -18.594 -17.828 4.578 1 98.69 322 LYS B O 1
ATOM 6262 N N . GLU B 1 323 ? -18.5 -15.961 3.309 1 98.62 323 GLU B N 1
ATOM 6263 C CA . GLU B 1 323 ? -18.344 -16.734 2.084 1 98.62 323 GLU B CA 1
ATOM 6264 C C . GLU B 1 323 ? -16.953 -17.391 2.027 1 98.62 323 GLU B C 1
ATOM 6266 O O . GLU B 1 323 ? -16.797 -18.453 1.429 1 98.62 323 GLU B O 1
ATOM 6271 N N . LYS B 1 324 ? -15.961 -16.781 2.666 1 98.5 324 LYS B N 1
ATOM 6272 C CA . LYS B 1 324 ? -14.633 -17.391 2.742 1 98.5 324 LYS B CA 1
ATOM 6273 C C . LYS B 1 324 ? -14.664 -18.672 3.574 1 98.5 324 LYS B C 1
ATOM 6275 O O . LYS B 1 324 ? -13.875 -19.578 3.336 1 98.5 324 LYS B O 1
ATOM 6280 N N . GLU B 1 325 ? -15.602 -18.766 4.5 1 98.38 325 GLU B N 1
ATOM 6281 C CA . GLU B 1 325 ? -15.82 -20.031 5.203 1 98.38 325 GLU B CA 1
ATOM 6282 C C . GLU B 1 325 ? -16.25 -21.125 4.242 1 98.38 325 GLU B C 1
ATOM 6284 O O . GLU B 1 325 ? -15.789 -22.266 4.344 1 98.38 325 GLU B O 1
ATOM 6289 N N . THR B 1 326 ? -17.141 -20.734 3.383 1 98.06 326 THR B N 1
ATOM 6290 C CA . THR B 1 326 ? -17.641 -21.688 2.406 1 98.06 326 THR B CA 1
ATOM 6291 C C . THR B 1 326 ? -16.516 -22.156 1.48 1 98.06 326 THR B C 1
ATOM 6293 O O . THR B 1 326 ? -16.469 -23.328 1.11 1 98.06 326 THR B O 1
ATOM 6296 N N . VAL B 1 327 ? -15.633 -21.219 1.176 1 97.94 327 VAL B N 1
ATOM 6297 C CA . VAL B 1 327 ? -14.492 -21.578 0.344 1 97.94 327 VAL B CA 1
ATOM 6298 C C . VAL B 1 327 ? -13.594 -22.562 1.093 1 97.94 327 VAL B C 1
ATOM 6300 O O . VAL B 1 327 ? -13.117 -23.547 0.515 1 97.94 327 VAL B O 1
ATOM 6303 N N . ALA B 1 328 ? -13.359 -22.312 2.346 1 97.69 328 ALA B N 1
ATOM 6304 C CA . ALA B 1 328 ? -12.539 -23.203 3.158 1 97.69 328 ALA B CA 1
ATOM 6305 C C . ALA B 1 328 ? -13.195 -24.578 3.303 1 97.69 328 ALA B C 1
ATOM 6307 O O . ALA B 1 328 ? -12.516 -25.609 3.262 1 97.69 328 ALA B O 1
ATOM 6308 N N . ARG B 1 329 ? -14.5 -24.625 3.479 1 97.25 329 ARG B N 1
ATOM 6309 C CA . ARG B 1 329 ? -15.234 -25.891 3.584 1 97.25 329 ARG B CA 1
ATOM 6310 C C . ARG B 1 329 ? -15.156 -26.672 2.283 1 97.25 329 ARG B C 1
ATOM 6312 O O . ARG B 1 329 ? -15.102 -27.906 2.301 1 97.25 329 ARG B O 1
ATOM 6319 N N . ALA B 1 330 ? -15.07 -25.906 1.192 1 97.12 330 ALA B N 1
ATOM 6320 C CA . ALA B 1 330 ? -15.039 -26.547 -0.124 1 97.12 330 ALA B CA 1
ATOM 6321 C C . ALA B 1 330 ? -13.766 -27.359 -0.316 1 97.12 330 ALA B C 1
ATOM 6323 O O . ALA B 1 330 ? -13.742 -28.312 -1.091 1 97.12 330 ALA B O 1
ATOM 6324 N N . SER B 1 331 ? -12.711 -27.016 0.399 1 94.38 331 SER B N 1
ATOM 6325 C CA . SER B 1 331 ? -11.445 -27.719 0.272 1 94.38 331 SER B CA 1
ATOM 6326 C C . SER B 1 331 ? -11.547 -29.141 0.811 1 94.38 331 SER B C 1
ATOM 6328 O O . SER B 1 331 ? -10.719 -30 0.482 1 94.38 331 SER B O 1
ATOM 6330 N N . MET B 1 332 ? -12.594 -29.516 1.578 1 95.69 332 MET B N 1
ATOM 6331 C CA . MET B 1 332 ? -12.789 -30.859 2.137 1 95.69 332 MET B CA 1
ATOM 6332 C C . MET B 1 332 ? -13.82 -31.641 1.333 1 95.69 332 MET B C 1
ATOM 6334 O O . MET B 1 332 ? -14.078 -32.812 1.61 1 95.69 332 MET B O 1
ATOM 6338 N N . MET B 1 333 ? -14.375 -31 0.379 1 96.88 333 MET B N 1
ATOM 6339 C CA . MET B 1 333 ? -15.445 -31.625 -0.396 1 96.88 333 MET B CA 1
ATOM 6340 C C . MET B 1 333 ? -14.898 -32.25 -1.679 1 96.88 333 MET B C 1
ATOM 6342 O O . MET B 1 333 ? -13.828 -31.859 -2.148 1 96.88 333 MET B O 1
ATOM 6346 N N . PRO B 1 334 ? -15.602 -33.188 -2.254 1 96.62 334 PRO B N 1
ATOM 6347 C CA . PRO B 1 334 ? -15.18 -33.781 -3.535 1 96.62 334 PRO B CA 1
ATOM 6348 C C . PRO B 1 334 ? -15.266 -32.781 -4.684 1 96.62 334 PRO B C 1
ATOM 6350 O O . PRO B 1 334 ? -16.109 -31.875 -4.664 1 96.62 334 PRO B O 1
ATOM 6353 N N . ASN B 1 335 ? -14.367 -32.875 -5.621 1 96.94 335 ASN B N 1
ATOM 6354 C CA . ASN B 1 335 ? -14.391 -32.094 -6.859 1 96.94 335 ASN B CA 1
ATOM 6355 C C . ASN B 1 335 ? -14.695 -32.969 -8.062 1 96.94 335 ASN B C 1
ATOM 6357 O O . ASN B 1 335 ? -14.062 -34 -8.258 1 96.94 335 ASN B O 1
ATOM 6361 N N . LEU B 1 336 ? -15.734 -32.625 -8.805 1 98 336 LEU B N 1
ATOM 6362 C CA . LEU B 1 336 ? -16.156 -33.375 -9.992 1 98 336 LEU B CA 1
ATOM 6363 C C . LEU B 1 336 ? -16.078 -32.469 -11.227 1 98 336 LEU B C 1
ATOM 6365 O O . LEU B 1 336 ? -16.609 -31.359 -11.234 1 98 336 LEU B O 1
ATOM 6369 N N . ALA B 1 337 ? -15.344 -32.969 -12.242 1 97.69 337 ALA B N 1
ATOM 6370 C CA . ALA B 1 337 ? -15.234 -32.219 -13.492 1 97.69 337 ALA B CA 1
ATOM 6371 C C . ALA B 1 337 ? -15.445 -33.125 -14.695 1 97.69 337 ALA B C 1
ATOM 6373 O O . ALA B 1 337 ? -15.094 -34.312 -14.656 1 97.69 337 ALA B O 1
ATOM 6374 N N . LEU B 1 338 ? -16.078 -32.562 -15.719 1 98.19 338 LEU B N 1
ATOM 6375 C CA . LEU B 1 338 ? -16.188 -33.219 -17.016 1 98.19 338 LEU B CA 1
ATOM 6376 C C . LEU B 1 338 ? -15.055 -32.781 -17.938 1 98.19 338 LEU B C 1
ATOM 6378 O O . LEU B 1 338 ? -14.719 -31.594 -18 1 98.19 338 LEU B O 1
ATOM 6382 N N . VAL B 1 339 ? -14.445 -33.75 -18.547 1 97.62 339 VAL B N 1
ATOM 6383 C CA . VAL B 1 339 ? -13.328 -33.438 -19.438 1 97.62 339 VAL B CA 1
ATOM 6384 C C . VAL B 1 339 ? -13.578 -34.031 -20.812 1 97.62 339 VAL B C 1
ATOM 6386 O O . VAL B 1 339 ? -13.977 -35.188 -20.922 1 97.62 339 VAL B O 1
ATOM 6389 N N . GLY B 1 340 ? -13.5 -33.25 -21.844 1 97.5 340 GLY B N 1
ATOM 6390 C CA . GLY B 1 340 ? -13.484 -33.656 -23.234 1 97.5 340 GLY B CA 1
ATOM 6391 C C . GLY B 1 340 ? -12.219 -33.25 -23.969 1 97.5 340 GLY B C 1
ATOM 6392 O O . GLY B 1 340 ? -11.742 -32.125 -23.812 1 97.5 340 GLY B O 1
ATOM 6393 N N . ALA B 1 341 ? -11.625 -34.219 -24.656 1 97.19 341 ALA B N 1
ATOM 6394 C CA . ALA B 1 341 ? -10.375 -33.875 -25.328 1 97.19 341 ALA B CA 1
ATOM 6395 C C . ALA B 1 341 ? -10.32 -34.5 -26.719 1 97.19 341 ALA B C 1
ATOM 6397 O O . ALA B 1 341 ? -10.898 -35.594 -26.953 1 97.19 341 ALA B O 1
ATOM 6398 N N . TYR B 1 342 ? -9.836 -33.812 -27.672 1 97.56 342 TYR B N 1
ATOM 6399 C CA . TYR B 1 342 ? -9.422 -34.344 -28.969 1 97.56 342 TYR B CA 1
ATOM 6400 C C . TYR B 1 342 ? -7.906 -34.344 -29.094 1 97.56 342 TYR B C 1
ATOM 6402 O O . TYR B 1 342 ? -7.277 -33.281 -29.141 1 97.56 342 TYR B O 1
ATOM 6410 N N . SER B 1 343 ? -7.375 -35.531 -29.109 1 96.5 343 SER B N 1
ATOM 6411 C CA . SER B 1 343 ? -5.922 -35.656 -29.172 1 96.5 343 SER B CA 1
ATOM 6412 C C . SER B 1 343 ? -5.48 -36.219 -30.516 1 96.5 343 SER B C 1
ATOM 6414 O O . SER B 1 343 ? -6.219 -37 -31.141 1 96.5 343 SER B O 1
ATOM 6416 N N . PHE B 1 344 ? -4.309 -35.812 -30.984 1 95.81 344 PHE B N 1
ATOM 6417 C CA . PHE B 1 344 ? -3.713 -36.344 -32.219 1 95.81 344 PHE B CA 1
ATOM 6418 C C . PHE B 1 344 ? -2.215 -36.562 -32.031 1 95.81 344 PHE B C 1
ATOM 6420 O O . PHE B 1 344 ? -1.589 -35.938 -31.172 1 95.81 344 PHE B O 1
ATOM 6427 N N . SER B 1 345 ? -1.707 -37.469 -32.688 1 94.88 345 SER B N 1
ATOM 6428 C CA . SER B 1 345 ? -0.281 -37.781 -32.625 1 94.88 345 SER B CA 1
ATOM 6429 C C . SER B 1 345 ? 0.226 -38.375 -33.938 1 94.88 345 SER B C 1
ATOM 6431 O O . SER B 1 345 ? -0.561 -38.875 -34.75 1 94.88 345 SER B O 1
ATOM 6433 N N . ASN B 1 346 ? 1.434 -38.219 -34.188 1 94.81 346 ASN B N 1
ATOM 6434 C CA . ASN B 1 346 ? 2.232 -38.844 -35.219 1 94.81 346 ASN B CA 1
ATOM 6435 C C . ASN B 1 346 ? 3.596 -39.281 -34.688 1 94.81 346 ASN B C 1
ATOM 6437 O O . ASN B 1 346 ? 4.418 -38.438 -34.312 1 94.81 346 ASN B O 1
ATOM 6441 N N . PRO B 1 347 ? 3.914 -40.594 -34.75 1 93.25 347 PRO B N 1
ATOM 6442 C CA . PRO B 1 347 ? 3.111 -41.719 -35.188 1 93.25 347 PRO B CA 1
ATOM 6443 C C . PRO B 1 347 ? 1.918 -42.031 -34.281 1 93.25 347 PRO B C 1
ATOM 6445 O O . PRO B 1 347 ? 1.753 -41.375 -33.25 1 93.25 347 PRO B O 1
ATOM 6448 N N . ASN B 1 348 ? 0.936 -42.844 -34.75 1 87.88 348 ASN B N 1
ATOM 6449 C CA . ASN B 1 348 ? -0.205 -43.25 -33.938 1 87.88 348 ASN B CA 1
ATOM 6450 C C . ASN B 1 348 ? -0.319 -44.781 -33.906 1 87.88 348 ASN B C 1
ATOM 6452 O O . ASN B 1 348 ? 0.322 -45.5 -34.688 1 87.88 348 ASN B O 1
ATOM 6456 N N . MET B 1 349 ? -1.043 -45.312 -32.844 1 86.5 349 MET B N 1
ATOM 6457 C CA . MET B 1 349 ? -1.165 -46.75 -32.656 1 86.5 349 MET B CA 1
ATOM 6458 C C . MET B 1 349 ? -2.629 -47.188 -32.656 1 86.5 349 MET B C 1
ATOM 6460 O O . MET B 1 349 ? -2.986 -48.219 -32.094 1 86.5 349 MET B O 1
ATOM 6464 N N . PHE B 1 350 ? -3.512 -46.406 -33.281 1 83.62 350 PHE B N 1
ATOM 6465 C CA . PHE B 1 350 ? -4.938 -46.719 -33.281 1 83.62 350 PHE B CA 1
ATOM 6466 C C . PHE B 1 350 ? -5.246 -47.938 -34.125 1 83.62 350 PHE B C 1
ATOM 6468 O O . PHE B 1 350 ? -6.105 -48.75 -33.781 1 83.62 350 PHE B O 1
ATOM 6475 N N . ASP B 1 351 ? -4.645 -48.031 -35.25 1 85.12 351 ASP B N 1
ATOM 6476 C CA . ASP B 1 351 ? -4.738 -49.156 -36.156 1 85.12 351 ASP B CA 1
ATOM 6477 C C . ASP B 1 351 ? -3.355 -49.719 -36.5 1 85.12 351 ASP B C 1
ATOM 6479 O O . ASP B 1 351 ? -3.002 -49.844 -37.656 1 85.12 351 ASP B O 1
ATOM 6483 N N . GLY B 1 352 ? -2.658 -50 -35.375 1 83.5 352 GLY B N 1
ATOM 6484 C CA . GLY B 1 352 ? -1.264 -50.375 -35.562 1 83.5 352 GLY B CA 1
ATOM 6485 C C . GLY B 1 352 ? -0.322 -49.188 -35.531 1 83.5 352 GLY B C 1
ATOM 6486 O O . GLY B 1 352 ? -0.764 -48.031 -35.438 1 83.5 352 GLY B O 1
ATOM 6487 N N . PHE B 1 353 ? 0.879 -49.531 -35.531 1 86.56 353 PHE B N 1
ATOM 6488 C CA . PHE B 1 353 ? 1.862 -48.469 -35.562 1 86.56 353 PHE B CA 1
ATOM 6489 C C . PHE B 1 353 ? 1.943 -47.812 -36.938 1 86.56 353 PHE B C 1
ATOM 6491 O O . PHE B 1 353 ? 2.291 -48.5 -37.938 1 86.56 353 PHE B O 1
ATOM 6498 N N . GLN B 1 354 ? 1.536 -46.594 -37.125 1 88.94 354 GLN B N 1
ATOM 6499 C CA . GLN B 1 354 ? 1.574 -45.844 -38.375 1 88.94 354 GLN B CA 1
ATOM 6500 C C . GLN B 1 354 ? 2.242 -44.469 -38.188 1 88.94 354 GLN B C 1
ATOM 6502 O O . GLN B 1 354 ? 1.966 -43.781 -37.219 1 88.94 354 GLN B O 1
ATOM 6507 N N . LYS B 1 355 ? 3.086 -44.125 -39.156 1 91.06 355 LYS B N 1
ATOM 6508 C CA . LYS B 1 355 ? 3.758 -42.812 -39.125 1 91.06 355 LYS B CA 1
ATOM 6509 C C . LYS B 1 355 ? 2.926 -41.75 -39.812 1 91.06 355 LYS B C 1
ATOM 6511 O O . LYS B 1 355 ? 3.391 -41.125 -40.781 1 91.06 355 LYS B O 1
ATOM 6516 N N . LYS B 1 356 ? 1.759 -41.594 -39.469 1 92.69 356 LYS B N 1
ATOM 6517 C CA . LYS B 1 356 ? 0.85 -40.562 -40 1 92.69 356 LYS B CA 1
ATOM 6518 C C . LYS B 1 356 ? 0.048 -39.938 -38.844 1 92.69 356 LYS B C 1
ATOM 6520 O O . LYS B 1 356 ? -0.14 -40.562 -37.812 1 92.69 356 LYS B O 1
ATOM 6525 N N . PHE B 1 357 ? -0.408 -38.688 -39.125 1 93.69 357 PHE B N 1
ATOM 6526 C CA . PHE B 1 357 ? -1.216 -38 -38.125 1 93.69 357 PHE B CA 1
ATOM 6527 C C . PHE B 1 357 ? -2.602 -38.625 -38.031 1 93.69 357 PHE B C 1
ATOM 6529 O O . PHE B 1 357 ? -3.221 -38.938 -39.031 1 93.69 357 PHE B O 1
ATOM 6536 N N . ASN B 1 358 ? -3.02 -38.969 -36.875 1 92.81 358 ASN B N 1
ATOM 6537 C CA . ASN B 1 358 ? -4.383 -39.375 -36.562 1 92.81 358 ASN B CA 1
ATOM 6538 C C . ASN B 1 358 ? -4.793 -38.938 -35.156 1 92.81 358 ASN B C 1
ATOM 6540 O O . ASN B 1 358 ? -3.949 -38.531 -34.344 1 92.81 358 ASN B O 1
ATOM 6544 N N . GLY B 1 359 ? -6.16 -38.812 -35 1 92 359 GLY B N 1
ATOM 6545 C CA . GLY B 1 359 ? -6.633 -38.281 -33.719 1 92 359 GLY B CA 1
ATOM 6546 C C . GLY B 1 359 ? -7.824 -39.062 -33.188 1 92 359 GLY B C 1
ATOM 6547 O O . GLY B 1 359 ? -8.289 -40.031 -33.812 1 92 359 GLY B O 1
ATOM 6548 N N . MET B 1 360 ? -8.008 -38.875 -31.938 1 94.31 360 MET B N 1
ATOM 6549 C CA . MET B 1 360 ? -9.172 -39.469 -31.297 1 94.31 360 MET B CA 1
ATOM 6550 C C . MET B 1 360 ? -9.805 -38.5 -30.297 1 94.31 360 MET B C 1
ATOM 6552 O O . MET B 1 360 ? -9.117 -37.656 -29.719 1 94.31 360 MET B O 1
ATOM 6556 N N . PHE B 1 361 ? -11.164 -38.625 -30.141 1 95.62 361 PHE B N 1
ATOM 6557 C CA . PHE B 1 361 ? -11.852 -37.844 -29.109 1 95.62 361 PHE B CA 1
ATOM 6558 C C . PHE B 1 361 ? -12.07 -38.688 -27.859 1 95.62 361 PHE B C 1
ATOM 6560 O O . PHE B 1 361 ? -12.172 -39.906 -27.938 1 95.62 361 PHE B O 1
ATOM 6567 N N . SER B 1 362 ? -11.852 -38.188 -26.75 1 96.25 362 SER B N 1
ATOM 6568 C CA . SER B 1 362 ? -12.141 -38.812 -25.469 1 96.25 362 SER B CA 1
ATOM 6569 C C . SER B 1 362 ? -13.008 -37.938 -24.578 1 96.25 362 SER B C 1
ATOM 6571 O O . SER B 1 362 ? -12.867 -36.688 -24.594 1 96.25 362 SER B O 1
ATOM 6573 N N . VAL B 1 363 ? -14.047 -38.469 -23.922 1 96.69 363 VAL B N 1
ATOM 6574 C CA . VAL B 1 363 ? -14.914 -37.781 -22.969 1 96.69 363 VAL B CA 1
ATOM 6575 C C . VAL B 1 363 ? -14.914 -38.531 -21.641 1 96.69 363 VAL B C 1
ATOM 6577 O O . VAL B 1 363 ? -14.945 -39.781 -21.625 1 96.69 363 VAL B O 1
ATOM 6580 N N . GLY B 1 364 ? -14.688 -37.875 -20.547 1 96.69 364 GLY B N 1
ATOM 6581 C CA . GLY B 1 364 ? -14.672 -38.5 -19.25 1 96.69 364 GLY B CA 1
ATOM 6582 C C . GLY B 1 364 ? -15.008 -37.562 -18.109 1 96.69 364 GLY B C 1
ATOM 6583 O O . GLY B 1 364 ? -15.219 -36.375 -18.328 1 96.69 364 GLY B O 1
ATOM 6584 N N . ALA B 1 365 ? -15.297 -38.156 -16.922 1 97.06 365 ALA B N 1
ATOM 6585 C CA . ALA B 1 365 ? -15.508 -37.438 -15.672 1 97.06 365 ALA B CA 1
ATOM 6586 C C . ALA B 1 365 ? -14.398 -37.75 -14.672 1 97.06 365 ALA B C 1
ATOM 6588 O O . ALA B 1 365 ? -13.93 -38.875 -14.57 1 97.06 365 ALA B O 1
ATOM 6589 N N . MET B 1 366 ? -13.922 -36.625 -14.086 1 97.25 366 MET B N 1
ATOM 6590 C CA . MET B 1 366 ? -12.859 -36.781 -13.102 1 97.25 366 MET B CA 1
ATOM 6591 C C . MET B 1 366 ? -13.344 -36.375 -11.711 1 97.25 366 MET B C 1
ATOM 6593 O O . MET B 1 366 ? -13.859 -35.281 -11.523 1 97.25 366 MET B O 1
ATOM 6597 N N . LEU B 1 367 ? -13.203 -37.344 -10.742 1 97.5 367 LEU B N 1
ATOM 6598 C CA . LEU B 1 367 ? -13.594 -37.125 -9.352 1 97.5 367 LEU B CA 1
ATOM 6599 C C . LEU B 1 367 ? -12.375 -37.125 -8.438 1 97.5 367 LEU B C 1
ATOM 6601 O O . LEU B 1 367 ? -11.586 -38.094 -8.477 1 97.5 367 LEU B O 1
ATOM 6605 N N . THR B 1 368 ? -12.086 -36.062 -7.684 1 96.81 368 THR B N 1
ATOM 6606 C CA . THR B 1 368 ? -11.023 -36 -6.688 1 96.81 368 THR B CA 1
ATOM 6607 C C . THR B 1 368 ? -11.602 -35.781 -5.293 1 96.81 368 THR B C 1
ATOM 6609 O O . THR B 1 368 ? -12.336 -34.812 -5.074 1 96.81 368 THR B O 1
ATOM 6612 N N . ILE B 1 369 ? -11.336 -36.656 -4.305 1 96.12 369 ILE B N 1
ATOM 6613 C CA . ILE B 1 369 ? -11.867 -36.562 -2.949 1 96.12 369 ILE B CA 1
ATOM 6614 C C . ILE B 1 369 ? -10.719 -36.594 -1.943 1 96.12 369 ILE B C 1
ATOM 6616 O O . ILE B 1 369 ? -10 -37.562 -1.829 1 96.12 369 ILE B O 1
ATOM 6620 N N . PRO B 1 370 ? -10.453 -35.438 -1.298 1 95.31 370 PRO B N 1
ATOM 6621 C CA . PRO B 1 370 ? -9.523 -35.531 -0.169 1 95.31 370 PRO B CA 1
ATOM 6622 C C . PRO B 1 370 ? -10.062 -36.406 0.974 1 95.31 370 PRO B C 1
ATOM 6624 O O . PRO B 1 370 ? -11.164 -36.156 1.47 1 95.31 370 PRO B O 1
ATOM 6627 N N . ILE B 1 371 ? -9.312 -37.312 1.415 1 94.69 371 ILE B N 1
ATOM 6628 C CA . ILE B 1 371 ? -9.82 -38.281 2.377 1 94.69 371 ILE B CA 1
ATOM 6629 C C . ILE B 1 371 ? -9.297 -37.969 3.771 1 94.69 371 ILE B C 1
ATOM 6631 O O . ILE B 1 371 ? -10.078 -37.75 4.707 1 94.69 371 ILE B O 1
ATOM 6635 N N . TRP B 1 372 ? -7.973 -38 3.906 1 94.88 372 TRP B N 1
ATOM 6636 C CA . TRP B 1 372 ? -7.402 -37.812 5.238 1 94.88 372 TRP B CA 1
ATOM 6637 C C . TRP B 1 372 ? -6.164 -36.938 5.184 1 94.88 372 TRP B C 1
ATOM 6639 O O . TRP B 1 372 ? -5.184 -37.281 4.512 1 94.88 372 TRP B O 1
ATOM 6649 N N . HIS B 1 373 ? -6.219 -35.75 5.848 1 95.12 373 HIS B N 1
ATOM 6650 C CA . HIS B 1 373 ? -5.117 -34.812 5.883 1 95.12 373 HIS B CA 1
ATOM 6651 C C . HIS B 1 373 ? -4.852 -34.312 7.305 1 95.12 373 HIS B C 1
ATOM 6653 O O . HIS B 1 373 ? -4.535 -33.156 7.516 1 95.12 373 HIS B O 1
ATOM 6659 N N . TRP B 1 374 ? -5.039 -35.188 8.352 1 95.56 374 TRP B N 1
ATOM 6660 C CA . TRP B 1 374 ? -4.738 -34.969 9.766 1 95.56 374 TRP B CA 1
ATOM 6661 C C . TRP B 1 374 ? -5.32 -33.656 10.25 1 95.56 374 TRP B C 1
ATOM 6663 O O . TRP B 1 374 ? -4.664 -32.906 10.977 1 95.56 374 TRP B O 1
ATOM 6673 N N . GLY B 1 375 ? -6.469 -33.188 9.727 1 95.62 375 GLY B N 1
ATOM 6674 C CA . GLY B 1 375 ? -7.188 -32.031 10.227 1 95.62 375 GLY B CA 1
ATOM 6675 C C . GLY B 1 375 ? -6.727 -30.719 9.602 1 95.62 375 GLY B C 1
ATOM 6676 O O . GLY B 1 375 ? -7.148 -29.641 10.023 1 95.62 375 GLY B O 1
ATOM 6677 N N . SER B 1 376 ? -5.871 -30.719 8.617 1 95.31 376 SER B N 1
ATOM 6678 C CA . SER B 1 376 ? -5.375 -29.516 7.973 1 95.31 376 SER B CA 1
ATOM 6679 C C . SER B 1 376 ? -6.52 -28.688 7.387 1 95.31 376 SER B C 1
ATOM 6681 O O . SER B 1 376 ? -6.656 -27.5 7.691 1 95.31 376 SER B O 1
ATOM 6683 N N . ASN B 1 377 ? -7.477 -29.328 6.617 1 94.06 377 ASN B N 1
ATOM 6684 C CA . ASN B 1 377 ? -8.594 -28.625 5.992 1 94.06 377 ASN B CA 1
ATOM 6685 C C . ASN B 1 377 ? -9.625 -28.188 7.023 1 94.06 377 ASN B C 1
ATOM 6687 O O . ASN B 1 377 ? -10.211 -27.109 6.898 1 94.06 377 ASN B O 1
ATOM 6691 N N . TYR B 1 378 ? -9.812 -28.969 7.957 1 95.75 378 TYR B N 1
ATOM 6692 C CA . TYR B 1 378 ? -10.75 -28.609 9.016 1 95.75 378 TYR B CA 1
ATOM 6693 C C . TYR B 1 378 ? -10.258 -27.391 9.797 1 95.75 378 TYR B C 1
ATOM 6695 O O . TYR B 1 378 ? -11.039 -26.516 10.148 1 95.75 378 TYR B O 1
ATOM 6703 N N . ASN B 1 379 ? -8.961 -27.406 10.102 1 97.19 379 ASN B N 1
ATOM 6704 C CA . ASN B 1 379 ? -8.406 -26.25 10.812 1 97.19 379 ASN B CA 1
ATOM 6705 C C . ASN B 1 379 ? -8.406 -25 9.945 1 97.19 379 ASN B C 1
ATOM 6707 O O . ASN B 1 379 ? -8.523 -23.891 10.461 1 97.19 379 ASN B O 1
ATOM 6711 N N . LYS B 1 380 ? -8.266 -25.109 8.672 1 97.38 380 LYS B N 1
ATOM 6712 C CA . LYS B 1 380 ? -8.438 -23.984 7.77 1 97.38 380 LYS B CA 1
ATOM 6713 C C . LYS B 1 380 ? -9.844 -23.391 7.891 1 97.38 380 LYS B C 1
ATOM 6715 O O . LYS B 1 380 ? -10.016 -22.172 7.883 1 97.38 380 LYS B O 1
ATOM 6720 N N . LEU B 1 381 ? -10.914 -24.234 7.969 1 97.62 381 LEU B N 1
ATOM 6721 C CA . LEU B 1 381 ? -12.297 -23.797 8.141 1 97.62 381 LEU B CA 1
ATOM 6722 C C . LEU B 1 381 ? -12.484 -23.094 9.484 1 97.62 381 LEU B C 1
ATOM 6724 O O . LEU B 1 381 ? -13.117 -22.031 9.555 1 97.62 381 LEU B O 1
ATOM 6728 N N . ARG B 1 382 ? -11.922 -23.656 10.508 1 98.12 382 ARG B N 1
ATOM 6729 C CA . ARG B 1 382 ? -12.023 -23.047 11.828 1 98.12 382 ARG B CA 1
ATOM 6730 C C . ARG B 1 382 ? -11.352 -21.672 11.852 1 98.12 382 ARG B C 1
ATOM 6732 O O . ARG B 1 382 ? -11.852 -20.75 12.484 1 98.12 382 ARG B O 1
ATOM 6739 N N . ALA B 1 383 ? -10.172 -21.594 11.219 1 98.19 383 ALA B N 1
ATOM 6740 C CA . ALA B 1 383 ? -9.5 -20.297 11.102 1 98.19 383 ALA B CA 1
ATOM 6741 C C . ALA B 1 383 ? -10.375 -19.281 10.375 1 98.19 383 ALA B C 1
ATOM 6743 O O . ALA B 1 383 ? -10.461 -18.125 10.789 1 98.19 383 ALA B O 1
ATOM 6744 N N . ALA B 1 384 ? -11.047 -19.688 9.312 1 98.38 384 ALA B N 1
ATOM 6745 C CA . ALA B 1 384 ? -11.938 -18.812 8.555 1 98.38 384 ALA B CA 1
ATOM 6746 C C . ALA B 1 384 ? -13.117 -18.359 9.414 1 98.38 384 ALA B C 1
ATOM 6748 O O . ALA B 1 384 ? -13.531 -17.203 9.352 1 98.38 384 ALA B O 1
ATOM 6749 N N . LYS B 1 385 ? -13.695 -19.281 10.195 1 98.62 385 LYS B N 1
ATOM 6750 C CA . LYS B 1 385 ? -14.797 -18.938 11.086 1 98.62 385 LYS B CA 1
ATOM 6751 C C . LYS B 1 385 ? -14.367 -17.906 12.125 1 98.62 385 LYS B C 1
ATOM 6753 O O . LYS B 1 385 ? -15.109 -16.969 12.422 1 98.62 385 LYS B O 1
ATOM 6758 N N . ALA B 1 386 ? -13.172 -18.109 12.695 1 98.62 386 ALA B N 1
ATOM 6759 C CA . ALA B 1 386 ? -12.648 -17.141 13.656 1 98.62 386 ALA B CA 1
ATOM 6760 C C . ALA B 1 386 ? -12.484 -15.766 13.016 1 98.62 386 ALA B C 1
ATOM 6762 O O . ALA B 1 386 ? -12.719 -14.734 13.664 1 98.62 386 ALA B O 1
ATOM 6763 N N . GLN B 1 387 ? -12.102 -15.742 11.789 1 98.5 387 GLN B N 1
ATOM 6764 C CA . GLN B 1 387 ? -11.977 -14.477 11.078 1 98.5 387 GLN B CA 1
ATOM 6765 C C . GLN B 1 387 ? -13.336 -13.805 10.891 1 98.5 387 GLN B C 1
ATOM 6767 O O . GLN B 1 387 ? -13.445 -12.578 10.969 1 98.5 387 GLN B O 1
ATOM 6772 N N . THR B 1 388 ? -14.359 -14.578 10.586 1 98.62 388 THR B N 1
ATOM 6773 C CA . THR B 1 388 ? -15.711 -14.031 10.461 1 98.62 388 THR B CA 1
ATOM 6774 C C . THR B 1 388 ? -16.172 -13.406 11.773 1 98.62 388 THR B C 1
ATOM 6776 O O . THR B 1 388 ? -16.75 -12.32 11.781 1 98.62 388 THR B O 1
ATOM 6779 N N . VAL B 1 389 ? -15.883 -14.062 12.891 1 98.62 389 VAL B N 1
ATOM 6780 C CA . VAL B 1 389 ? -16.234 -13.531 14.203 1 98.62 389 VAL B CA 1
ATOM 6781 C C . VAL B 1 389 ? -15.477 -12.227 14.445 1 98.62 389 VAL B C 1
ATOM 6783 O O . VAL B 1 389 ? -16.047 -11.25 14.945 1 98.62 389 VAL B O 1
ATOM 6786 N N . ALA B 1 390 ? -14.164 -12.188 14.141 1 98.25 390 ALA B N 1
ATOM 6787 C CA . ALA B 1 390 ? -13.367 -10.977 14.281 1 98.25 390 ALA B CA 1
ATOM 6788 C C . ALA B 1 390 ? -13.953 -9.828 13.461 1 98.25 390 ALA B C 1
ATOM 6790 O O . ALA B 1 390 ? -13.992 -8.688 13.922 1 98.25 390 ALA B O 1
ATOM 6791 N N . ALA B 1 391 ? -14.438 -10.125 12.281 1 98.25 391 ALA B N 1
ATOM 6792 C CA . ALA B 1 391 ? -15.023 -9.109 11.414 1 98.25 391 ALA B CA 1
ATOM 6793 C C . ALA B 1 391 ? -16.328 -8.57 12.008 1 98.25 391 ALA B C 1
ATOM 6795 O O . ALA B 1 391 ? -16.609 -7.379 11.922 1 98.25 391 ALA B O 1
ATOM 6796 N N . ASN B 1 392 ? -17.094 -9.484 12.594 1 98.5 392 ASN B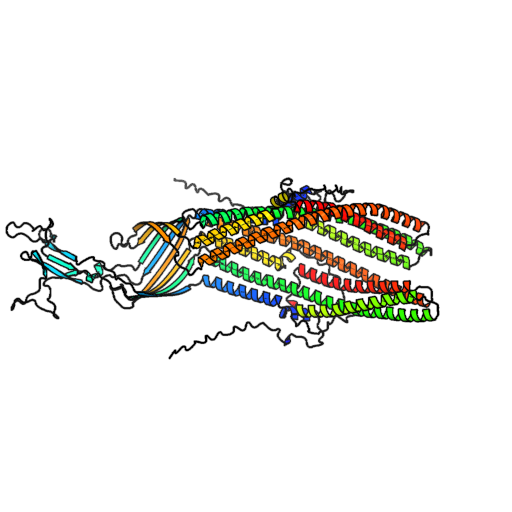 N 1
ATOM 6797 C CA . ASN B 1 392 ? -18.328 -9.062 13.25 1 98.5 392 ASN B CA 1
ATOM 6798 C C . ASN B 1 392 ? -18.047 -8.148 14.438 1 98.5 392 ASN B C 1
ATOM 6800 O O . ASN B 1 392 ? -18.766 -7.164 14.656 1 98.5 392 ASN B O 1
ATOM 6804 N N . LEU B 1 393 ? -17.047 -8.43 15.195 1 98.31 393 LEU B N 1
ATOM 6805 C CA . LEU B 1 393 ? -16.672 -7.594 16.328 1 98.31 393 LEU B CA 1
ATOM 6806 C C . LEU B 1 393 ? -16.188 -6.23 15.852 1 98.31 393 LEU B C 1
ATOM 6808 O O . LEU B 1 393 ? -16.438 -5.211 16.5 1 98.31 393 LEU B O 1
ATOM 6812 N N . GLN B 1 394 ? -15.492 -6.223 14.758 1 98 394 GLN B N 1
ATOM 6813 C CA . GLN B 1 394 ? -15.078 -4.953 14.172 1 98 394 GLN B CA 1
ATOM 6814 C C . GLN B 1 394 ? -16.281 -4.113 13.766 1 98 394 GLN B C 1
ATOM 6816 O O . GLN B 1 394 ? -16.297 -2.896 13.961 1 98 394 GLN B O 1
ATOM 6821 N N . LEU B 1 395 ? -17.281 -4.719 13.156 1 97.94 395 LEU B N 1
ATOM 6822 C CA . LEU B 1 395 ? -18.5 -4.031 12.766 1 97.94 395 LEU B CA 1
ATOM 6823 C C . LEU B 1 395 ? -19.219 -3.467 13.992 1 97.94 395 LEU B C 1
ATOM 6825 O O . LEU B 1 395 ? -19.672 -2.318 13.977 1 97.94 395 LEU B O 1
ATOM 6829 N N . ASP B 1 396 ? -19.25 -4.238 15.078 1 97.75 396 ASP B N 1
ATOM 6830 C CA . ASP B 1 396 ? -19.875 -3.787 16.312 1 97.75 396 ASP B CA 1
ATOM 6831 C C . ASP B 1 396 ? -19.141 -2.592 16.906 1 97.75 396 ASP B C 1
ATOM 6833 O O . ASP B 1 396 ? -19.766 -1.622 17.344 1 97.75 396 ASP B O 1
ATOM 6837 N N . ASN B 1 397 ? -17.812 -2.705 16.922 1 97.44 397 ASN B N 1
ATOM 6838 C CA . ASN B 1 397 ? -17 -1.587 17.406 1 97.44 397 ASN B CA 1
ATOM 6839 C C . ASN B 1 397 ? -17.234 -0.333 16.562 1 97.44 397 ASN B C 1
ATOM 6841 O O . ASN B 1 397 ? -17.328 0.771 17.109 1 97.44 397 ASN B O 1
ATOM 6845 N N . ALA B 1 398 ? -17.359 -0.484 15.266 1 97.12 398 ALA B N 1
ATOM 6846 C CA . ALA B 1 398 ? -17.578 0.646 14.367 1 97.12 398 ALA B CA 1
ATOM 6847 C C . ALA B 1 398 ? -18.938 1.291 14.625 1 97.12 398 ALA B C 1
ATOM 6849 O O . ALA B 1 398 ? -19.078 2.516 14.57 1 97.12 398 ALA B O 1
ATOM 6850 N N . ARG B 1 399 ? -19.906 0.504 14.906 1 96.81 399 ARG B N 1
ATOM 6851 C CA . ARG B 1 399 ? -21.234 1.024 15.227 1 96.81 399 ARG B CA 1
ATOM 6852 C C . ARG B 1 399 ? -21.188 1.889 16.484 1 96.81 399 ARG B C 1
ATOM 6854 O O . ARG B 1 399 ? -21.766 2.98 16.516 1 96.81 399 ARG B O 1
ATOM 6861 N N . GLU B 1 400 ? -20.438 1.43 17.469 1 96.75 400 GLU B N 1
ATOM 6862 C CA . GLU B 1 400 ? -20.297 2.199 18.703 1 96.75 400 GLU B CA 1
ATOM 6863 C C . GLU B 1 400 ? -19.516 3.49 18.453 1 96.75 400 GLU B C 1
ATOM 6865 O O . GLU B 1 400 ? -19.844 4.535 19.016 1 96.75 400 GLU B O 1
ATOM 6870 N N . MET B 1 401 ? -18.531 3.373 17.625 1 96.94 401 MET B N 1
ATOM 6871 C CA . MET B 1 401 ? -17.75 4.566 17.312 1 96.94 401 MET B CA 1
ATOM 6872 C C . MET B 1 401 ? -18.594 5.582 16.547 1 96.94 401 MET B C 1
ATOM 6874 O O . MET B 1 401 ? -18.422 6.789 16.719 1 96.94 401 MET B O 1
ATOM 6878 N N . VAL B 1 402 ? -19.484 5.109 15.672 1 96.19 402 VAL B N 1
ATOM 6879 C CA . VAL B 1 402 ? -20.391 6 14.945 1 96.19 402 VAL B CA 1
ATOM 6880 C C . VAL B 1 402 ? -21.328 6.695 15.93 1 96.19 402 VAL B C 1
ATOM 6882 O O . VAL B 1 402 ? -21.594 7.895 15.797 1 96.19 402 VAL B O 1
ATOM 6885 N N . ASP B 1 403 ? -21.781 5.957 16.969 1 95.38 403 ASP B N 1
ATOM 6886 C CA . ASP B 1 403 ? -22.609 6.547 18 1 95.38 403 ASP B CA 1
ATOM 6887 C C . ASP B 1 403 ? -21.891 7.688 18.719 1 95.38 403 ASP B C 1
ATOM 6889 O O . ASP B 1 403 ? -22.453 8.766 18.906 1 95.38 403 ASP B O 1
ATOM 6893 N N . LEU B 1 404 ? -20.672 7.438 19.047 1 95.38 404 LEU B N 1
ATOM 6894 C CA . LEU B 1 404 ? -19.859 8.461 19.703 1 95.38 404 LEU B CA 1
ATOM 6895 C C . LEU B 1 404 ? -19.641 9.656 18.781 1 95.38 404 LEU B C 1
ATOM 6897 O O . LEU B 1 404 ? -19.734 10.805 19.219 1 95.38 404 LEU B O 1
ATOM 6901 N N . GLN B 1 405 ? -19.375 9.352 17.578 1 95.81 405 GLN B N 1
ATOM 6902 C CA . GLN B 1 405 ? -19.109 10.398 16.594 1 95.81 405 GLN B CA 1
ATOM 6903 C C . GLN B 1 405 ? -20.344 11.281 16.391 1 95.81 405 GLN B C 1
ATOM 6905 O O . GLN B 1 405 ? -20.234 12.5 16.281 1 95.81 405 GLN B O 1
ATOM 6910 N N . VAL B 1 406 ? -21.516 10.703 16.281 1 94.62 406 VAL B N 1
ATOM 6911 C CA . VAL B 1 406 ? -22.766 11.445 16.094 1 94.62 406 VAL B CA 1
ATOM 6912 C C . VAL B 1 406 ? -23.016 12.344 17.297 1 94.62 406 VAL B C 1
ATOM 6914 O O . VAL B 1 406 ? -23.344 13.531 17.141 1 94.62 406 VAL B O 1
ATOM 6917 N N . ASN B 1 407 ? -22.797 11.844 18.5 1 94.56 407 ASN B N 1
ATOM 6918 C CA . ASN B 1 407 ? -22.969 12.648 19.703 1 94.56 407 ASN B CA 1
ATOM 6919 C C . ASN B 1 407 ? -21.953 13.789 19.781 1 94.56 407 ASN B C 1
ATOM 6921 O O . ASN B 1 407 ? -22.312 14.922 20.109 1 94.56 407 ASN B O 1
ATOM 6925 N N . GLN B 1 408 ? -20.719 13.438 19.422 1 95.19 408 GLN B N 1
ATOM 6926 C CA . GLN B 1 408 ? -19.688 14.461 19.422 1 95.19 408 GLN B CA 1
ATOM 6927 C C . GLN B 1 408 ? -20.016 15.57 18.422 1 95.19 408 GLN B C 1
ATOM 6929 O O . GLN B 1 408 ? -19.891 16.75 18.734 1 95.19 408 GLN B O 1
ATOM 6934 N N . ALA B 1 409 ? -20.469 15.156 17.281 1 94.88 409 ALA B N 1
ATOM 6935 C CA . ALA B 1 409 ? -20.812 16.141 16.25 1 94.88 409 ALA B CA 1
ATOM 6936 C C . ALA B 1 409 ? -22.016 16.984 16.672 1 94.88 409 ALA B C 1
ATOM 6938 O O . ALA B 1 409 ? -22.047 18.188 16.438 1 94.88 409 ALA B O 1
ATOM 6939 N N . SER B 1 410 ? -22.984 16.391 17.328 1 93.31 410 SER B N 1
ATOM 6940 C CA . SER B 1 410 ? -24.156 17.094 17.812 1 93.31 410 SER B CA 1
ATOM 6941 C C . SER B 1 410 ? -23.797 18.109 18.891 1 93.31 410 SER B C 1
ATOM 6943 O O . SER B 1 410 ? -24.203 19.266 18.828 1 93.31 410 SER B O 1
ATOM 6945 N N . PHE B 1 411 ? -22.922 17.672 19.797 1 94.06 411 PHE B N 1
ATOM 6946 C CA . PHE B 1 411 ? -22.469 18.562 20.859 1 94.06 411 PHE B CA 1
ATOM 6947 C C . PHE B 1 411 ? -21.656 19.719 20.281 1 94.06 411 PHE B C 1
ATOM 6949 O O . PHE B 1 411 ? -21.812 20.859 20.688 1 94.06 411 PHE B O 1
ATOM 6956 N N . LYS B 1 412 ? -20.797 19.391 19.422 1 94.62 412 LYS B N 1
ATOM 6957 C CA . LYS B 1 412 ? -19.969 20.422 18.812 1 94.62 412 LYS B CA 1
ATOM 6958 C C . LYS B 1 412 ? -20.812 21.438 18.031 1 94.62 412 LYS B C 1
ATOM 6960 O O . LYS B 1 412 ? -20.5 22.625 18.016 1 94.62 412 LYS B O 1
ATOM 6965 N N . ALA B 1 413 ? -21.891 20.984 17.312 1 92.69 413 ALA B N 1
ATOM 6966 C CA . ALA B 1 413 ? -22.781 21.875 16.594 1 92.69 413 ALA B CA 1
ATOM 6967 C C . ALA B 1 413 ? -23.5 22.828 17.562 1 92.69 413 ALA B C 1
ATOM 6969 O O . ALA B 1 413 ? -23.609 24.031 17.297 1 92.69 413 ALA B O 1
ATOM 6970 N N . ASP B 1 414 ? -23.859 22.297 18.719 1 91.88 414 ASP B N 1
ATOM 6971 C CA . ASP B 1 414 ? -24.516 23.109 19.734 1 91.88 414 ASP B CA 1
ATOM 6972 C C . ASP B 1 414 ? -23.547 24.125 20.344 1 91.88 414 ASP B C 1
ATOM 6974 O O . ASP B 1 414 ? -23.906 25.281 20.531 1 91.88 414 ASP B O 1
ATOM 6978 N N . GLU B 1 415 ? -22.375 23.625 20.547 1 94.25 415 GLU B N 1
ATOM 6979 C CA . GLU B 1 415 ? -21.344 24.5 21.109 1 94.25 415 GLU B CA 1
ATOM 6980 C C . GLU B 1 415 ? -20.984 25.625 20.141 1 94.25 415 GLU B C 1
ATOM 6982 O O . GLU B 1 415 ? -20.781 26.766 20.547 1 94.25 415 GLU B O 1
ATOM 6987 N N . ALA B 1 416 ? -20.906 25.281 18.922 1 94.44 416 ALA B N 1
ATOM 6988 C CA . ALA B 1 416 ? -20.578 26.281 17.906 1 94.44 416 ALA B CA 1
ATOM 6989 C C . ALA B 1 416 ? -21.656 27.359 17.828 1 94.44 416 ALA B C 1
ATOM 6991 O O . ALA B 1 416 ? -21.328 28.547 17.719 1 94.44 416 ALA B O 1
ATOM 6992 N N . PHE B 1 417 ? -22.875 27 17.938 1 91.69 417 PHE B N 1
ATOM 6993 C CA . PHE B 1 417 ? -23.969 27.969 17.891 1 91.69 417 PHE B CA 1
ATOM 6994 C C . PHE B 1 417 ? -23.953 28.875 19.109 1 91.69 417 PHE B C 1
ATOM 6996 O O . PHE B 1 417 ? -24.156 30.094 19 1 91.69 417 PHE B O 1
ATOM 7003 N N . LYS B 1 418 ? -23.672 28.312 20.281 1 93 418 LYS B N 1
ATOM 7004 C CA . LYS B 1 418 ? -23.578 29.109 21.5 1 93 418 LYS B CA 1
ATOM 7005 C C . LYS B 1 418 ? -22.406 30.078 21.438 1 93 418 LYS B C 1
ATOM 7007 O O . LYS B 1 418 ? -22.531 31.234 21.844 1 93 418 LYS B O 1
ATOM 7012 N N . THR B 1 419 ? -21.344 29.547 20.922 1 94.25 419 THR B N 1
ATOM 7013 C CA . THR B 1 419 ? -20.172 30.406 20.766 1 94.25 419 THR B CA 1
ATOM 7014 C C . THR B 1 419 ? -20.453 31.547 19.812 1 94.25 419 THR B C 1
ATOM 7016 O O . THR B 1 419 ? -20.062 32.688 20.062 1 94.25 419 THR B O 1
ATOM 7019 N N . PHE B 1 420 ? -21.203 31.344 18.703 1 93.25 420 PHE B N 1
ATOM 7020 C CA . PHE B 1 420 ? -21.562 32.375 17.734 1 93.25 420 PHE B CA 1
ATOM 7021 C C . PHE B 1 420 ? -22.438 33.438 18.375 1 93.25 420 PHE B C 1
ATOM 7023 O O . PHE B 1 420 ? -22.172 34.625 18.203 1 93.25 420 PHE B O 1
ATOM 7030 N N . SER B 1 421 ? -23.328 32.969 19.203 1 91.81 421 SER B N 1
ATOM 7031 C CA . SER B 1 421 ? -24.219 33.906 19.891 1 91.81 421 SER B CA 1
ATOM 7032 C C . SER B 1 421 ? -23.438 34.781 20.859 1 91.81 421 SER B C 1
ATOM 7034 O O . SER B 1 421 ? -23.688 36 20.953 1 91.81 421 SER B O 1
ATOM 7036 N N . MET B 1 422 ? -22.469 34.188 21.5 1 94.38 422 MET B N 1
ATOM 7037 C CA . MET B 1 422 ? -21.656 34.938 22.453 1 94.38 422 MET B CA 1
ATOM 7038 C C . MET B 1 422 ? -20.781 35.969 21.734 1 94.38 422 MET B C 1
ATOM 7040 O O . MET B 1 422 ? -20.656 37.094 22.188 1 94.38 422 MET B O 1
ATOM 7044 N N . THR B 1 423 ? -20.219 35.562 20.641 1 94.38 423 THR B N 1
ATOM 7045 C CA . THR B 1 423 ? -19.344 36.438 19.906 1 94.38 423 THR B CA 1
ATOM 7046 C C . THR B 1 423 ? -20.125 37.594 19.297 1 94.38 423 THR B C 1
ATOM 7048 O O . THR B 1 423 ? -19.609 38.719 19.156 1 94.38 423 THR B O 1
ATOM 7051 N N . GLU B 1 424 ? -21.359 37.344 18.891 1 90.44 424 GLU B N 1
ATOM 7052 C CA . GLU B 1 424 ? -22.219 38.406 18.359 1 90.44 424 GLU B CA 1
ATOM 7053 C C . GLU B 1 424 ? -22.438 39.5 19.406 1 90.44 424 GLU B C 1
ATOM 7055 O O . GLU B 1 424 ? -22.375 40.688 19.094 1 90.44 424 GLU B O 1
ATOM 7060 N N . SER B 1 425 ? -22.594 39.094 20.641 1 91.88 425 SER B N 1
ATOM 7061 C CA . SER B 1 425 ? -22.781 40.062 21.734 1 91.88 425 SER B CA 1
ATOM 7062 C C . SER B 1 425 ? -21.484 40.812 22.031 1 91.88 425 SER B C 1
ATOM 7064 O O . SER B 1 425 ? -21.531 42 22.375 1 91.88 425 SER B O 1
ATOM 7066 N N . ASN B 1 426 ? -20.391 40.125 21.875 1 93.75 426 ASN B N 1
ATOM 7067 C CA . ASN B 1 426 ? -19.094 40.719 22.156 1 93.75 426 ASN B CA 1
ATOM 7068 C C . ASN B 1 426 ? -18.719 41.75 21.078 1 93.75 426 ASN B C 1
ATOM 7070 O O . ASN B 1 426 ? -17.969 42.688 21.344 1 93.75 426 ASN B O 1
ATOM 7074 N N . LEU B 1 427 ? -19.234 41.594 19.891 1 93.62 427 LEU B N 1
ATOM 7075 C CA . LEU B 1 427 ? -18.938 42.5 18.797 1 93.62 427 LEU B CA 1
ATOM 7076 C C . LEU B 1 427 ? -19.438 43.906 19.109 1 93.62 427 LEU B C 1
ATOM 7078 O O . LEU B 1 427 ? -18.703 44.875 18.938 1 93.62 427 LEU B O 1
ATOM 7082 N N . ALA B 1 428 ? -20.625 43.969 19.641 1 90.81 428 ALA B N 1
ATOM 7083 C CA . ALA B 1 428 ? -21.219 45.281 19.969 1 90.81 428 ALA B CA 1
ATOM 7084 C C . ALA B 1 428 ? -20.438 45.969 21.078 1 90.81 428 ALA B C 1
ATOM 7086 O O . ALA B 1 428 ? -20.219 47.188 21.031 1 90.81 428 ALA B O 1
ATOM 7087 N N . LYS B 1 429 ? -20.016 45.188 22 1 94.19 429 LYS B N 1
ATOM 7088 C CA . LYS B 1 429 ? -19.25 45.75 23.125 1 94.19 429 LYS B CA 1
ATOM 7089 C C . LYS B 1 429 ? -17.875 46.219 22.688 1 94.19 429 LYS B C 1
ATOM 7091 O O . LYS B 1 429 ? -17.406 47.281 23.141 1 94.19 429 LYS B O 1
ATOM 7096 N N . ALA B 1 430 ? -17.281 45.438 21.812 1 94.94 430 ALA B N 1
ATOM 7097 C CA . ALA B 1 430 ? -15.945 45.812 21.328 1 94.94 430 ALA B CA 1
ATOM 7098 C C . ALA B 1 430 ? -16 47.062 20.469 1 94.94 430 ALA B C 1
ATOM 7100 O O . ALA B 1 430 ? -15.117 47.906 20.547 1 94.94 430 ALA B O 1
ATOM 7101 N N . ASP B 1 431 ? -17.031 47.219 19.672 1 94.75 431 ASP B N 1
ATOM 7102 C CA . ASP B 1 431 ? -17.203 48.406 18.844 1 94.75 431 ASP B CA 1
ATOM 7103 C C . ASP B 1 431 ? -17.406 49.656 19.719 1 94.75 431 ASP B C 1
ATOM 7105 O O . ASP B 1 431 ? -16.797 50.688 19.469 1 94.75 431 ASP B O 1
ATOM 7109 N N . GLU B 1 432 ? -18.234 49.5 20.766 1 95.19 432 GLU B N 1
ATOM 7110 C CA . GLU B 1 432 ? -18.469 50.594 21.672 1 95.19 432 GLU B CA 1
ATOM 7111 C C . GLU B 1 432 ? -17.234 50.938 22.484 1 95.19 432 GLU B C 1
ATOM 7113 O O . GLU B 1 432 ? -16.938 52.125 22.719 1 95.19 432 GLU B O 1
ATOM 7118 N N . ASN B 1 433 ? -16.609 49.938 22.875 1 95.38 433 ASN B N 1
ATOM 7119 C CA . ASN B 1 433 ? -15.367 50.156 23.609 1 95.38 433 ASN B CA 1
ATOM 7120 C C . ASN B 1 433 ? -14.344 50.906 22.781 1 95.38 433 ASN B C 1
ATOM 7122 O O . ASN B 1 433 ? -13.664 51.812 23.297 1 95.38 433 ASN B O 1
ATOM 7126 N N . LEU B 1 434 ? -14.172 50.562 21.562 1 95.5 434 LEU B N 1
ATOM 7127 C CA . LEU B 1 434 ? -13.242 51.25 20.688 1 95.5 434 LEU B CA 1
ATOM 7128 C C . LEU B 1 434 ? -13.672 52.719 20.469 1 95.5 434 LEU B C 1
ATOM 7130 O O . LEU B 1 434 ? -12.844 53.625 20.5 1 95.5 434 LEU B O 1
ATOM 7134 N N . ARG B 1 435 ? -14.953 52.938 20.297 1 94.81 435 ARG B N 1
ATOM 7135 C CA . ARG B 1 435 ? -15.484 54.312 20.125 1 94.81 435 ARG B CA 1
ATOM 7136 C C . ARG B 1 435 ? -15.203 55.156 21.359 1 94.81 435 ARG B C 1
ATOM 7138 O O . ARG B 1 435 ? -14.734 56.281 21.234 1 94.81 435 ARG B O 1
ATOM 7145 N N . CYS B 1 436 ? -15.422 54.594 22.547 1 95.38 436 CYS B N 1
ATOM 7146 C CA . CYS B 1 436 ? -15.188 55.312 23.797 1 95.38 436 CYS B CA 1
ATOM 7147 C C . CYS B 1 436 ? -13.711 55.625 23.969 1 95.38 436 CYS B C 1
ATOM 7149 O O . CYS B 1 436 ? -13.352 56.719 24.422 1 95.38 436 CYS B O 1
ATOM 7151 N N . ALA B 1 437 ? -12.93 54.625 23.578 1 94 437 ALA B N 1
ATOM 7152 C CA . ALA B 1 437 ? -11.492 54.844 23.75 1 94 437 ALA B CA 1
ATOM 7153 C C . ALA B 1 437 ? -10.969 55.906 22.797 1 94 437 ALA B C 1
ATOM 7155 O O . ALA B 1 437 ? -10.117 56.719 23.172 1 94 437 ALA B O 1
ATOM 7156 N N . GLN B 1 438 ? -11.453 55.969 21.625 1 92.38 438 GLN B N 1
ATOM 7157 C CA . GLN B 1 438 ? -11.039 56.969 20.641 1 92.38 438 GLN B CA 1
ATOM 7158 C C . GLN B 1 438 ? -11.484 58.375 21.062 1 92.38 438 GLN B C 1
ATOM 7160 O O . GLN B 1 438 ? -10.719 59.344 20.953 1 92.38 438 GLN B O 1
ATOM 7165 N N . LEU B 1 439 ? -12.688 58.5 21.641 1 92 439 LEU B N 1
ATOM 7166 C CA . LEU B 1 439 ? -13.211 59.75 22.125 1 92 439 LEU B CA 1
ATOM 7167 C C . LEU B 1 439 ? -12.469 60.219 23.375 1 92 439 LEU B C 1
ATOM 7169 O O . LEU B 1 439 ? -12.164 61.406 23.516 1 92 439 LEU B O 1
ATOM 7173 N N . GLY B 1 440 ? -12.281 59.281 24.203 1 91.5 440 GLY B N 1
ATOM 7174 C CA . GLY B 1 440 ? -11.539 59.625 25.422 1 91.5 440 GLY B CA 1
ATOM 7175 C C . GLY B 1 440 ? -10.117 60.062 25.141 1 91.5 440 GLY B C 1
ATOM 7176 O O . GLY B 1 440 ? -9.586 60.938 25.844 1 91.5 440 GLY B O 1
ATOM 7177 N N . PHE B 1 441 ? -9.484 59.469 24.25 1 90.62 441 PHE B N 1
ATOM 7178 C CA . PHE B 1 441 ? -8.133 59.875 23.859 1 90.62 441 PHE B CA 1
ATOM 7179 C C . PHE B 1 441 ? -8.117 61.25 23.266 1 90.62 441 PHE B C 1
ATOM 7181 O O . PHE B 1 441 ? -7.23 62.062 23.578 1 90.62 441 PHE B O 1
ATOM 7188 N N . ARG B 1 442 ? -9.125 61.594 22.469 1 86.56 442 ARG B N 1
ATOM 7189 C CA . ARG B 1 442 ? -9.242 62.938 21.859 1 86.56 442 ARG B CA 1
ATOM 7190 C C . ARG B 1 442 ? -9.469 64 22.922 1 86.56 442 ARG B C 1
ATOM 7192 O O . ARG B 1 442 ? -8.945 65.125 22.828 1 86.56 442 ARG B O 1
ATOM 7199 N N . ASP B 1 443 ? -10.172 63.594 24 1 89.06 443 ASP B N 1
ATOM 7200 C CA . ASP B 1 443 ? -10.5 64.5 25.078 1 89.06 443 ASP B CA 1
ATOM 7201 C C . ASP B 1 443 ? -9.391 64.562 26.125 1 89.06 443 ASP B C 1
ATOM 7203 O O . ASP B 1 443 ? -9.445 65.312 27.078 1 89.06 443 ASP B O 1
ATOM 7207 N N . GLY B 1 444 ? -8.43 63.656 26.016 1 84.94 444 GLY B N 1
ATOM 7208 C CA . GLY B 1 444 ? -7.27 63.656 26.891 1 84.94 444 GLY B CA 1
ATOM 7209 C C . GLY B 1 444 ? -7.492 62.844 28.172 1 84.94 444 GLY B C 1
ATOM 7210 O O . GLY B 1 444 ? -6.691 62.906 29.094 1 84.94 444 GLY B O 1
ATOM 7211 N N . VAL B 1 445 ? -8.531 62.031 28.172 1 89.25 445 VAL B N 1
ATOM 7212 C CA . VAL B 1 445 ? -8.891 61.312 29.375 1 89.25 445 VAL B CA 1
ATOM 7213 C C . VAL B 1 445 ? -8.344 59.906 29.312 1 89.25 445 VAL B C 1
ATOM 7215 O O . VAL B 1 445 ? -8.164 59.25 30.344 1 89.25 445 VAL B O 1
ATOM 7218 N N . MET B 1 446 ? -7.969 59.406 28.156 1 89.75 446 MET B N 1
ATOM 7219 C CA . MET B 1 446 ? -7.441 58.062 27.984 1 89.75 446 MET B CA 1
ATOM 7220 C C . MET B 1 446 ? -6.043 58.094 27.375 1 89.75 446 MET B C 1
ATOM 7222 O O . MET B 1 446 ? -5.707 59.031 26.625 1 89.75 446 MET B O 1
ATOM 7226 N N . THR B 1 447 ? -5.352 57.062 27.656 1 89.69 447 THR B N 1
ATOM 7227 C CA . THR B 1 447 ? -3.963 57.031 27.219 1 89.69 447 THR B CA 1
ATOM 7228 C C . THR B 1 447 ? -3.838 56.219 25.922 1 89.69 447 THR B C 1
ATOM 7230 O O . THR B 1 447 ? -4.801 55.594 25.469 1 89.69 447 THR B O 1
ATOM 7233 N N . VAL B 1 448 ? -2.664 56.312 25.359 1 89.31 448 VAL B N 1
ATOM 7234 C CA . VAL B 1 448 ? -2.346 55.594 24.141 1 89.31 448 VAL B CA 1
ATOM 7235 C C . VAL B 1 448 ? -2.5 54.094 24.359 1 89.31 448 VAL B C 1
ATOM 7237 O O . VAL B 1 448 ? -2.994 53.375 23.5 1 89.31 448 VAL B O 1
ATOM 7240 N N . ASP B 1 449 ? -2.217 53.656 25.516 1 87.06 449 ASP B N 1
ATOM 7241 C CA . ASP B 1 449 ? -2.311 52.25 25.859 1 87.06 449 ASP B CA 1
ATOM 7242 C C . ASP B 1 449 ? -3.764 51.781 25.891 1 87.06 449 ASP B C 1
ATOM 7244 O O . ASP B 1 449 ? -4.07 50.656 25.453 1 87.06 449 ASP B O 1
ATOM 7248 N N . ASN B 1 450 ? -4.586 52.656 26.375 1 91.06 450 ASN B N 1
ATOM 7249 C CA . ASN B 1 450 ? -6.004 52.344 26.406 1 91.06 450 ASN B CA 1
ATOM 7250 C C . ASN B 1 450 ? -6.586 52.188 25.016 1 91.06 450 ASN B C 1
ATOM 7252 O O . ASN B 1 450 ? -7.371 51.25 24.766 1 91.06 450 ASN B O 1
ATOM 7256 N N . VAL B 1 451 ? -6.168 53.062 24.156 1 92.88 451 VAL B N 1
ATOM 7257 C CA . VAL B 1 451 ? -6.668 53 22.781 1 92.88 451 VAL B CA 1
ATOM 7258 C C . VAL B 1 451 ? -6.141 51.75 22.078 1 92.88 451 VAL B C 1
ATOM 7260 O O . VAL B 1 451 ? -6.891 51.062 21.391 1 92.88 451 VAL B O 1
ATOM 7263 N N . MET B 1 452 ? -4.902 51.406 22.328 1 92 452 MET B N 1
ATOM 7264 C CA . MET B 1 452 ? -4.305 50.25 21.703 1 92 452 MET B CA 1
ATOM 7265 C C . MET B 1 452 ? -4.965 48.969 22.219 1 92 452 MET B C 1
ATOM 7267 O O . MET B 1 452 ? -5.18 48.031 21.438 1 92 452 MET B O 1
ATOM 7271 N N . GLU B 1 453 ? -5.262 48.906 23.391 1 92.44 453 GLU B N 1
ATOM 7272 C CA . GLU B 1 453 ? -5.945 47.781 23.984 1 92.44 453 GLU B CA 1
ATOM 7273 C C . GLU B 1 453 ? -7.34 47.594 23.391 1 92.44 453 GLU B C 1
ATOM 7275 O O . GLU B 1 453 ? -7.762 46.469 23.094 1 92.44 453 GLU B O 1
ATOM 7280 N N . ALA B 1 454 ? -7.992 48.719 23.297 1 94.69 454 ALA B N 1
ATOM 7281 C CA . ALA B 1 454 ? -9.328 48.688 22.703 1 94.69 454 ALA B CA 1
ATOM 7282 C C . ALA B 1 454 ? -9.266 48.25 21.25 1 94.69 454 ALA B C 1
ATOM 7284 O O . ALA B 1 454 ? -10.141 47.5 20.781 1 94.69 454 ALA B O 1
ATOM 7285 N N . GLN B 1 455 ? -8.219 48.688 20.562 1 94 455 GLN B N 1
ATOM 7286 C CA . GLN B 1 455 ? -8.047 48.281 19.172 1 94 455 GLN B CA 1
ATOM 7287 C C . GLN B 1 455 ? -7.766 46.812 19.062 1 94 455 GLN B C 1
ATOM 7289 O O . GLN B 1 455 ? -8.289 46.125 18.172 1 94 455 GLN B O 1
ATOM 7294 N N . THR B 1 456 ? -6.973 46.281 19.906 1 93.75 456 THR B N 1
ATOM 7295 C CA . THR B 1 456 ? -6.664 44.844 19.922 1 93.75 456 THR B CA 1
ATOM 7296 C C . THR B 1 456 ? -7.91 44.031 20.266 1 93.75 456 THR B C 1
ATOM 7298 O O . THR B 1 456 ? -8.148 42.969 19.672 1 93.75 456 THR B O 1
ATOM 7301 N N . ALA B 1 457 ? -8.602 44.5 21.234 1 94.56 457 ALA B N 1
ATOM 7302 C CA . ALA B 1 457 ? -9.844 43.844 21.609 1 94.56 457 ALA B CA 1
ATOM 7303 C C . ALA B 1 457 ? -10.836 43.812 20.453 1 94.56 457 ALA B C 1
ATOM 7305 O O . ALA B 1 457 ? -11.562 42.844 20.266 1 94.56 457 ALA B O 1
ATOM 7306 N N . TRP B 1 458 ? -10.945 44.938 19.781 1 95.88 458 TRP B N 1
ATOM 7307 C CA . TRP B 1 458 ? -11.797 45.062 18.594 1 95.88 458 TRP B CA 1
ATOM 7308 C C . TRP B 1 458 ? -11.406 44.031 17.547 1 95.88 458 TRP B C 1
ATOM 7310 O O . TRP B 1 458 ? -12.266 43.344 17.016 1 95.88 458 TRP B O 1
ATOM 7320 N N . LEU B 1 459 ? -10.156 43.906 17.234 1 94.88 459 LEU B N 1
ATOM 7321 C CA . LEU B 1 459 ? -9.664 42.938 16.266 1 94.88 459 LEU B CA 1
ATOM 7322 C C . LEU B 1 459 ? -9.984 41.531 16.688 1 94.88 459 LEU B C 1
ATOM 7324 O O . LEU B 1 459 ? -10.43 40.719 15.875 1 94.88 459 LEU B O 1
ATOM 7328 N N . LYS B 1 460 ? -9.711 41.219 17.891 1 95.31 460 LYS B N 1
ATOM 7329 C CA . LYS B 1 460 ? -9.945 39.875 18.422 1 95.31 460 LYS B CA 1
ATOM 7330 C C . LYS B 1 460 ? -11.43 39.5 18.359 1 95.31 460 LYS B C 1
ATOM 7332 O O . LYS B 1 460 ? -11.773 38.406 17.938 1 95.31 460 LYS B O 1
ATOM 7337 N N . ALA B 1 461 ? -12.242 40.438 18.781 1 95.69 461 ALA B N 1
ATOM 7338 C CA . ALA B 1 461 ? -13.68 40.188 18.781 1 95.69 461 ALA B CA 1
ATOM 7339 C C . ALA B 1 461 ? -14.203 39.938 17.375 1 95.69 461 ALA B C 1
ATOM 7341 O O . ALA B 1 461 ? -14.977 39 17.156 1 95.69 461 ALA B O 1
ATOM 7342 N N . HIS B 1 462 ? -13.805 40.75 16.453 1 94.75 462 HIS B N 1
ATOM 7343 C CA . HIS B 1 462 ? -14.258 40.594 15.078 1 94.75 462 HIS B CA 1
ATOM 7344 C C . HIS B 1 462 ? -13.703 39.312 14.469 1 94.75 462 HIS B C 1
ATOM 7346 O O . HIS B 1 462 ? -14.414 38.625 13.75 1 94.75 462 HIS B O 1
ATOM 7352 N N . SER B 1 463 ? -12.484 39 14.711 1 95.31 463 SER B N 1
ATOM 7353 C CA . SER B 1 463 ? -11.875 37.75 14.203 1 95.31 463 SER B CA 1
ATOM 7354 C C . SER B 1 463 ? -12.578 36.531 14.758 1 95.31 463 SER B C 1
ATOM 7356 O O . SER B 1 463 ? -12.859 35.594 14.023 1 95.31 463 SER B O 1
ATOM 7358 N N . GLU B 1 464 ? -12.828 36.562 16.031 1 95.12 464 GLU B N 1
ATOM 7359 C CA . GLU B 1 464 ? -13.5 35.469 16.688 1 95.12 464 GLU B CA 1
ATOM 7360 C C . GLU B 1 464 ? -14.914 35.281 16.141 1 95.12 464 GLU B C 1
ATOM 7362 O O . GLU B 1 464 ? -15.391 34.125 16.016 1 95.12 464 GLU B O 1
ATOM 7367 N N . ASN B 1 465 ? -15.617 36.375 15.875 1 94.12 465 ASN B N 1
ATOM 7368 C CA . ASN B 1 465 ? -16.953 36.281 15.305 1 94.12 465 ASN B CA 1
ATOM 7369 C C . ASN B 1 465 ? -16.938 35.656 13.922 1 94.12 465 ASN B C 1
ATOM 7371 O O . ASN B 1 465 ? -17.797 34.812 13.594 1 94.12 465 ASN B O 1
ATOM 7375 N N . ILE B 1 466 ? -15.977 35.969 13.086 1 91.88 466 ILE B N 1
ATOM 7376 C CA . ILE B 1 466 ? -15.82 35.375 11.758 1 91.88 466 ILE B CA 1
ATOM 7377 C C . ILE B 1 466 ? -15.609 33.875 11.883 1 91.88 466 ILE B C 1
ATOM 7379 O O . ILE B 1 466 ? -16.266 33.094 11.188 1 91.88 466 ILE B O 1
ATOM 7383 N N . ASP B 1 467 ? -14.727 33.438 12.812 1 93.69 467 ASP B N 1
ATOM 7384 C CA . ASP B 1 467 ? -14.438 32.031 13.031 1 93.69 467 ASP B CA 1
ATOM 7385 C C . ASP B 1 467 ? -15.68 31.297 13.531 1 93.69 467 ASP B C 1
ATOM 7387 O O . ASP B 1 467 ? -15.953 30.172 13.102 1 93.69 467 ASP B O 1
ATOM 7391 N N . ALA B 1 468 ? -16.297 31.922 14.445 1 93.88 468 ALA B N 1
ATOM 7392 C CA . ALA B 1 468 ? -17.484 31.297 15.031 1 93.88 468 ALA B CA 1
ATOM 7393 C C . ALA B 1 468 ? -18.562 31.094 13.977 1 93.88 468 ALA B C 1
ATOM 7395 O O . ALA B 1 468 ? -19.25 30.062 13.969 1 93.88 468 ALA B O 1
ATOM 7396 N N . ARG B 1 469 ? -18.844 32.031 13.117 1 90.94 469 ARG B N 1
ATOM 7397 C CA . ARG B 1 469 ? -19.828 31.922 12.055 1 90.94 469 ARG B CA 1
ATOM 7398 C C . ARG B 1 469 ? -19.516 30.75 11.125 1 90.94 469 ARG B C 1
ATOM 7400 O O . ARG B 1 469 ? -20.391 29.953 10.789 1 90.94 469 ARG B O 1
ATOM 7407 N N . ILE B 1 470 ? -18.344 30.656 10.719 1 91.62 470 ILE B N 1
ATOM 7408 C CA . ILE B 1 470 ? -17.922 29.594 9.812 1 91.62 470 ILE B CA 1
ATOM 7409 C C . ILE B 1 470 ? -18 28.25 10.516 1 91.62 470 ILE B C 1
ATOM 7411 O O . ILE B 1 470 ? -18.375 27.25 9.906 1 91.62 470 ILE B O 1
ATOM 7415 N N . ASP B 1 471 ? -17.625 28.234 11.789 1 92.75 471 ASP B N 1
ATOM 7416 C CA . ASP B 1 471 ? -17.656 27 12.562 1 92.75 471 ASP B CA 1
ATOM 7417 C C . ASP B 1 471 ? -19.078 26.453 12.656 1 92.75 471 ASP B C 1
ATOM 7419 O O . ASP B 1 471 ? -19.281 25.234 12.656 1 92.75 471 ASP B O 1
ATOM 7423 N N . VAL B 1 472 ? -20.062 27.328 12.781 1 92 472 VAL B N 1
ATOM 7424 C CA . VAL B 1 472 ? -21.453 26.891 12.82 1 92 472 VAL B CA 1
ATOM 7425 C C . VAL B 1 472 ? -21.812 26.172 11.523 1 92 472 VAL B C 1
ATOM 7427 O O . VAL B 1 472 ? -22.406 25.094 11.539 1 92 472 VAL B O 1
ATOM 7430 N N . TYR B 1 473 ? -21.406 26.703 10.438 1 89.69 473 TYR B N 1
ATOM 7431 C CA . TYR B 1 473 ? -21.703 26.109 9.141 1 89.69 473 TYR B CA 1
ATOM 7432 C C . TYR B 1 473 ? -20.984 24.766 8.992 1 89.69 473 TYR B C 1
ATOM 7434 O O . TYR B 1 473 ? -21.594 23.781 8.578 1 89.69 473 TYR B O 1
ATOM 7442 N N . LEU B 1 474 ? -19.734 24.75 9.305 1 91.75 474 LEU B N 1
ATOM 7443 C CA . LEU B 1 474 ? -18.938 23.531 9.102 1 91.75 474 LEU B CA 1
ATOM 7444 C C . LEU B 1 474 ? -19.406 22.422 10.039 1 91.75 474 LEU B C 1
ATOM 7446 O O . LEU B 1 474 ? -19.375 21.25 9.672 1 91.75 474 LEU B O 1
ATOM 7450 N N . CYS B 1 475 ? -19.703 22.766 11.258 1 92.69 475 CYS B N 1
ATOM 7451 C CA . CYS B 1 475 ? -20.203 21.766 12.188 1 92.69 475 CYS B CA 1
ATOM 7452 C C . CYS B 1 475 ? -21.531 21.188 11.719 1 92.69 475 CYS B C 1
ATOM 7454 O O . CYS B 1 475 ? -21.797 20 11.898 1 92.69 475 CYS B O 1
ATOM 7456 N N . ASP B 1 476 ? -22.391 22.031 11.125 1 89.62 476 ASP B N 1
ATOM 7457 C CA . ASP B 1 476 ? -23.656 21.547 10.578 1 89.62 476 ASP B CA 1
ATOM 7458 C C . ASP B 1 476 ? -23.422 20.578 9.43 1 89.62 476 ASP B C 1
ATOM 7460 O O . ASP B 1 476 ? -24.062 19.531 9.359 1 89.62 476 ASP B O 1
ATOM 7464 N N . VAL B 1 477 ? -22.562 20.906 8.523 1 89.81 477 VAL B N 1
ATOM 7465 C CA . VAL B 1 477 ? -22.234 20.031 7.398 1 89.81 477 VAL B CA 1
ATOM 7466 C C . VAL B 1 477 ? -21.641 18.719 7.918 1 89.81 477 VAL B C 1
ATOM 7468 O O . VAL B 1 477 ? -21.969 17.641 7.414 1 89.81 477 VAL B O 1
ATOM 7471 N N . TYR B 1 478 ? -20.719 18.828 8.883 1 92.62 478 TYR B N 1
ATOM 7472 C CA . TYR B 1 478 ? -20.109 17.625 9.445 1 92.62 478 TYR B CA 1
ATOM 7473 C C . TYR B 1 478 ? -21.156 16.734 10.109 1 92.62 478 TYR B C 1
ATOM 7475 O O . TYR B 1 478 ? -21.094 15.508 10.016 1 92.62 478 TYR B O 1
ATOM 7483 N N . LEU B 1 479 ? -22.047 17.375 10.82 1 92.31 479 LEU B N 1
ATOM 7484 C CA . LEU B 1 479 ? -23.109 16.609 11.445 1 92.31 479 LEU B CA 1
ATOM 7485 C C . LEU B 1 479 ? -23.938 15.867 10.391 1 92.31 479 LEU B C 1
ATOM 7487 O O . LEU B 1 479 ? -24.266 14.688 10.555 1 92.31 479 LEU B O 1
ATOM 7491 N N . ASN B 1 480 ? -24.297 16.531 9.352 1 90.81 480 ASN B N 1
ATOM 7492 C CA . ASN B 1 480 ? -25.031 15.883 8.273 1 90.81 480 ASN B CA 1
ATOM 7493 C C . ASN B 1 480 ? -24.234 14.742 7.652 1 90.81 480 ASN B C 1
ATOM 7495 O O . ASN B 1 480 ? -24.797 13.719 7.273 1 90.81 480 ASN B O 1
ATOM 7499 N N . LYS B 1 481 ? -22.922 14.938 7.531 1 91.94 481 LYS B N 1
ATOM 7500 C CA . LYS B 1 481 ? -22.062 13.875 7.012 1 91.94 481 LYS B CA 1
ATOM 7501 C C . LYS B 1 481 ? -22.094 12.648 7.918 1 91.94 481 LYS B C 1
ATOM 7503 O O . LYS B 1 481 ? -22.25 11.523 7.441 1 91.94 481 LYS B O 1
ATOM 7508 N N . VAL B 1 482 ? -21.969 12.945 9.227 1 92.75 482 VAL B N 1
ATOM 7509 C CA . VAL B 1 482 ? -21.891 11.859 10.195 1 92.75 482 VAL B CA 1
ATOM 7510 C C . VAL B 1 482 ? -23.234 11.141 10.281 1 92.75 482 VAL B C 1
ATOM 7512 O O . VAL B 1 482 ? -23.281 9.945 10.57 1 92.75 482 VAL B O 1
ATOM 7515 N N . LEU B 1 483 ? -24.359 11.875 9.992 1 91.38 483 LEU B N 1
ATOM 7516 C CA . LEU B 1 483 ? -25.703 11.289 9.992 1 91.38 483 LEU B CA 1
ATOM 7517 C C . LEU B 1 483 ? -25.969 10.555 8.68 1 91.38 483 LEU B C 1
ATOM 7519 O O . LEU B 1 483 ? -26.984 9.859 8.555 1 91.38 483 LEU B O 1
ATOM 7523 N N . GLY B 1 484 ? -25.078 10.664 7.762 1 87.06 484 GLY B N 1
ATOM 7524 C CA . GLY B 1 484 ? -25.25 9.992 6.484 1 87.06 484 GLY B CA 1
ATOM 7525 C C . GLY B 1 484 ? -26.234 10.703 5.562 1 87.06 484 GLY B C 1
ATOM 7526 O O . GLY B 1 484 ? -26.875 10.062 4.73 1 87.06 484 GLY B O 1
ATOM 7527 N N . ARG B 1 485 ? -26.453 11.953 5.695 1 81.38 485 ARG B N 1
ATOM 7528 C CA . ARG B 1 485 ? -27.453 12.711 4.957 1 81.38 485 ARG B CA 1
ATOM 7529 C C . ARG B 1 485 ? -26.812 13.656 3.953 1 81.38 485 ARG B C 1
ATOM 7531 O O . ARG B 1 485 ? -27.484 14.453 3.309 1 81.38 485 ARG B O 1
ATOM 7538 N N . LEU B 1 486 ? -25.516 13.602 3.895 1 81.75 486 LEU B N 1
ATOM 7539 C CA . LEU B 1 486 ? -24.891 14.508 2.943 1 81.75 486 LEU B CA 1
ATOM 7540 C C . LEU B 1 486 ? -25.156 14.07 1.508 1 81.75 486 LEU B C 1
ATOM 7542 O O . LEU B 1 486 ? -24.844 12.938 1.131 1 81.75 486 LEU B O 1
ATOM 7546 N N . ASP B 1 487 ? -26.438 14.492 0.966 1 67 487 ASP B N 1
ATOM 7547 C CA . ASP B 1 487 ? -26.906 14.078 -0.353 1 67 487 ASP B CA 1
ATOM 7548 C C . ASP B 1 487 ? -25.844 14.359 -1.422 1 67 487 ASP B C 1
ATOM 7550 O O . ASP B 1 487 ? -25.5 15.516 -1.681 1 67 487 ASP B O 1
ATOM 7554 N N . VAL B 1 488 ? -25.078 13.414 -1.759 1 63.28 488 VAL B N 1
ATOM 7555 C CA . VAL B 1 488 ? -24.156 13.492 -2.891 1 63.28 488 VAL B CA 1
ATOM 7556 C C . VAL B 1 488 ? -24.953 13.602 -4.191 1 63.28 488 VAL B C 1
ATOM 7558 O O . VAL B 1 488 ? -24.422 14.039 -5.215 1 63.28 488 VAL B O 1
ATOM 7561 N N . GLN B 1 489 ? -26.203 13.094 -4.242 1 53.72 489 GLN B N 1
ATOM 7562 C CA . GLN B 1 489 ? -26.984 13.062 -5.48 1 53.72 489 GLN B CA 1
ATOM 7563 C C . GLN B 1 489 ? -27.547 14.438 -5.809 1 53.72 489 GLN B C 1
ATOM 7565 O O . GLN B 1 489 ? -27.734 14.773 -6.98 1 53.72 489 GLN B O 1
ATOM 7570 N N . ALA B 1 490 ? -28.094 15.195 -4.891 1 40.22 490 ALA B N 1
ATOM 7571 C CA . ALA B 1 490 ? -28.625 16.484 -5.305 1 40.22 490 ALA B CA 1
ATOM 7572 C C . ALA B 1 490 ? -27.562 17.312 -6.023 1 40.22 490 ALA B C 1
ATOM 7574 O O . ALA B 1 490 ? -27.875 18.297 -6.703 1 40.22 490 ALA B O 1
ATOM 7575 N N . ALA B 1 491 ? -26.344 16.969 -5.922 1 38.03 491 ALA B N 1
ATOM 7576 C CA . ALA B 1 491 ? -25.281 17.594 -6.703 1 38.03 491 ALA B CA 1
ATOM 7577 C C . ALA B 1 491 ? -25.109 16.906 -8.062 1 38.03 491 ALA B C 1
ATOM 7579 O O . ALA B 1 491 ? -24.328 17.359 -8.898 1 38.03 491 ALA B O 1
ATOM 7580 N N . GLN B 1 492 ? -25.406 15.562 -8.297 1 33.03 492 GLN B N 1
ATOM 7581 C CA . GLN B 1 492 ? -25.359 14.961 -9.625 1 33.03 492 GLN B CA 1
ATOM 7582 C C . GLN B 1 492 ? -26.547 15.406 -10.477 1 33.03 492 GLN B C 1
ATOM 7584 O O . GLN B 1 492 ? -27.688 15.469 -9.992 1 33.03 492 GLN B O 1
#